Protein 6KYZ (pdb70)

Nearest PDB structures (foldseek):
  6kyz-assembly2_E  TM=1.008E+00  e=1.071E-24  Homo sapiens
  8xsi-assembly1_H  TM=9.397E-01  e=2.024E-19  Homo sapiens
  5yoy-assembly1_G  TM=9.036E-01  e=7.823E-20  Homo sapiens
  8xsf-assembly1_H  TM=9.342E-01  e=2.069E-18  Homo sapiens
  4gxv-assembly2_I  TM=9.225E-01  e=5.078E-18  Homo sapiens

Sequence (824 aa):
PNTEFALSLLRKNIMTITTSKGEFTGLGIHDRVCVIPTHAQPGDDVLVNGQKIRVKDKYKLVDPENINLELTVLTLDRNEKFRDIRGFISEDLEGVDATLVVHSNNFTNTILEVGPVTMAGLINLSSTPTNRMIRYDYATKTGQCGGVLCATGKIFGIHVGGNGRQGFSAQLKKQYFVEKQVQLLQSGGGVVQPGRSLRLSCAASGFTFSSYAMHWVRQAPGKGLEWVAVISYDGSNKYYADSVKGRFTISRDNSKNTLYLQMNSLRAEDTAVYYCARVGKGGYDFWSGSGYMDVWGKGTTVTVSSGSYVLTQPPSVSVSPGQTASITCSGDKLGDKYACWYQQKPGQSPVLVIYQDSKRPSGIPERFSGSNSGNTATLTISGTQAMDEADYYCQAWDSSTVVFGGGTKLTVLGFALSLLRKNIMTITTSKGEFTGLGIHDRVCVIPTHAQPGDDVLVNGQKIRVKDKYKLVDPENINLELTVLTLDRNEKFRDIRGFISEDLEGVDATLVVHSNNFTNTILEVGPVTMAGLINLSSTPTNRMIRYDYATKTGQCGGVLCATGKIFGIHVGGNGRQGFSAQLKKQYFVEKQVQLLQSGGGVVQPGRSLRLSCAASGFTFSSYAMHWVRQAPGKGLEWVAVISYDGSNKYYADSVKGRFTISRDNSKNTLYLQMNSLRAEDTAVYYCARVGKGGYDFWSGSGYMDVWGKGTTVTVSSGSYVLTQPPSVSVSPGQTASITCSGDKLGDKYACWYQQKPGQSPVLVIYQDSKRPSGIPERFSGSNSGNTATLTISGTQAMDEADYYCQAWDSSTVVFGGGTKLTVLG

Structure (mmCIF, N/CA/C/O backbone):
data_6KYZ
#
_entry.id   6KYZ
#
_cell.length_a   107.335
_cell.length_b   120.846
_cell.length_c   71.508
_cell.angle_alpha   90.000
_cell.angle_beta   90.000
_cell.angle_gamma   90.000
#
_symmetry.space_group_name_H-M   'P 21 21 2'
#
loop_
_entity.id
_entity.type
_entity.pdbx_description
1 polymer 'Genome polyprotein'
2 polymer 'YDF H chain'
3 polymer 'YDF L chain'
4 water water
#
loop_
_atom_site.group_PDB
_atom_site.id
_atom_site.type_symbol
_atom_site.label_atom_id
_atom_site.label_alt_id
_atom_site.label_comp_id
_atom_site.label_asym_id
_atom_site.label_entity_id
_atom_site.label_seq_id
_atom_site.pdbx_PDB_ins_code
_atom_site.Cartn_x
_atom_site.Cartn_y
_atom_site.Cartn_z
_atom_site.occupancy
_atom_site.B_iso_or_equiv
_atom_site.auth_seq_id
_atom_site.auth_comp_id
_atom_site.auth_asym_id
_atom_site.auth_atom_id
_atom_site.pdbx_PDB_model_num
ATOM 1 N N . PRO A 1 4 ? -61.513 35.540 -35.627 1.00 55.80 2 PRO A N 1
ATOM 2 C CA . PRO A 1 4 ? -62.526 36.579 -35.474 1.00 60.37 2 PRO A CA 1
ATOM 3 C C . PRO A 1 4 ? -62.620 37.233 -34.096 1.00 51.28 2 PRO A C 1
ATOM 4 O O . PRO A 1 4 ? -62.874 38.432 -34.062 1.00 60.03 2 PRO A O 1
ATOM 8 N N . ASN A 1 5 ? -62.430 36.511 -32.994 1.00 45.10 3 ASN A N 1
ATOM 9 C CA . ASN A 1 5 ? -62.529 37.125 -31.666 1.00 36.65 3 ASN A CA 1
ATOM 10 C C . ASN A 1 5 ? -61.136 37.164 -31.039 1.00 38.03 3 ASN A C 1
ATOM 11 O O . ASN A 1 5 ? -60.684 36.216 -30.392 1.00 31.82 3 ASN A O 1
ATOM 16 N N . THR A 1 6 ? -60.453 38.286 -31.235 1.00 33.17 4 THR A N 1
ATOM 17 C CA . THR A 1 6 ? -59.058 38.391 -30.849 1.00 32.10 4 THR A CA 1
ATOM 18 C C . THR A 1 6 ? -58.746 39.556 -29.925 1.00 29.61 4 THR A C 1
ATOM 19 O O . THR A 1 6 ? -57.595 39.677 -29.498 1.00 26.15 4 THR A O 1
ATOM 23 N N . GLU A 1 7 ? -59.716 40.427 -29.621 1.00 24.14 5 GLU A N 1
ATOM 24 C CA . GLU A 1 7 ? -59.395 41.666 -28.916 1.00 26.21 5 GLU A CA 1
ATOM 25 C C . GLU A 1 7 ? -58.765 41.393 -27.556 1.00 24.39 5 GLU A C 1
ATOM 26 O O . GLU A 1 7 ? -57.821 42.083 -27.149 1.00 23.16 5 GLU A O 1
ATOM 32 N N . PHE A 1 8 ? -59.287 40.404 -26.829 1.00 22.18 6 PHE A N 1
ATOM 33 C CA . PHE A 1 8 ? -58.750 40.116 -25.503 1.00 21.86 6 PHE A CA 1
ATOM 34 C C . PHE A 1 8 ? -57.348 39.529 -25.612 1.00 21.65 6 PHE A C 1
ATOM 35 O O . PHE A 1 8 ? -56.443 39.901 -24.852 1.00 21.10 6 PHE A O 1
ATOM 43 N N . ALA A 1 9 ? -57.151 38.628 -26.571 1.00 21.69 7 ALA A N 1
ATOM 44 C CA . ALA A 1 9 ? -55.845 38.015 -26.753 1.00 21.08 7 ALA A CA 1
ATOM 45 C C . ALA A 1 9 ? -54.824 39.057 -27.177 1.00 22.89 7 ALA A C 1
ATOM 46 O O . ALA A 1 9 ? -53.695 39.065 -26.675 1.00 23.19 7 ALA A O 1
ATOM 48 N N . LEU A 1 10 ? -55.197 39.944 -28.102 1.00 22.55 8 LEU A N 1
ATOM 49 C CA . LEU A 1 10 ? -54.290 41.021 -28.488 1.00 25.81 8 LEU A CA 1
ATOM 50 C C . LEU A 1 10 ? -53.990 41.951 -27.319 1.00 23.03 8 LEU A C 1
ATOM 51 O O . LEU A 1 10 ? -52.850 42.403 -27.152 1.00 24.43 8 LEU A O 1
ATOM 56 N N . SER A 1 11 ? -54.991 42.240 -26.483 1.00 22.28 9 SER A N 1
ATOM 57 C CA . SER A 1 11 ? -54.742 43.077 -25.310 1.00 23.58 9 SER A CA 1
ATOM 58 C C . SER A 1 11 ? -53.733 42.417 -24.375 1.00 22.47 9 SER A C 1
ATOM 59 O O . SER A 1 11 ? -52.799 43.067 -23.872 1.00 22.36 9 SER A O 1
ATOM 62 N N . LEU A 1 12 ? -53.918 41.117 -24.128 1.00 21.44 10 LEU A N 1
ATOM 63 C CA . LEU A 1 12 ? -52.972 40.358 -23.312 1.00 20.69 10 LEU A CA 1
ATOM 64 C C . LEU A 1 12 ? -51.570 40.396 -23.914 1.00 20.98 10 LEU A C 1
ATOM 65 O O . LEU A 1 12 ? -50.582 40.613 -23.205 1.00 20.53 10 LEU A O 1
ATOM 70 N N . LEU A 1 13 ? -51.464 40.140 -25.219 1.00 21.54 11 LEU A N 1
ATOM 71 C CA . LEU A 1 13 ? -50.163 40.165 -25.883 1.00 21.29 11 LEU A CA 1
ATOM 72 C C . LEU A 1 13 ? -49.501 41.526 -25.757 1.00 25.83 11 LEU A C 1
ATOM 73 O O . LEU A 1 13 ? -48.274 41.620 -25.652 1.00 27.13 11 LEU A O 1
ATOM 78 N N . ARG A 1 14 ? -50.288 42.600 -25.788 1.00 26.20 12 ARG A N 1
ATOM 79 C CA . ARG A 1 14 ? -49.665 43.913 -25.761 1.00 26.26 12 ARG A CA 1
ATOM 80 C C . ARG A 1 14 ? -49.229 44.316 -24.359 1.00 28.11 12 ARG A C 1
ATOM 81 O O . ARG A 1 14 ? -48.225 45.023 -24.212 1.00 26.71 12 ARG A O 1
ATOM 89 N N . LYS A 1 15 ? -49.906 43.836 -23.309 1.00 21.88 13 LYS A N 1
ATOM 90 C CA . LYS A 1 15 ? -49.580 44.350 -21.985 1.00 23.99 13 LYS A CA 1
ATOM 91 C C . LYS A 1 15 ? -49.155 43.311 -20.962 1.00 23.80 13 LYS A C 1
ATOM 92 O O . LYS A 1 15 ? -48.569 43.694 -19.942 1.00 23.93 13 LYS A O 1
ATOM 98 N N . ASN A 1 16 ? -49.421 42.024 -21.182 1.00 18.54 14 ASN A N 1
ATOM 99 C CA . ASN A 1 16 ? -49.177 41.044 -20.128 1.00 20.14 14 ASN A CA 1
ATOM 100 C C . ASN A 1 16 ? -48.403 39.811 -20.545 1.00 17.13 14 ASN A C 1
ATOM 101 O O . ASN A 1 16 ? -47.776 39.191 -19.676 1.00 20.53 14 ASN A O 1
ATOM 106 N N . ILE A 1 17 ? -48.374 39.454 -21.819 1.00 16.99 15 ILE A N 1
ATOM 107 C CA . ILE A 1 17 ? -47.727 38.220 -22.247 1.00 19.33 15 ILE A CA 1
ATOM 108 C C . ILE A 1 17 ? -46.323 38.550 -22.727 1.00 20.43 15 ILE A C 1
ATOM 109 O O . ILE A 1 17 ? -46.128 39.507 -23.484 1.00 21.53 15 ILE A O 1
ATOM 114 N N . MET A 1 18 ? -45.344 37.771 -22.269 1.00 17.65 16 MET A N 1
ATOM 115 C CA . MET A 1 18 ? -43.947 37.981 -22.616 1.00 20.79 16 MET A CA 1
ATOM 116 C C . MET A 1 18 ? -43.340 36.671 -23.095 1.00 17.59 16 MET A C 1
ATOM 117 O O . MET A 1 18 ? -43.840 35.587 -22.796 1.00 16.09 16 MET A O 1
ATOM 122 N N . THR A 1 19 ? -42.222 36.777 -23.801 1.00 17.95 17 THR A N 1
ATOM 123 C CA . THR A 1 19 ? -41.335 35.635 -23.979 1.00 17.72 17 THR A CA 1
ATOM 124 C C . THR A 1 19 ? -40.318 35.686 -22.842 1.00 18.25 17 THR A C 1
ATOM 125 O O . THR A 1 19 ? -39.588 36.665 -22.709 1.00 19.52 17 THR A O 1
ATOM 129 N N . ILE A 1 20 ? -40.292 34.653 -22.011 1.00 17.44 18 ILE A N 1
ATOM 130 C CA . ILE A 1 20 ? -39.347 34.561 -20.910 1.00 14.60 18 ILE A CA 1
ATOM 131 C C . ILE A 1 20 ? -38.325 33.496 -21.280 1.00 18.15 18 ILE A C 1
ATOM 132 O O . ILE A 1 20 ? -38.692 32.356 -21.583 1.00 19.48 18 ILE A O 1
ATOM 137 N N . THR A 1 21 ? -37.047 33.853 -21.254 1.00 18.09 19 THR A N 1
ATOM 138 C CA . THR A 1 21 ? -35.987 32.898 -21.554 1.00 17.08 19 THR A CA 1
ATOM 139 C C . THR A 1 21 ? -35.277 32.512 -20.267 1.00 19.07 19 THR A C 1
ATOM 140 O O . THR A 1 21 ? -34.845 33.383 -19.504 1.00 16.30 19 THR A O 1
ATOM 144 N N . THR A 1 22 ? -35.173 31.213 -20.028 1.00 19.68 20 THR A N 1
ATOM 145 C CA . THR A 1 22 ? -34.351 30.664 -18.959 1.00 19.69 20 THR A CA 1
ATOM 146 C C . THR A 1 22 ? -33.281 29.776 -19.579 1.00 19.03 20 THR A C 1
ATOM 147 O O . THR A 1 22 ? -33.184 29.647 -20.801 1.00 21.22 20 THR A O 1
ATOM 151 N N . SER A 1 23 ? -32.497 29.114 -18.722 1.00 18.37 21 SER A N 1
ATOM 152 C CA . SER A 1 23 ? -31.528 28.158 -19.245 1.00 21.81 21 SER A CA 1
ATOM 153 C C . SER A 1 23 ? -32.197 26.986 -19.951 1.00 24.39 21 SER A C 1
ATOM 154 O O . SER A 1 23 ? -31.534 26.278 -20.720 1.00 24.42 21 SER A O 1
ATOM 157 N N . LYS A 1 24 ? -33.484 26.750 -19.704 1.00 22.28 22 LYS A N 1
ATOM 158 C CA . LYS A 1 24 ? -34.210 25.692 -20.397 1.00 21.40 22 LYS A CA 1
ATOM 159 C C . LYS A 1 24 ? -34.793 26.144 -21.732 1.00 22.70 22 LYS A C 1
ATOM 160 O O . LYS A 1 24 ? -35.354 25.315 -22.451 1.00 23.90 22 LYS A O 1
ATOM 166 N N . GLY A 1 25 ? -34.670 27.419 -22.092 1.00 20.61 23 GLY A N 1
ATOM 167 C CA . GLY A 1 25 ? -35.184 27.859 -23.375 1.00 21.79 23 GLY A CA 1
ATOM 168 C C . GLY A 1 25 ? -36.232 28.944 -23.249 1.00 20.05 23 GLY A C 1
ATOM 169 O O . GLY A 1 25 ? -36.323 29.594 -22.200 1.00 16.68 23 GLY A O 1
ATOM 170 N N . GLU A 1 26 ? -37.022 29.148 -24.308 1.00 18.81 24 GLU A N 1
ATOM 171 C CA . GLU A 1 26 ? -38.060 30.168 -24.319 1.00 18.65 24 GLU A CA 1
ATOM 172 C C . GLU A 1 26 ? -39.394 29.586 -23.875 1.00 19.36 24 GLU A C 1
ATOM 173 O O . GLU A 1 26 ? -39.772 28.477 -24.272 1.00 15.95 24 GLU A O 1
ATOM 179 N N . PHE A 1 27 ? -40.124 30.377 -23.090 1.00 17.03 25 PHE A N 1
ATOM 180 C CA . PHE A 1 27 ? -41.448 30.035 -22.599 1.00 15.27 25 PHE A CA 1
ATOM 181 C C . PHE A 1 27 ? -42.341 31.256 -22.766 1.00 14.95 25 PHE A C 1
ATOM 182 O O . PHE A 1 27 ? -41.875 32.392 -22.740 1.00 17.56 25 PHE A O 1
ATOM 190 N N . THR A 1 28 ? -43.627 31.027 -22.943 1.00 14.32 26 THR A N 1
ATOM 191 C CA . THR A 1 28 ? -44.557 32.133 -22.794 1.00 14.39 26 THR A CA 1
ATOM 192 C C . THR A 1 28 ? -44.743 32.400 -21.297 1.00 16.06 26 THR A C 1
ATOM 193 O O . THR A 1 28 ? -44.818 31.468 -20.493 1.00 16.52 26 THR A O 1
ATOM 197 N N . GLY A 1 29 ? -44.764 33.670 -20.919 1.00 15.52 27 GLY A N 1
ATOM 198 C CA . GLY A 1 29 ? -44.974 34.048 -19.536 1.00 17.20 27 GLY A CA 1
ATOM 199 C C . GLY A 1 29 ? -46.114 35.040 -19.456 1.00 17.45 27 GLY A C 1
ATOM 200 O O . GLY A 1 29 ? -46.388 35.774 -20.403 1.00 17.16 27 GLY A O 1
ATOM 201 N N . LEU A 1 30 ? -46.792 35.048 -18.310 1.00 15.89 28 LEU A N 1
ATOM 202 C CA . LEU A 1 30 ? -47.961 35.909 -18.139 1.00 17.28 28 LEU A CA 1
ATOM 203 C C . LEU A 1 30 ? -47.766 36.803 -16.922 1.00 17.91 28 LEU A C 1
ATOM 204 O O . LEU A 1 30 ? -47.675 36.299 -15.800 1.00 15.66 28 LEU A O 1
ATOM 209 N N . GLY A 1 31 ? -47.692 38.114 -17.146 1.00 17.53 29 GLY A N 1
ATOM 210 C CA . GLY A 1 31 ? -47.693 39.060 -16.036 1.00 17.03 29 GLY A CA 1
ATOM 211 C C . GLY A 1 31 ? -49.090 39.176 -15.444 1.00 15.45 29 GLY A C 1
ATOM 212 O O . GLY A 1 31 ? -50.081 39.314 -16.174 1.00 18.70 29 GLY A O 1
ATOM 213 N N . ILE A 1 32 ? -49.174 39.135 -14.118 1.00 15.77 30 ILE A N 1
ATOM 214 C CA . ILE A 1 32 ? -50.451 39.108 -13.404 1.00 16.20 30 ILE A CA 1
ATOM 215 C C . ILE A 1 32 ? -50.812 40.473 -12.838 1.00 18.30 30 ILE A C 1
ATOM 216 O O . ILE A 1 32 ? -51.921 40.961 -13.041 1.00 19.80 30 ILE A O 1
ATOM 221 N N . HIS A 1 33 ? -49.896 41.074 -12.085 1.00 19.48 31 HIS A N 1
ATOM 222 C CA . HIS A 1 33 ? -50.055 42.371 -11.444 1.00 21.54 31 HIS A CA 1
ATOM 223 C C . HIS A 1 33 ? -48.692 42.755 -10.899 1.00 21.25 31 HIS A C 1
ATOM 224 O O . HIS A 1 33 ? -47.810 41.901 -10.769 1.00 17.84 31 HIS A O 1
ATOM 231 N N . ASP A 1 34 ? -48.521 44.043 -10.602 1.00 23.65 32 ASP A N 1
ATOM 232 C CA . ASP A 1 34 ? -47.300 44.546 -9.946 1.00 26.64 32 ASP A CA 1
ATOM 233 C C . ASP A 1 34 ? -46.106 44.062 -10.772 1.00 23.03 32 ASP A C 1
ATOM 234 O O . ASP A 1 34 ? -46.097 44.270 -11.992 1.00 24.05 32 ASP A O 1
ATOM 239 N N . ARG A 1 35 ? -45.127 43.384 -10.176 1.00 23.59 33 ARG A N 1
ATOM 240 C CA . ARG A 1 35 ? -43.997 42.818 -10.899 1.00 24.89 33 ARG A CA 1
ATOM 241 C C . ARG A 1 35 ? -44.057 41.301 -10.879 1.00 20.97 33 ARG A C 1
ATOM 242 O O . ARG A 1 35 ? -43.033 40.625 -11.023 1.00 19.55 33 ARG A O 1
ATOM 250 N N . VAL A 1 36 ? -45.262 40.763 -10.721 1.00 20.87 34 VAL A N 1
ATOM 251 C CA . VAL A 1 36 ? -45.483 39.333 -10.543 1.00 18.17 34 VAL A CA 1
ATOM 252 C C . VAL A 1 36 ? -45.908 38.732 -11.869 1.00 19.72 34 VAL A C 1
ATOM 253 O O . VAL A 1 36 ? -46.839 39.233 -12.505 1.00 17.25 34 VAL A O 1
ATOM 257 N N . CYS A 1 37 ? -45.247 37.651 -12.282 1.00 19.91 35 CYS A N 1
ATOM 258 C CA . CYS A 1 37 ? -45.661 36.911 -13.467 1.00 18.58 35 CYS A CA 1
ATOM 259 C C . CYS A 1 37 ? -45.600 35.421 -13.162 1.00 20.30 35 CYS A C 1
ATOM 260 O O . CYS A 1 37 ? -45.109 35.004 -12.112 1.00 19.98 35 CYS A O 1
ATOM 263 N N . VAL A 1 38 ? -46.135 34.613 -14.080 1.00 17.65 36 VAL A N 1
ATOM 264 C CA . VAL A 1 38 ? -46.102 33.165 -13.934 1.00 15.73 36 VAL A CA 1
ATOM 265 C C . VAL A 1 38 ? -45.457 32.540 -15.160 1.00 16.51 36 VAL A C 1
ATOM 266 O O . VAL A 1 38 ? -45.575 33.049 -16.287 1.00 16.53 36 VAL A O 1
ATOM 270 N N . ILE A 1 39 ? -44.782 31.415 -14.914 1.00 16.33 37 ILE A N 1
ATOM 271 C CA . ILE A 1 39 ? -44.212 30.564 -15.964 1.00 14.98 37 ILE A CA 1
ATOM 272 C C . ILE A 1 39 ? -44.325 29.109 -15.528 1.00 14.81 37 ILE A C 1
ATOM 273 O O . ILE A 1 39 ? -44.484 28.816 -14.334 1.00 16.33 37 ILE A O 1
ATOM 278 N N . PRO A 1 40 ? -44.305 28.169 -16.482 1.00 16.20 38 PRO A N 1
ATOM 279 C CA . PRO A 1 40 ? -44.318 26.753 -16.084 1.00 15.04 38 PRO A CA 1
ATOM 280 C C . PRO A 1 40 ? -43.126 26.442 -15.189 1.00 17.84 38 PRO A C 1
ATOM 281 O O . PRO A 1 40 ? -42.011 26.906 -15.433 1.00 14.58 38 PRO A O 1
ATOM 285 N N . THR A 1 41 ? -43.374 25.651 -14.147 1.00 15.45 39 THR A N 1
ATOM 286 C CA . THR A 1 41 ? -42.315 25.328 -13.194 1.00 15.69 39 THR A CA 1
ATOM 287 C C . THR A 1 41 ? -41.134 24.635 -13.869 1.00 17.41 39 THR A C 1
ATOM 288 O O . THR A 1 41 ? -39.978 24.869 -13.488 1.00 16.83 39 THR A O 1
ATOM 292 N N . HIS A 1 42 ? -41.388 23.813 -14.896 1.00 16.70 40 HIS A N 1
ATOM 293 C CA . HIS A 1 42 ? -40.257 23.130 -15.523 1.00 19.81 40 HIS A CA 1
ATOM 294 C C . HIS A 1 42 ? -39.375 24.071 -16.346 1.00 20.82 40 HIS A C 1
ATOM 295 O O . HIS A 1 42 ? -38.346 23.627 -16.868 1.00 18.75 40 HIS A O 1
ATOM 302 N N . ALA A 1 43 ? -39.729 25.353 -16.449 1.00 15.87 41 ALA A N 1
ATOM 303 C CA . ALA A 1 43 ? -38.803 26.334 -17.007 1.00 18.55 41 ALA A CA 1
ATOM 304 C C . ALA A 1 43 ? -37.598 26.566 -16.102 1.00 18.17 41 ALA A C 1
ATOM 305 O O . ALA A 1 43 ? -36.577 27.073 -16.576 1.00 19.42 41 ALA A O 1
ATOM 307 N N . GLN A 1 44 ? -37.698 26.207 -14.822 1.00 20.37 42 GLN A N 1
ATOM 308 C CA . GLN A 1 44 ? -36.613 26.299 -13.846 1.00 21.00 42 GLN A CA 1
ATOM 309 C C . GLN A 1 44 ? -35.847 27.627 -13.958 1.00 21.52 42 GLN A C 1
ATOM 310 O O . GLN A 1 44 ? -34.638 27.625 -14.214 1.00 22.24 42 GLN A O 1
ATOM 316 N N . PRO A 1 45 ? -36.521 28.761 -13.778 1.00 20.43 43 PRO A N 1
ATOM 317 C CA . PRO A 1 45 ? -35.823 30.053 -13.852 1.00 22.80 43 PRO A CA 1
ATOM 318 C C . PRO A 1 45 ? -34.736 30.162 -12.791 1.00 28.24 43 PRO A C 1
ATOM 319 O O . PRO A 1 45 ? -34.862 29.626 -11.686 1.00 26.08 43 PRO A O 1
ATOM 323 N N . GLY A 1 46 ? -33.659 30.855 -13.145 1.00 25.82 44 GLY A N 1
ATOM 324 C CA . GLY A 1 46 ? -32.542 31.116 -12.243 1.00 30.34 44 GLY A CA 1
ATOM 325 C C . GLY A 1 46 ? -32.623 32.485 -11.593 1.00 28.74 44 GLY A C 1
ATOM 326 O O . GLY A 1 46 ? -33.710 33.012 -11.326 1.00 27.02 44 GLY A O 1
ATOM 327 N N . ASP A 1 47 ? -31.450 33.072 -11.322 1.00 28.42 45 ASP A N 1
ATOM 328 C CA . ASP A 1 47 ? -31.385 34.393 -10.699 1.00 29.67 45 ASP A CA 1
ATOM 329 C C . ASP A 1 47 ? -31.704 35.530 -11.664 1.00 29.09 45 ASP A C 1
ATOM 330 O O . ASP A 1 47 ? -32.010 36.644 -11.211 1.00 25.36 45 ASP A O 1
ATOM 335 N N . ASP A 1 48 ? -31.624 35.283 -12.970 1.00 25.15 46 ASP A N 1
ATOM 336 C CA . ASP A 1 48 ? -32.036 36.248 -13.980 1.00 24.81 46 ASP A CA 1
ATOM 337 C C . ASP A 1 48 ? -32.725 35.497 -15.113 1.00 25.04 46 ASP A C 1
ATOM 338 O O . ASP A 1 48 ? -32.456 34.320 -15.350 1.00 22.14 46 ASP A O 1
ATOM 343 N N . VAL A 1 49 ? -33.586 36.207 -15.842 1.00 19.78 47 VAL A N 1
ATOM 344 C CA . VAL A 1 49 ? -34.233 35.664 -17.032 1.00 20.30 47 VAL A CA 1
ATOM 345 C C . VAL A 1 49 ? -34.120 36.714 -18.124 1.00 22.07 47 VAL A C 1
ATOM 346 O O . VAL A 1 49 ? -33.737 37.851 -17.874 1.00 20.73 47 VAL A O 1
ATOM 350 N N . LEU A 1 50 ? -34.455 36.326 -19.347 1.00 17.79 48 LEU A N 1
ATOM 351 C CA . LEU A 1 50 ? -34.687 37.302 -20.400 1.00 18.33 48 LEU A CA 1
ATOM 352 C C . LEU A 1 50 ? -36.188 37.515 -20.506 1.00 21.58 48 LEU A C 1
ATOM 353 O O . LEU A 1 50 ? -36.952 36.546 -20.552 1.00 17.96 48 LEU A O 1
ATOM 358 N N . VAL A 1 51 ? -36.597 38.775 -20.519 1.00 18.09 49 VAL A N 1
ATOM 359 C CA . VAL A 1 51 ? -37.974 39.186 -20.758 1.00 18.63 49 VAL A CA 1
ATOM 360 C C . VAL A 1 51 ? -37.969 39.874 -22.108 1.00 21.71 49 VAL A C 1
ATOM 361 O O . VAL A 1 51 ? -37.394 40.965 -22.248 1.00 22.60 49 VAL A O 1
ATOM 365 N N . ASN A 1 52 ? -38.589 39.229 -23.099 1.00 19.97 50 ASN A N 1
ATOM 366 C CA . ASN A 1 52 ? -38.571 39.724 -24.476 1.00 19.41 50 ASN A CA 1
ATOM 367 C C . ASN A 1 52 ? -37.147 40.074 -24.897 1.00 23.73 50 ASN A C 1
ATOM 368 O O . ASN A 1 52 ? -36.896 41.102 -25.531 1.00 24.41 50 ASN A O 1
ATOM 373 N N . GLY A 1 53 ? -36.198 39.220 -24.508 1.00 21.00 51 GLY A N 1
ATOM 374 C CA . GLY A 1 53 ? -34.811 39.380 -24.882 1.00 22.38 51 GLY A CA 1
ATOM 375 C C . GLY A 1 53 ? -33.950 40.205 -23.942 1.00 21.25 51 GLY A C 1
ATOM 376 O O . GLY A 1 53 ? -32.720 40.179 -24.080 1.00 21.82 51 GLY A O 1
ATOM 377 N N . GLN A 1 54 ? -34.538 40.929 -22.994 1.00 21.40 52 GLN A N 1
ATOM 378 C CA . GLN A 1 54 ? -33.781 41.820 -22.118 1.00 22.45 52 GLN A CA 1
ATOM 379 C C . GLN A 1 54 ? -33.524 41.122 -20.790 1.00 23.95 52 GLN A C 1
ATOM 380 O O . GLN A 1 54 ? -34.444 40.547 -20.204 1.00 20.71 52 GLN A O 1
ATOM 386 N N . LYS A 1 55 ? -32.280 41.154 -20.327 1.00 22.02 53 LYS A N 1
ATOM 387 C CA . LYS A 1 55 ? -31.955 40.504 -19.064 1.00 22.40 53 LYS A CA 1
ATOM 388 C C . LYS A 1 55 ? -32.568 41.259 -17.887 1.00 25.97 53 LYS A C 1
ATOM 389 O O . LYS A 1 55 ? -32.378 42.471 -17.730 1.00 23.24 53 LYS A O 1
ATOM 395 N N . ILE A 1 56 ? -33.258 40.522 -17.029 1.00 22.08 54 ILE A N 1
ATOM 396 C CA . ILE A 1 56 ? -33.995 41.076 -15.901 1.00 21.68 54 ILE A CA 1
ATOM 397 C C . ILE A 1 56 ? -33.715 40.188 -14.698 1.00 25.95 54 ILE A C 1
ATOM 398 O O . ILE A 1 56 ? -33.823 38.957 -14.783 1.00 21.84 54 ILE A O 1
ATOM 403 N N . ARG A 1 57 ? -33.343 40.806 -13.584 1.00 23.00 55 ARG A N 1
ATOM 404 C CA . ARG A 1 57 ? -33.077 40.038 -12.376 1.00 25.48 55 ARG A CA 1
ATOM 405 C C . ARG A 1 57 ? -34.375 39.532 -11.758 1.00 24.34 55 ARG A C 1
ATOM 406 O O . ARG A 1 57 ? -35.381 40.246 -11.701 1.00 23.11 55 ARG A O 1
ATOM 414 N N . VAL A 1 58 ? -34.337 38.298 -11.274 1.00 22.41 56 VAL A N 1
ATOM 415 C CA . VAL A 1 58 ? -35.464 37.708 -10.562 1.00 21.49 56 VAL A CA 1
ATOM 416 C C . VAL A 1 58 ? -35.330 38.071 -9.086 1.00 25.57 56 VAL A C 1
ATOM 417 O O . VAL A 1 58 ? -34.422 37.598 -8.396 1.00 22.21 56 VAL A O 1
ATOM 421 N N . LYS A 1 59 ? -36.238 38.926 -8.607 1.00 24.62 57 LYS A N 1
ATOM 422 C CA . LYS A 1 59 ? -36.238 39.322 -7.202 1.00 28.09 57 LYS A CA 1
ATOM 423 C C . LYS A 1 59 ? -36.699 38.175 -6.316 1.00 29.49 57 LYS A C 1
ATOM 424 O O . LYS A 1 59 ? -36.182 37.985 -5.206 1.00 22.71 57 LYS A O 1
ATOM 430 N N . ASP A 1 60 ? -37.696 37.421 -6.771 1.00 24.43 58 ASP A N 1
ATOM 431 C CA . ASP A 1 60 ? -38.165 36.296 -5.962 1.00 24.05 58 ASP A CA 1
ATOM 432 C C . ASP A 1 60 ? -38.809 35.261 -6.867 1.00 25.08 58 ASP A C 1
ATOM 433 O O . ASP A 1 60 ? -39.247 35.575 -7.972 1.00 21.28 58 ASP A O 1
ATOM 438 N N . LYS A 1 61 ? -38.884 34.022 -6.381 1.00 20.89 59 LYS A N 1
ATOM 439 C CA . LYS A 1 61 ? -39.560 32.989 -7.155 1.00 23.94 59 LYS A CA 1
ATOM 440 C C . LYS A 1 61 ? -40.000 31.871 -6.224 1.00 28.55 59 LYS A C 1
ATOM 441 O O . LYS A 1 61 ? -39.334 31.577 -5.226 1.00 26.54 59 LYS A O 1
ATOM 447 N N . TYR A 1 62 ? -41.145 31.271 -6.542 1.00 24.10 60 TYR A N 1
ATOM 448 C CA . TYR A 1 62 ? -41.535 30.092 -5.777 1.00 23.44 60 TYR A CA 1
ATOM 449 C C . TYR A 1 62 ? -42.496 29.226 -6.574 1.00 24.12 60 TYR A C 1
ATOM 450 O O . TYR A 1 62 ? -43.272 29.720 -7.398 1.00 21.90 60 TYR A O 1
ATOM 459 N N . LYS A 1 63 ? -42.412 27.923 -6.318 1.00 23.89 61 LYS A N 1
ATOM 460 C CA . LYS A 1 63 ? -43.197 26.922 -7.021 1.00 24.91 61 LYS A CA 1
ATOM 461 C C . LYS A 1 63 ? -44.502 26.687 -6.278 1.00 23.62 61 LYS A C 1
ATOM 462 O O . LYS A 1 63 ? -44.513 26.545 -5.048 1.00 22.55 61 LYS A O 1
ATOM 468 N N . LEU A 1 64 ? -45.601 26.638 -7.024 1.00 19.77 62 LEU A N 1
ATOM 469 C CA . LEU A 1 64 ? -46.898 26.378 -6.419 1.00 21.02 62 LEU A CA 1
ATOM 470 C C . LEU A 1 64 ? -47.090 24.875 -6.249 1.00 19.02 62 LEU A C 1
ATOM 471 O O . LEU A 1 64 ? -46.842 24.102 -7.178 1.00 17.15 62 LEU A O 1
ATOM 476 N N . VAL A 1 65 ? -47.489 24.464 -5.041 1.00 18.28 63 VAL A N 1
ATOM 477 C CA . VAL A 1 65 ? -47.889 23.093 -4.755 1.00 18.36 63 VAL A CA 1
ATOM 478 C C . VAL A 1 65 ? -49.198 23.157 -3.979 1.00 19.23 63 VAL A C 1
ATOM 479 O O . VAL A 1 65 ? -49.529 24.168 -3.352 1.00 18.06 63 VAL A O 1
ATOM 483 N N . ASP A 1 66 ? -49.944 22.055 -4.012 1.00 16.72 64 ASP A N 1
ATOM 484 C CA . ASP A 1 66 ? -51.272 22.123 -3.413 1.00 20.48 64 ASP A CA 1
ATOM 485 C C . ASP A 1 66 ? -51.176 21.715 -1.941 1.00 23.67 64 ASP A C 1
ATOM 486 O O . ASP A 1 66 ? -50.070 21.417 -1.471 1.00 22.89 64 ASP A O 1
ATOM 491 N N . PRO A 1 67 ? -52.272 21.723 -1.172 1.00 25.15 65 PRO A N 1
ATOM 492 C CA . PRO A 1 67 ? -52.152 21.385 0.261 1.00 26.83 65 PRO A CA 1
ATOM 493 C C . PRO A 1 67 ? -51.639 19.977 0.538 1.00 31.78 65 PRO A C 1
ATOM 494 O O . PRO A 1 67 ? -51.140 19.726 1.642 1.00 33.21 65 PRO A O 1
ATOM 498 N N . GLU A 1 68 ? -51.726 19.052 -0.416 1.00 27.86 66 GLU A N 1
ATOM 499 C CA . GLU A 1 68 ? -51.163 17.722 -0.236 1.00 27.81 66 GLU A CA 1
ATOM 500 C C . GLU A 1 68 ? -49.746 17.609 -0.778 1.00 27.55 66 GLU A C 1
ATOM 501 O O . GLU A 1 68 ? -49.251 16.492 -0.973 1.00 27.05 66 GLU A O 1
ATOM 507 N N . ASN A 1 69 ? -49.087 18.743 -1.015 1.00 25.92 67 ASN A N 1
ATOM 508 C CA . ASN A 1 69 ? -47.720 18.798 -1.513 1.00 24.55 67 ASN A CA 1
ATOM 509 C C . ASN A 1 69 ? -47.604 18.263 -2.936 1.00 24.00 67 ASN A C 1
ATOM 510 O O . ASN A 1 69 ? -46.530 17.825 -3.350 1.00 23.93 67 ASN A O 1
ATOM 515 N N . ILE A 1 70 ? -48.689 18.313 -3.709 1.00 19.07 68 ILE A N 1
ATOM 516 C CA . ILE A 1 70 ? -48.658 17.890 -5.109 1.00 18.88 68 ILE A CA 1
ATOM 517 C C . ILE A 1 70 ? -48.339 19.092 -5.990 1.00 15.49 68 ILE A C 1
ATOM 518 O O . ILE A 1 70 ? -48.936 20.170 -5.835 1.00 15.87 68 ILE A O 1
ATOM 523 N N . ASN A 1 71 ? -47.421 18.890 -6.937 1.00 16.46 69 ASN A N 1
ATOM 524 C CA . ASN A 1 71 ? -47.055 19.902 -7.928 1.00 15.72 69 ASN A CA 1
ATOM 525 C C . ASN A 1 71 ? -48.285 20.507 -8.592 1.00 13.58 69 ASN A C 1
ATOM 526 O O . ASN A 1 71 ? -49.190 19.787 -9.009 1.00 14.32 69 ASN A O 1
ATOM 531 N N . LEU A 1 72 ? -48.300 21.835 -8.716 1.00 15.48 70 LEU A N 1
ATOM 532 C CA . LEU A 1 72 ? -49.274 22.511 -9.564 1.00 14.09 70 LEU A CA 1
ATOM 533 C C . LEU A 1 72 ? -48.656 23.051 -10.848 1.00 14.75 70 LEU A C 1
ATOM 534 O O . LEU A 1 72 ? -49.391 23.561 -11.701 1.00 14.28 70 LEU A O 1
ATOM 539 N N . GLU A 1 73 ? -47.328 22.964 -10.991 1.00 14.40 71 GLU A N 1
ATOM 540 C CA . GLU A 1 73 ? -46.591 23.254 -12.220 1.00 16.33 71 GLU A CA 1
ATOM 541 C C . GLU A 1 73 ? -46.572 24.737 -12.575 1.00 17.01 71 GLU A C 1
ATOM 542 O O . GLU A 1 73 ? -46.236 25.104 -13.707 1.00 16.13 71 GLU A O 1
ATOM 548 N N . LEU A 1 74 ? -46.891 25.613 -11.629 1.00 16.09 72 LEU A N 1
ATOM 549 C CA . LEU A 1 74 ? -46.757 27.048 -11.829 1.00 17.74 72 LEU A CA 1
ATOM 550 C C . LEU A 1 74 ? -45.657 27.578 -10.925 1.00 19.66 72 LEU A C 1
ATOM 551 O O . LEU A 1 74 ? -45.605 27.221 -9.741 1.00 18.42 72 LEU A O 1
ATOM 556 N N . THR A 1 75 ? -44.786 28.427 -11.471 1.00 15.93 73 THR A N 1
ATOM 557 C CA . THR A 1 75 ? -43.823 29.165 -10.668 1.00 17.97 73 THR A CA 1
ATOM 558 C C . THR A 1 75 ? -44.128 30.651 -10.797 1.00 18.45 73 THR A C 1
ATOM 559 O O . THR A 1 75 ? -44.313 31.168 -11.911 1.00 18.41 73 THR A O 1
ATOM 563 N N . VAL A 1 76 ? -44.227 31.313 -9.650 1.00 17.27 74 VAL A N 1
ATOM 564 C CA . VAL A 1 76 ? -44.539 32.733 -9.572 1.00 17.58 74 VAL A CA 1
ATOM 565 C C . VAL A 1 76 ? -43.227 33.483 -9.388 1.00 20.18 74 VAL A C 1
ATOM 566 O O . VAL A 1 76 ? -42.497 33.237 -8.416 1.00 21.21 74 VAL A O 1
ATOM 570 N N . LEU A 1 77 ? -42.925 34.363 -10.348 1.00 20.13 75 LEU A N 1
ATOM 571 C CA . LEU A 1 77 ? -41.710 35.170 -10.383 1.00 20.33 75 LEU A CA 1
ATOM 572 C C . LEU A 1 77 ? -42.032 36.617 -10.055 1.00 23.31 75 LEU A C 1
ATOM 573 O O . LEU A 1 77 ? -43.007 37.175 -10.561 1.00 22.89 75 LEU A O 1
ATOM 578 N N . THR A 1 78 ? -41.196 37.232 -9.233 1.00 23.35 76 THR A N 1
ATOM 579 C CA . THR A 1 78 ? -41.218 38.668 -9.024 1.00 22.78 76 THR A CA 1
ATOM 580 C C . THR A 1 78 ? -39.977 39.237 -9.683 1.00 23.36 76 THR A C 1
ATOM 581 O O . THR A 1 78 ? -38.853 38.872 -9.298 1.00 24.05 76 THR A O 1
ATOM 585 N N . LEU A 1 79 ? -40.192 40.145 -10.638 1.00 21.86 77 LEU A N 1
ATOM 586 C CA . LEU A 1 79 ? -39.152 40.655 -11.515 1.00 22.56 77 LEU A CA 1
ATOM 587 C C . LEU A 1 79 ? -38.639 41.967 -10.949 1.00 28.82 77 LEU A C 1
ATOM 588 O O . LEU A 1 79 ? -39.419 42.797 -10.471 1.00 24.95 77 LEU A O 1
ATOM 593 N N . ASP A 1 80 ? -37.316 42.132 -10.988 1.00 24.48 78 ASP A N 1
ATOM 594 C CA . ASP A 1 80 ? -36.654 43.375 -10.581 1.00 33.83 78 ASP A CA 1
ATOM 595 C C . ASP A 1 80 ? -36.704 44.377 -11.734 1.00 33.72 78 ASP A C 1
ATOM 596 O O . ASP A 1 80 ? -35.723 44.634 -12.434 1.00 36.94 78 ASP A O 1
ATOM 601 N N . ARG A 1 81 ? -37.911 44.869 -11.994 1.00 33.75 79 ARG A N 1
ATOM 602 C CA . ARG A 1 81 ? -38.125 45.863 -13.039 1.00 38.73 79 ARG A CA 1
ATOM 603 C C . ARG A 1 81 ? -39.126 46.902 -12.550 1.00 41.72 79 ARG A C 1
ATOM 604 O O . ARG A 1 81 ? -39.982 46.618 -11.707 1.00 39.12 79 ARG A O 1
ATOM 612 N N . ASN A 1 82 ? -38.951 48.133 -13.035 1.00 43.65 80 ASN A N 1
ATOM 613 C CA . ASN A 1 82 ? -39.770 49.252 -12.572 1.00 43.76 80 ASN A CA 1
ATOM 614 C C . ASN A 1 82 ? -41.205 49.173 -13.090 1.00 38.39 80 ASN A C 1
ATOM 615 O O . ASN A 1 82 ? -42.148 49.503 -12.357 1.00 40.63 80 ASN A O 1
ATOM 620 N N . GLU A 1 83 ? -41.388 48.818 -14.359 1.00 39.52 81 GLU A N 1
ATOM 621 C CA . GLU A 1 83 ? -42.723 48.791 -14.946 1.00 39.54 81 GLU A CA 1
ATOM 622 C C . GLU A 1 83 ? -43.582 47.728 -14.274 1.00 36.14 81 GLU A C 1
ATOM 623 O O . GLU A 1 83 ? -43.124 46.612 -14.022 1.00 32.58 81 GLU A O 1
ATOM 629 N N . LYS A 1 84 ? -44.821 48.089 -13.965 1.00 29.44 82 LYS A N 1
ATOM 630 C CA . LYS A 1 84 ? -45.788 47.167 -13.398 1.00 28.39 82 LYS A CA 1
ATOM 631 C C . LYS A 1 84 ? -46.683 46.614 -14.500 1.00 27.84 82 LYS A C 1
ATOM 632 O O . LYS A 1 84 ? -46.981 47.294 -15.483 1.00 27.17 82 LYS A O 1
ATOM 638 N N . PHE A 1 85 ? -47.129 45.375 -14.315 1.00 22.40 83 PHE A N 1
ATOM 639 C CA . PHE A 1 85 ? -48.036 44.769 -15.272 1.00 22.35 83 PHE A CA 1
ATOM 640 C C . PHE A 1 85 ? -49.425 45.352 -15.094 1.00 22.63 83 PHE A C 1
ATOM 641 O O . PHE A 1 85 ? -49.856 45.647 -13.977 1.00 25.18 83 PHE A O 1
ATOM 649 N N . ARG A 1 86 ? -50.139 45.484 -16.204 1.00 19.10 84 ARG A N 1
ATOM 650 C CA . ARG A 1 86 ? -51.562 45.771 -16.119 1.00 20.35 84 ARG A CA 1
ATOM 651 C C . ARG A 1 86 ? -52.235 44.658 -15.322 1.00 23.79 84 ARG A C 1
ATOM 652 O O . ARG A 1 86 ? -52.020 43.474 -15.585 1.00 20.70 84 ARG A O 1
ATOM 660 N N . ASP A 1 87 ? -53.056 45.040 -14.342 1.00 23.30 85 ASP A N 1
ATOM 661 C CA . ASP A 1 87 ? -53.634 44.077 -13.401 1.00 25.14 85 ASP A CA 1
ATOM 662 C C . ASP A 1 87 ? -54.708 43.249 -14.098 1.00 24.14 85 ASP A C 1
ATOM 663 O O . ASP A 1 87 ? -55.741 43.781 -14.504 1.00 24.04 85 ASP A O 1
ATOM 668 N N . ILE A 1 88 ? -54.468 41.946 -14.254 1.00 19.38 86 ILE A N 1
ATOM 669 C CA . ILE A 1 88 ? -55.449 41.056 -14.861 1.00 19.71 86 ILE A CA 1
ATOM 670 C C . ILE A 1 88 ? -56.040 40.075 -13.847 1.00 18.86 86 ILE A C 1
ATOM 671 O O . ILE A 1 88 ? -56.726 39.126 -14.239 1.00 16.97 86 ILE A O 1
ATOM 676 N N . ARG A 1 89 ? -55.826 40.294 -12.546 1.00 20.19 87 ARG A N 1
ATOM 677 C CA . ARG A 1 89 ? -56.348 39.352 -11.557 1.00 17.90 87 ARG A CA 1
ATOM 678 C C . ARG A 1 89 ? -57.863 39.204 -11.676 1.00 18.88 87 ARG A C 1
ATOM 679 O O . ARG A 1 89 ? -58.408 38.114 -11.464 1.00 17.54 87 ARG A O 1
ATOM 687 N N . GLY A 1 90 ? -58.560 40.287 -12.015 1.00 20.97 88 GLY A N 1
ATOM 688 C CA . GLY A 1 90 ? -60.007 40.230 -12.117 1.00 19.50 88 GLY A CA 1
ATOM 689 C C . GLY A 1 90 ? -60.529 39.362 -13.247 1.00 22.26 88 GLY A C 1
ATOM 690 O O . GLY A 1 90 ? -61.725 39.055 -13.263 1.00 20.37 88 GLY A O 1
ATOM 691 N N . PHE A 1 91 ? -59.680 38.979 -14.197 1.00 19.46 89 PHE A N 1
ATOM 692 C CA . PHE A 1 91 ? -60.119 38.119 -15.287 1.00 15.52 89 PHE A CA 1
ATOM 693 C C . PHE A 1 91 ? -59.916 36.643 -14.993 1.00 16.05 89 PHE A C 1
ATOM 694 O O . PHE A 1 91 ? -60.425 35.810 -15.741 1.00 18.60 89 PHE A O 1
ATOM 702 N N . ILE A 1 92 ? -59.185 36.289 -13.935 1.00 17.24 90 ILE A N 1
ATOM 703 C CA . ILE A 1 92 ? -58.969 34.874 -13.651 1.00 18.19 90 ILE A CA 1
ATOM 704 C C . ILE A 1 92 ? -60.302 34.222 -13.332 1.00 20.21 90 ILE A C 1
ATOM 705 O O . ILE A 1 92 ? -61.085 34.738 -12.524 1.00 23.22 90 ILE A O 1
ATOM 710 N N . SER A 1 93 ? -60.566 33.088 -13.972 1.00 16.81 91 SER A N 1
ATOM 711 C CA . SER A 1 93 ? -61.867 32.449 -13.917 1.00 21.53 91 SER A CA 1
ATOM 712 C C . SER A 1 93 ? -61.706 30.945 -13.753 1.00 25.20 91 SER A C 1
ATOM 713 O O . SER A 1 93 ? -60.843 30.329 -14.385 1.00 18.96 91 SER A O 1
ATOM 716 N N . GLU A 1 94 ? -62.531 30.356 -12.891 1.00 23.86 92 GLU A N 1
ATOM 717 C CA . GLU A 1 94 ? -62.622 28.911 -12.768 1.00 26.34 92 GLU A CA 1
ATOM 718 C C . GLU A 1 94 ? -63.836 28.403 -13.510 1.00 30.95 92 GLU A C 1
ATOM 719 O O . GLU A 1 94 ? -64.176 27.224 -13.437 1.00 29.48 92 GLU A O 1
ATOM 725 N N . ASP A 1 95 ? -64.470 29.303 -14.241 1.00 31.28 93 ASP A N 1
ATOM 726 C CA . ASP A 1 95 ? -65.745 29.138 -14.889 1.00 35.28 93 ASP A CA 1
ATOM 727 C C . ASP A 1 95 ? -65.430 28.562 -16.277 1.00 31.42 93 ASP A C 1
ATOM 728 O O . ASP A 1 95 ? -65.611 29.186 -17.325 1.00 31.04 93 ASP A O 1
ATOM 733 N N . LEU A 1 96 ? -64.969 27.313 -16.294 1.00 31.53 94 LEU A N 1
ATOM 734 C CA . LEU A 1 96 ? -64.311 26.810 -17.484 1.00 36.41 94 LEU A CA 1
ATOM 735 C C . LEU A 1 96 ? -64.982 25.617 -18.132 1.00 31.92 94 LEU A C 1
ATOM 736 O O . LEU A 1 96 ? -64.650 25.303 -19.280 1.00 34.57 94 LEU A O 1
ATOM 741 N N . GLU A 1 97 ? -65.890 24.933 -17.444 1.00 36.08 95 GLU A N 1
ATOM 742 C CA . GLU A 1 97 ? -66.419 23.673 -17.950 1.00 40.43 95 GLU A CA 1
ATOM 743 C C . GLU A 1 97 ? -67.184 23.880 -19.252 1.00 45.06 95 GLU A C 1
ATOM 744 O O . GLU A 1 97 ? -68.173 24.623 -19.295 1.00 42.61 95 GLU A O 1
ATOM 750 N N . GLY A 1 98 ? -66.719 23.206 -20.307 1.00 41.40 96 GLY A N 1
ATOM 751 C CA . GLY A 1 98 ? -67.328 23.240 -21.625 1.00 41.96 96 GLY A CA 1
ATOM 752 C C . GLY A 1 98 ? -67.148 24.515 -22.415 1.00 44.62 96 GLY A C 1
ATOM 753 O O . GLY A 1 98 ? -67.717 24.625 -23.504 1.00 45.52 96 GLY A O 1
ATOM 754 N N . VAL A 1 99 ? -66.344 25.463 -21.938 1.00 41.11 97 VAL A N 1
ATOM 755 C CA . VAL A 1 99 ? -66.110 26.718 -22.652 1.00 37.71 97 VAL A CA 1
ATOM 756 C C . VAL A 1 99 ? -65.160 26.469 -23.813 1.00 29.82 97 VAL A C 1
ATOM 757 O O . VAL A 1 99 ? -64.177 25.735 -23.667 1.00 31.73 97 VAL A O 1
ATOM 761 N N . ASP A 1 100 ? -65.419 27.093 -24.962 1.00 28.71 98 ASP A N 1
ATOM 762 C CA . ASP A 1 100 ? -64.471 27.031 -26.079 1.00 27.22 98 ASP A CA 1
ATOM 763 C C . ASP A 1 100 ? -63.326 27.989 -25.800 1.00 29.41 98 ASP A C 1
ATOM 764 O O . ASP A 1 100 ? -63.482 29.209 -25.917 1.00 28.89 98 ASP A O 1
ATOM 769 N N . ALA A 1 101 ? -62.172 27.450 -25.516 1.00 22.70 99 ALA A N 1
ATOM 770 C CA . ALA A 1 101 ? -61.064 28.256 -25.042 1.00 20.75 99 ALA A CA 1
ATOM 771 C C . ALA A 1 101 ? -60.023 28.426 -26.139 1.00 18.98 99 ALA A C 1
ATOM 772 O O . ALA A 1 101 ? -60.010 27.723 -27.165 1.00 16.60 99 ALA A O 1
ATOM 774 N N . THR A 1 102 ? -59.130 29.360 -25.872 1.00 16.65 100 THR A N 1
ATOM 775 C CA . THR A 1 102 ? -58.061 29.773 -26.761 1.00 17.77 100 THR A CA 1
ATOM 776 C C . THR A 1 102 ? -56.745 29.669 -26.002 1.00 15.46 100 THR A C 1
ATOM 777 O O . THR A 1 102 ? -56.712 29.886 -24.788 1.00 14.16 100 THR A O 1
ATOM 781 N N . LEU A 1 103 ? -55.680 29.297 -26.702 1.00 14.06 101 LEU A N 1
ATOM 782 C CA . LEU A 1 103 ? -54.322 29.419 -26.190 1.00 15.71 101 LEU A CA 1
ATOM 783 C C . LEU A 1 103 ? -53.644 30.571 -26.909 1.00 15.70 101 LEU A C 1
ATOM 784 O O . LEU A 1 103 ? -53.651 30.617 -28.144 1.00 16.09 101 LEU A O 1
ATOM 789 N N . VAL A 1 104 ? -53.080 31.501 -26.145 1.00 14.27 102 VAL A N 1
ATOM 790 C CA . VAL A 1 104 ? -52.313 32.619 -26.688 1.00 13.44 102 VAL A CA 1
ATOM 791 C C . VAL A 1 104 ? -50.842 32.354 -26.391 1.00 15.26 102 VAL A C 1
ATOM 792 O O . VAL A 1 104 ? -50.441 32.267 -25.227 1.00 14.75 102 VAL A O 1
ATOM 796 N N . VAL A 1 105 ? -50.044 32.199 -27.439 1.00 14.03 103 VAL A N 1
ATOM 797 C CA . VAL A 1 105 ? -48.671 31.726 -27.322 1.00 14.60 103 VAL A CA 1
ATOM 798 C C . VAL A 1 105 ? -47.747 32.807 -27.857 1.00 14.35 103 VAL A C 1
ATOM 799 O O . VAL A 1 105 ? -48.051 33.452 -28.870 1.00 14.78 103 VAL A O 1
ATOM 803 N N . HIS A 1 106 ? -46.608 32.993 -27.174 1.00 13.97 104 HIS A N 1
ATOM 804 C CA . HIS A 1 106 ? -45.622 33.959 -27.622 1.00 14.89 104 HIS A CA 1
ATOM 805 C C . HIS A 1 106 ? -44.227 33.468 -27.231 1.00 16.16 104 HIS A C 1
ATOM 806 O O . HIS A 1 106 ? -43.571 34.034 -26.353 1.00 15.82 104 HIS A O 1
ATOM 813 N N . SER A 1 107 ? -43.772 32.403 -27.901 1.00 16.24 105 SER A N 1
ATOM 814 C CA . SER A 1 107 ? -42.467 31.821 -27.614 1.00 16.59 105 SER A CA 1
ATOM 815 C C . SER A 1 107 ? -42.031 30.962 -28.791 1.00 15.79 105 SER A C 1
ATOM 816 O O . SER A 1 107 ? -42.864 30.430 -29.527 1.00 14.73 105 SER A O 1
ATOM 819 N N . ASN A 1 108 ? -40.713 30.839 -28.956 1.00 16.35 106 ASN A N 1
ATOM 820 C CA . ASN A 1 108 ? -40.111 29.904 -29.924 1.00 16.96 106 ASN A CA 1
ATOM 821 C C . ASN A 1 108 ? -40.701 30.178 -31.305 1.00 15.29 106 ASN A C 1
ATOM 822 O O . ASN A 1 108 ? -40.734 31.341 -31.731 1.00 14.95 106 ASN A O 1
ATOM 827 N N . ASN A 1 109 ? -41.164 29.160 -32.027 1.00 14.87 107 ASN A N 1
ATOM 828 C CA . ASN A 1 109 ? -41.692 29.325 -33.369 1.00 15.24 107 ASN A CA 1
ATOM 829 C C . ASN A 1 109 ? -43.183 29.577 -33.365 1.00 15.60 107 ASN A C 1
ATOM 830 O O . ASN A 1 109 ? -43.822 29.428 -34.406 1.00 15.57 107 ASN A O 1
ATOM 835 N N . PHE A 1 110 ? -43.760 29.943 -32.207 1.00 14.17 108 PHE A N 1
ATOM 836 C CA . PHE A 1 110 ? -45.167 30.338 -32.135 1.00 14.40 108 PHE A CA 1
ATOM 837 C C . PHE A 1 110 ? -45.275 31.650 -31.349 1.00 14.67 108 PHE A C 1
ATOM 838 O O . PHE A 1 110 ? -45.665 31.661 -30.184 1.00 14.15 108 PHE A O 1
ATOM 846 N N . THR A 1 111 ? -44.868 32.741 -31.995 1.00 13.87 109 THR A N 1
ATOM 847 C CA . THR A 1 111 ? -45.090 34.089 -31.501 1.00 16.02 109 THR A CA 1
ATOM 848 C C . THR A 1 111 ? -46.374 34.637 -32.117 1.00 15.16 109 THR A C 1
ATOM 849 O O . THR A 1 111 ? -46.797 34.204 -33.189 1.00 15.87 109 THR A O 1
ATOM 853 N N . ASN A 1 112 ? -47.007 35.576 -31.410 1.00 16.93 110 ASN A N 1
ATOM 854 C CA . ASN A 1 112 ? -48.267 36.180 -31.850 1.00 16.75 110 ASN A CA 1
ATOM 855 C C . ASN A 1 112 ? -49.270 35.117 -32.289 1.00 17.70 110 ASN A C 1
ATOM 856 O O . ASN A 1 112 ? -49.984 35.280 -33.276 1.00 15.43 110 ASN A O 1
ATOM 861 N N . THR A 1 113 ? -49.337 34.022 -31.539 1.00 14.63 111 THR A N 1
ATOM 862 C CA . THR A 1 113 ? -50.054 32.837 -31.985 1.00 13.36 111 THR A CA 1
ATOM 863 C C . THR A 1 113 ? -51.321 32.647 -31.164 1.00 15.68 111 THR A C 1
ATOM 864 O O . THR A 1 113 ? -51.291 32.763 -29.937 1.00 15.90 111 THR A O 1
ATOM 868 N N . ILE A 1 114 ? -52.433 32.385 -31.852 1.00 14.47 112 ILE A N 1
ATOM 869 C CA . ILE A 1 114 ? -53.738 32.167 -31.235 1.00 16.20 112 ILE A CA 1
ATOM 870 C C . ILE A 1 114 ? -54.250 30.810 -31.712 1.00 15.00 112 ILE A C 1
ATOM 871 O O . ILE A 1 114 ? -54.403 30.590 -32.920 1.00 15.76 112 ILE A O 1
ATOM 876 N N . LEU A 1 115 ? -54.543 29.913 -30.770 1.00 15.54 113 LEU A N 1
ATOM 877 C CA . LEU A 1 115 ? -54.997 28.553 -31.058 1.00 17.53 113 LEU A CA 1
ATOM 878 C C . LEU A 1 115 ? -56.392 28.347 -30.481 1.00 18.84 113 LEU A C 1
ATOM 879 O O . LEU A 1 115 ? -56.626 28.638 -29.306 1.00 16.41 113 LEU A O 1
ATOM 884 N N . GLU A 1 116 ? -57.308 27.827 -31.291 1.00 15.78 114 GLU A N 1
ATOM 885 C CA . GLU A 1 116 ? -58.682 27.602 -30.841 1.00 19.13 114 GLU A CA 1
ATOM 886 C C . GLU A 1 116 ? -58.757 26.163 -30.349 1.00 18.40 114 GLU A C 1
ATOM 887 O O . GLU A 1 116 ? -58.955 25.228 -31.127 1.00 18.82 114 GLU A O 1
ATOM 893 N N . VAL A 1 117 ? -58.564 25.959 -29.041 1.00 16.66 115 VAL A N 1
ATOM 894 C CA . VAL A 1 117 ? -58.373 24.584 -28.579 1.00 17.06 115 VAL A CA 1
ATOM 895 C C . VAL A 1 117 ? -59.683 23.877 -28.283 1.00 18.58 115 VAL A C 1
ATOM 896 O O . VAL A 1 117 ? -59.667 22.667 -28.012 1.00 19.26 115 VAL A O 1
ATOM 900 N N . GLY A 1 118 ? -60.815 24.579 -28.338 1.00 19.08 116 GLY A N 1
ATOM 901 C CA . GLY A 1 118 ? -62.102 23.945 -28.151 1.00 22.02 116 GLY A CA 1
ATOM 902 C C . GLY A 1 118 ? -62.489 23.836 -26.690 1.00 22.64 116 GLY A C 1
ATOM 903 O O . GLY A 1 118 ? -61.926 24.509 -25.818 1.00 17.29 116 GLY A O 1
ATOM 904 N N . PRO A 1 119 ? -63.468 22.978 -26.397 1.00 21.13 117 PRO A N 1
ATOM 905 C CA . PRO A 1 119 ? -63.956 22.856 -25.018 1.00 23.37 117 PRO A CA 1
ATOM 906 C C . PRO A 1 119 ? -62.873 22.344 -24.090 1.00 18.33 117 PRO A C 1
ATOM 907 O O . PRO A 1 119 ? -62.021 21.538 -24.471 1.00 19.41 117 PRO A O 1
ATOM 911 N N . VAL A 1 120 ? -62.901 22.844 -22.859 1.00 18.60 118 VAL A N 1
ATOM 912 C CA . VAL A 1 120 ? -61.914 22.461 -21.860 1.00 17.95 118 VAL A CA 1
ATOM 913 C C . VAL A 1 120 ? -62.628 21.855 -20.659 1.00 20.65 118 VAL A C 1
ATOM 914 O O . VAL A 1 120 ? -63.807 22.119 -20.402 1.00 19.88 118 VAL A O 1
ATOM 918 N N . THR A 1 121 ? -61.906 21.014 -19.928 1.00 18.53 119 THR A N 1
ATOM 919 C CA . THR A 1 121 ? -62.479 20.426 -18.730 1.00 21.20 119 THR A CA 1
ATOM 920 C C . THR A 1 121 ? -61.375 20.184 -17.715 1.00 19.69 119 THR A C 1
ATOM 921 O O . THR A 1 121 ? -60.190 20.093 -18.058 1.00 17.17 119 THR A O 1
ATOM 925 N N . MET A 1 122 ? -61.775 20.107 -16.446 1.00 19.23 120 MET A N 1
ATOM 926 C CA . MET A 1 122 ? -60.820 19.798 -15.394 1.00 20.54 120 MET A CA 1
ATOM 927 C C . MET A 1 122 ? -60.527 18.306 -15.427 1.00 21.98 120 MET A C 1
ATOM 928 O O . MET A 1 122 ? -61.436 17.481 -15.289 1.00 24.22 120 MET A O 1
ATOM 933 N N . ALA A 1 123 ? -59.274 17.958 -15.702 1.00 18.29 121 ALA A N 1
ATOM 934 C CA . ALA A 1 123 ? -58.849 16.562 -15.672 1.00 16.67 121 ALA A CA 1
ATOM 935 C C . ALA A 1 123 ? -58.381 16.131 -14.297 1.00 19.78 121 ALA A C 1
ATOM 936 O O . ALA A 1 123 ? -58.380 14.928 -14.000 1.00 17.74 121 ALA A O 1
ATOM 938 N N . GLY A 1 124 ? -57.948 17.069 -13.480 1.00 16.54 122 GLY A N 1
ATOM 939 C CA . GLY A 1 124 ? -57.506 16.713 -12.128 1.00 17.49 122 GLY A CA 1
ATOM 940 C C . GLY A 1 124 ? -56.016 16.372 -12.103 1.00 17.26 122 GLY A C 1
ATOM 941 O O . GLY A 1 124 ? -55.202 17.165 -12.545 1.00 16.71 122 GLY A O 1
ATOM 942 N N . LEU A 1 125 ? -55.685 15.176 -11.607 1.00 15.37 123 LEU A N 1
ATOM 943 C CA . LEU A 1 125 ? -54.302 14.745 -11.447 1.00 14.94 123 LEU A CA 1
ATOM 944 C C . LEU A 1 125 ? -53.823 14.040 -12.706 1.00 18.41 123 LEU A C 1
ATOM 945 O O . LEU A 1 125 ? -54.470 13.106 -13.198 1.00 15.97 123 LEU A O 1
ATOM 950 N N . ILE A 1 126 ? -52.672 14.476 -13.203 1.00 14.40 124 ILE A N 1
ATOM 951 C CA . ILE A 1 126 ? -52.057 13.926 -14.399 1.00 17.66 124 ILE A CA 1
ATOM 952 C C . ILE A 1 126 ? -50.604 13.612 -14.072 1.00 19.10 124 ILE A C 1
ATOM 953 O O . ILE A 1 126 ? -49.965 14.314 -13.286 1.00 19.53 124 ILE A O 1
ATOM 958 N N . ASN A 1 127 ? -50.071 12.568 -14.693 1.00 16.30 125 ASN A N 1
ATOM 959 C CA . ASN A 1 127 ? -48.630 12.310 -14.635 1.00 18.99 125 ASN A CA 1
ATOM 960 C C . ASN A 1 127 ? -47.974 13.196 -15.685 1.00 19.60 125 ASN A C 1
ATOM 961 O O . ASN A 1 127 ? -47.992 12.872 -16.872 1.00 20.62 125 ASN A O 1
ATOM 966 N N . LEU A 1 128 ? -47.394 14.331 -15.269 1.00 14.60 126 LEU A N 1
ATOM 967 C CA . LEU A 1 128 ? -46.833 15.298 -16.211 1.00 19.53 126 LEU A CA 1
ATOM 968 C C . LEU A 1 128 ? -45.314 15.142 -16.229 1.00 16.01 126 LEU A C 1
ATOM 969 O O . LEU A 1 128 ? -44.625 15.603 -15.314 1.00 16.68 126 LEU A O 1
ATOM 974 N N . SER A 1 129 ? -44.793 14.500 -17.281 1.00 16.66 127 SER A N 1
ATOM 975 C CA . SER A 1 129 ? -43.361 14.187 -17.384 1.00 17.51 127 SER A CA 1
ATOM 976 C C . SER A 1 129 ? -42.833 13.620 -16.066 1.00 17.01 127 SER A C 1
ATOM 977 O O . SER A 1 129 ? -41.847 14.097 -15.498 1.00 14.65 127 SER A O 1
ATOM 980 N N . SER A 1 130 ? -43.542 12.611 -15.562 1.00 15.30 128 SER A N 1
ATOM 981 C CA . SER A 1 130 ? -43.200 11.826 -14.378 1.00 15.17 128 SER A CA 1
ATOM 982 C C . SER A 1 130 ? -43.342 12.600 -13.077 1.00 16.89 128 SER A C 1
ATOM 983 O O . SER A 1 130 ? -42.908 12.107 -12.026 1.00 18.18 128 SER A O 1
ATOM 986 N N . THR A 1 131 ? -43.975 13.776 -13.097 1.00 15.00 129 THR A N 1
ATOM 987 C CA . THR A 1 131 ? -44.323 14.454 -11.853 1.00 16.02 129 THR A CA 1
ATOM 988 C C . THR A 1 131 ? -45.836 14.477 -11.716 1.00 17.73 129 THR A C 1
ATOM 989 O O . THR A 1 131 ? -46.507 15.095 -12.559 1.00 16.13 129 THR A O 1
ATOM 993 N N . PRO A 1 132 ? -46.415 13.813 -10.717 1.00 16.99 130 PRO A N 1
ATOM 994 C CA . PRO A 1 132 ? -47.859 13.961 -10.478 1.00 17.10 130 PRO A CA 1
ATOM 995 C C . PRO A 1 132 ? -48.200 15.427 -10.274 1.00 16.01 130 PRO A C 1
ATOM 996 O O . PRO A 1 132 ? -47.559 16.127 -9.487 1.00 14.06 130 PRO A O 1
ATOM 1000 N N . THR A 1 133 ? -49.204 15.901 -11.019 1.00 14.32 131 THR A N 1
ATOM 1001 C CA . THR A 1 133 ? -49.529 17.317 -11.060 1.00 13.35 131 THR A CA 1
ATOM 1002 C C . THR A 1 133 ? -51.042 17.476 -10.996 1.00 16.09 131 THR A C 1
ATOM 1003 O O . THR A 1 133 ? -51.773 16.806 -11.732 1.00 15.26 131 THR A O 1
ATOM 1007 N N . ASN A 1 134 ? -51.512 18.342 -10.106 1.00 14.24 132 ASN A N 1
ATOM 1008 C CA . ASN A 1 134 ? -52.940 18.476 -9.857 1.00 15.25 132 ASN A CA 1
ATOM 1009 C C . ASN A 1 134 ? -53.509 19.711 -10.543 1.00 15.48 132 ASN A C 1
ATOM 1010 O O . ASN A 1 134 ? -52.779 20.523 -11.101 1.00 14.16 132 ASN A O 1
ATOM 1015 N N . ARG A 1 135 ? -54.849 19.817 -10.502 1.00 14.85 133 ARG A N 1
ATOM 1016 C CA . ARG A 1 135 ? -55.610 20.951 -11.045 1.00 16.37 133 ARG A CA 1
ATOM 1017 C C . ARG A 1 135 ? -55.322 21.165 -12.528 1.00 16.56 133 ARG A C 1
ATOM 1018 O O . ARG A 1 135 ? -55.238 22.300 -13.014 1.00 16.10 133 ARG A O 1
ATOM 1026 N N . MET A 1 136 ? -55.201 20.061 -13.258 1.00 14.52 134 MET A N 1
ATOM 1027 C CA . MET A 1 136 ? -54.946 20.126 -14.687 1.00 13.59 134 MET A CA 1
ATOM 1028 C C . MET A 1 136 ? -56.248 20.297 -15.456 1.00 13.59 134 MET A C 1
ATOM 1029 O O . MET A 1 136 ? -57.232 19.585 -15.194 1.00 19.52 134 MET A O 1
ATOM 1034 N N . ILE A 1 137 ? -56.218 21.223 -16.430 1.00 13.88 135 ILE A N 1
ATOM 1035 C CA . ILE A 1 137 ? -57.293 21.483 -17.386 1.00 13.75 135 ILE A CA 1
ATOM 1036 C C . ILE A 1 137 ? -56.887 20.886 -18.731 1.00 16.73 135 ILE A C 1
ATOM 1037 O O . ILE A 1 137 ? -55.785 21.151 -19.221 1.00 16.28 135 ILE A O 1
ATOM 1042 N N . ARG A 1 138 ? -57.760 20.101 -19.330 1.00 14.20 136 ARG A N 1
ATOM 1043 C CA . ARG A 1 138 ? -57.478 19.422 -20.582 1.00 13.49 136 ARG A CA 1
ATOM 1044 C C . ARG A 1 138 ? -58.287 19.936 -21.789 1.00 16.20 136 ARG A C 1
ATOM 1045 O O . ARG A 1 138 ? -59.368 20.397 -21.626 1.00 15.03 136 ARG A O 1
ATOM 1053 N N . TYR A 1 139 ? -57.677 19.845 -22.966 1.00 15.13 137 TYR A N 1
ATOM 1054 C CA . TYR A 1 139 ? -58.231 20.165 -24.269 1.00 16.53 137 TYR A CA 1
ATOM 1055 C C . TYR A 1 139 ? -57.729 19.147 -25.279 1.00 16.40 137 TYR A C 1
ATOM 1056 O O . TYR A 1 139 ? -56.659 18.679 -25.161 1.00 16.17 137 TYR A O 1
ATOM 1065 N N . ASP A 1 140 ? -58.561 18.838 -26.249 1.00 17.55 138 ASP A N 1
ATOM 1066 C CA . ASP A 1 140 ? -58.223 17.948 -27.332 1.00 19.30 138 ASP A CA 1
ATOM 1067 C C . ASP A 1 140 ? -57.717 18.844 -28.442 1.00 19.22 138 ASP A C 1
ATOM 1068 O O . ASP A 1 140 ? -58.460 19.357 -29.199 1.00 19.95 138 ASP A O 1
ATOM 1073 N N . TYR A 1 141 ? -56.428 18.990 -28.506 1.00 16.40 139 TYR A N 1
ATOM 1074 C CA . TYR A 1 141 ? -55.817 19.855 -29.500 1.00 15.35 139 TYR A CA 1
ATOM 1075 C C . TYR A 1 141 ? -54.344 19.509 -29.580 1.00 15.45 139 TYR A C 1
ATOM 1076 O O . TYR A 1 141 ? -53.724 19.146 -28.579 1.00 19.21 139 TYR A O 1
ATOM 1085 N N . ALA A 1 142 ? -53.795 19.619 -30.782 1.00 13.47 140 ALA A N 1
ATOM 1086 C CA . ALA A 1 142 ? -52.386 19.319 -31.003 1.00 16.49 140 ALA A CA 1
ATOM 1087 C C . ALA A 1 142 ? -51.551 20.507 -30.548 1.00 16.13 140 ALA A C 1
ATOM 1088 O O . ALA A 1 142 ? -51.600 21.581 -31.153 1.00 16.25 140 ALA A O 1
ATOM 1090 N N . THR A 1 143 ? -50.782 20.328 -29.486 1.00 14.40 141 THR A N 1
ATOM 1091 C CA . THR A 1 143 ? -49.875 21.383 -29.053 1.00 13.75 141 THR A CA 1
ATOM 1092 C C . THR A 1 143 ? -48.442 20.981 -29.374 1.00 16.37 141 THR A C 1
ATOM 1093 O O . THR A 1 143 ? -48.158 19.842 -29.749 1.00 17.21 141 THR A O 1
ATOM 1097 N N . LYS A 1 144 ? -47.533 21.945 -29.248 1.00 15.52 142 LYS A N 1
ATOM 1098 C CA . LYS A 1 144 ? -46.176 21.792 -29.758 1.00 16.76 142 LYS A CA 1
ATOM 1099 C C . LYS A 1 144 ? -45.151 22.145 -28.694 1.00 18.43 142 LYS A C 1
ATOM 1100 O O . LYS A 1 144 ? -45.417 22.951 -27.804 1.00 15.82 142 LYS A O 1
ATOM 1106 N N . THR A 1 145 ? -43.954 21.554 -28.831 1.00 18.86 143 THR A N 1
ATOM 1107 C CA . THR A 1 145 ? -42.868 21.791 -27.875 1.00 21.26 143 THR A CA 1
ATOM 1108 C C . THR A 1 145 ? -42.618 23.279 -27.633 1.00 21.62 143 THR A C 1
ATOM 1109 O O . THR A 1 145 ? -42.302 23.689 -26.512 1.00 22.85 143 THR A O 1
ATOM 1113 N N . GLY A 1 146 ? -42.745 24.103 -28.661 1.00 18.64 144 GLY A N 1
ATOM 1114 C CA . GLY A 1 146 ? -42.393 25.499 -28.417 1.00 21.93 144 GLY A CA 1
ATOM 1115 C C . GLY A 1 146 ? -43.409 26.360 -27.680 1.00 20.59 144 GLY A C 1
ATOM 1116 O O . GLY A 1 146 ? -43.146 27.551 -27.464 1.00 16.98 144 GLY A O 1
ATOM 1117 N N . GLN A 1 147 ? -44.551 25.804 -27.269 1.00 16.99 145 GLN A N 1
ATOM 1118 C CA . GLN A 1 147 ? -45.685 26.599 -26.803 1.00 13.73 145 GLN A CA 1
ATOM 1119 C C . GLN A 1 147 ? -45.859 26.604 -25.285 1.00 15.12 145 GLN A C 1
ATOM 1120 O O . GLN A 1 147 ? -46.861 27.140 -24.799 1.00 14.53 145 GLN A O 1
ATOM 1126 N N . CYS A 1 148 ? -44.949 25.996 -24.528 1.00 16.06 146 CYS A N 1
ATOM 1127 C CA . CYS A 1 148 ? -45.132 25.931 -23.083 1.00 14.20 146 CYS A CA 1
ATOM 1128 C C . CYS A 1 148 ? -45.241 27.332 -22.506 1.00 15.81 146 CYS A C 1
ATOM 1129 O O . CYS A 1 148 ? -44.477 28.235 -22.866 1.00 16.30 146 CYS A O 1
ATOM 1132 N N . GLY A 1 149 ? -46.197 27.502 -21.600 1.00 15.53 147 GLY A N 1
ATOM 1133 C CA . GLY A 1 149 ? -46.523 28.790 -21.039 1.00 13.13 147 GLY A CA 1
ATOM 1134 C C . GLY A 1 149 ? -47.716 29.472 -21.680 1.00 12.99 147 GLY A C 1
ATOM 1135 O O . GLY A 1 149 ? -48.175 30.487 -21.151 1.00 14.80 147 GLY A O 1
ATOM 1136 N N . GLY A 1 150 ? -48.244 28.935 -22.783 1.00 13.97 148 GLY A N 1
ATOM 1137 C CA . GLY A 1 150 ? -49.366 29.552 -23.479 1.00 13.85 148 GLY A CA 1
ATOM 1138 C C . GLY A 1 150 ? -50.537 29.842 -22.567 1.00 13.17 148 GLY A C 1
ATOM 1139 O O . GLY A 1 150 ? -50.832 29.054 -21.663 1.00 14.63 148 GLY A O 1
ATOM 1140 N N . VAL A 1 151 ? -51.200 30.971 -22.769 1.00 13.28 149 VAL A N 1
ATOM 1141 C CA . VAL A 1 151 ? -52.237 31.423 -21.851 1.00 13.01 149 VAL A CA 1
ATOM 1142 C C . VAL A 1 151 ? -53.579 30.882 -22.321 1.00 12.90 149 VAL A C 1
ATOM 1143 O O . VAL A 1 151 ? -54.025 31.200 -23.427 1.00 15.48 149 VAL A O 1
ATOM 1147 N N . LEU A 1 152 ? -54.212 30.064 -21.484 1.00 13.28 150 LEU A N 1
ATOM 1148 C CA . LEU A 1 152 ? -55.524 29.496 -21.758 1.00 13.99 150 LEU A CA 1
ATOM 1149 C C . LEU A 1 152 ? -56.585 30.483 -21.281 1.00 14.26 150 LEU A C 1
ATOM 1150 O O . LEU A 1 152 ? -56.650 30.802 -20.078 1.00 14.61 150 LEU A O 1
ATOM 1155 N N . CYS A 1 153 ? -57.445 30.914 -22.207 1.00 15.30 151 CYS A N 1
ATOM 1156 C CA . CYS A 1 153 ? -58.312 32.054 -21.946 1.00 15.60 151 CYS A CA 1
ATOM 1157 C C . CYS A 1 153 ? -59.524 32.019 -22.869 1.00 18.09 151 CYS A C 1
ATOM 1158 O O . CYS A 1 153 ? -59.647 31.171 -23.755 1.00 18.37 151 CYS A O 1
ATOM 1161 N N . ALA A 1 154 ? -60.438 32.945 -22.610 1.00 17.96 152 ALA A N 1
ATOM 1162 C CA . ALA A 1 154 ? -61.563 33.233 -23.485 1.00 20.28 152 ALA A CA 1
ATOM 1163 C C . ALA A 1 154 ? -61.831 34.718 -23.313 1.00 21.93 152 ALA A C 1
ATOM 1164 O O . ALA A 1 154 ? -61.116 35.400 -22.579 1.00 20.06 152 ALA A O 1
ATOM 1166 N N . THR A 1 155 ? -62.820 35.245 -24.032 1.00 20.70 153 THR A N 1
ATOM 1167 C CA . THR A 1 155 ? -63.054 36.682 -23.945 1.00 21.09 153 THR A CA 1
ATOM 1168 C C . THR A 1 155 ? -63.284 37.105 -22.494 1.00 19.15 153 THR A C 1
ATOM 1169 O O . THR A 1 155 ? -64.244 36.672 -21.845 1.00 20.59 153 THR A O 1
ATOM 1173 N N . GLY A 1 156 ? -62.379 37.937 -21.982 1.00 21.91 154 GLY A N 1
ATOM 1174 C CA . GLY A 1 156 ? -62.488 38.426 -20.621 1.00 19.71 154 GLY A CA 1
ATOM 1175 C C . GLY A 1 156 ? -62.270 37.398 -19.531 1.00 21.16 154 GLY A C 1
ATOM 1176 O O . GLY A 1 156 ? -62.656 37.651 -18.389 1.00 20.73 154 GLY A O 1
ATOM 1177 N N . LYS A 1 157 ? -61.699 36.231 -19.845 1.00 18.12 155 LYS A N 1
ATOM 1178 C CA . LYS A 1 157 ? -61.477 35.185 -18.846 1.00 17.66 155 LYS A CA 1
ATOM 1179 C C . LYS A 1 157 ? -60.104 34.558 -19.051 1.00 17.60 155 LYS A C 1
ATOM 1180 O O . LYS A 1 157 ? -59.714 34.261 -20.183 1.00 17.05 155 LYS A O 1
ATOM 1186 N N . ILE A 1 158 ? -59.376 34.354 -17.959 1.00 15.00 156 ILE A N 1
ATOM 1187 C CA . ILE A 1 158 ? -58.083 33.673 -17.987 1.00 12.83 156 ILE A CA 1
ATOM 1188 C C . ILE A 1 158 ? -58.212 32.419 -17.141 1.00 13.77 156 ILE A C 1
ATOM 1189 O O . ILE A 1 158 ? -58.544 32.509 -15.957 1.00 17.16 156 ILE A O 1
ATOM 1194 N N . PHE A 1 159 ? -57.986 31.254 -17.751 1.00 14.34 157 PHE A N 1
ATOM 1195 C CA . PHE A 1 159 ? -58.192 29.977 -17.069 1.00 14.78 157 PHE A CA 1
ATOM 1196 C C . PHE A 1 159 ? -56.908 29.343 -16.571 1.00 16.20 157 PHE A C 1
ATOM 1197 O O . PHE A 1 159 ? -56.927 28.655 -15.544 1.00 15.32 157 PHE A O 1
ATOM 1205 N N . GLY A 1 160 ? -55.809 29.490 -17.301 1.00 13.84 158 GLY A N 1
ATOM 1206 C CA . GLY A 1 160 ? -54.631 28.734 -16.905 1.00 12.56 158 GLY A CA 1
ATOM 1207 C C . GLY A 1 160 ? -53.478 28.920 -17.865 1.00 13.48 158 GLY A C 1
ATOM 1208 O O . GLY A 1 160 ? -53.509 29.777 -18.747 1.00 14.57 158 GLY A O 1
ATOM 1209 N N . ILE A 1 161 ? -52.461 28.082 -17.677 1.00 14.21 159 ILE A N 1
ATOM 1210 C CA . ILE A 1 161 ? -51.192 28.183 -18.389 1.00 14.32 159 ILE A CA 1
ATOM 1211 C C . ILE A 1 161 ? -50.837 26.813 -18.958 1.00 13.51 159 ILE A C 1
ATOM 1212 O O . ILE A 1 161 ? -50.795 25.829 -18.220 1.00 15.75 159 ILE A O 1
ATOM 1217 N N . HIS A 1 162 ? -50.559 26.751 -20.257 1.00 13.96 160 HIS A N 1
ATOM 1218 C CA . HIS A 1 162 ? -50.238 25.476 -20.892 1.00 13.91 160 HIS A CA 1
ATOM 1219 C C . HIS A 1 162 ? -48.886 24.956 -20.411 1.00 15.00 160 HIS A C 1
ATOM 1220 O O . HIS A 1 162 ? -47.880 25.670 -20.482 1.00 14.88 160 HIS A O 1
ATOM 1227 N N . VAL A 1 163 ? -48.845 23.704 -19.939 1.00 15.18 161 VAL A N 1
ATOM 1228 C CA . VAL A 1 163 ? -47.623 23.152 -19.364 1.00 13.31 161 VAL A CA 1
ATOM 1229 C C . VAL A 1 163 ? -47.229 21.802 -19.942 1.00 15.77 161 VAL A C 1
ATOM 1230 O O . VAL A 1 163 ? -46.204 21.254 -19.538 1.00 15.04 161 VAL A O 1
ATOM 1234 N N . GLY A 1 164 ? -48.008 21.221 -20.841 1.00 13.52 162 GLY A N 1
ATOM 1235 C CA . GLY A 1 164 ? -47.603 19.927 -21.369 1.00 17.37 162 GLY A CA 1
ATOM 1236 C C . GLY A 1 164 ? -48.662 19.368 -22.284 1.00 17.11 162 GLY A C 1
ATOM 1237 O O . GLY A 1 164 ? -49.788 19.860 -22.351 1.00 14.51 162 GLY A O 1
ATOM 1238 N N . GLY A 1 165 ? -48.286 18.314 -22.991 1.00 20.53 163 GLY A N 1
ATOM 1239 C CA . GLY A 1 165 ? -49.213 17.687 -23.910 1.00 19.70 163 GLY A CA 1
ATOM 1240 C C . GLY A 1 165 ? -48.514 16.550 -24.613 1.00 25.67 163 GLY A C 1
ATOM 1241 O O . GLY A 1 165 ? -47.316 16.312 -24.421 1.00 25.47 163 GLY A O 1
ATOM 1242 N N . ASN A 1 166 ? -49.282 15.843 -25.441 1.00 22.11 164 ASN A N 1
ATOM 1243 C CA . ASN A 1 166 ? -48.760 14.664 -26.119 1.00 24.87 164 ASN A CA 1
ATOM 1244 C C . ASN A 1 166 ? -49.072 14.655 -27.611 1.00 26.26 164 ASN A C 1
ATOM 1245 O O . ASN A 1 166 ? -48.890 13.622 -28.254 1.00 24.66 164 ASN A O 1
ATOM 1250 N N . GLY A 1 167 ? -49.534 15.772 -28.172 1.00 22.24 165 GLY A N 1
ATOM 1251 C CA . GLY A 1 167 ? -49.898 15.853 -29.572 1.00 23.65 165 GLY A CA 1
ATOM 1252 C C . GLY A 1 167 ? -51.355 15.576 -29.873 1.00 21.10 165 GLY A C 1
ATOM 1253 O O . GLY A 1 167 ? -51.837 15.970 -30.938 1.00 22.41 165 GLY A O 1
ATOM 1254 N N . ARG A 1 168 ? -52.078 14.926 -28.968 1.00 19.92 166 ARG A N 1
ATOM 1255 C CA . ARG A 1 168 ? -53.523 14.772 -29.088 1.00 22.02 166 ARG A CA 1
ATOM 1256 C C . ARG A 1 168 ? -54.292 15.529 -28.018 1.00 21.09 166 ARG A C 1
ATOM 1257 O O . ARG A 1 168 ? -55.357 16.080 -28.298 1.00 18.49 166 ARG A O 1
ATOM 1265 N N . GLN A 1 169 ? -53.776 15.569 -26.797 1.00 18.07 167 GLN A N 1
ATOM 1266 C CA . GLN A 1 169 ? -54.391 16.323 -25.720 1.00 16.73 167 GLN A CA 1
ATOM 1267 C C . GLN A 1 169 ? -53.341 17.232 -25.104 1.00 16.66 167 GLN A C 1
ATOM 1268 O O . GLN A 1 169 ? -52.162 16.871 -25.012 1.00 18.48 167 GLN A O 1
ATOM 1274 N N . GLY A 1 170 ? -53.776 18.423 -24.708 1.00 15.62 168 GLY A N 1
ATOM 1275 C CA . GLY A 1 170 ? -52.904 19.359 -24.036 1.00 15.49 168 GLY A CA 1
ATOM 1276 C C . GLY A 1 170 ? -53.438 19.668 -22.654 1.00 17.25 168 GLY A C 1
ATOM 1277 O O . GLY A 1 170 ? -54.635 19.467 -22.388 1.00 14.53 168 GLY A O 1
ATOM 1278 N N . PHE A 1 171 ? -52.563 20.167 -21.770 1.00 15.25 169 PHE A N 1
ATOM 1279 C CA . PHE A 1 171 ? -52.903 20.365 -20.363 1.00 14.63 169 PHE A CA 1
ATOM 1280 C C . PHE A 1 171 ? -52.391 21.714 -19.886 1.00 15.46 169 PHE A C 1
ATOM 1281 O O . PHE A 1 171 ? -51.237 22.076 -20.148 1.00 13.54 169 PHE A O 1
ATOM 1289 N N . SER A 1 172 ? -53.249 22.438 -19.176 1.00 12.99 170 SER A N 1
ATOM 1290 C CA . SER A 1 172 ? -52.905 23.694 -18.533 1.00 13.17 170 SER A CA 1
ATOM 1291 C C . SER A 1 172 ? -52.992 23.541 -17.017 1.00 13.69 170 SER A C 1
ATOM 1292 O O . SER A 1 172 ? -53.874 22.847 -16.502 1.00 14.29 170 SER A O 1
ATOM 1295 N N . ALA A 1 173 ? -52.067 24.195 -16.316 1.00 15.10 171 ALA A N 1
ATOM 1296 C CA . ALA A 1 173 ? -52.195 24.434 -14.883 1.00 14.82 171 ALA A CA 1
ATOM 1297 C C . ALA A 1 173 ? -53.229 25.521 -14.633 1.00 14.76 171 ALA A C 1
ATOM 1298 O O . ALA A 1 173 ? -53.151 26.611 -15.214 1.00 15.53 171 ALA A O 1
ATOM 1300 N N . GLN A 1 174 ? -54.202 25.223 -13.773 1.00 14.51 172 GLN A N 1
ATOM 1301 C CA . GLN A 1 174 ? -55.265 26.175 -13.496 1.00 16.82 172 GLN A CA 1
ATOM 1302 C C . GLN A 1 174 ? -54.692 27.408 -12.808 1.00 17.55 172 GLN A C 1
ATOM 1303 O O . GLN A 1 174 ? -53.799 27.306 -11.967 1.00 16.42 172 GLN A O 1
ATOM 1309 N N . LEU A 1 175 ? -55.173 28.577 -13.201 1.00 17.35 173 LEU A N 1
ATOM 1310 C CA . LEU A 1 175 ? -54.902 29.804 -12.468 1.00 16.12 173 LEU A CA 1
ATOM 1311 C C . LEU A 1 175 ? -56.095 30.115 -11.583 1.00 18.68 173 LEU A C 1
ATOM 1312 O O . LEU A 1 175 ? -57.242 29.946 -12.002 1.00 19.94 173 LEU A O 1
ATOM 1317 N N . LYS A 1 176 ? -55.821 30.566 -10.354 1.00 18.13 174 LYS A N 1
ATOM 1318 C CA . LYS A 1 176 ? -56.865 30.956 -9.416 1.00 19.74 174 LYS A CA 1
ATOM 1319 C C . LYS A 1 176 ? -56.525 32.314 -8.830 1.00 19.17 174 LYS A C 1
ATOM 1320 O O . LYS A 1 176 ? -55.351 32.620 -8.604 1.00 18.64 174 LYS A O 1
ATOM 1326 N N . LYS A 1 177 ? -57.556 33.125 -8.587 1.00 19.11 175 LYS A N 1
ATOM 1327 C CA . LYS A 1 177 ? -57.333 34.406 -7.928 1.00 21.85 175 LYS A CA 1
ATOM 1328 C C . LYS A 1 177 ? -56.638 34.220 -6.585 1.00 20.91 175 LYS A C 1
ATOM 1329 O O . LYS A 1 177 ? -55.849 35.073 -6.169 1.00 21.45 175 LYS A O 1
ATOM 1335 N N . GLN A 1 178 ? -56.922 33.115 -5.893 1.00 22.89 176 GLN A N 1
ATOM 1336 C CA . GLN A 1 178 ? -56.363 32.872 -4.564 1.00 26.70 176 GLN A CA 1
ATOM 1337 C C . GLN A 1 178 ? -54.859 32.613 -4.577 1.00 25.18 176 GLN A C 1
ATOM 1338 O O . GLN A 1 178 ? -54.238 32.592 -3.507 1.00 23.04 176 GLN A O 1
ATOM 1344 N N . TYR A 1 179 ? -54.253 32.431 -5.748 1.00 20.73 177 TYR A N 1
ATOM 1345 C CA . TYR A 1 179 ? -52.806 32.309 -5.834 1.00 18.11 177 TYR A CA 1
ATOM 1346 C C . TYR A 1 179 ? -52.094 33.641 -5.669 1.00 18.40 177 TYR A C 1
ATOM 1347 O O . TYR A 1 179 ? -50.873 33.649 -5.485 1.00 19.10 177 TYR A O 1
ATOM 1356 N N . PHE A 1 180 ? -52.819 34.750 -5.735 1.00 17.11 178 PHE A N 1
ATOM 1357 C CA . PHE A 1 180 ? -52.215 36.067 -5.807 1.00 18.07 178 PHE A CA 1
ATOM 1358 C C . PHE A 1 180 ? -52.823 36.952 -4.737 1.00 19.72 178 PHE A C 1
ATOM 1359 O O . PHE A 1 180 ? -53.885 36.653 -4.180 1.00 17.44 178 PHE A O 1
ATOM 1367 N N . VAL A 1 181 ? -52.116 38.042 -4.441 1.00 22.98 179 VAL A N 1
ATOM 1368 C CA . VAL A 1 181 ? -52.658 39.040 -3.531 1.00 23.82 179 VAL A CA 1
ATOM 1369 C C . VAL A 1 181 ? -54.061 39.397 -3.992 1.00 27.44 179 VAL A C 1
ATOM 1370 O O . VAL A 1 181 ? -54.322 39.507 -5.196 1.00 26.91 179 VAL A O 1
ATOM 1374 N N . GLU A 1 182 ? -54.987 39.514 -3.038 1.00 31.41 180 GLU A N 1
ATOM 1375 C CA . GLU A 1 182 ? -56.370 39.830 -3.377 1.00 39.00 180 GLU A CA 1
ATOM 1376 C C . GLU A 1 182 ? -56.475 41.200 -4.042 1.00 43.05 180 GLU A C 1
ATOM 1377 O O . GLU A 1 182 ? -55.818 42.162 -3.634 1.00 42.32 180 GLU A O 1
ATOM 1383 N N . LYS A 1 183 ? -57.326 41.284 -5.062 1.00 45.58 181 LYS A N 1
ATOM 1384 C CA . LYS A 1 183 ? -57.575 42.532 -5.776 1.00 49.37 181 LYS A CA 1
ATOM 1385 C C . LYS A 1 183 ? -59.052 42.918 -5.713 1.00 52.80 181 LYS A C 1
ATOM 1386 O O . LYS A 1 183 ? -59.625 43.055 -4.633 1.00 53.96 181 LYS A O 1
ATOM 1392 N N . GLN B 2 5 ? -72.319 30.676 -49.011 1.00 62.72 3 GLN B N 1
ATOM 1393 C CA . GLN B 2 5 ? -72.244 32.112 -48.754 1.00 60.10 3 GLN B CA 1
ATOM 1394 C C . GLN B 2 5 ? -70.794 32.601 -48.752 1.00 47.31 3 GLN B C 1
ATOM 1395 O O . GLN B 2 5 ? -70.496 33.657 -49.303 1.00 47.74 3 GLN B O 1
ATOM 1401 N N . VAL B 2 6 ? -69.895 31.849 -48.118 1.00 44.65 4 VAL B N 1
ATOM 1402 C CA . VAL B 2 6 ? -68.493 32.251 -48.078 1.00 40.42 4 VAL B CA 1
ATOM 1403 C C . VAL B 2 6 ? -67.888 32.070 -49.464 1.00 37.90 4 VAL B C 1
ATOM 1404 O O . VAL B 2 6 ? -67.896 30.968 -50.027 1.00 39.46 4 VAL B O 1
ATOM 1408 N N . GLN B 2 7 ? -67.345 33.153 -50.017 1.00 34.18 5 GLN B N 1
ATOM 1409 C CA . GLN B 2 7 ? -66.890 33.178 -51.399 1.00 35.29 5 GLN B CA 1
ATOM 1410 C C . GLN B 2 7 ? -65.623 34.005 -51.539 1.00 29.26 5 GLN B C 1
ATOM 1411 O O . GLN B 2 7 ? -65.507 35.078 -50.939 1.00 26.16 5 GLN B O 1
ATOM 1417 N N . LEU B 2 8 ? -64.702 33.511 -52.365 1.00 27.44 6 LEU B N 1
ATOM 1418 C CA . LEU B 2 8 ? -63.545 34.260 -52.855 1.00 27.68 6 LEU B CA 1
ATOM 1419 C C . LEU B 2 8 ? -63.648 34.278 -54.379 1.00 26.21 6 LEU B C 1
ATOM 1420 O O . LEU B 2 8 ? -63.355 33.274 -55.035 1.00 28.40 6 LEU B O 1
ATOM 1425 N N . LEU B 2 9 ? -64.107 35.393 -54.945 1.00 26.26 7 LEU B N 1
ATOM 1426 C CA . LEU B 2 9 ? -64.351 35.504 -56.379 1.00 26.11 7 LEU B CA 1
ATOM 1427 C C . LEU B 2 9 ? -63.144 36.162 -57.030 1.00 24.14 7 LEU B C 1
ATOM 1428 O O . LEU B 2 9 ? -62.908 37.356 -56.837 1.00 25.05 7 LEU B O 1
ATOM 1433 N N . GLN B 2 10 ? -62.414 35.405 -57.838 1.00 24.12 8 GLN B N 1
ATOM 1434 C CA . GLN B 2 10 ? -61.172 35.901 -58.410 1.00 24.55 8 GLN B CA 1
ATOM 1435 C C . GLN B 2 10 ? -61.420 36.491 -59.790 1.00 29.74 8 GLN B C 1
ATOM 1436 O O . GLN B 2 10 ? -62.330 36.073 -60.514 1.00 25.46 8 GLN B O 1
ATOM 1442 N N . SER B 2 11 ? -60.567 37.439 -60.174 1.00 25.11 9 SER B N 1
ATOM 1443 C CA . SER B 2 11 ? -60.632 37.986 -61.520 1.00 31.03 9 SER B CA 1
ATOM 1444 C C . SER B 2 11 ? -59.235 38.378 -61.968 1.00 31.61 9 SER B C 1
ATOM 1445 O O . SER B 2 11 ? -58.306 38.507 -61.163 1.00 28.91 9 SER B O 1
ATOM 1448 N N . GLY B 2 12 ? -59.113 38.583 -63.270 1.00 32.99 10 GLY B N 1
ATOM 1449 C CA . GLY B 2 12 ? -57.862 38.966 -63.878 1.00 31.76 10 GLY B CA 1
ATOM 1450 C C . GLY B 2 12 ? -57.233 37.770 -64.559 1.00 33.31 10 GLY B C 1
ATOM 1451 O O . GLY B 2 12 ? -57.842 36.712 -64.738 1.00 38.93 10 GLY B O 1
ATOM 1452 N N . GLY B 2 13 ? -55.984 37.948 -64.933 1.00 32.26 11 GLY B N 1
ATOM 1453 C CA . GLY B 2 13 ? -55.226 36.901 -65.581 1.00 29.84 11 GLY B CA 1
ATOM 1454 C C . GLY B 2 13 ? -55.279 36.973 -67.092 1.00 32.06 11 GLY B C 1
ATOM 1455 O O . GLY B 2 13 ? -55.770 37.930 -67.700 1.00 32.99 11 GLY B O 1
ATOM 1456 N N . GLY B 2 14 ? -54.772 35.908 -67.707 1.00 27.17 12 GLY B N 1
ATOM 1457 C CA . GLY B 2 14 ? -54.699 35.836 -69.150 1.00 29.79 12 GLY B CA 1
ATOM 1458 C C . GLY B 2 14 ? -53.262 35.698 -69.624 1.00 27.75 12 GLY B C 1
ATOM 1459 O O . GLY B 2 14 ? -52.365 35.353 -68.845 1.00 24.87 12 GLY B O 1
ATOM 1460 N N . VAL B 2 15 ? -53.033 35.981 -70.903 1.00 21.76 13 VAL B N 1
ATOM 1461 C CA . VAL B 2 15 ? -51.699 35.935 -71.490 1.00 21.38 13 VAL B CA 1
ATOM 1462 C C . VAL B 2 15 ? -51.051 37.300 -71.325 1.00 22.71 13 VAL B C 1
ATOM 1463 O O . VAL B 2 15 ? -51.686 38.335 -71.566 1.00 24.99 13 VAL B O 1
ATOM 1467 N N . VAL B 2 16 ? -49.779 37.315 -70.924 1.00 21.84 14 VAL B N 1
ATOM 1468 C CA . VAL B 2 16 ? -49.079 38.571 -70.700 1.00 21.93 14 VAL B CA 1
ATOM 1469 C C . VAL B 2 16 ? -47.652 38.455 -71.221 1.00 23.46 14 VAL B C 1
ATOM 1470 O O . VAL B 2 16 ? -47.031 37.392 -71.162 1.00 23.15 14 VAL B O 1
ATOM 1474 N N . GLN B 2 17 ? -47.133 39.568 -71.748 1.00 23.02 15 GLN B N 1
ATOM 1475 C CA . GLN B 2 17 ? -45.781 39.534 -72.283 1.00 27.49 15 GLN B CA 1
ATOM 1476 C C . GLN B 2 17 ? -44.765 39.690 -71.152 1.00 23.55 15 GLN B C 1
ATOM 1477 O O . GLN B 2 17 ? -45.040 40.380 -70.169 1.00 25.50 15 GLN B O 1
ATOM 1483 N N . PRO B 2 18 ? -43.615 39.019 -71.244 1.00 25.47 16 PRO B N 1
ATOM 1484 C CA . PRO B 2 18 ? -42.612 39.114 -70.175 1.00 27.07 16 PRO B CA 1
ATOM 1485 C C . PRO B 2 18 ? -42.185 40.551 -69.937 1.00 30.37 16 PRO B C 1
ATOM 1486 O O . PRO B 2 18 ? -42.232 41.396 -70.835 1.00 27.98 16 PRO B O 1
ATOM 1490 N N . GLY B 2 19 ? -41.788 40.819 -68.695 1.00 26.85 17 GLY B N 1
ATOM 1491 C CA . GLY B 2 19 ? -41.413 42.148 -68.270 1.00 26.85 17 GLY B CA 1
ATOM 1492 C C . GLY B 2 19 ? -42.571 43.055 -67.941 1.00 30.96 17 GLY B C 1
ATOM 1493 O O . GLY B 2 19 ? -42.351 44.122 -67.349 1.00 27.20 17 GLY B O 1
ATOM 1494 N N . ARG B 2 20 ? -43.797 42.678 -68.301 1.00 26.42 18 ARG B N 1
ATOM 1495 C CA . ARG B 2 20 ? -44.946 43.537 -68.091 1.00 25.33 18 ARG B CA 1
ATOM 1496 C C . ARG B 2 20 ? -45.643 43.194 -66.781 1.00 24.25 18 ARG B C 1
ATOM 1497 O O . ARG B 2 20 ? -45.216 42.318 -66.027 1.00 25.18 18 ARG B O 1
ATOM 1505 N N . SER B 2 21 ? -46.743 43.898 -66.515 1.00 25.72 19 SER B N 1
ATOM 1506 C CA . SER B 2 21 ? -47.443 43.792 -65.244 1.00 23.96 19 SER B CA 1
ATOM 1507 C C . SER B 2 21 ? -48.856 43.282 -65.490 1.00 27.07 19 SER B C 1
ATOM 1508 O O . SER B 2 21 ? -49.434 43.493 -66.560 1.00 24.52 19 SER B O 1
ATOM 1511 N N . LEU B 2 22 ? -49.418 42.639 -64.475 1.00 20.54 20 LEU B N 1
ATOM 1512 C CA . LEU B 2 22 ? -50.789 42.158 -64.527 1.00 22.61 20 LEU B CA 1
ATOM 1513 C C . LEU B 2 22 ? -51.291 42.117 -63.095 1.00 22.81 20 LEU B C 1
ATOM 1514 O O . LEU B 2 22 ? -50.568 41.682 -62.200 1.00 24.39 20 LEU B O 1
ATOM 1519 N N . ARG B 2 23 ? -52.525 42.545 -62.873 1.00 21.48 21 ARG B N 1
ATOM 1520 C CA . ARG B 2 23 ? -53.090 42.543 -61.530 1.00 24.16 21 ARG B CA 1
ATOM 1521 C C . ARG B 2 23 ? -54.137 41.448 -61.412 1.00 28.40 21 ARG B C 1
ATOM 1522 O O . ARG B 2 23 ? -55.053 41.363 -62.237 1.00 22.21 21 ARG B O 1
ATOM 1530 N N . LEU B 2 24 ? -53.975 40.590 -60.413 1.00 21.97 22 LEU B N 1
ATOM 1531 C CA . LEU B 2 24 ? -55.002 39.637 -60.030 1.00 20.65 22 LEU B CA 1
ATOM 1532 C C . LEU B 2 24 ? -55.793 40.230 -58.880 1.00 21.60 22 LEU B C 1
ATOM 1533 O O . LEU B 2 24 ? -55.223 40.886 -58.001 1.00 22.92 22 LEU B O 1
ATOM 1538 N N . SER B 2 25 ? -57.097 39.984 -58.863 1.00 22.11 23 SER B N 1
ATOM 1539 C CA . SER B 2 25 ? -57.905 40.511 -57.778 1.00 23.57 23 SER B CA 1
ATOM 1540 C C . SER B 2 25 ? -58.833 39.430 -57.247 1.00 24.44 23 SER B C 1
ATOM 1541 O O . SER B 2 25 ? -59.105 38.424 -57.905 1.00 24.34 23 SER B O 1
ATOM 1544 N N . CYS B 2 26 ? -59.310 39.654 -56.032 1.00 24.10 24 CYS B N 1
ATOM 1545 C CA . CYS B 2 26 ? -60.246 38.745 -55.396 1.00 26.05 24 CYS B CA 1
ATOM 1546 C C . CYS B 2 26 ? -61.245 39.559 -54.592 1.00 27.63 24 CYS B C 1
ATOM 1547 O O . CYS B 2 26 ? -60.848 40.461 -53.851 1.00 25.64 24 CYS B O 1
ATOM 1550 N N . ALA B 2 27 ? -62.532 39.270 -54.778 1.00 23.83 25 ALA B N 1
ATOM 1551 C CA . ALA B 2 27 ? -63.615 39.869 -54.006 1.00 27.52 25 ALA B CA 1
ATOM 1552 C C . ALA B 2 27 ? -64.118 38.843 -52.995 1.00 26.01 25 ALA B C 1
ATOM 1553 O O . ALA B 2 27 ? -64.528 37.743 -53.375 1.00 26.53 25 ALA B O 1
ATOM 1555 N N . ALA B 2 28 ? -64.062 39.192 -51.718 1.00 24.03 26 ALA B N 1
ATOM 1556 C CA . ALA B 2 28 ? -64.460 38.297 -50.641 1.00 25.06 26 ALA B CA 1
ATOM 1557 C C . ALA B 2 28 ? -65.877 38.611 -50.184 1.00 29.72 26 ALA B C 1
ATOM 1558 O O . ALA B 2 28 ? -66.258 39.779 -50.082 1.00 30.42 26 ALA B O 1
ATOM 1560 N N . SER B 2 29 ? -66.655 37.569 -49.894 1.00 25.83 27 SER B N 1
ATOM 1561 C CA . SER B 2 29 ? -67.993 37.804 -49.370 1.00 31.15 27 SER B CA 1
ATOM 1562 C C . SER B 2 29 ? -68.386 36.660 -48.451 1.00 29.90 27 SER B C 1
ATOM 1563 O O . SER B 2 29 ? -67.841 35.555 -48.525 1.00 28.03 27 SER B O 1
ATOM 1566 N N . GLY B 2 30 ? -69.337 36.944 -47.568 1.00 29.52 28 GLY B N 1
ATOM 1567 C CA . GLY B 2 30 ? -69.848 35.937 -46.663 1.00 31.77 28 GLY B CA 1
ATOM 1568 C C . GLY B 2 30 ? -69.068 35.758 -45.385 1.00 30.64 28 GLY B C 1
ATOM 1569 O O . GLY B 2 30 ? -69.379 34.845 -44.615 1.00 33.63 28 GLY B O 1
ATOM 1570 N N . PHE B 2 31 ? -68.068 36.597 -45.128 1.00 28.67 29 PHE B N 1
ATOM 1571 C CA . PHE B 2 31 ? -67.308 36.520 -43.891 1.00 26.76 29 PHE B CA 1
ATOM 1572 C C . PHE B 2 31 ? -66.677 37.882 -43.641 1.00 27.31 29 PHE B C 1
ATOM 1573 O O . PHE B 2 31 ? -66.707 38.767 -44.497 1.00 28.91 29 PHE B O 1
ATOM 1581 N N . THR B 2 32 ? -66.127 38.048 -42.443 1.00 25.36 30 THR B N 1
ATOM 1582 C CA . THR B 2 32 ? -65.544 39.330 -42.049 1.00 29.19 30 THR B CA 1
ATOM 1583 C C . THR B 2 32 ? -64.115 39.396 -42.574 1.00 26.33 30 THR B C 1
ATOM 1584 O O . THR B 2 32 ? -63.162 39.021 -41.893 1.00 24.74 30 THR B O 1
ATOM 1588 N N . PHE B 2 33 ? -63.985 39.900 -43.804 1.00 26.50 31 PHE B N 1
ATOM 1589 C CA . PHE B 2 33 ? -62.712 39.896 -44.525 1.00 25.72 31 PHE B CA 1
ATOM 1590 C C . PHE B 2 33 ? -61.591 40.531 -43.707 1.00 25.75 31 PHE B C 1
ATOM 1591 O O . PHE B 2 33 ? -60.470 40.010 -43.654 1.00 24.96 31 PHE B O 1
ATOM 1599 N N . SER B 2 34 ? -61.885 41.642 -43.037 1.00 23.53 32 SER B N 1
ATOM 1600 C CA . SER B 2 34 ? -60.872 42.406 -42.318 1.00 25.72 32 SER B CA 1
ATOM 1601 C C . SER B 2 34 ? -60.285 41.663 -41.124 1.00 25.01 32 SER B C 1
ATOM 1602 O O . SER B 2 34 ? -59.326 42.159 -40.529 1.00 24.05 32 SER B O 1
ATOM 1605 N N . SER B 2 35 ? -60.816 40.494 -40.766 1.00 25.21 33 SER B N 1
ATOM 1606 C CA . SER B 2 35 ? -60.303 39.720 -39.643 1.00 24.47 33 SER B CA 1
ATOM 1607 C C . SER B 2 35 ? -59.313 38.632 -40.054 1.00 24.06 33 SER B C 1
ATOM 1608 O O . SER B 2 35 ? -58.766 37.953 -39.177 1.00 24.93 33 SER B O 1
ATOM 1611 N N . TYR B 2 36 ? -59.059 38.442 -41.349 1.00 23.92 34 TYR B N 1
ATOM 1612 C CA . TYR B 2 36 ? -58.299 37.286 -41.811 1.00 22.17 34 TYR B CA 1
ATOM 1613 C C . TYR B 2 36 ? -57.076 37.695 -42.616 1.00 20.67 34 TYR B C 1
ATOM 1614 O O . TYR B 2 36 ? -57.166 38.546 -43.502 1.00 22.25 34 TYR B O 1
ATOM 1623 N N . ALA B 2 37 ? -55.953 37.034 -42.343 1.00 18.45 35 ALA B N 1
ATOM 1624 C CA . ALA B 2 37 ? -54.835 37.059 -43.278 1.00 17.25 35 ALA B CA 1
ATOM 1625 C C . ALA B 2 37 ? -55.224 36.346 -44.572 1.00 19.58 35 ALA B C 1
ATOM 1626 O O . ALA B 2 37 ? -56.090 35.460 -44.589 1.00 19.45 35 ALA B O 1
ATOM 1628 N N . MET B 2 38 ? -54.587 36.749 -45.670 1.00 18.34 36 MET B N 1
ATOM 1629 C CA . MET B 2 38 ? -54.868 36.166 -46.975 1.00 19.01 36 MET B CA 1
ATOM 1630 C C . MET B 2 38 ? -53.557 35.796 -47.652 1.00 19.92 36 MET B C 1
ATOM 1631 O O . MET B 2 38 ? -52.559 36.520 -47.536 1.00 17.42 36 MET B O 1
ATOM 1636 N N . HIS B 2 39 ? -53.572 34.683 -48.388 1.00 16.08 37 HIS B N 1
ATOM 1637 C CA . HIS B 2 39 ? -52.404 34.240 -49.128 1.00 17.56 37 HIS B CA 1
ATOM 1638 C C . HIS B 2 39 ? -52.712 34.148 -50.613 1.00 16.06 37 HIS B C 1
ATOM 1639 O O . HIS B 2 39 ? -53.864 33.953 -51.018 1.00 16.48 37 HIS B O 1
ATOM 1646 N N . TRP B 2 40 ? -51.661 34.274 -51.414 1.00 14.95 38 TRP B N 1
ATOM 1647 C CA . TRP B 2 40 ? -51.661 33.821 -52.796 1.00 15.43 38 TRP B CA 1
ATOM 1648 C C . TRP B 2 40 ? -50.754 32.599 -52.892 1.00 14.63 38 TRP B C 1
ATOM 1649 O O . TRP B 2 40 ? -49.656 32.573 -52.313 1.00 16.56 38 TRP B O 1
ATOM 1660 N N . VAL B 2 41 ? -51.250 31.598 -53.617 1.00 15.76 39 VAL B N 1
ATOM 1661 C CA . VAL B 2 41 ? -50.602 30.310 -53.811 1.00 14.73 39 VAL B CA 1
ATOM 1662 C C . VAL B 2 41 ? -50.697 30.027 -55.299 1.00 14.32 39 VAL B C 1
ATOM 1663 O O . VAL B 2 41 ? -51.711 30.350 -55.920 1.00 20.12 39 VAL B O 1
ATOM 1667 N N . ARG B 2 42 ? -49.643 29.492 -55.903 1.00 15.08 40 ARG B N 1
ATOM 1668 C CA . ARG B 2 42 ? -49.711 29.258 -57.344 1.00 15.32 40 ARG B CA 1
ATOM 1669 C C . ARG B 2 42 ? -49.322 27.825 -57.675 1.00 18.64 40 ARG B C 1
ATOM 1670 O O . ARG B 2 42 ? -48.747 27.102 -56.859 1.00 17.24 40 ARG B O 1
ATOM 1678 N N . GLN B 2 43 ? -49.659 27.420 -58.898 1.00 16.88 41 GLN B N 1
ATOM 1679 C CA . GLN B 2 43 ? -49.449 26.048 -59.348 1.00 17.58 41 GLN B CA 1
ATOM 1680 C C . GLN B 2 43 ? -49.093 26.093 -60.824 1.00 20.35 41 GLN B C 1
ATOM 1681 O O . GLN B 2 43 ? -49.957 26.375 -61.660 1.00 20.66 41 GLN B O 1
ATOM 1687 N N . ALA B 2 44 ? -47.818 25.856 -61.127 1.00 20.93 42 ALA B N 1
ATOM 1688 C CA . ALA B 2 44 ? -47.351 25.828 -62.496 1.00 23.35 42 ALA B CA 1
ATOM 1689 C C . ALA B 2 44 ? -47.862 24.567 -63.193 1.00 27.26 42 ALA B C 1
ATOM 1690 O O . ALA B 2 44 ? -48.239 23.592 -62.535 1.00 25.82 42 ALA B O 1
ATOM 1692 N N . PRO B 2 45 ? -47.931 24.579 -64.526 1.00 29.11 43 PRO B N 1
ATOM 1693 C CA . PRO B 2 45 ? -48.538 23.441 -65.236 1.00 29.32 43 PRO B CA 1
ATOM 1694 C C . PRO B 2 45 ? -47.854 22.127 -64.863 1.00 27.35 43 PRO B C 1
ATOM 1695 O O . PRO B 2 45 ? -46.628 22.010 -64.898 1.00 29.04 43 PRO B O 1
ATOM 1699 N N . GLY B 2 46 ? -48.664 21.157 -64.440 1.00 30.62 44 GLY B N 1
ATOM 1700 C CA . GLY B 2 46 ? -48.183 19.864 -63.988 1.00 33.04 44 GLY B CA 1
ATOM 1701 C C . GLY B 2 46 ? -47.289 19.863 -62.756 1.00 33.32 44 GLY B C 1
ATOM 1702 O O . GLY B 2 46 ? -46.653 18.848 -62.457 1.00 31.29 44 GLY B O 1
ATOM 1703 N N . LYS B 2 47 ? -47.240 20.970 -62.018 1.00 25.54 45 LYS B N 1
ATOM 1704 C CA . LYS B 2 47 ? -46.432 21.086 -60.809 1.00 26.32 45 LYS B CA 1
ATOM 1705 C C . LYS B 2 47 ? -47.347 21.211 -59.594 1.00 23.25 45 LYS B C 1
ATOM 1706 O O . LYS B 2 47 ? -48.581 21.171 -59.698 1.00 21.11 45 LYS B O 1
ATOM 1712 N N . GLY B 2 48 ? -46.726 21.354 -58.423 1.00 22.94 46 GLY B N 1
ATOM 1713 C CA . GLY B 2 48 ? -47.454 21.382 -57.171 1.00 21.76 46 GLY B CA 1
ATOM 1714 C C . GLY B 2 48 ? -47.798 22.801 -56.728 1.00 22.55 46 GLY B C 1
ATOM 1715 O O . GLY B 2 48 ? -47.472 23.790 -57.383 1.00 23.29 46 GLY B O 1
ATOM 1716 N N . LEU B 2 49 ? -48.501 22.882 -55.601 1.00 18.47 47 LEU B N 1
ATOM 1717 C CA . LEU B 2 49 ? -48.827 24.174 -55.006 1.00 16.71 47 LEU B CA 1
ATOM 1718 C C . LEU B 2 49 ? -47.563 24.830 -54.461 1.00 19.90 47 LEU B C 1
ATOM 1719 O O . LEU B 2 49 ? -46.696 24.161 -53.888 1.00 17.60 47 LEU B O 1
ATOM 1724 N N . GLU B 2 50 ? -47.439 26.142 -54.677 1.00 15.85 48 GLU B N 1
ATOM 1725 C CA . GLU B 2 50 ? -46.277 26.908 -54.231 1.00 19.47 48 GLU B CA 1
ATOM 1726 C C . GLU B 2 50 ? -46.770 28.190 -53.576 1.00 17.52 48 GLU B C 1
ATOM 1727 O O . GLU B 2 50 ? -47.497 28.969 -54.203 1.00 16.33 48 GLU B O 1
ATOM 1733 N N . TRP B 2 51 ? -46.366 28.411 -52.326 1.00 16.66 49 TRP B N 1
ATOM 1734 C CA . TRP B 2 51 ? -46.719 29.648 -51.639 1.00 15.43 49 TRP B CA 1
ATOM 1735 C C . TRP B 2 51 ? -46.105 30.846 -52.363 1.00 15.61 49 TRP B C 1
ATOM 1736 O O . TRP B 2 51 ? -44.940 30.808 -52.765 1.00 16.82 49 TRP B O 1
ATOM 1747 N N . VAL B 2 52 ? -46.886 31.920 -52.521 1.00 15.74 50 VAL B N 1
ATOM 1748 C CA . VAL B 2 52 ? -46.455 33.115 -53.239 1.00 15.16 50 VAL B CA 1
ATOM 1749 C C . VAL B 2 52 ? -46.344 34.322 -52.315 1.00 15.21 50 VAL B C 1
ATOM 1750 O O . VAL B 2 52 ? -45.323 35.015 -52.305 1.00 15.85 50 VAL B O 1
ATOM 1754 N N . ALA B 2 53 ? -47.413 34.633 -51.583 1.00 14.78 51 ALA B N 1
ATOM 1755 C CA . ALA B 2 53 ? -47.359 35.849 -50.774 1.00 16.60 51 ALA B CA 1
ATOM 1756 C C . ALA B 2 53 ? -48.428 35.814 -49.700 1.00 17.77 51 ALA B C 1
ATOM 1757 O O . ALA B 2 53 ? -49.422 35.096 -49.811 1.00 18.37 51 ALA B O 1
ATOM 1759 N N . VAL B 2 54 ? -48.221 36.636 -48.673 1.00 16.67 52 VAL B N 1
ATOM 1760 C CA . VAL B 2 54 ? -49.177 36.780 -47.586 1.00 15.99 52 VAL B CA 1
ATOM 1761 C C . VAL B 2 54 ? -49.331 38.254 -47.247 1.00 17.03 52 VAL B C 1
ATOM 1762 O O . VAL B 2 54 ? -48.375 39.040 -47.336 1.00 17.11 52 VAL B O 1
ATOM 1766 N N . ILE B 2 55 ? -50.550 38.617 -46.844 1.00 15.95 53 ILE B N 1
ATOM 1767 C CA . ILE B 2 55 ? -50.825 39.915 -46.243 1.00 16.37 53 ILE B CA 1
ATOM 1768 C C . ILE B 2 55 ? -51.648 39.686 -44.978 1.00 18.52 53 ILE B C 1
ATOM 1769 O O . ILE B 2 55 ? -52.625 38.918 -44.986 1.00 17.80 53 ILE B O 1
ATOM 1774 N N . SER B 2 56 ? -51.234 40.330 -43.888 1.00 18.06 54 SER B N 1
ATOM 1775 C CA . SER B 2 56 ? -51.898 40.147 -42.606 1.00 18.42 54 SER B CA 1
ATOM 1776 C C . SER B 2 56 ? -53.263 40.832 -42.628 1.00 20.63 54 SER B C 1
ATOM 1777 O O . SER B 2 56 ? -53.598 41.575 -43.560 1.00 19.34 54 SER B O 1
ATOM 1780 N N . TYR B 2 57 ? -54.050 40.582 -41.572 1.00 19.04 55 TYR B N 1
ATOM 1781 C CA . TYR B 2 57 ? -55.467 40.947 -41.583 1.00 20.35 55 TYR B CA 1
ATOM 1782 C C . TYR B 2 57 ? -55.683 42.439 -41.817 1.00 23.26 55 TYR B C 1
ATOM 1783 O O . TYR B 2 57 ? -56.626 42.827 -42.514 1.00 23.15 55 TYR B O 1
ATOM 1792 N N . ASP B 2 58 ? -54.845 43.295 -41.237 1.00 22.85 56 ASP B N 1
ATOM 1793 C CA . ASP B 2 58 ? -55.013 44.735 -41.403 1.00 25.82 56 ASP B CA 1
ATOM 1794 C C . ASP B 2 58 ? -54.111 45.327 -42.482 1.00 27.71 56 ASP B C 1
ATOM 1795 O O . ASP B 2 58 ? -54.054 46.553 -42.620 1.00 27.97 56 ASP B O 1
ATOM 1800 N N . GLY B 2 59 ? -53.405 44.492 -43.244 1.00 23.90 57 GLY B N 1
ATOM 1801 C CA . GLY B 2 59 ? -52.528 44.966 -44.292 1.00 24.25 57 GLY B CA 1
ATOM 1802 C C . GLY B 2 59 ? -51.185 45.489 -43.831 1.00 23.91 57 GLY B C 1
ATOM 1803 O O . GLY B 2 59 ? -50.386 45.915 -44.672 1.00 25.66 57 GLY B O 1
ATOM 1804 N N . SER B 2 60 ? -50.890 45.438 -42.535 1.00 25.23 58 SER B N 1
ATOM 1805 C CA . SER B 2 60 ? -49.661 46.024 -42.017 1.00 23.71 58 SER B CA 1
ATOM 1806 C C . SER B 2 60 ? -48.428 45.161 -42.270 1.00 30.96 58 SER B C 1
ATOM 1807 O O . SER B 2 60 ? -47.312 45.690 -42.278 1.00 26.65 58 SER B O 1
ATOM 1810 N N . ASN B 2 61 ? -48.586 43.849 -42.438 1.00 22.44 59 ASN B N 1
ATOM 1811 C CA . ASN B 2 61 ? -47.459 42.955 -42.661 1.00 22.18 59 ASN B CA 1
ATOM 1812 C C . ASN B 2 61 ? -47.637 42.237 -43.990 1.00 20.36 59 ASN B C 1
ATOM 1813 O O . ASN B 2 61 ? -48.730 41.741 -44.289 1.00 19.05 59 ASN B O 1
ATOM 1818 N N . LYS B 2 62 ? -46.557 42.176 -44.773 1.00 19.53 60 LYS B N 1
ATOM 1819 C CA . LYS B 2 62 ? -46.563 41.508 -46.070 1.00 21.13 60 LYS B CA 1
ATOM 1820 C C . LYS B 2 62 ? -45.294 40.685 -46.200 1.00 21.98 60 LYS B C 1
ATOM 1821 O O . LYS B 2 62 ? -44.210 41.159 -45.848 1.00 22.29 60 LYS B O 1
ATOM 1827 N N . TYR B 2 63 ? -45.428 39.459 -46.707 1.00 17.70 61 TYR B N 1
ATOM 1828 C CA . TYR B 2 63 ? -44.256 38.641 -47.001 1.00 19.32 61 TYR B CA 1
ATOM 1829 C C . TYR B 2 63 ? -44.414 37.990 -48.365 1.00 17.18 61 TYR B C 1
ATOM 1830 O O . TYR B 2 63 ? -45.528 37.689 -48.796 1.00 16.03 61 TYR B O 1
ATOM 1839 N N . TYR B 2 64 ? -43.276 37.718 -49.009 1.00 17.16 62 TYR B N 1
ATOM 1840 C CA . TYR B 2 64 ? -43.250 37.210 -50.377 1.00 19.05 62 TYR B CA 1
ATOM 1841 C C . TYR B 2 64 ? -42.289 36.039 -50.491 1.00 18.43 62 TYR B C 1
ATOM 1842 O O . TYR B 2 64 ? -41.225 36.028 -49.860 1.00 17.33 62 TYR B O 1
ATOM 1851 N N . ALA B 2 65 ? -42.644 35.074 -51.334 1.00 16.89 63 ALA B N 1
ATOM 1852 C CA . ALA B 2 65 ? -41.711 33.998 -51.641 1.00 16.60 63 ALA B CA 1
ATOM 1853 C C . ALA B 2 65 ? -40.484 34.563 -52.348 1.00 22.29 63 ALA B C 1
ATOM 1854 O O . ALA B 2 65 ? -40.558 35.579 -53.039 1.00 17.97 63 ALA B O 1
ATOM 1856 N N . ASP B 2 66 ? -39.337 33.907 -52.143 1.00 19.18 64 ASP B N 1
ATOM 1857 C CA . ASP B 2 66 ? -38.109 34.368 -52.777 1.00 22.80 64 ASP B CA 1
ATOM 1858 C C . ASP B 2 66 ? -38.286 34.506 -54.281 1.00 25.94 64 ASP B C 1
ATOM 1859 O O . ASP B 2 66 ? -37.708 35.406 -54.895 1.00 25.54 64 ASP B O 1
ATOM 1864 N N . SER B 2 67 ? -39.091 33.632 -54.884 1.00 22.57 65 SER B N 1
ATOM 1865 C CA . SER B 2 67 ? -39.261 33.637 -56.334 1.00 24.18 65 SER B CA 1
ATOM 1866 C C . SER B 2 67 ? -39.926 34.906 -56.863 1.00 23.41 65 SER B C 1
ATOM 1867 O O . SER B 2 67 ? -39.765 35.219 -58.049 1.00 23.83 65 SER B O 1
ATOM 1870 N N . VAL B 2 68 ? -40.673 35.642 -56.039 1.00 19.08 66 VAL B N 1
ATOM 1871 C CA . VAL B 2 68 ? -41.368 36.839 -56.510 1.00 22.00 66 VAL B CA 1
ATOM 1872 C C . VAL B 2 68 ? -41.007 38.092 -55.729 1.00 21.34 66 VAL B C 1
ATOM 1873 O O . VAL B 2 68 ? -41.438 39.189 -56.124 1.00 20.55 66 VAL B O 1
ATOM 1877 N N . LYS B 2 69 ? -40.267 37.966 -54.630 1.00 20.46 67 LYS B N 1
ATOM 1878 C CA . LYS B 2 69 ? -39.853 39.124 -53.848 1.00 20.97 67 LYS B CA 1
ATOM 1879 C C . LYS B 2 69 ? -39.040 40.072 -54.717 1.00 18.87 67 LYS B C 1
ATOM 1880 O O . LYS B 2 69 ? -38.194 39.646 -55.507 1.00 21.10 67 LYS B O 1
ATOM 1886 N N . GLY B 2 70 ? -39.290 41.367 -54.558 1.00 19.65 68 GLY B N 1
ATOM 1887 C CA . GLY B 2 70 ? -38.650 42.350 -55.390 1.00 23.45 68 GLY B CA 1
ATOM 1888 C C . GLY B 2 70 ? -39.332 42.584 -56.717 1.00 25.54 68 GLY B C 1
ATOM 1889 O O . GLY B 2 70 ? -38.861 43.429 -57.488 1.00 21.76 68 GLY B O 1
ATOM 1890 N N . ARG B 2 71 ? -40.399 41.838 -57.028 1.00 19.79 69 ARG B N 1
ATOM 1891 C CA . ARG B 2 71 ? -41.163 42.088 -58.246 1.00 20.91 69 ARG B CA 1
ATOM 1892 C C . ARG B 2 71 ? -42.655 42.255 -57.963 1.00 21.11 69 ARG B C 1
ATOM 1893 O O . ARG B 2 71 ? -43.240 43.266 -58.360 1.00 21.81 69 ARG B O 1
ATOM 1901 N N . PHE B 2 72 ? -43.265 41.332 -57.210 1.00 20.36 70 PHE B N 1
ATOM 1902 C CA . PHE B 2 72 ? -44.706 41.369 -56.970 1.00 19.02 70 PHE B CA 1
ATOM 1903 C C . PHE B 2 72 ? -45.013 42.206 -55.734 1.00 17.59 70 PHE B C 1
ATOM 1904 O O . PHE B 2 72 ? -44.174 42.355 -54.838 1.00 22.96 70 PHE B O 1
ATOM 1912 N N . THR B 2 73 ? -46.229 42.770 -55.696 1.00 15.50 71 THR B N 1
ATOM 1913 C CA . THR B 2 73 ? -46.738 43.420 -54.494 1.00 15.30 71 THR B CA 1
ATOM 1914 C C . THR B 2 73 ? -48.117 42.878 -54.166 1.00 19.08 71 THR B C 1
ATOM 1915 O O . THR B 2 73 ? -48.876 42.507 -55.064 1.00 21.27 71 THR B O 1
ATOM 1919 N N . ILE B 2 74 ? -48.397 42.735 -52.879 1.00 19.84 72 ILE B N 1
ATOM 1920 C CA . ILE B 2 74 ? -49.703 42.299 -52.400 1.00 17.36 72 ILE B CA 1
ATOM 1921 C C . ILE B 2 74 ? -50.368 43.465 -51.679 1.00 21.37 72 ILE B C 1
ATOM 1922 O O . ILE B 2 74 ? -49.696 44.256 -51.006 1.00 21.07 72 ILE B O 1
ATOM 1927 N N . SER B 2 75 ? -51.686 43.581 -51.818 1.00 18.92 73 SER B N 1
ATOM 1928 C CA . SER B 2 75 ? -52.372 44.658 -51.113 1.00 21.97 73 SER B CA 1
ATOM 1929 C C . SER B 2 75 ? -53.814 44.239 -50.866 1.00 22.70 73 SER B C 1
ATOM 1930 O O . SER B 2 75 ? -54.298 43.253 -51.425 1.00 20.81 73 SER B O 1
ATOM 1933 N N . ARG B 2 76 ? -54.496 44.989 -50.006 1.00 20.77 74 ARG B N 1
ATOM 1934 C CA . ARG B 2 76 ? -55.885 44.675 -49.706 1.00 25.13 74 ARG B CA 1
ATOM 1935 C C . ARG B 2 76 ? -56.627 45.966 -49.397 1.00 25.74 74 ARG B C 1
ATOM 1936 O O . ARG B 2 76 ? -56.033 46.975 -48.999 1.00 28.15 74 ARG B O 1
ATOM 1944 N N . ASP B 2 77 ? -57.941 45.917 -49.599 1.00 26.23 75 ASP B N 1
ATOM 1945 C CA . ASP B 2 77 ? -58.851 47.018 -49.287 1.00 27.82 75 ASP B CA 1
ATOM 1946 C C . ASP B 2 77 ? -59.937 46.423 -48.398 1.00 27.61 75 ASP B C 1
ATOM 1947 O O . ASP B 2 77 ? -60.857 45.751 -48.885 1.00 27.60 75 ASP B O 1
ATOM 1952 N N . ASN B 2 78 ? -59.810 46.669 -47.095 1.00 23.37 76 ASN B N 1
ATOM 1953 C CA . ASN B 2 78 ? -60.725 46.097 -46.115 1.00 28.16 76 ASN B CA 1
ATOM 1954 C C . ASN B 2 78 ? -62.059 46.826 -46.079 1.00 31.58 76 ASN B C 1
ATOM 1955 O O . ASN B 2 78 ? -62.992 46.345 -45.436 1.00 34.65 76 ASN B O 1
ATOM 1960 N N . SER B 2 79 ? -62.166 47.963 -46.760 1.00 33.41 77 SER B N 1
ATOM 1961 C CA . SER B 2 79 ? -63.462 48.602 -46.906 1.00 31.44 77 SER B CA 1
ATOM 1962 C C . SER B 2 79 ? -64.215 48.044 -48.101 1.00 35.47 77 SER B C 1
ATOM 1963 O O . SER B 2 79 ? -65.448 47.982 -48.075 1.00 37.33 77 SER B O 1
ATOM 1966 N N . LYS B 2 80 ? -63.496 47.605 -49.129 1.00 31.44 78 LYS B N 1
ATOM 1967 C CA . LYS B 2 80 ? -64.161 47.012 -50.279 1.00 34.24 78 LYS B CA 1
ATOM 1968 C C . LYS B 2 80 ? -64.007 45.496 -50.341 1.00 31.45 78 LYS B C 1
ATOM 1969 O O . LYS B 2 80 ? -64.437 44.887 -51.324 1.00 35.02 78 LYS B O 1
ATOM 1975 N N . ASN B 2 81 ? -63.521 44.870 -49.267 1.00 31.81 79 ASN B N 1
ATOM 1976 C CA . ASN B 2 81 ? -63.406 43.407 -49.193 1.00 29.61 79 ASN B CA 1
ATOM 1977 C C . ASN B 2 81 ? -62.652 42.850 -50.394 1.00 27.35 79 ASN B C 1
ATOM 1978 O O . ASN B 2 81 ? -63.031 41.823 -50.966 1.00 27.84 79 ASN B O 1
ATOM 1983 N N . THR B 2 82 ? -61.577 43.527 -50.785 1.00 25.51 80 THR B N 1
ATOM 1984 C CA . THR B 2 82 ? -60.825 43.094 -51.952 1.00 25.23 80 THR B CA 1
ATOM 1985 C C . THR B 2 82 ? -59.362 42.814 -51.613 1.00 23.80 80 THR B C 1
ATOM 1986 O O . THR B 2 82 ? -58.784 43.415 -50.711 1.00 23.44 80 THR B O 1
ATOM 1990 N N . LEU B 2 83 ? -58.791 41.851 -52.328 1.00 23.33 81 LEU B N 1
ATOM 1991 C CA . LEU B 2 83 ? -57.392 41.466 -52.213 1.00 25.32 81 LEU B CA 1
ATOM 1992 C C . LEU B 2 83 ? -56.767 41.560 -53.595 1.00 25.07 81 LEU B C 1
ATOM 1993 O O . LEU B 2 83 ? -57.428 41.267 -54.594 1.00 24.43 81 LEU B O 1
ATOM 1998 N N . TYR B 2 84 ? -55.505 41.991 -53.671 1.00 20.99 82 TYR B N 1
ATOM 1999 C CA . TYR B 2 84 ? -54.836 42.149 -54.951 1.00 22.62 82 TYR B CA 1
ATOM 2000 C C . TYR B 2 84 ? -53.448 41.532 -54.895 1.00 21.74 82 TYR B C 1
ATOM 2001 O O . TYR B 2 84 ? -52.760 41.594 -53.868 1.00 22.74 82 TYR B O 1
ATOM 2010 N N . LEU B 2 85 ? -53.038 40.992 -56.045 1.00 18.79 83 LEU B N 1
ATOM 2011 C CA . LEU B 2 85 ? -51.659 40.601 -56.311 1.00 18.73 83 LEU B CA 1
ATOM 2012 C C . LEU B 2 85 ? -51.243 41.317 -57.587 1.00 20.29 83 LEU B C 1
ATOM 2013 O O . LEU B 2 85 ? -51.691 40.962 -58.683 1.00 19.42 83 LEU B O 1
ATOM 2018 N N . GLN B 2 86 ? -50.412 42.340 -57.447 1.00 19.70 84 GLN B N 1
ATOM 2019 C CA . GLN B 2 86 ? -49.857 43.045 -58.592 1.00 15.95 84 GLN B CA 1
ATOM 2020 C C . GLN B 2 86 ? -48.577 42.329 -59.006 1.00 17.24 84 GLN B C 1
ATOM 2021 O O . GLN B 2 86 ? -47.582 42.346 -58.272 1.00 19.02 84 GLN B O 1
ATOM 2027 N N . MET B 2 87 ? -48.580 41.728 -60.196 1.00 16.56 85 MET B N 1
ATOM 2028 C CA . MET B 2 87 ? -47.450 40.960 -60.698 1.00 18.91 85 MET B CA 1
ATOM 2029 C C . MET B 2 87 ? -46.679 41.865 -61.644 1.00 21.54 85 MET B C 1
ATOM 2030 O O . MET B 2 87 ? -47.243 42.366 -62.619 1.00 24.36 85 MET B O 1
ATOM 2035 N N . ASN B 2 88 ? -45.424 42.145 -61.309 1.00 19.80 86 ASN B N 1
ATOM 2036 C CA . ASN B 2 88 ? -44.586 43.006 -62.126 1.00 20.74 86 ASN B CA 1
ATOM 2037 C C . ASN B 2 88 ? -43.388 42.224 -62.640 1.00 21.89 86 ASN B C 1
ATOM 2038 O O . ASN B 2 88 ? -43.044 41.170 -62.105 1.00 22.11 86 ASN B O 1
ATOM 2043 N N . SER B 2 89 ? -42.759 42.764 -63.687 1.00 21.14 87 SER B N 1
ATOM 2044 C CA . SER B 2 89 ? -41.547 42.191 -64.265 1.00 21.29 87 SER B CA 1
ATOM 2045 C C . SER B 2 89 ? -41.727 40.694 -64.488 1.00 23.99 87 SER B C 1
ATOM 2046 O O . SER B 2 89 ? -40.917 39.866 -64.069 1.00 20.44 87 SER B O 1
ATOM 2049 N N . LEU B 2 90 ? -42.828 40.359 -65.148 1.00 20.83 88 LEU B N 1
ATOM 2050 C CA . LEU B 2 90 ? -43.228 38.971 -65.294 1.00 23.51 88 LEU B CA 1
ATOM 2051 C C . LEU B 2 90 ? -42.199 38.183 -66.095 1.00 26.65 88 LEU B C 1
ATOM 2052 O O . LEU B 2 90 ? -41.557 38.712 -67.014 1.00 23.55 88 LEU B O 1
ATOM 2057 N N . ARG B 2 91 ? -42.040 36.918 -65.717 1.00 21.83 89 ARG B N 1
ATOM 2058 C CA . ARG B 2 91 ? -41.115 35.998 -66.353 1.00 24.28 89 ARG B CA 1
ATOM 2059 C C . ARG B 2 91 ? -41.837 34.701 -66.696 1.00 23.40 89 ARG B C 1
ATOM 2060 O O . ARG B 2 91 ? -42.890 34.383 -66.134 1.00 22.33 89 ARG B O 1
ATOM 2068 N N . ALA B 2 92 ? -41.240 33.934 -67.612 1.00 24.56 90 ALA B N 1
ATOM 2069 C CA . ALA B 2 92 ? -41.869 32.691 -68.052 1.00 28.18 90 ALA B CA 1
ATOM 2070 C C . ALA B 2 92 ? -42.209 31.788 -66.877 1.00 26.40 90 ALA B C 1
ATOM 2071 O O . ALA B 2 92 ? -43.252 31.121 -66.868 1.00 24.64 90 ALA B O 1
ATOM 2073 N N . GLU B 2 93 ? -41.347 31.755 -65.873 1.00 26.90 91 GLU B N 1
ATOM 2074 C CA . GLU B 2 93 ? -41.560 30.881 -64.731 1.00 30.13 91 GLU B CA 1
ATOM 2075 C C . GLU B 2 93 ? -42.700 31.345 -63.811 1.00 23.99 91 GLU B C 1
ATOM 2076 O O . GLU B 2 93 ? -43.024 30.633 -62.851 1.00 22.34 91 GLU B O 1
ATOM 2082 N N . ASP B 2 94 ? -43.291 32.523 -64.049 1.00 19.20 92 ASP B N 1
ATOM 2083 C CA . ASP B 2 94 ? -44.492 32.920 -63.314 1.00 18.11 92 ASP B CA 1
ATOM 2084 C C . ASP B 2 94 ? -45.756 32.294 -63.902 1.00 18.14 92 ASP B C 1
ATOM 2085 O O . ASP B 2 94 ? -46.828 32.435 -63.306 1.00 18.37 92 ASP B O 1
ATOM 2090 N N . THR B 2 95 ? -45.664 31.637 -65.059 1.00 19.34 93 THR B N 1
ATOM 2091 C CA . THR B 2 95 ? -46.835 30.995 -65.649 1.00 17.21 93 THR B CA 1
ATOM 2092 C C . THR B 2 95 ? -47.400 29.968 -64.676 1.00 16.75 93 THR B C 1
ATOM 2093 O O . THR B 2 95 ? -46.686 29.057 -64.248 1.00 20.20 93 THR B O 1
ATOM 2097 N N . ALA B 2 96 ? -48.677 30.119 -64.323 1.00 20.05 94 ALA B N 1
ATOM 2098 C CA . ALA B 2 96 ? -49.288 29.260 -63.312 1.00 20.38 94 ALA B CA 1
ATOM 2099 C C . ALA B 2 96 ? -50.754 29.632 -63.152 1.00 19.52 94 ALA B C 1
ATOM 2100 O O . ALA B 2 96 ? -51.200 30.701 -63.578 1.00 19.72 94 ALA B O 1
ATOM 2102 N N . VAL B 2 97 ? -51.489 28.743 -62.496 1.00 17.66 95 VAL B N 1
ATOM 2103 C CA . VAL B 2 97 ? -52.780 29.085 -61.918 1.00 17.61 95 VAL B CA 1
ATOM 2104 C C . VAL B 2 97 ? -52.528 29.700 -60.549 1.00 18.85 95 VAL B C 1
ATOM 2105 O O . VAL B 2 97 ? -51.779 29.138 -59.747 1.00 17.96 95 VAL B O 1
ATOM 2109 N N . TYR B 2 98 ? -53.122 30.868 -60.288 1.00 18.45 96 TYR B N 1
ATOM 2110 C CA . TYR B 2 98 ? -52.953 31.593 -59.030 1.00 18.14 96 TYR B CA 1
ATOM 2111 C C . TYR B 2 98 ? -54.259 31.523 -58.247 1.00 18.57 96 TYR B C 1
ATOM 2112 O O . TYR B 2 98 ? -55.316 31.897 -58.767 1.00 20.32 96 TYR B O 1
ATOM 2121 N N . TYR B 2 99 ? -54.186 31.024 -57.016 1.00 17.15 97 TYR B N 1
ATOM 2122 C CA . TYR B 2 99 ? -55.303 30.962 -56.084 1.00 14.70 97 TYR B CA 1
ATOM 2123 C C . TYR B 2 99 ? -55.086 31.966 -54.967 1.00 17.79 97 TYR B C 1
ATOM 2124 O O . TYR B 2 99 ? -53.962 32.141 -54.500 1.00 17.69 97 TYR B O 1
ATOM 2133 N N . CYS B 2 100 ? -56.154 32.594 -54.511 1.00 16.00 98 CYS B N 1
ATOM 2134 C CA . CYS B 2 100 ? -56.079 33.262 -53.221 1.00 18.46 98 CYS B CA 1
ATOM 2135 C C . CYS B 2 100 ? -56.808 32.408 -52.195 1.00 19.92 98 CYS B C 1
ATOM 2136 O O . CYS B 2 100 ? -57.677 31.597 -52.533 1.00 18.84 98 CYS B O 1
ATOM 2139 N N . ALA B 2 101 ? -56.410 32.552 -50.939 1.00 17.24 99 ALA B N 1
ATOM 2140 C CA . ALA B 2 101 ? -56.927 31.670 -49.905 1.00 18.94 99 ALA B CA 1
ATOM 2141 C C . ALA B 2 101 ? -56.932 32.400 -48.574 1.00 19.52 99 ALA B C 1
ATOM 2142 O O . ALA B 2 101 ? -56.081 33.251 -48.306 1.00 18.38 99 ALA B O 1
ATOM 2144 N N . ARG B 2 102 ? -57.922 32.068 -47.761 1.00 18.29 100 ARG B N 1
ATOM 2145 C CA . ARG B 2 102 ? -58.138 32.670 -46.449 1.00 17.47 100 ARG B CA 1
ATOM 2146 C C . ARG B 2 102 ? -57.501 31.804 -45.368 1.00 16.95 100 ARG B C 1
ATOM 2147 O O . ARG B 2 102 ? -57.573 30.578 -45.426 1.00 15.30 100 ARG B O 1
ATOM 2155 N N . VAL B 2 103 ? -56.883 32.444 -44.377 1.00 16.37 101 VAL B N 1
ATOM 2156 C CA . VAL B 2 103 ? -56.258 31.719 -43.272 1.00 15.94 101 VAL B CA 1
ATOM 2157 C C . VAL B 2 103 ? -57.321 31.337 -42.251 1.00 17.45 101 VAL B C 1
ATOM 2158 O O . VAL B 2 103 ? -58.029 32.207 -41.732 1.00 20.28 101 VAL B O 1
ATOM 2162 N N . GLY B 2 104 ? -57.395 30.046 -41.917 1.00 17.09 102 GLY B N 1
ATOM 2163 C CA . GLY B 2 104 ? -58.434 29.576 -41.015 1.00 17.08 102 GLY B CA 1
ATOM 2164 C C . GLY B 2 104 ? -58.189 30.002 -39.578 1.00 19.41 102 GLY B C 1
ATOM 2165 O O . GLY B 2 104 ? -57.055 30.174 -39.138 1.00 17.04 102 GLY B O 1
ATOM 2166 N N . LYS B 2 105 ? -59.279 30.116 -38.816 1.00 19.08 103 LYS B N 1
ATOM 2167 C CA . LYS B 2 105 ? -59.212 30.637 -37.453 1.00 19.13 103 LYS B CA 1
ATOM 2168 C C . LYS B 2 105 ? -58.901 29.574 -36.405 1.00 18.72 103 LYS B C 1
ATOM 2169 O O . LYS B 2 105 ? -58.801 29.910 -35.220 1.00 20.10 103 LYS B O 1
ATOM 2175 N N . GLY B 2 106 ? -58.713 28.313 -36.799 1.00 19.18 104 GLY B N 1
ATOM 2176 C CA . GLY B 2 106 ? -58.430 27.275 -35.818 1.00 19.56 104 GLY B CA 1
ATOM 2177 C C . GLY B 2 106 ? -57.080 27.414 -35.136 1.00 17.04 104 GLY B C 1
ATOM 2178 O O . GLY B 2 106 ? -56.885 26.865 -34.045 1.00 17.44 104 GLY B O 1
ATOM 2179 N N . GLY B 2 107 ? -56.148 28.133 -35.752 1.00 15.14 105 GLY B N 1
ATOM 2180 C CA . GLY B 2 107 ? -54.831 28.337 -35.166 1.00 15.09 105 GLY B CA 1
ATOM 2181 C C . GLY B 2 107 ? -53.951 29.076 -36.152 1.00 15.45 105 GLY B C 1
ATOM 2182 O O . GLY B 2 107 ? -53.836 28.649 -37.305 1.00 15.74 105 GLY B O 1
ATOM 2183 N N . TYR B 2 108 ? -53.341 30.184 -35.737 1.00 15.18 106 TYR B N 1
ATOM 2184 C CA . TYR B 2 108 ? -52.684 31.063 -36.695 1.00 14.01 106 TYR B CA 1
ATOM 2185 C C . TYR B 2 108 ? -51.746 32.009 -35.957 1.00 13.67 106 TYR B C 1
ATOM 2186 O O . TYR B 2 108 ? -51.795 32.139 -34.734 1.00 14.93 106 TYR B O 1
ATOM 2195 N N . ASP B 2 109 ? -50.878 32.653 -36.724 1.00 14.26 107 ASP B N 1
ATOM 2196 C CA . ASP B 2 109 ? -50.049 33.767 -36.256 1.00 15.12 107 ASP B CA 1
ATOM 2197 C C . ASP B 2 109 ? -50.632 35.028 -36.897 1.00 15.93 107 ASP B C 1
ATOM 2198 O O . ASP B 2 109 ? -50.543 35.203 -38.116 1.00 17.30 107 ASP B O 1
ATOM 2203 N N . PHE B 2 110 ? -51.245 35.905 -36.090 1.00 16.09 108 PHE B N 1
ATOM 2204 C CA . PHE B 2 110 ? -51.918 37.058 -36.678 1.00 17.39 108 PHE B CA 1
ATOM 2205 C C . PHE B 2 110 ? -50.944 38.128 -37.152 1.00 20.77 108 PHE B C 1
ATOM 2206 O O . PHE B 2 110 ? -51.344 39.012 -37.920 1.00 19.78 108 PHE B O 1
ATOM 2214 N N . TRP B 2 111 ? -49.683 38.065 -36.719 1.00 17.27 109 TRP B N 1
ATOM 2215 C CA . TRP B 2 111 ? -48.695 39.058 -37.129 1.00 22.32 109 TRP B CA 1
ATOM 2216 C C . TRP B 2 111 ? -48.107 38.717 -38.497 1.00 23.65 109 TRP B C 1
ATOM 2217 O O . TRP B 2 111 ? -48.102 39.552 -39.415 1.00 22.35 109 TRP B O 1
ATOM 2228 N N . SER B 2 112 ? -47.621 37.483 -38.653 1.00 18.33 110 SER B N 1
ATOM 2229 C CA . SER B 2 112 ? -47.046 37.038 -39.914 1.00 17.13 110 SER B CA 1
ATOM 2230 C C . SER B 2 112 ? -48.097 36.558 -40.901 1.00 16.83 110 SER B C 1
ATOM 2231 O O . SER B 2 112 ? -47.795 36.432 -42.093 1.00 17.79 110 SER B O 1
ATOM 2234 N N . GLY B 2 113 ? -49.315 36.279 -40.439 1.00 18.44 111 GLY B N 1
ATOM 2235 C CA . GLY B 2 113 ? -50.312 35.682 -41.306 1.00 17.16 111 GLY B CA 1
ATOM 2236 C C . GLY B 2 113 ? -50.138 34.198 -41.549 1.00 16.98 111 GLY B C 1
ATOM 2237 O O . GLY B 2 113 ? -50.905 33.621 -42.330 1.00 16.36 111 GLY B O 1
ATOM 2238 N N . SER B 2 114 ? -49.161 33.557 -40.914 1.00 15.42 112 SER B N 1
ATOM 2239 C CA . SER B 2 114 ? -48.968 32.127 -41.118 1.00 15.41 112 SER B CA 1
ATOM 2240 C C . SER B 2 114 ? -50.137 31.336 -40.535 1.00 15.50 112 SER B C 1
ATOM 2241 O O . SER B 2 114 ? -50.746 31.724 -39.533 1.00 14.65 112 SER B O 1
ATOM 2244 N N . GLY B 2 115 ? -50.451 30.218 -41.182 1.00 13.85 113 GLY B N 1
ATOM 2245 C CA . GLY B 2 115 ? -51.576 29.402 -40.775 1.00 12.39 113 GLY B CA 1
ATOM 2246 C C . GLY B 2 115 ? -51.898 28.411 -41.875 1.00 12.87 113 GLY B C 1
ATOM 2247 O O . GLY B 2 115 ? -51.098 28.207 -42.792 1.00 15.81 113 GLY B O 1
ATOM 2248 N N . TYR B 2 116 ? -53.076 27.797 -41.768 1.00 15.41 114 TYR B N 1
ATOM 2249 C CA . TYR B 2 116 ? -53.601 26.930 -42.819 1.00 13.51 114 TYR B CA 1
ATOM 2250 C C . TYR B 2 116 ? -54.717 27.664 -43.559 1.00 14.09 114 TYR B C 1
ATOM 2251 O O . TYR B 2 116 ? -55.242 28.673 -43.086 1.00 17.89 114 TYR B O 1
ATOM 2260 N N . MET B 2 117 ? -55.090 27.158 -44.735 1.00 14.64 115 MET B N 1
ATOM 2261 C CA . MET B 2 117 ? -55.936 27.915 -45.655 1.00 14.21 115 MET B CA 1
ATOM 2262 C C . MET B 2 117 ? -57.261 27.179 -45.822 1.00 15.54 115 MET B C 1
ATOM 2263 O O . MET B 2 117 ? -57.299 26.093 -46.403 1.00 14.96 115 MET B O 1
ATOM 2268 N N . ASP B 2 118 ? -58.350 27.748 -45.300 1.00 14.49 116 ASP B N 1
ATOM 2269 C CA . ASP B 2 118 ? -59.580 26.969 -45.237 1.00 14.76 116 ASP B CA 1
ATOM 2270 C C . ASP B 2 118 ? -60.595 27.322 -46.319 1.00 17.49 116 ASP B C 1
ATOM 2271 O O . ASP B 2 118 ? -61.578 26.592 -46.478 1.00 20.98 116 ASP B O 1
ATOM 2276 N N . VAL B 2 119 ? -60.380 28.399 -47.068 1.00 15.57 117 VAL B N 1
ATOM 2277 C CA . VAL B 2 119 ? -61.251 28.787 -48.172 1.00 17.83 117 VAL B CA 1
ATOM 2278 C C . VAL B 2 119 ? -60.360 29.205 -49.327 1.00 19.24 117 VAL B C 1
ATOM 2279 O O . VAL B 2 119 ? -59.449 30.020 -49.139 1.00 19.17 117 VAL B O 1
ATOM 2283 N N . TRP B 2 120 ? -60.616 28.659 -50.517 1.00 16.97 118 TRP B N 1
ATOM 2284 C CA . TRP B 2 120 ? -59.801 28.936 -51.700 1.00 17.21 118 TRP B CA 1
ATOM 2285 C C . TRP B 2 120 ? -60.656 29.530 -52.813 1.00 21.25 118 TRP B C 1
ATOM 2286 O O . TRP B 2 120 ? -61.799 29.109 -53.022 1.00 18.95 118 TRP B O 1
ATOM 2297 N N . GLY B 2 121 ? -60.098 30.492 -53.544 1.00 20.25 119 GLY B N 1
ATOM 2298 C CA . GLY B 2 121 ? -60.729 30.931 -54.778 1.00 21.78 119 GLY B CA 1
ATOM 2299 C C . GLY B 2 121 ? -60.624 29.870 -55.867 1.00 21.30 119 GLY B C 1
ATOM 2300 O O . GLY B 2 121 ? -59.925 28.868 -55.731 1.00 20.09 119 GLY B O 1
ATOM 2301 N N . LYS B 2 122 ? -61.361 30.088 -56.965 1.00 23.41 120 LYS B N 1
ATOM 2302 C CA . LYS B 2 122 ? -61.380 29.128 -58.069 1.00 20.17 120 LYS B CA 1
ATOM 2303 C C . LYS B 2 122 ? -60.081 29.106 -58.867 1.00 23.15 120 LYS B C 1
ATOM 2304 O O . LYS B 2 122 ? -59.825 28.134 -59.584 1.00 25.16 120 LYS B O 1
ATOM 2310 N N . GLY B 2 123 ? -59.270 30.151 -58.789 1.00 23.10 121 GLY B N 1
ATOM 2311 C CA . GLY B 2 123 ? -58.003 30.120 -59.491 1.00 19.67 121 GLY B CA 1
ATOM 2312 C C . GLY B 2 123 ? -58.064 30.913 -60.779 1.00 27.60 121 GLY B C 1
ATOM 2313 O O . GLY B 2 123 ? -59.100 30.939 -61.451 1.00 27.52 121 GLY B O 1
ATOM 2314 N N . THR B 2 124 ? -56.958 31.570 -61.116 1.00 24.87 122 THR B N 1
ATOM 2315 C CA . THR B 2 124 ? -56.845 32.446 -62.275 1.00 27.19 122 THR B CA 1
ATOM 2316 C C . THR B 2 124 ? -55.591 32.054 -63.041 1.00 25.85 122 THR B C 1
ATOM 2317 O O . THR B 2 124 ? -54.500 32.045 -62.466 1.00 20.91 122 THR B O 1
ATOM 2321 N N . THR B 2 125 ? -55.732 31.745 -64.326 1.00 21.85 123 THR B N 1
ATOM 2322 C CA . THR B 2 125 ? -54.590 31.307 -65.116 1.00 23.03 123 THR B CA 1
ATOM 2323 C C . THR B 2 125 ? -53.808 32.507 -65.648 1.00 26.25 123 THR B C 1
ATOM 2324 O O . THR B 2 125 ? -54.374 33.405 -66.278 1.00 24.43 123 THR B O 1
ATOM 2328 N N . VAL B 2 126 ? -52.502 32.517 -65.397 1.00 21.76 124 VAL B N 1
ATOM 2329 C CA . VAL B 2 126 ? -51.594 33.533 -65.915 1.00 23.80 124 VAL B CA 1
ATOM 2330 C C . VAL B 2 126 ? -50.561 32.831 -66.789 1.00 23.70 124 VAL B C 1
ATOM 2331 O O . VAL B 2 126 ? -49.849 31.937 -66.318 1.00 21.96 124 VAL B O 1
ATOM 2335 N N . THR B 2 127 ? -50.486 33.221 -68.058 1.00 19.79 125 THR B N 1
ATOM 2336 C CA . THR B 2 127 ? -49.531 32.631 -68.990 1.00 20.66 125 THR B CA 1
ATOM 2337 C C . THR B 2 127 ? -48.597 33.721 -69.495 1.00 22.90 125 THR B C 1
ATOM 2338 O O . THR B 2 127 ? -49.040 34.658 -70.163 1.00 21.49 125 THR B O 1
ATOM 2342 N N . VAL B 2 128 ? -47.311 33.597 -69.194 1.00 20.16 126 VAL B N 1
ATOM 2343 C CA . VAL B 2 128 ? -46.333 34.565 -69.674 1.00 23.56 126 VAL B CA 1
ATOM 2344 C C . VAL B 2 128 ? -45.744 34.074 -70.992 1.00 24.04 126 VAL B C 1
ATOM 2345 O O . VAL B 2 128 ? -45.142 32.998 -71.050 1.00 26.95 126 VAL B O 1
ATOM 2349 N N . SER B 2 129 ? -45.877 34.892 -72.036 1.00 29.49 127 SER B N 1
ATOM 2350 C CA . SER B 2 129 ? -45.548 34.497 -73.409 1.00 33.32 127 SER B CA 1
ATOM 2351 C C . SER B 2 129 ? -44.044 34.635 -73.661 1.00 32.11 127 SER B C 1
ATOM 2352 O O . SER B 2 129 ? -43.577 35.452 -74.457 1.00 35.94 127 SER B O 1
ATOM 2355 N N . SER B 2 130 ? -43.279 33.791 -72.970 1.00 28.04 128 SER B N 1
ATOM 2356 C CA . SER B 2 130 ? -41.825 33.829 -73.035 1.00 29.18 128 SER B CA 1
ATOM 2357 C C . SER B 2 130 ? -41.278 32.421 -72.869 1.00 30.88 128 SER B C 1
ATOM 2358 O O . SER B 2 130 ? -41.885 31.582 -72.199 1.00 33.12 128 SER B O 1
ATOM 2361 N N . GLY B 2 131 ? -40.119 32.173 -73.479 1.00 32.38 129 GLY B N 1
ATOM 2362 C CA . GLY B 2 131 ? -39.428 30.908 -73.303 1.00 31.81 129 GLY B CA 1
ATOM 2363 C C . GLY B 2 131 ? -38.312 31.029 -72.281 1.00 37.46 129 GLY B C 1
ATOM 2364 O O . GLY B 2 131 ? -38.045 32.131 -71.793 1.00 38.71 129 GLY B O 1
ATOM 2365 N N . SER C 3 1 ? -33.978 27.390 -47.293 1.00 54.89 1 SER C N 1
ATOM 2366 C CA . SER C 3 1 ? -35.256 26.919 -47.808 1.00 51.24 1 SER C CA 1
ATOM 2367 C C . SER C 3 1 ? -35.689 25.647 -47.084 1.00 46.03 1 SER C C 1
ATOM 2368 O O . SER C 3 1 ? -35.018 24.617 -47.158 1.00 47.34 1 SER C O 1
ATOM 2371 N N . TYR C 3 2 ? -36.813 25.735 -46.379 1.00 40.21 2 TYR C N 1
ATOM 2372 C CA . TYR C 3 2 ? -37.408 24.588 -45.703 1.00 33.65 2 TYR C CA 1
ATOM 2373 C C . TYR C 3 2 ? -38.169 23.727 -46.711 1.00 32.42 2 TYR C C 1
ATOM 2374 O O . TYR C 3 2 ? -39.064 24.225 -47.406 1.00 31.18 2 TYR C O 1
ATOM 2383 N N . VAL C 3 3 ? -37.822 22.441 -46.793 1.00 26.88 3 VAL C N 1
ATOM 2384 C CA . VAL C 3 3 ? -38.337 21.545 -47.826 1.00 28.07 3 VAL C CA 1
ATOM 2385 C C . VAL C 3 3 ? -39.217 20.471 -47.190 1.00 21.01 3 VAL C C 1
ATOM 2386 O O . VAL C 3 3 ? -38.836 19.851 -46.186 1.00 23.42 3 VAL C O 1
ATOM 2390 N N . LEU C 3 4 ? -40.390 20.249 -47.776 1.00 21.53 4 LEU C N 1
ATOM 2391 C CA . LEU C 3 4 ? -41.284 19.170 -47.371 1.00 18.89 4 LEU C CA 1
ATOM 2392 C C . LEU C 3 4 ? -41.367 18.129 -48.478 1.00 21.91 4 LEU C C 1
ATOM 2393 O O . LEU C 3 4 ? -41.696 18.459 -49.621 1.00 24.11 4 LEU C O 1
ATOM 2398 N N . THR C 3 5 ? -41.120 16.872 -48.130 1.00 17.18 5 THR C N 1
ATOM 2399 C CA . THR C 3 5 ? -41.064 15.793 -49.110 1.00 17.87 5 THR C CA 1
ATOM 2400 C C . THR C 3 5 ? -42.283 14.890 -48.978 1.00 16.33 5 THR C C 1
ATOM 2401 O O . THR C 3 5 ? -42.666 14.511 -47.869 1.00 15.69 5 THR C O 1
ATOM 2405 N N . GLN C 3 6 ? -42.874 14.527 -50.112 1.00 17.47 6 GLN C N 1
ATOM 2406 C CA . GLN C 3 6 ? -43.953 13.551 -50.158 1.00 17.48 6 GLN C CA 1
ATOM 2407 C C . GLN C 3 6 ? -43.625 12.482 -51.190 1.00 16.40 6 GLN C C 1
ATOM 2408 O O . GLN C 3 6 ? -42.952 12.765 -52.189 1.00 16.88 6 GLN C O 1
ATOM 2414 N N . PRO C 3 7 ? -44.111 11.263 -51.003 1.00 15.09 7 PRO C N 1
ATOM 2415 C CA . PRO C 3 7 ? -43.970 10.255 -52.062 1.00 17.63 7 PRO C CA 1
ATOM 2416 C C . PRO C 3 7 ? -44.790 10.660 -53.270 1.00 15.49 7 PRO C C 1
ATOM 2417 O O . PRO C 3 7 ? -45.866 11.262 -53.127 1.00 15.22 7 PRO C O 1
ATOM 2421 N N . PRO C 3 8 ? -44.307 10.366 -54.474 1.00 19.11 8 PRO C N 1
ATOM 2422 C CA . PRO C 3 8 ? -44.993 10.862 -55.674 1.00 17.65 8 PRO C CA 1
ATOM 2423 C C . PRO C 3 8 ? -46.376 10.262 -55.866 1.00 16.18 8 PRO C C 1
ATOM 2424 O O . PRO C 3 8 ? -47.278 10.946 -56.372 1.00 16.69 8 PRO C O 1
ATOM 2428 N N . SER C 3 9 ? -46.583 9.006 -55.491 1.00 15.51 9 SER C N 1
ATOM 2429 C CA . SER C 3 9 ? -47.858 8.400 -55.820 1.00 15.33 9 SER C CA 1
ATOM 2430 C C . SER C 3 9 ? -48.193 7.305 -54.825 1.00 18.97 9 SER C C 1
ATOM 2431 O O . SER C 3 9 ? -47.308 6.621 -54.305 1.00 19.31 9 SER C O 1
ATOM 2434 N N . VAL C 3 10 ? -49.490 7.155 -54.570 1.00 15.27 10 VAL C N 1
ATOM 2435 C CA . VAL C 3 10 ? -50.041 6.056 -53.787 1.00 17.68 10 VAL C CA 1
ATOM 2436 C C . VAL C 3 10 ? -51.237 5.519 -54.558 1.00 15.84 10 VAL C C 1
ATOM 2437 O O . VAL C 3 10 ? -52.001 6.298 -55.138 1.00 16.55 10 VAL C O 1
ATOM 2441 N N . SER C 3 11 ? -51.411 4.193 -54.567 1.00 17.54 11 SER C N 1
ATOM 2442 C CA . SER C 3 11 ? -52.574 3.606 -55.220 1.00 16.33 11 SER C CA 1
ATOM 2443 C C . SER C 3 11 ? -53.171 2.523 -54.334 1.00 14.80 11 SER C C 1
ATOM 2444 O O . SER C 3 11 ? -52.437 1.689 -53.806 1.00 18.54 11 SER C O 1
ATOM 2447 N N . VAL C 3 12 ? -54.500 2.535 -54.169 1.00 16.71 12 VAL C N 1
ATOM 2448 C CA . VAL C 3 12 ? -55.203 1.472 -53.453 1.00 15.95 12 VAL C CA 1
ATOM 2449 C C . VAL C 3 12 ? -56.535 1.218 -54.148 1.00 18.32 12 VAL C C 1
ATOM 2450 O O . VAL C 3 12 ? -57.046 2.060 -54.886 1.00 17.61 12 VAL C O 1
ATOM 2454 N N . SER C 3 13 ? -57.094 0.030 -53.905 1.00 17.83 13 SER C N 1
ATOM 2455 C CA . SER C 3 13 ? -58.431 -0.299 -54.375 1.00 20.89 13 SER C CA 1
ATOM 2456 C C . SER C 3 13 ? -59.463 0.153 -53.344 1.00 17.42 13 SER C C 1
ATOM 2457 O O . SER C 3 13 ? -59.129 0.352 -52.170 1.00 15.40 13 SER C O 1
ATOM 2460 N N . PRO C 3 14 ? -60.719 0.359 -53.753 1.00 16.39 14 PRO C N 1
ATOM 2461 C CA . PRO C 3 14 ? -61.731 0.857 -52.807 1.00 15.78 14 PRO C CA 1
ATOM 2462 C C . PRO C 3 14 ? -61.854 -0.028 -51.573 1.00 17.77 14 PRO C C 1
ATOM 2463 O O . PRO C 3 14 ? -61.833 -1.257 -51.656 1.00 16.12 14 PRO C O 1
ATOM 2467 N N . GLY C 3 15 ? -61.971 0.616 -50.412 1.00 15.15 15 GLY C N 1
ATOM 2468 C CA . GLY C 3 15 ? -62.081 -0.076 -49.148 1.00 15.88 15 GLY C CA 1
ATOM 2469 C C . GLY C 3 15 ? -60.764 -0.317 -48.440 1.00 16.72 15 GLY C C 1
ATOM 2470 O O . GLY C 3 15 ? -60.767 -0.611 -47.236 1.00 20.00 15 GLY C O 1
ATOM 2471 N N . GLN C 3 16 ? -59.640 -0.193 -49.145 1.00 15.79 16 GLN C N 1
ATOM 2472 C CA . GLN C 3 16 ? -58.346 -0.335 -48.501 1.00 15.72 16 GLN C CA 1
ATOM 2473 C C . GLN C 3 16 ? -57.993 0.948 -47.758 1.00 17.51 16 GLN C C 1
ATOM 2474 O O . GLN C 3 16 ? -58.595 2.000 -47.964 1.00 18.90 16 GLN C O 1
ATOM 2480 N N . THR C 3 17 ? -56.994 0.851 -46.890 1.00 17.01 17 THR C N 1
ATOM 2481 C CA . THR C 3 17 ? -56.479 2.013 -46.189 1.00 17.36 17 THR C CA 1
ATOM 2482 C C . THR C 3 17 ? -55.338 2.603 -47.001 1.00 16.10 17 THR C C 1
ATOM 2483 O O . THR C 3 17 ? -54.407 1.889 -47.388 1.00 19.86 17 THR C O 1
ATOM 2487 N N . ALA C 3 18 ? -55.421 3.900 -47.275 1.00 15.95 18 ALA C N 1
ATOM 2488 C CA . ALA C 3 18 ? -54.350 4.602 -47.969 1.00 16.02 18 ALA C CA 1
ATOM 2489 C C . ALA C 3 18 ? -53.596 5.439 -46.954 1.00 15.77 18 ALA C C 1
ATOM 2490 O O . ALA C 3 18 ? -54.207 6.061 -46.083 1.00 16.66 18 ALA C O 1
ATOM 2492 N N . SER C 3 19 ? -52.275 5.457 -47.067 1.00 13.93 19 SER C N 1
ATOM 2493 C CA . SER C 3 19 ? -51.438 6.203 -46.139 1.00 16.22 19 SER C CA 1
ATOM 2494 C C . SER C 3 19 ? -50.514 7.095 -46.949 1.00 14.39 19 SER C C 1
ATOM 2495 O O . SER C 3 19 ? -49.709 6.597 -47.744 1.00 15.57 19 SER C O 1
ATOM 2498 N N . ILE C 3 20 ? -50.624 8.406 -46.747 1.00 14.16 20 ILE C N 1
ATOM 2499 C CA . ILE C 3 20 ? -49.845 9.400 -47.484 1.00 13.82 20 ILE C CA 1
ATOM 2500 C C . ILE C 3 20 ? -49.032 10.200 -46.472 1.00 15.50 20 ILE C C 1
ATOM 2501 O O . ILE C 3 20 ? -49.591 10.744 -45.515 1.00 17.20 20 ILE C O 1
ATOM 2506 N N . THR C 3 21 ? -47.717 10.267 -46.655 1.00 14.87 21 THR C N 1
ATOM 2507 C CA . THR C 3 21 ? -46.904 10.966 -45.669 1.00 15.17 21 THR C CA 1
ATOM 2508 C C . THR C 3 21 ? -46.253 12.205 -46.263 1.00 15.08 21 THR C C 1
ATOM 2509 O O . THR C 3 21 ? -46.163 12.382 -47.481 1.00 14.37 21 THR C O 1
ATOM 2513 N N . CYS C 3 22 ? -45.801 13.074 -45.363 1.00 13.71 22 CYS C N 1
ATOM 2514 C CA . CYS C 3 22 ? -45.004 14.237 -45.714 1.00 13.35 22 CYS C CA 1
ATOM 2515 C C . CYS C 3 22 ? -43.931 14.392 -44.648 1.00 15.65 22 CYS C C 1
ATOM 2516 O O . CYS C 3 22 ? -44.223 14.256 -43.459 1.00 15.06 22 CYS C O 1
ATOM 2519 N N . SER C 3 23 ? -42.693 14.673 -45.056 1.00 15.86 23 SER C N 1
ATOM 2520 C CA . SER C 3 23 ? -41.612 14.755 -44.082 1.00 15.33 23 SER C CA 1
ATOM 2521 C C . SER C 3 23 ? -40.809 16.041 -44.249 1.00 15.86 23 SER C C 1
ATOM 2522 O O . SER C 3 23 ? -40.608 16.520 -45.364 1.00 15.57 23 SER C O 1
ATOM 2525 N N . GLY C 3 24 ? -40.356 16.592 -43.123 1.00 16.03 24 GLY C N 1
ATOM 2526 C CA . GLY C 3 24 ? -39.409 17.693 -43.139 1.00 17.66 24 GLY C CA 1
ATOM 2527 C C . GLY C 3 24 ? -38.785 17.822 -41.769 1.00 18.14 24 GLY C C 1
ATOM 2528 O O . GLY C 3 24 ? -39.301 17.281 -40.788 1.00 15.34 24 GLY C O 1
ATOM 2529 N N . ASP C 3 25 ? -37.669 18.557 -41.707 1.00 17.77 25 ASP C N 1
ATOM 2530 C CA . ASP C 3 25 ? -36.942 18.707 -40.447 1.00 21.59 25 ASP C CA 1
ATOM 2531 C C . ASP C 3 25 ? -37.854 19.274 -39.364 1.00 17.22 25 ASP C C 1
ATOM 2532 O O . ASP C 3 25 ? -38.433 20.350 -39.534 1.00 19.26 25 ASP C O 1
ATOM 2537 N N . LYS C 3 26 ? -37.985 18.532 -38.263 1.00 14.98 26 LYS C N 1
ATOM 2538 C CA . LYS C 3 26 ? -38.807 18.916 -37.110 1.00 18.47 26 LYS C CA 1
ATOM 2539 C C . LYS C 3 26 ? -40.220 19.341 -37.522 1.00 17.75 26 LYS C C 1
ATOM 2540 O O . LYS C 3 26 ? -40.790 20.293 -36.978 1.00 17.57 26 LYS C O 1
ATOM 2546 N N . LEU C 3 27 ? -40.793 18.629 -38.499 1.00 15.32 27 LEU C N 1
ATOM 2547 C CA . LEU C 3 27 ? -42.178 18.899 -38.884 1.00 15.52 27 LEU C CA 1
ATOM 2548 C C . LEU C 3 27 ? -43.126 18.724 -37.703 1.00 13.46 27 LEU C C 1
ATOM 2549 O O . LEU C 3 27 ? -44.141 19.430 -37.610 1.00 13.96 27 LEU C O 1
ATOM 2554 N N . GLY C 3 28 ? -42.804 17.809 -36.785 1.00 14.38 28 GLY C N 1
ATOM 2555 C CA . GLY C 3 28 ? -43.639 17.560 -35.615 1.00 17.19 28 GLY C CA 1
ATOM 2556 C C . GLY C 3 28 ? -43.728 18.729 -34.655 1.00 18.59 28 GLY C C 1
ATOM 2557 O O . GLY C 3 28 ? -44.626 18.753 -33.801 1.00 15.53 28 GLY C O 1
ATOM 2558 N N . ASP C 3 29 ? -42.818 19.690 -34.771 1.00 15.57 29 ASP C N 1
ATOM 2559 C CA . ASP C 3 29 ? -42.858 20.921 -33.990 1.00 15.92 29 ASP C CA 1
ATOM 2560 C C . ASP C 3 29 ? -43.620 22.039 -34.699 1.00 16.21 29 ASP C C 1
ATOM 2561 O O . ASP C 3 29 ? -43.746 23.135 -34.143 1.00 15.38 29 ASP C O 1
ATOM 2566 N N . LYS C 3 30 ? -44.119 21.790 -35.903 1.00 15.01 30 LYS C N 1
ATOM 2567 C CA . LYS C 3 30 ? -44.956 22.710 -36.660 1.00 14.36 30 LYS C CA 1
ATOM 2568 C C . LYS C 3 30 ? -46.345 22.094 -36.815 1.00 13.43 30 LYS C C 1
ATOM 2569 O O . LYS C 3 30 ? -46.577 20.950 -36.444 1.00 15.97 30 LYS C O 1
ATOM 2575 N N . TYR C 3 31 ? -47.273 22.846 -37.401 1.00 12.97 31 TYR C N 1
ATOM 2576 C CA . TYR C 3 31 ? -48.590 22.294 -37.694 1.00 12.68 31 TYR C CA 1
ATOM 2577 C C . TYR C 3 31 ? -48.645 21.798 -39.129 1.00 15.85 31 TYR C C 1
ATOM 2578 O O . TYR C 3 31 ? -48.196 22.488 -40.045 1.00 13.96 31 TYR C O 1
ATOM 2587 N N . ALA C 3 32 ? -49.260 20.631 -39.316 1.00 12.67 32 ALA C N 1
ATOM 2588 C CA . ALA C 3 32 ? -49.472 20.053 -40.631 1.00 12.44 32 ALA C CA 1
ATOM 2589 C C . ALA C 3 32 ? -50.951 20.129 -40.992 1.00 14.67 32 ALA C C 1
ATOM 2590 O O . ALA C 3 32 ? -51.829 19.862 -40.160 1.00 16.45 32 ALA C O 1
ATOM 2592 N N . CYS C 3 33 ? -51.226 20.499 -42.234 1.00 13.99 33 CYS C N 1
ATOM 2593 C CA . CYS C 3 33 ? -52.574 20.411 -42.764 1.00 13.22 33 CYS C CA 1
ATOM 2594 C C . CYS C 3 33 ? -52.505 19.755 -44.134 1.00 14.19 33 CYS C C 1
ATOM 2595 O O . CYS C 3 33 ? -51.431 19.641 -44.731 1.00 13.57 33 CYS C O 1
ATOM 2598 N N . TRP C 3 34 ? -53.664 19.315 -44.620 1.00 13.16 34 TRP C N 1
ATOM 2599 C CA . TRP C 3 34 ? -53.750 18.544 -45.853 1.00 13.72 34 TRP C CA 1
ATOM 2600 C C . TRP C 3 34 ? -54.872 19.073 -46.732 1.00 13.70 34 TRP C C 1
ATOM 2601 O O . TRP C 3 34 ? -55.995 19.305 -46.243 1.00 15.43 34 TRP C O 1
ATOM 2612 N N . TYR C 3 35 ? -54.568 19.164 -48.040 1.00 15.47 35 TYR C N 1
ATOM 2613 C CA . TYR C 3 35 ? -55.486 19.606 -49.082 1.00 14.22 35 TYR C CA 1
ATOM 2614 C C . TYR C 3 35 ? -55.664 18.504 -50.116 1.00 15.57 35 TYR C C 1
ATOM 2615 O O . TYR C 3 35 ? -54.700 17.831 -50.507 1.00 15.48 35 TYR C O 1
ATOM 2624 N N . GLN C 3 36 ? -56.898 18.357 -50.569 1.00 16.31 36 GLN C N 1
ATOM 2625 C CA . GLN C 3 36 ? -57.260 17.465 -51.657 1.00 15.12 36 GLN C CA 1
ATOM 2626 C C . GLN C 3 36 ? -57.523 18.317 -52.889 1.00 14.87 36 GLN C C 1
ATOM 2627 O O . GLN C 3 36 ? -58.252 19.310 -52.811 1.00 14.83 36 GLN C O 1
ATOM 2633 N N . GLN C 3 37 ? -56.946 17.937 -54.025 1.00 16.62 37 GLN C N 1
ATOM 2634 C CA . GLN C 3 37 ? -57.168 18.677 -55.259 1.00 17.61 37 GLN C CA 1
ATOM 2635 C C . GLN C 3 37 ? -57.482 17.714 -56.393 1.00 18.41 37 GLN C C 1
ATOM 2636 O O . GLN C 3 37 ? -56.644 16.884 -56.760 1.00 16.51 37 GLN C O 1
ATOM 2642 N N . LYS C 3 38 ? -58.684 17.829 -56.936 1.00 22.24 38 LYS C N 1
ATOM 2643 C CA . LYS C 3 38 ? -59.121 17.048 -58.083 1.00 25.19 38 LYS C CA 1
ATOM 2644 C C . LYS C 3 38 ? -58.844 17.800 -59.376 1.00 27.40 38 LYS C C 1
ATOM 2645 O O . LYS C 3 38 ? -58.698 19.024 -59.370 1.00 23.37 38 LYS C O 1
ATOM 2651 N N . PRO C 3 39 ? -58.749 17.092 -60.504 1.00 27.98 39 PRO C N 1
ATOM 2652 C CA . PRO C 3 39 ? -58.403 17.753 -61.769 1.00 32.51 39 PRO C CA 1
ATOM 2653 C C . PRO C 3 39 ? -59.300 18.944 -62.078 1.00 31.12 39 PRO C C 1
ATOM 2654 O O . PRO C 3 39 ? -60.531 18.863 -62.013 1.00 34.52 39 PRO C O 1
ATOM 2658 N N . GLY C 3 40 ? -58.667 20.062 -62.418 1.00 32.70 40 GLY C N 1
ATOM 2659 C CA . GLY C 3 40 ? -59.398 21.256 -62.777 1.00 33.72 40 GLY C CA 1
ATOM 2660 C C . GLY C 3 40 ? -60.143 21.920 -61.646 1.00 36.72 40 GLY C C 1
ATOM 2661 O O . GLY C 3 40 ? -61.047 22.719 -61.904 1.00 36.35 40 GLY C O 1
ATOM 2662 N N . GLN C 3 41 ? -59.810 21.601 -60.396 1.00 27.06 41 GLN C N 1
ATOM 2663 C CA . GLN C 3 41 ? -60.479 22.186 -59.245 1.00 26.84 41 GLN C CA 1
ATOM 2664 C C . GLN C 3 41 ? -59.460 22.824 -58.314 1.00 22.47 41 GLN C C 1
ATOM 2665 O O . GLN C 3 41 ? -58.258 22.550 -58.385 1.00 21.71 41 GLN C O 1
ATOM 2671 N N . SER C 3 42 ? -59.966 23.686 -57.436 1.00 21.11 42 SER C N 1
ATOM 2672 C CA . SER C 3 42 ? -59.166 24.289 -56.387 1.00 21.51 42 SER C CA 1
ATOM 2673 C C . SER C 3 42 ? -58.914 23.274 -55.282 1.00 21.68 42 SER C C 1
ATOM 2674 O O . SER C 3 42 ? -59.722 22.362 -55.079 1.00 18.78 42 SER C O 1
ATOM 2677 N N . PRO C 3 43 ? -57.821 23.437 -54.533 1.00 20.09 43 PRO C N 1
ATOM 2678 C CA . PRO C 3 43 ? -57.604 22.596 -53.350 1.00 16.25 43 PRO C CA 1
ATOM 2679 C C . PRO C 3 43 ? -58.736 22.756 -52.349 1.00 17.82 43 PRO C C 1
ATOM 2680 O O . PRO C 3 43 ? -59.361 23.815 -52.253 1.00 17.95 43 PRO C O 1
ATOM 2684 N N . VAL C 3 44 ? -58.989 21.679 -51.599 1.00 15.20 44 VAL C N 1
ATOM 2685 C CA . VAL C 3 44 ? -59.979 21.647 -50.528 1.00 17.17 44 VAL C CA 1
ATOM 2686 C C . VAL C 3 44 ? -59.286 21.157 -49.269 1.00 16.72 44 VAL C C 1
ATOM 2687 O O . VAL C 3 44 ? -58.623 20.115 -49.295 1.00 16.28 44 VAL C O 1
ATOM 2691 N N . LEU C 3 45 ? -59.439 21.899 -48.172 1.00 15.95 45 LEU C N 1
ATOM 2692 C CA . LEU C 3 45 ? -58.838 21.495 -46.904 1.00 15.41 45 LEU C CA 1
ATOM 2693 C C . LEU C 3 45 ? -59.542 20.253 -46.365 1.00 15.94 45 LEU C C 1
ATOM 2694 O O . LEU C 3 45 ? -60.770 20.242 -46.223 1.00 16.78 45 LEU C O 1
ATOM 2699 N N . VAL C 3 46 ? -58.776 19.197 -46.072 1.00 14.98 46 VAL C N 1
ATOM 2700 C CA . VAL C 3 46 ? -59.355 17.998 -45.486 1.00 15.59 46 VAL C CA 1
ATOM 2701 C C . VAL C 3 46 ? -58.866 17.756 -44.064 1.00 13.70 46 VAL C C 1
ATOM 2702 O O . VAL C 3 46 ? -59.589 17.128 -43.281 1.00 14.86 46 VAL C O 1
ATOM 2706 N N . ILE C 3 47 ? -57.671 18.226 -43.703 1.00 14.73 47 ILE C N 1
ATOM 2707 C CA . ILE C 3 47 ? -57.197 18.091 -42.322 1.00 13.65 47 ILE C CA 1
ATOM 2708 C C . ILE C 3 47 ? -56.477 19.383 -41.954 1.00 12.43 47 ILE C C 1
ATOM 2709 O O . ILE C 3 47 ? -55.717 19.915 -42.764 1.00 13.74 47 ILE C O 1
ATOM 2714 N N . TYR C 3 48 ? -56.708 19.893 -40.743 1.00 16.08 48 TYR C N 1
ATOM 2715 C CA . TYR C 3 48 ? -55.988 21.083 -40.293 1.00 14.25 48 TYR C CA 1
ATOM 2716 C C . TYR C 3 48 ? -55.510 20.888 -38.856 1.00 14.15 48 TYR C C 1
ATOM 2717 O O . TYR C 3 48 ? -56.058 20.090 -38.094 1.00 14.58 48 TYR C O 1
ATOM 2726 N N . GLN C 3 49 ? -54.463 21.629 -38.497 1.00 13.22 49 GLN C N 1
ATOM 2727 C CA . GLN C 3 49 ? -53.863 21.534 -37.158 1.00 11.72 49 GLN C CA 1
ATOM 2728 C C . GLN C 3 49 ? -53.590 20.074 -36.767 1.00 15.02 49 GLN C C 1
ATOM 2729 O O . GLN C 3 49 ? -54.008 19.585 -35.705 1.00 14.39 49 GLN C O 1
ATOM 2735 N N . ASP C 3 50 ? -52.881 19.378 -37.667 1.00 13.31 50 ASP C N 1
ATOM 2736 C CA . ASP C 3 50 ? -52.418 17.995 -37.553 1.00 13.96 50 ASP C CA 1
ATOM 2737 C C . ASP C 3 50 ? -53.533 16.983 -37.761 1.00 14.73 50 ASP C C 1
ATOM 2738 O O . ASP C 3 50 ? -53.346 16.000 -38.480 1.00 13.71 50 ASP C O 1
ATOM 2743 N N . SER C 3 51 ? -54.678 17.189 -37.109 1.00 16.07 51 SER C N 1
ATOM 2744 C CA . SER C 3 51 ? -55.633 16.102 -36.933 1.00 15.42 51 SER C CA 1
ATOM 2745 C C . SER C 3 51 ? -57.099 16.505 -36.987 1.00 16.92 51 SER C C 1
ATOM 2746 O O . SER C 3 51 ? -57.952 15.627 -36.824 1.00 18.18 51 SER C O 1
ATOM 2749 N N . LYS C 3 52 ? -57.428 17.782 -37.153 1.00 16.80 52 LYS C N 1
ATOM 2750 C CA . LYS C 3 52 ? -58.823 18.214 -37.122 1.00 17.53 52 LYS C CA 1
ATOM 2751 C C . LYS C 3 52 ? -59.452 18.117 -38.506 1.00 17.91 52 LYS C C 1
ATOM 2752 O O . LYS C 3 52 ? -58.805 18.418 -39.509 1.00 15.14 52 LYS C O 1
ATOM 2758 N N . ARG C 3 53 ? -60.726 17.709 -38.550 1.00 18.86 53 ARG C N 1
ATOM 2759 C CA . ARG C 3 53 ? -61.466 17.600 -39.808 1.00 19.47 53 ARG C CA 1
ATOM 2760 C C . ARG C 3 53 ? -62.443 18.758 -39.930 1.00 18.57 53 ARG C C 1
ATOM 2761 O O . ARG C 3 53 ? -63.270 18.944 -39.022 1.00 19.55 53 ARG C O 1
ATOM 2769 N N . PRO C 3 54 ? -62.402 19.552 -41.002 1.00 18.61 54 PRO C N 1
ATOM 2770 C CA . PRO C 3 54 ? -63.473 20.528 -41.234 1.00 22.22 54 PRO C CA 1
ATOM 2771 C C . PRO C 3 54 ? -64.811 19.821 -41.365 1.00 23.24 54 PRO C C 1
ATOM 2772 O O . PRO C 3 54 ? -64.879 18.656 -41.757 1.00 19.96 54 PRO C O 1
ATOM 2776 N N . SER C 3 55 ? -65.882 20.537 -41.035 1.00 24.98 55 SER C N 1
ATOM 2777 C CA . SER C 3 55 ? -67.215 19.976 -41.227 1.00 28.14 55 SER C CA 1
ATOM 2778 C C . SER C 3 55 ? -67.438 19.677 -42.703 1.00 25.63 55 SER C C 1
ATOM 2779 O O . SER C 3 55 ? -66.996 20.422 -43.581 1.00 24.63 55 SER C O 1
ATOM 2782 N N . GLY C 3 56 ? -68.119 18.569 -42.978 1.00 22.33 56 GLY C N 1
ATOM 2783 C CA . GLY C 3 56 ? -68.325 18.139 -44.339 1.00 26.77 56 GLY C CA 1
ATOM 2784 C C . GLY C 3 56 ? -67.258 17.211 -44.875 1.00 22.82 56 GLY C C 1
ATOM 2785 O O . GLY C 3 56 ? -67.440 16.645 -45.958 1.00 29.23 56 GLY C O 1
ATOM 2786 N N . ILE C 3 57 ? -66.139 17.057 -44.174 1.00 18.84 57 ILE C N 1
ATOM 2787 C CA . ILE C 3 57 ? -65.091 16.147 -44.625 1.00 19.96 57 ILE C CA 1
ATOM 2788 C C . ILE C 3 57 ? -65.367 14.770 -44.035 1.00 17.87 57 ILE C C 1
ATOM 2789 O O . ILE C 3 57 ? -65.575 14.648 -42.822 1.00 16.82 57 ILE C O 1
ATOM 2794 N N . PRO C 3 58 ? -65.383 13.715 -44.850 1.00 19.40 58 PRO C N 1
ATOM 2795 C CA . PRO C 3 58 ? -65.718 12.383 -44.336 1.00 19.46 58 PRO C CA 1
ATOM 2796 C C . PRO C 3 58 ? -64.789 11.920 -43.221 1.00 20.04 58 PRO C C 1
ATOM 2797 O O . PRO C 3 58 ? -63.591 12.212 -43.199 1.00 18.10 58 PRO C O 1
ATOM 2801 N N . GLU C 3 59 ? -65.367 11.172 -42.284 1.00 18.24 59 GLU C N 1
ATOM 2802 C CA . GLU C 3 59 ? -64.611 10.704 -41.132 1.00 21.12 59 GLU C CA 1
ATOM 2803 C C . GLU C 3 59 ? -63.505 9.718 -41.507 1.00 15.56 59 GLU C C 1
ATOM 2804 O O . GLU C 3 59 ? -62.597 9.497 -40.705 1.00 15.64 59 GLU C O 1
ATOM 2810 N N . ARG C 3 60 ? -63.526 9.150 -42.716 1.00 14.46 60 ARG C N 1
ATOM 2811 C CA . ARG C 3 60 ? -62.440 8.246 -43.088 1.00 14.77 60 ARG C CA 1
ATOM 2812 C C . ARG C 3 60 ? -61.096 8.958 -43.233 1.00 14.54 60 ARG C C 1
ATOM 2813 O O . ARG C 3 60 ? -60.057 8.293 -43.214 1.00 16.36 60 ARG C O 1
ATOM 2821 N N . PHE C 3 61 ? -61.078 10.285 -43.341 1.00 16.04 61 PHE C N 1
ATOM 2822 C CA . PHE C 3 61 ? -59.821 11.032 -43.372 1.00 16.61 61 PHE C CA 1
ATOM 2823 C C . PHE C 3 61 ? -59.354 11.309 -41.947 1.00 16.03 61 PHE C C 1
ATOM 2824 O O . PHE C 3 61 ? -60.108 11.858 -41.142 1.00 16.69 61 PHE C O 1
ATOM 2832 N N . SER C 3 62 ? -58.107 10.958 -41.639 1.00 15.79 62 SER C N 1
ATOM 2833 C CA . SER C 3 62 ? -57.540 11.323 -40.348 1.00 15.37 62 SER C CA 1
ATOM 2834 C C . SER C 3 62 ? -56.094 11.746 -40.547 1.00 15.69 62 SER C C 1
ATOM 2835 O O . SER C 3 62 ? -55.474 11.430 -41.561 1.00 16.11 62 SER C O 1
ATOM 2838 N N . GLY C 3 63 ? -55.557 12.465 -39.572 1.00 13.93 63 GLY C N 1
ATOM 2839 C CA . GLY C 3 63 ? -54.202 12.978 -39.686 1.00 13.21 63 GLY C CA 1
ATOM 2840 C C . GLY C 3 63 ? -53.426 12.821 -38.397 1.00 15.33 63 GLY C C 1
ATOM 2841 O O . GLY C 3 63 ? -53.987 12.808 -37.296 1.00 13.26 63 GLY C O 1
ATOM 2842 N N . SER C 3 64 ? -52.109 12.723 -38.548 1.00 14.07 64 SER C N 1
ATOM 2843 C CA . SER C 3 64 ? -51.209 12.722 -37.403 1.00 16.62 64 SER C CA 1
ATOM 2844 C C . SER C 3 64 ? -49.926 13.441 -37.791 1.00 13.58 64 SER C C 1
ATOM 2845 O O . SER C 3 64 ? -49.637 13.646 -38.967 1.00 15.37 64 SER C O 1
ATOM 2848 N N . ASN C 3 65 ? -49.142 13.818 -36.789 1.00 13.64 65 ASN C N 1
ATOM 2849 C CA . ASN C 3 65 ? -47.912 14.562 -37.055 1.00 13.84 65 ASN C CA 1
ATOM 2850 C C . ASN C 3 65 ? -46.989 14.342 -35.870 1.00 16.70 65 ASN C C 1
ATOM 2851 O O . ASN C 3 65 ? -47.346 14.706 -34.752 1.00 16.65 65 ASN C O 1
ATOM 2856 N N . SER C 3 66 ? -45.816 13.764 -36.111 1.00 14.36 66 SER C N 1
ATOM 2857 C CA . SER C 3 66 ? -44.905 13.460 -35.016 1.00 18.57 66 SER C CA 1
ATOM 2858 C C . SER C 3 66 ? -43.495 13.342 -35.571 1.00 18.25 66 SER C C 1
ATOM 2859 O O . SER C 3 66 ? -43.298 12.883 -36.700 1.00 19.01 66 SER C O 1
ATOM 2862 N N . GLY C 3 67 ? -42.522 13.746 -34.767 1.00 18.54 67 GLY C N 1
ATOM 2863 C CA . GLY C 3 67 ? -41.144 13.596 -35.201 1.00 19.06 67 GLY C CA 1
ATOM 2864 C C . GLY C 3 67 ? -40.903 14.462 -36.421 1.00 18.78 67 GLY C C 1
ATOM 2865 O O . GLY C 3 67 ? -41.028 15.690 -36.369 1.00 17.46 67 GLY C O 1
ATOM 2866 N N . ASN C 3 68 ? -40.570 13.838 -37.552 1.00 18.28 68 ASN C N 1
ATOM 2867 C CA . ASN C 3 68 ? -40.371 14.577 -38.790 1.00 16.56 68 ASN C CA 1
ATOM 2868 C C . ASN C 3 68 ? -41.436 14.276 -39.834 1.00 17.76 68 ASN C C 1
ATOM 2869 O O . ASN C 3 68 ? -41.266 14.673 -40.987 1.00 17.32 68 ASN C O 1
ATOM 2874 N N . THR C 3 69 ? -42.526 13.600 -39.464 1.00 16.80 69 THR C N 1
ATOM 2875 C CA . THR C 3 69 ? -43.459 13.124 -40.479 1.00 15.62 69 THR C CA 1
ATOM 2876 C C . THR C 3 69 ? -44.907 13.341 -40.068 1.00 16.68 69 THR C C 1
ATOM 2877 O O . THR C 3 69 ? -45.307 13.014 -38.946 1.00 16.34 69 THR C O 1
ATOM 2881 N N . ALA C 3 70 ? -45.678 13.905 -40.993 1.00 15.78 70 ALA C N 1
ATOM 2882 C CA . ALA C 3 70 ? -47.126 13.990 -40.893 1.00 15.11 70 ALA C CA 1
ATOM 2883 C C . ALA C 3 70 ? -47.740 12.938 -41.809 1.00 15.22 70 ALA C C 1
ATOM 2884 O O . ALA C 3 70 ? -47.211 12.658 -42.890 1.00 15.44 70 ALA C O 1
ATOM 2886 N N . THR C 3 71 ? -48.855 12.354 -41.377 1.00 14.66 71 THR C N 1
ATOM 2887 C CA . THR C 3 71 ? -49.491 11.269 -42.113 1.00 14.25 71 THR C CA 1
ATOM 2888 C C . THR C 3 71 ? -50.973 11.551 -42.275 1.00 13.07 71 THR C C 1
ATOM 2889 O O . THR C 3 71 ? -51.671 11.840 -41.298 1.00 15.51 71 THR C O 1
ATOM 2893 N N . LEU C 3 72 ? -51.440 11.471 -43.512 1.00 14.30 72 LEU C N 1
ATOM 2894 C CA . LEU C 3 72 ? -52.855 11.494 -43.835 1.00 14.01 72 LEU C CA 1
ATOM 2895 C C . LEU C 3 72 ? -53.270 10.054 -44.108 1.00 14.03 72 LEU C C 1
ATOM 2896 O O . LEU C 3 72 ? -52.694 9.399 -44.984 1.00 13.68 72 LEU C O 1
ATOM 2901 N N . THR C 3 73 ? -54.246 9.557 -43.359 1.00 13.94 73 THR C N 1
ATOM 2902 C CA . THR C 3 73 ? -54.727 8.195 -43.521 1.00 14.70 73 THR C CA 1
ATOM 2903 C C . THR C 3 73 ? -56.165 8.246 -44.009 1.00 14.79 73 THR C C 1
ATOM 2904 O O . THR C 3 73 ? -56.991 8.971 -43.442 1.00 16.42 73 THR C O 1
ATOM 2908 N N . ILE C 3 74 ? -56.466 7.485 -45.057 1.00 13.85 74 ILE C N 1
ATOM 2909 C CA . ILE C 3 74 ? -57.840 7.325 -45.521 1.00 13.82 74 ILE C CA 1
ATOM 2910 C C . ILE C 3 74 ? -58.245 5.891 -45.211 1.00 14.63 74 ILE C C 1
ATOM 2911 O O . ILE C 3 74 ? -57.746 4.947 -45.835 1.00 16.88 74 ILE C O 1
ATOM 2916 N N . SER C 3 75 ? -59.136 5.728 -44.232 1.00 15.28 75 SER C N 1
ATOM 2917 C CA . SER C 3 75 ? -59.514 4.403 -43.729 1.00 17.43 75 SER C CA 1
ATOM 2918 C C . SER C 3 75 ? -60.759 3.936 -44.471 1.00 18.10 75 SER C C 1
ATOM 2919 O O . SER C 3 75 ? -61.883 4.239 -44.070 1.00 19.67 75 SER C O 1
ATOM 2922 N N . GLY C 3 76 ? -60.568 3.153 -45.529 1.00 18.98 76 GLY C N 1
ATOM 2923 C CA . GLY C 3 76 ? -61.703 2.746 -46.345 1.00 17.69 76 GLY C CA 1
ATOM 2924 C C . GLY C 3 76 ? -61.815 3.689 -47.525 1.00 15.09 76 GLY C C 1
ATOM 2925 O O . GLY C 3 76 ? -62.776 4.451 -47.654 1.00 16.77 76 GLY C O 1
ATOM 2926 N N . THR C 3 77 ? -60.802 3.661 -48.380 1.00 14.51 77 THR C N 1
ATOM 2927 C CA . THR C 3 77 ? -60.703 4.627 -49.467 1.00 15.10 77 THR C CA 1
ATOM 2928 C C . THR C 3 77 ? -61.827 4.444 -50.475 1.00 16.12 77 THR C C 1
ATOM 2929 O O . THR C 3 77 ? -62.165 3.319 -50.851 1.00 16.32 77 THR C O 1
ATOM 2933 N N . GLN C 3 78 ? -62.390 5.561 -50.930 1.00 15.29 78 GLN C N 1
ATOM 2934 C CA . GLN C 3 78 ? -63.486 5.562 -51.888 1.00 16.40 78 GLN C CA 1
ATOM 2935 C C . GLN C 3 78 ? -63.003 6.043 -53.252 1.00 18.61 78 GLN C C 1
ATOM 2936 O O . GLN C 3 78 ? -61.984 6.728 -53.367 1.00 16.20 78 GLN C O 1
ATOM 2942 N N . ALA C 3 79 ? -63.742 5.650 -54.296 1.00 16.57 79 ALA C N 1
ATOM 2943 C CA . ALA C 3 79 ? -63.349 6.029 -55.651 1.00 15.90 79 ALA C CA 1
ATOM 2944 C C . ALA C 3 79 ? -63.218 7.543 -55.784 1.00 18.00 79 ALA C C 1
ATOM 2945 O O . ALA C 3 79 ? -62.294 8.045 -56.442 1.00 20.80 79 ALA C O 1
ATOM 2947 N N . MET C 3 80 ? -64.116 8.288 -55.143 1.00 17.97 80 MET C N 1
ATOM 2948 C CA . MET C 3 80 ? -64.085 9.740 -55.247 1.00 21.82 80 MET C CA 1
ATOM 2949 C C . MET C 3 80 ? -62.906 10.368 -54.510 1.00 20.98 80 MET C C 1
ATOM 2950 O O . MET C 3 80 ? -62.727 11.586 -54.606 1.00 21.31 80 MET C O 1
ATOM 2955 N N . ASP C 3 81 ? -62.112 9.588 -53.765 1.00 17.37 81 ASP C N 1
ATOM 2956 C CA . ASP C 3 81 ? -60.936 10.142 -53.099 1.00 18.71 81 ASP C CA 1
ATOM 2957 C C . ASP C 3 81 ? -59.746 10.266 -54.033 1.00 18.05 81 ASP C C 1
ATOM 2958 O O . ASP C 3 81 ? -58.738 10.865 -53.641 1.00 15.63 81 ASP C O 1
ATOM 2963 N N . GLU C 3 82 ? -59.841 9.733 -55.254 1.00 18.48 82 GLU C N 1
ATOM 2964 C CA . GLU C 3 82 ? -58.762 9.877 -56.222 1.00 17.18 82 GLU C CA 1
ATOM 2965 C C . GLU C 3 82 ? -58.521 11.358 -56.484 1.00 18.59 82 GLU C C 1
ATOM 2966 O O . GLU C 3 82 ? -59.449 12.091 -56.851 1.00 18.35 82 GLU C O 1
ATOM 2972 N N . ALA C 3 83 ? -57.281 11.796 -56.271 1.00 17.10 83 ALA C N 1
ATOM 2973 C CA . ALA C 3 83 ? -56.953 13.221 -56.259 1.00 14.89 83 ALA C CA 1
ATOM 2974 C C . ALA C 3 83 ? -55.471 13.346 -55.952 1.00 14.91 83 ALA C C 1
ATOM 2975 O O . ALA C 3 83 ? -54.817 12.368 -55.586 1.00 15.33 83 ALA C O 1
ATOM 2977 N N . ASP C 3 84 ? -54.954 14.567 -56.060 1.00 16.45 84 ASP C N 1
ATOM 2978 C CA . ASP C 3 84 ? -53.635 14.871 -55.530 1.00 15.18 84 ASP C CA 1
ATOM 2979 C C . ASP C 3 84 ? -53.801 15.403 -54.115 1.00 14.58 84 ASP C C 1
ATOM 2980 O O . ASP C 3 84 ? -54.755 16.128 -53.828 1.00 14.98 84 ASP C O 1
ATOM 2985 N N . TYR C 3 85 ? -52.899 15.010 -53.219 1.00 16.65 85 TYR C N 1
ATOM 2986 C CA . TYR C 3 85 ? -52.945 15.454 -51.831 1.00 14.63 85 TYR C CA 1
ATOM 2987 C C . TYR C 3 85 ? -51.673 16.208 -51.507 1.00 13.63 85 TYR C C 1
ATOM 2988 O O . TYR C 3 85 ? -50.575 15.744 -51.838 1.00 15.05 85 TYR C O 1
ATOM 2997 N N . TYR C 3 86 ? -51.831 17.382 -50.892 1.00 13.86 86 TYR C N 1
ATOM 2998 C CA . TYR C 3 86 ? -50.717 18.254 -50.539 1.00 15.21 86 TYR C CA 1
ATOM 2999 C C . TYR C 3 86 ? -50.697 18.471 -49.041 1.00 13.54 86 TYR C C 1
ATOM 3000 O O . TYR C 3 86 ? -51.710 18.868 -48.459 1.00 14.12 86 TYR C O 1
ATOM 3009 N N . CYS C 3 87 ? -49.540 18.260 -48.432 1.00 13.50 87 CYS C N 1
ATOM 3010 C CA . CYS C 3 87 ? -49.343 18.681 -47.059 1.00 13.90 87 CYS C CA 1
ATOM 3011 C C . CYS C 3 87 ? -48.800 20.106 -47.040 1.00 14.60 87 CYS C C 1
ATOM 3012 O O . CYS C 3 87 ? -48.060 20.527 -47.929 1.00 14.93 87 CYS C O 1
ATOM 3015 N N . GLN C 3 88 ? -49.167 20.850 -46.008 1.00 14.56 88 GLN C N 1
ATOM 3016 C CA . GLN C 3 88 ? -48.622 22.186 -45.832 1.00 13.58 88 GLN C CA 1
ATOM 3017 C C . GLN C 3 88 ? -48.278 22.345 -44.364 1.00 15.95 88 GLN C C 1
ATOM 3018 O O . GLN C 3 88 ? -49.072 21.973 -43.499 1.00 13.78 88 GLN C O 1
ATOM 3024 N N . ALA C 3 89 ? -47.100 22.890 -44.094 1.00 13.83 89 ALA C N 1
ATOM 3025 C CA . ALA C 3 89 ? -46.666 23.185 -42.739 1.00 12.84 89 ALA C CA 1
ATOM 3026 C C . ALA C 3 89 ? -46.802 24.676 -42.462 1.00 13.64 89 ALA C C 1
ATOM 3027 O O . ALA C 3 89 ? -46.640 25.513 -43.364 1.00 15.51 89 ALA C O 1
ATOM 3029 N N . TRP C 3 90 ? -47.090 24.996 -41.192 1.00 14.35 90 TRP C N 1
ATOM 3030 C CA . TRP C 3 90 ? -46.972 26.374 -40.740 1.00 14.57 90 TRP C CA 1
ATOM 3031 C C . TRP C 3 90 ? -46.463 26.446 -39.308 1.00 15.73 90 TRP C C 1
ATOM 3032 O O . TRP C 3 90 ? -46.710 25.564 -38.468 1.00 13.53 90 TRP C O 1
ATOM 3043 N N . ASP C 3 91 ? -45.683 27.496 -39.087 1.00 14.71 91 ASP C N 1
ATOM 3044 C CA . ASP C 3 91 ? -45.438 28.083 -37.770 1.00 13.54 91 ASP C CA 1
ATOM 3045 C C . ASP C 3 91 ? -45.239 29.575 -38.008 1.00 14.13 91 ASP C C 1
ATOM 3046 O O . ASP C 3 91 ? -45.454 30.060 -39.122 1.00 14.33 91 ASP C O 1
ATOM 3051 N N . SER C 3 92 ? -44.819 30.313 -36.976 1.00 15.59 92 SER C N 1
ATOM 3052 C CA . SER C 3 92 ? -44.773 31.767 -37.104 1.00 14.93 92 SER C CA 1
ATOM 3053 C C . SER C 3 92 ? -44.013 32.204 -38.347 1.00 16.12 92 SER C C 1
ATOM 3054 O O . SER C 3 92 ? -44.428 33.142 -39.033 1.00 20.27 92 SER C O 1
ATOM 3057 N N . SER C 3 93 ? -42.918 31.514 -38.672 1.00 15.47 93 SER C N 1
ATOM 3058 C CA . SER C 3 93 ? -42.052 31.905 -39.775 1.00 15.79 93 SER C CA 1
ATOM 3059 C C . SER C 3 93 ? -42.193 31.008 -41.001 1.00 17.15 93 SER C C 1
ATOM 3060 O O . SER C 3 93 ? -41.358 31.096 -41.910 1.00 17.79 93 SER C O 1
ATOM 3063 N N . THR C 3 94 ? -43.188 30.123 -41.039 1.00 14.09 94 THR C N 1
ATOM 3064 C CA . THR C 3 94 ? -43.198 29.072 -42.054 1.00 15.38 94 THR C CA 1
ATOM 3065 C C . THR C 3 94 ? -44.582 28.907 -42.647 1.00 15.08 94 THR C C 1
ATOM 3066 O O . THR C 3 94 ? -45.539 28.668 -41.902 1.00 13.92 94 THR C O 1
ATOM 3070 N N . VAL C 3 95 ? -44.665 28.988 -43.982 1.00 14.01 95 VAL C N 1
ATOM 3071 C CA . VAL C 3 95 ? -45.795 28.457 -44.748 1.00 13.43 95 VAL C CA 1
ATOM 3072 C C . VAL C 3 95 ? -45.181 27.756 -45.953 1.00 17.00 95 VAL C C 1
ATOM 3073 O O . VAL C 3 95 ? -44.607 28.419 -46.832 1.00 16.16 95 VAL C O 1
ATOM 3077 N N . VAL C 3 96 ? -45.247 26.422 -45.975 1.00 15.74 96 VAL C N 1
ATOM 3078 C CA . VAL C 3 96 ? -44.563 25.656 -47.024 1.00 15.27 96 VAL C CA 1
ATOM 3079 C C . VAL C 3 96 ? -45.432 24.477 -47.436 1.00 14.97 96 VAL C C 1
ATOM 3080 O O . VAL C 3 96 ? -45.938 23.748 -46.580 1.00 14.68 96 VAL C O 1
ATOM 3084 N N . PHE C 3 97 ? -45.588 24.272 -48.746 1.00 16.78 97 PHE C N 1
ATOM 3085 C CA . PHE C 3 97 ? -46.322 23.123 -49.264 1.00 16.74 97 PHE C CA 1
ATOM 3086 C C . PHE C 3 97 ? -45.357 22.005 -49.627 1.00 17.40 97 PHE C C 1
ATOM 3087 O O . PHE C 3 97 ? -44.302 22.251 -50.216 1.00 18.43 97 PHE C O 1
ATOM 3095 N N . GLY C 3 98 ? -45.735 20.778 -49.301 1.00 15.29 98 GLY C N 1
ATOM 3096 C CA . GLY C 3 98 ? -45.033 19.622 -49.836 1.00 16.22 98 GLY C CA 1
ATOM 3097 C C . GLY C 3 98 ? -45.315 19.439 -51.319 1.00 17.06 98 GLY C C 1
ATOM 3098 O O . GLY C 3 98 ? -46.207 20.060 -51.897 1.00 16.94 98 GLY C O 1
ATOM 3099 N N . GLY C 3 99 ? -44.549 18.545 -51.947 1.00 16.18 99 GLY C N 1
ATOM 3100 C CA . GLY C 3 99 ? -44.595 18.399 -53.396 1.00 17.40 99 GLY C CA 1
ATOM 3101 C C . GLY C 3 99 ? -45.828 17.705 -53.929 1.00 20.09 99 GLY C C 1
ATOM 3102 O O . GLY C 3 99 ? -46.042 17.716 -55.146 1.00 18.75 99 GLY C O 1
ATOM 3103 N N . GLY C 3 100 ? -46.631 17.108 -53.067 1.00 18.24 100 GLY C N 1
ATOM 3104 C CA . GLY C 3 100 ? -47.859 16.493 -53.524 1.00 17.03 100 GLY C CA 1
ATOM 3105 C C . GLY C 3 100 ? -47.706 15.001 -53.757 1.00 16.38 100 GLY C C 1
ATOM 3106 O O . GLY C 3 100 ? -46.633 14.502 -54.112 1.00 17.58 100 GLY C O 1
ATOM 3107 N N . THR C 3 101 ? -48.806 14.279 -53.568 1.00 14.84 101 THR C N 1
ATOM 3108 C CA . THR C 3 101 ? -48.876 12.841 -53.793 1.00 14.38 101 THR C CA 1
ATOM 3109 C C . THR C 3 101 ? -50.112 12.567 -54.627 1.00 15.07 101 THR C C 1
ATOM 3110 O O . THR C 3 101 ? -51.211 12.966 -54.236 1.00 15.87 101 THR C O 1
ATOM 3114 N N . LYS C 3 102 ? -49.947 11.868 -55.747 1.00 15.45 102 LYS C N 1
ATOM 3115 C CA . LYS C 3 102 ? -51.090 11.474 -56.566 1.00 18.85 102 LYS C CA 1
ATOM 3116 C C . LYS C 3 102 ? -51.695 10.184 -56.017 1.00 15.82 102 LYS C C 1
ATOM 3117 O O . LYS C 3 102 ? -51.026 9.147 -55.987 1.00 18.06 102 LYS C O 1
ATOM 3123 N N . LEU C 3 103 ? -52.950 10.241 -55.572 1.00 15.67 103 LEU C N 1
ATOM 3124 C CA . LEU C 3 103 ? -53.670 9.063 -55.104 1.00 15.95 103 LEU C CA 1
ATOM 3125 C C . LEU C 3 103 ? -54.578 8.581 -56.221 1.00 16.32 103 LEU C C 1
ATOM 3126 O O . LEU C 3 103 ? -55.495 9.309 -56.641 1.00 17.13 103 LEU C O 1
ATOM 3131 N N . THR C 3 104 ? -54.313 7.359 -56.692 1.00 15.75 104 THR C N 1
ATOM 3132 C CA . THR C 3 104 ? -55.146 6.670 -57.669 1.00 17.62 104 THR C CA 1
ATOM 3133 C C . THR C 3 104 ? -55.946 5.597 -56.947 1.00 19.29 104 THR C C 1
ATOM 3134 O O . THR C 3 104 ? -55.388 4.832 -56.162 1.00 15.99 104 THR C O 1
ATOM 3138 N N . VAL C 3 105 ? -57.247 5.537 -57.212 1.00 18.07 105 VAL C N 1
ATOM 3139 C CA . VAL C 3 105 ? -58.108 4.529 -56.612 1.00 20.34 105 VAL C CA 1
ATOM 3140 C C . VAL C 3 105 ? -58.543 3.592 -57.738 1.00 25.75 105 VAL C C 1
ATOM 3141 O O . VAL C 3 105 ? -59.258 4.007 -58.657 1.00 21.54 105 VAL C O 1
ATOM 3145 N N . LEU C 3 106 ? -58.110 2.332 -57.697 1.00 21.60 106 LEU C N 1
ATOM 3146 C CA . LEU C 3 106 ? -58.387 1.456 -58.832 1.00 31.90 106 LEU C CA 1
ATOM 3147 C C . LEU C 3 106 ? -58.718 0.040 -58.383 1.00 37.65 106 LEU C C 1
ATOM 3148 O O . LEU C 3 106 ? -58.155 -0.468 -57.413 1.00 43.47 106 LEU C O 1
AT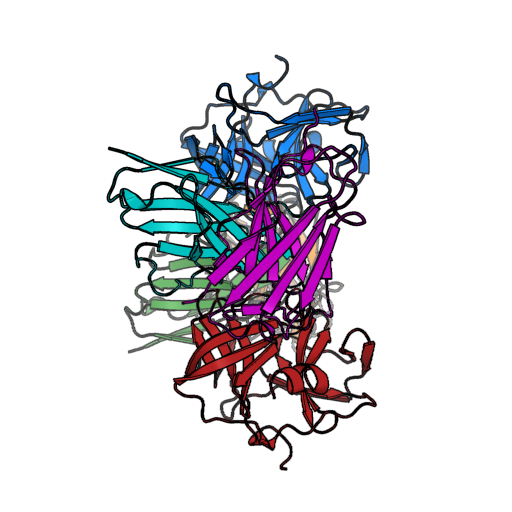OM 3153 N N . GLY C 3 107 ? -59.621 -0.595 -59.126 1.00 46.15 107 GLY C N 1
ATOM 3154 C CA . GLY C 3 107 ? -59.898 -2.018 -59.015 1.00 51.72 107 GLY C CA 1
ATOM 3155 C C . GLY C 3 107 ? -60.073 -2.609 -57.629 1.00 47.96 107 GLY C C 1
ATOM 3156 O O . GLY C 3 107 ? -59.435 -3.612 -57.291 1.00 49.93 107 GLY C O 1
ATOM 3157 N N . PHE D 1 8 ? -12.194 -7.678 -35.840 1.00 83.42 6 PHE D N 1
ATOM 3158 C CA . PHE D 1 8 ? -12.731 -7.136 -37.081 1.00 75.88 6 PHE D CA 1
ATOM 3159 C C . PHE D 1 8 ? -13.603 -5.911 -36.820 1.00 79.66 6 PHE D C 1
ATOM 3160 O O . PHE D 1 8 ? -13.481 -4.910 -37.514 1.00 79.19 6 PHE D O 1
ATOM 3168 N N . ALA D 1 9 ? -14.492 -6.000 -35.823 1.00 85.78 7 ALA D N 1
ATOM 3169 C CA . ALA D 1 9 ? -15.408 -4.894 -35.542 1.00 89.42 7 ALA D CA 1
ATOM 3170 C C . ALA D 1 9 ? -14.674 -3.695 -34.952 1.00 89.09 7 ALA D C 1
ATOM 3171 O O . ALA D 1 9 ? -14.830 -2.556 -35.419 1.00 91.24 7 ALA D O 1
ATOM 3173 N N . LEU D 1 10 ? -13.857 -3.934 -33.924 1.00 86.26 8 LEU D N 1
ATOM 3174 C CA . LEU D 1 10 ? -13.014 -2.865 -33.403 1.00 80.34 8 LEU D CA 1
ATOM 3175 C C . LEU D 1 10 ? -12.033 -2.394 -34.467 1.00 73.17 8 LEU D C 1
ATOM 3176 O O . LEU D 1 10 ? -11.681 -1.209 -34.507 1.00 74.73 8 LEU D O 1
ATOM 3181 N N . SER D 1 11 ? -11.578 -3.309 -35.327 1.00 62.63 9 SER D N 1
ATOM 3182 C CA . SER D 1 11 ? -10.708 -2.922 -36.427 1.00 61.55 9 SER D CA 1
ATOM 3183 C C . SER D 1 11 ? -11.399 -1.920 -37.342 1.00 62.31 9 SER D C 1
ATOM 3184 O O . SER D 1 11 ? -10.793 -0.927 -37.760 1.00 63.64 9 SER D O 1
ATOM 3187 N N . LEU D 1 12 ? -12.665 -2.182 -37.684 1.00 63.85 10 LEU D N 1
ATOM 3188 C CA . LEU D 1 12 ? -13.455 -1.229 -38.459 1.00 57.22 10 LEU D CA 1
ATOM 3189 C C . LEU D 1 12 ? -13.524 0.109 -37.747 1.00 56.69 10 LEU D C 1
ATOM 3190 O O . LEU D 1 12 ? -13.287 1.163 -38.352 1.00 49.37 10 LEU D O 1
ATOM 3195 N N . LEU D 1 13 ? -13.848 0.082 -36.449 1.00 67.47 11 LEU D N 1
ATOM 3196 C CA . LEU D 1 13 ? -13.974 1.333 -35.695 1.00 75.58 11 LEU D CA 1
ATOM 3197 C C . LEU D 1 13 ? -12.689 2.143 -35.736 1.00 84.50 11 LEU D C 1
ATOM 3198 O O . LEU D 1 13 ? -12.723 3.369 -35.885 1.00 88.86 11 LEU D O 1
ATOM 3203 N N . ARG D 1 14 ? -11.547 1.477 -35.624 1.00 83.57 12 ARG D N 1
ATOM 3204 C CA . ARG D 1 14 ? -10.289 2.211 -35.580 1.00 81.76 12 ARG D CA 1
ATOM 3205 C C . ARG D 1 14 ? -9.787 2.585 -36.968 1.00 68.53 12 ARG D C 1
ATOM 3206 O O . ARG D 1 14 ? -9.021 3.550 -37.084 1.00 73.54 12 ARG D O 1
ATOM 3214 N N . LYS D 1 15 ? -10.186 1.875 -38.022 1.00 49.69 13 LYS D N 1
ATOM 3215 C CA . LYS D 1 15 ? -9.553 2.139 -39.304 1.00 37.28 13 LYS D CA 1
ATOM 3216 C C . LYS D 1 15 ? -10.422 2.690 -40.426 1.00 34.94 13 LYS D C 1
ATOM 3217 O O . LYS D 1 15 ? -9.862 3.357 -41.293 1.00 38.69 13 LYS D O 1
ATOM 3223 N N . ASN D 1 16 ? -11.736 2.511 -40.431 1.00 27.62 14 ASN D N 1
ATOM 3224 C CA . ASN D 1 16 ? -12.526 3.005 -41.565 1.00 21.81 14 ASN D CA 1
ATOM 3225 C C . ASN D 1 16 ? -13.768 3.794 -41.156 1.00 24.73 14 ASN D C 1
ATOM 3226 O O . ASN D 1 16 ? -14.404 4.424 -42.017 1.00 20.20 14 ASN D O 1
ATOM 3231 N N . ILE D 1 17 ? -14.137 3.773 -39.894 1.00 22.35 15 ILE D N 1
ATOM 3232 C CA . ILE D 1 17 ? -15.347 4.445 -39.439 1.00 23.07 15 ILE D CA 1
ATOM 3233 C C . ILE D 1 17 ? -14.981 5.843 -38.967 1.00 23.17 15 ILE D C 1
ATOM 3234 O O . ILE D 1 17 ? -14.004 6.023 -38.228 1.00 25.45 15 ILE D O 1
ATOM 3239 N N . MET D 1 18 ? -15.751 6.836 -39.421 1.00 17.52 16 MET D N 1
ATOM 3240 C CA . MET D 1 18 ? -15.515 8.244 -39.120 1.00 21.80 16 MET D CA 1
ATOM 3241 C C . MET D 1 18 ? -16.795 8.887 -38.615 1.00 17.06 16 MET D C 1
ATOM 3242 O O . MET D 1 18 ? -17.894 8.372 -38.819 1.00 17.43 16 MET D O 1
ATOM 3247 N N . THR D 1 19 ? -16.648 10.030 -37.960 1.00 14.64 17 THR D N 1
ATOM 3248 C CA . THR D 1 19 ? -17.765 10.950 -37.790 1.00 16.10 17 THR D CA 1
ATOM 3249 C C . THR D 1 19 ? -17.684 11.969 -38.926 1.00 17.62 17 THR D C 1
ATOM 3250 O O . THR D 1 19 ? -16.671 12.660 -39.066 1.00 18.99 17 THR D O 1
ATOM 3254 N N . ILE D 1 20 ? -18.719 12.041 -39.758 1.00 15.67 18 ILE D N 1
ATOM 3255 C CA . ILE D 1 20 ? -18.774 13.017 -40.839 1.00 15.45 18 ILE D CA 1
ATOM 3256 C C . ILE D 1 20 ? -19.830 14.050 -40.484 1.00 19.28 18 ILE D C 1
ATOM 3257 O O . ILE D 1 20 ? -20.968 13.694 -40.164 1.00 16.33 18 ILE D O 1
ATOM 3262 N N . THR D 1 21 ? -19.456 15.322 -40.530 1.00 15.59 19 THR D N 1
ATOM 3263 C CA . THR D 1 21 ? -20.386 16.404 -40.241 1.00 17.08 19 THR D CA 1
ATOM 3264 C C . THR D 1 21 ? -20.758 17.118 -41.533 1.00 19.02 19 THR D C 1
ATOM 3265 O O . THR D 1 21 ? -19.883 17.481 -42.322 1.00 18.57 19 THR D O 1
ATOM 3269 N N . THR D 1 22 ? -22.053 17.275 -41.757 1.00 17.64 20 THR D N 1
ATOM 3270 C CA . THR D 1 22 ? -22.577 18.116 -42.825 1.00 18.19 20 THR D CA 1
ATOM 3271 C C . THR D 1 22 ? -23.425 19.220 -42.194 1.00 18.87 20 THR D C 1
ATOM 3272 O O . THR D 1 22 ? -23.538 19.316 -40.967 1.00 19.09 20 THR D O 1
ATOM 3276 N N . SER D 1 23 ? -24.069 20.026 -43.043 1.00 17.34 21 SER D N 1
ATOM 3277 C CA . SER D 1 23 ? -24.991 21.032 -42.520 1.00 21.04 21 SER D CA 1
ATOM 3278 C C . SER D 1 23 ? -26.180 20.399 -41.814 1.00 23.13 21 SER D C 1
ATOM 3279 O O . SER D 1 23 ? -26.859 21.082 -41.043 1.00 22.09 21 SER D O 1
ATOM 3282 N N . LYS D 1 24 ? -26.448 19.115 -42.051 1.00 19.10 22 LYS D N 1
ATOM 3283 C CA . LYS D 1 24 ? -27.515 18.410 -41.359 1.00 21.03 22 LYS D CA 1
ATOM 3284 C C . LYS D 1 24 ? -27.076 17.811 -40.030 1.00 23.73 22 LYS D C 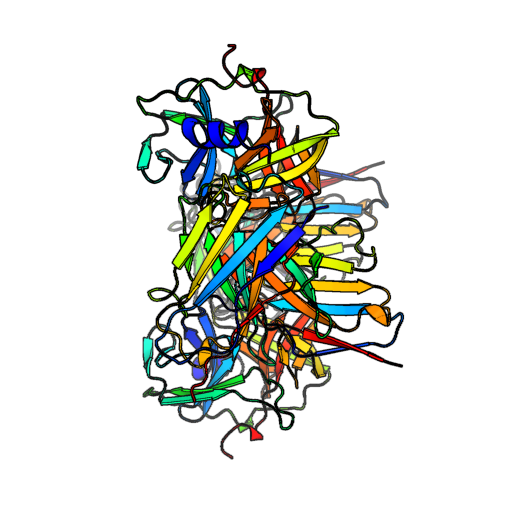1
ATOM 3285 O O . LYS D 1 24 ? -27.916 17.258 -39.317 1.00 22.08 22 LYS D O 1
ATOM 3291 N N . GLY D 1 25 ? -25.795 17.904 -39.676 1.00 20.30 23 GLY D N 1
ATOM 3292 C CA . GLY D 1 25 ? -25.340 17.375 -38.403 1.00 21.77 23 GLY D CA 1
ATOM 3293 C C . GLY D 1 25 ? -24.291 16.287 -38.539 1.00 19.69 23 GLY D C 1
ATOM 3294 O O . GLY D 1 25 ? -23.655 16.162 -39.590 1.00 16.60 23 GLY D O 1
ATOM 3295 N N . GLU D 1 26 ? -24.113 15.493 -37.483 1.00 16.36 24 GLU D N 1
ATOM 3296 C CA . GLU D 1 26 ? -23.128 14.423 -37.453 1.00 18.06 24 GLU D CA 1
ATOM 3297 C C . GLU D 1 26 ? -23.748 13.107 -37.888 1.00 16.54 24 GLU D C 1
ATOM 3298 O O . GLU D 1 26 ? -24.879 12.785 -37.516 1.00 16.77 24 GLU D O 1
ATOM 3304 N N . PHE D 1 27 ? -22.976 12.335 -38.652 1.00 16.77 25 PHE D N 1
ATOM 3305 C CA . PHE D 1 27 ? -23.352 11.012 -39.118 1.00 15.17 25 PHE D CA 1
ATOM 3306 C C . PHE D 1 27 ? -22.157 10.096 -38.939 1.00 15.04 25 PHE D C 1
ATOM 3307 O O . PHE D 1 27 ? -21.010 10.540 -38.942 1.00 18.02 25 PHE D O 1
ATOM 3315 N N . THR D 1 28 ? -22.425 8.815 -38.762 1.00 14.35 26 THR D N 1
ATOM 3316 C CA . THR D 1 28 ? -21.357 7.843 -38.902 1.00 14.64 26 THR D CA 1
ATOM 3317 C C . THR D 1 28 ? -21.084 7.660 -40.395 1.00 16.46 26 THR D C 1
ATOM 3318 O O . THR D 1 28 ? -22.011 7.631 -41.207 1.00 17.27 26 THR D O 1
ATOM 3322 N N . GLY D 1 29 ? -19.812 7.592 -40.761 1.00 17.30 27 GLY D N 1
ATOM 3323 C CA . GLY D 1 29 ? -19.432 7.390 -42.145 1.00 18.17 27 GLY D CA 1
ATOM 3324 C C . GLY D 1 29 ? -18.489 6.213 -42.254 1.00 16.92 27 GLY D C 1
ATOM 3325 O O . GLY D 1 29 ? -17.732 5.908 -41.329 1.00 18.60 27 GLY D O 1
ATOM 3326 N N . LEU D 1 30 ? -18.548 5.532 -43.397 1.00 14.99 28 LEU D N 1
ATOM 3327 C CA . LEU D 1 30 ? -17.744 4.321 -43.556 1.00 14.51 28 LEU D CA 1
ATOM 3328 C C . LEU D 1 30 ? -16.857 4.447 -44.783 1.00 15.80 28 LEU D C 1
ATOM 3329 O O . LEU D 1 30 ? -17.364 4.551 -45.900 1.00 15.30 28 LEU D O 1
ATOM 3334 N N . GLY D 1 31 ? -15.542 4.432 -44.575 1.00 15.77 29 GLY D N 1
ATOM 3335 C CA . GLY D 1 31 ? -14.631 4.350 -45.697 1.00 17.50 29 GLY D CA 1
ATOM 3336 C C . GLY D 1 31 ? -14.642 2.953 -46.301 1.00 18.26 29 GLY D C 1
ATOM 3337 O O . GLY D 1 31 ? -14.688 1.945 -45.591 1.00 18.60 29 GLY D O 1
ATOM 3338 N N . ILE D 1 32 ? -14.657 2.904 -47.629 1.00 15.51 30 ILE D N 1
ATOM 3339 C CA . ILE D 1 32 ? -14.733 1.656 -48.384 1.00 16.90 30 ILE D CA 1
ATOM 3340 C C . ILE D 1 32 ? -13.365 1.254 -48.929 1.00 18.37 30 ILE D C 1
ATOM 3341 O O . ILE D 1 32 ? -12.919 0.119 -48.750 1.00 16.90 30 ILE D O 1
ATOM 3346 N N . HIS D 1 33 ? -12.705 2.171 -49.624 1.00 20.22 31 HIS D N 1
ATOM 3347 C CA . HIS D 1 33 ? -11.398 1.933 -50.221 1.00 21.99 31 HIS D CA 1
ATOM 3348 C C . HIS D 1 33 ? -10.873 3.285 -50.671 1.00 20.40 31 HIS D C 1
ATOM 3349 O O . HIS D 1 33 ? -11.643 4.242 -50.809 1.00 20.12 31 HIS D O 1
ATOM 3356 N N . ASP D 1 34 ? -9.551 3.364 -50.861 1.00 24.61 32 ASP D N 1
ATOM 3357 C CA . ASP D 1 34 ? -8.940 4.584 -51.383 1.00 23.02 32 ASP D CA 1
ATOM 3358 C C . ASP D 1 34 ? -9.409 5.770 -50.550 1.00 21.44 32 ASP D C 1
ATOM 3359 O O . ASP D 1 34 ? -9.261 5.769 -49.324 1.00 21.44 32 ASP D O 1
ATOM 3364 N N . ARG D 1 35 ? -10.009 6.766 -51.206 1.00 18.20 33 ARG D N 1
ATOM 3365 C CA . ARG D 1 35 ? -10.586 7.924 -50.528 1.00 20.91 33 ARG D CA 1
ATOM 3366 C C . ARG D 1 35 ? -12.106 7.977 -50.671 1.00 18.90 33 ARG D C 1
ATOM 3367 O O . ARG D 1 35 ? -12.719 9.047 -50.569 1.00 17.80 33 ARG D O 1
ATOM 3375 N N . VAL D 1 36 ? -12.723 6.812 -50.871 1.00 18.32 34 VAL D N 1
ATOM 3376 C CA . VAL D 1 36 ? -14.156 6.674 -51.120 1.00 17.46 34 VAL D CA 1
ATOM 3377 C C . VAL D 1 36 ? -14.822 6.224 -49.830 1.00 15.62 34 VAL D C 1
ATOM 3378 O O . VAL D 1 36 ? -14.364 5.273 -49.190 1.00 17.41 34 VAL D O 1
ATOM 3382 N N . CYS D 1 37 ? -15.893 6.909 -49.433 1.00 16.19 35 CYS D N 1
ATOM 3383 C CA . CYS D 1 37 ? -16.662 6.512 -48.260 1.00 16.58 35 CYS D CA 1
ATOM 3384 C C . CYS D 1 37 ? -18.144 6.642 -48.583 1.00 18.36 35 CYS D C 1
ATOM 3385 O O . CYS D 1 37 ? -18.529 7.135 -49.648 1.00 17.56 35 CYS D O 1
ATOM 3388 N N . VAL D 1 38 ? -18.973 6.149 -47.671 1.00 15.81 36 VAL D N 1
ATOM 3389 C CA . VAL D 1 38 ? -20.420 6.240 -47.825 1.00 15.43 36 VAL D CA 1
ATOM 3390 C C . VAL D 1 38 ? -20.998 6.935 -46.608 1.00 15.11 36 VAL D C 1
ATOM 3391 O O . VAL D 1 38 ? -20.465 6.858 -45.486 1.00 16.32 36 VAL D O 1
ATOM 3395 N N . ILE D 1 39 ? -22.120 7.612 -46.862 1.00 15.01 37 ILE D N 1
ATOM 3396 C CA . ILE D 1 39 ? -22.880 8.338 -45.853 1.00 15.35 37 ILE D CA 1
ATOM 3397 C C . ILE D 1 39 ? -24.363 8.232 -46.208 1.00 16.07 37 ILE D C 1
ATOM 3398 O O . ILE D 1 39 ? -24.699 8.077 -47.395 1.00 16.69 37 ILE D O 1
ATOM 3403 N N . PRO D 1 40 ? -25.291 8.309 -45.250 1.00 15.82 38 PRO D N 1
ATOM 3404 C CA . PRO D 1 40 ? -26.709 8.333 -45.637 1.00 13.45 38 PRO D CA 1
ATOM 3405 C C . PRO D 1 40 ? -26.990 9.524 -46.541 1.00 15.32 38 PRO D C 1
ATOM 3406 O O . PRO D 1 40 ? -26.489 10.628 -46.320 1.00 17.22 38 PRO D O 1
ATOM 3410 N N . THR D 1 41 ? -27.785 9.280 -47.586 1.00 14.80 39 THR D N 1
ATOM 3411 C CA . THR D 1 41 ? -28.082 10.340 -48.545 1.00 15.40 39 THR D CA 1
ATOM 3412 C C . THR D 1 41 ? -28.746 11.535 -47.876 1.00 17.04 39 THR D C 1
ATOM 3413 O O . THR D 1 41 ? -28.504 12.680 -48.277 1.00 17.54 39 THR D O 1
ATOM 3417 N N . HIS D 1 42 ? -29.559 11.306 -46.837 1.00 17.34 40 HIS D N 1
ATOM 3418 C CA . HIS D 1 42 ? -30.197 12.465 -46.221 1.00 21.34 40 HIS D CA 1
ATOM 3419 C C . HIS D 1 42 ? -29.222 13.324 -45.411 1.00 19.51 40 HIS D C 1
ATOM 3420 O O . HIS D 1 42 ? -29.616 14.400 -44.948 1.00 17.89 40 HIS D O 1
ATOM 3427 N N . ALA D 1 43 ? -27.953 12.920 -45.278 1.00 16.69 41 ALA D N 1
ATOM 3428 C CA . ALA D 1 43 ? -26.950 13.837 -44.740 1.00 17.70 41 ALA D CA 1
ATOM 3429 C C . ALA D 1 43 ? -26.697 15.033 -45.653 1.00 19.36 41 ALA D C 1
ATOM 3430 O O . ALA D 1 43 ? -26.163 16.049 -45.185 1.00 19.61 41 ALA D O 1
ATOM 3432 N N . GLN D 1 44 ? -27.050 14.929 -46.936 1.00 18.48 42 GLN D N 1
ATOM 3433 C CA . GLN D 1 44 ? -26.914 15.996 -47.928 1.00 21.18 42 GLN D CA 1
ATOM 3434 C C . GLN D 1 44 ? -25.557 16.703 -47.836 1.00 18.59 42 GLN D C 1
ATOM 3435 O O . GLN D 1 44 ? -25.497 17.922 -47.625 1.00 20.32 42 GLN D O 1
ATOM 3441 N N . PRO D 1 45 ? -24.451 15.978 -47.997 1.00 19.26 43 PRO D N 1
ATOM 3442 C CA . PRO D 1 45 ? -23.135 16.625 -47.930 1.00 18.55 43 PRO D CA 1
ATOM 3443 C C . PRO D 1 45 ? -22.998 17.691 -49.007 1.00 21.73 43 PRO D C 1
ATOM 3444 O O . PRO D 1 45 ? -23.485 17.528 -50.128 1.00 21.32 43 PRO D O 1
ATOM 3448 N N . GLY D 1 46 ? -22.305 18.769 -48.670 1.00 20.66 44 GLY D N 1
ATOM 3449 C CA . GLY D 1 46 ? -22.041 19.850 -49.606 1.00 24.03 44 GLY D CA 1
ATOM 3450 C C . GLY D 1 46 ? -20.677 19.741 -50.257 1.00 26.05 44 GLY D C 1
ATOM 3451 O O . GLY D 1 46 ? -20.165 18.646 -50.510 1.00 23.30 44 GLY D O 1
ATOM 3452 N N . ASP D 1 47 ? -20.070 20.897 -50.535 1.00 26.57 45 ASP D N 1
ATOM 3453 C CA . ASP D 1 47 ? -18.760 20.913 -51.177 1.00 26.77 45 ASP D CA 1
ATOM 3454 C C . ASP D 1 47 ? -17.641 20.531 -50.222 1.00 24.21 45 ASP D C 1
ATOM 3455 O O . ASP D 1 47 ? -16.532 20.221 -50.673 1.00 21.27 45 ASP D O 1
ATOM 3460 N N . ASP D 1 48 ? -17.890 20.599 -48.917 1.00 23.03 46 ASP D N 1
ATOM 3461 C CA . ASP D 1 48 ? -16.947 20.099 -47.932 1.00 21.48 46 ASP D CA 1
ATOM 3462 C C . ASP D 1 48 ? -17.729 19.529 -46.764 1.00 23.15 46 ASP D C 1
ATOM 3463 O O . ASP D 1 48 ? -18.910 19.834 -46.566 1.00 22.65 46 ASP D O 1
ATOM 3468 N N . VAL D 1 49 ? -17.054 18.676 -46.005 1.00 20.66 47 VAL D N 1
ATOM 3469 C CA . VAL D 1 49 ? -17.608 18.062 -44.805 1.00 19.88 47 VAL D CA 1
ATOM 3470 C C . VAL D 1 49 ? -16.551 18.156 -43.717 1.00 21.58 47 VAL D C 1
ATOM 3471 O O . VAL D 1 49 ? -15.413 18.528 -43.972 1.00 21.24 47 VAL D O 1
ATOM 3475 N N . LEU D 1 50 ? -16.933 17.827 -42.490 1.00 18.01 48 LEU D N 1
ATOM 3476 C CA . LEU D 1 50 ? -15.947 17.552 -41.457 1.00 17.52 48 LEU D CA 1
ATOM 3477 C C . LEU D 1 50 ? -15.774 16.046 -41.342 1.00 20.10 48 LEU D C 1
ATOM 3478 O O . LEU D 1 50 ? -16.758 15.308 -41.339 1.00 19.03 48 LEU D O 1
ATOM 3483 N N . VAL D 1 51 ? -14.525 15.596 -41.292 1.00 19.05 49 VAL D N 1
ATOM 3484 C CA . VAL D 1 51 ? -14.186 14.213 -40.989 1.00 18.33 49 VAL D CA 1
ATOM 3485 C C . VAL D 1 51 ? -13.498 14.239 -39.634 1.00 22.25 49 VAL D C 1
ATOM 3486 O O . VAL D 1 51 ? -12.409 14.811 -39.498 1.00 20.25 49 VAL D O 1
ATOM 3490 N N . ASN D 1 52 ? -14.145 13.660 -38.622 1.00 20.17 50 ASN D N 1
ATOM 3491 C CA . ASN D 1 52 ? -13.613 13.682 -37.258 1.00 18.88 50 ASN D CA 1
ATOM 3492 C C . ASN D 1 52 ? -13.221 15.097 -36.847 1.00 20.26 50 ASN D C 1
ATOM 3493 O O . ASN D 1 52 ? -12.153 15.333 -36.271 1.00 21.26 50 ASN D O 1
ATOM 3498 N N . GLY D 1 53 ? -14.070 16.056 -37.200 1.00 19.40 51 GLY D N 1
ATOM 3499 C CA . GLY D 1 53 ? -13.860 17.433 -36.824 1.00 22.81 51 GLY D CA 1
ATOM 3500 C C . GLY D 1 53 ? -13.042 18.271 -37.789 1.00 23.22 51 GLY D C 1
ATOM 3501 O O . GLY D 1 53 ? -13.019 19.494 -37.634 1.00 23.51 51 GLY D O 1
ATOM 3502 N N . GLN D 1 54 ? -12.364 17.664 -38.767 1.00 22.43 52 GLN D N 1
ATOM 3503 C CA . GLN D 1 54 ? -11.476 18.396 -39.674 1.00 23.45 52 GLN D CA 1
ATOM 3504 C C . GLN D 1 54 ? -12.155 18.648 -41.015 1.00 20.02 52 GLN D C 1
ATOM 3505 O O . GLN D 1 54 ? -12.665 17.714 -41.634 1.00 18.11 52 GLN D O 1
ATOM 3511 N N . LYS D 1 55 ? -12.112 19.892 -41.491 1.00 20.77 53 LYS D N 1
ATOM 3512 C CA . LYS D 1 55 ? -12.737 20.211 -42.768 1.00 22.54 53 LYS D CA 1
ATOM 3513 C C . LYS D 1 55 ? -11.998 19.529 -43.917 1.00 22.23 53 LYS D C 1
ATOM 3514 O O . LYS D 1 55 ? -10.764 19.525 -43.967 1.00 21.22 53 LYS D O 1
ATOM 3520 N N . ILE D 1 56 ? -12.769 18.928 -44.824 1.00 19.02 54 ILE D N 1
ATOM 3521 C CA . ILE D 1 56 ? -12.271 18.135 -45.942 1.00 19.67 54 ILE D CA 1
ATOM 3522 C C . ILE D 1 56 ? -13.092 18.496 -47.170 1.00 21.72 54 ILE D C 1
ATOM 3523 O O . ILE D 1 56 ? -14.332 18.442 -47.130 1.00 18.62 54 ILE D O 1
ATOM 3528 N N . ARG D 1 57 ? -12.411 18.836 -48.263 1.00 19.99 55 ARG D N 1
ATOM 3529 C CA . ARG D 1 57 ? -13.122 19.130 -49.500 1.00 17.49 55 ARG D CA 1
ATOM 3530 C C . ARG D 1 57 ? -13.654 17.839 -50.111 1.00 16.53 55 ARG D C 1
ATOM 3531 O O . ARG D 1 57 ? -12.982 16.802 -50.102 1.00 18.19 55 ARG D O 1
ATOM 3539 N N . VAL D 1 58 ? -14.875 17.903 -50.630 1.00 16.60 56 VAL D N 1
ATOM 3540 C CA . VAL D 1 58 ? -15.501 16.760 -51.284 1.00 18.30 56 VAL D CA 1
ATOM 3541 C C . VAL D 1 58 ? -15.111 16.803 -52.755 1.00 19.27 56 VAL D C 1
ATOM 3542 O O . VAL D 1 58 ? -15.499 17.721 -53.485 1.00 21.28 56 VAL D O 1
ATOM 3546 N N . LYS D 1 59 ? -14.309 15.831 -53.186 1.00 17.64 57 LYS D N 1
ATOM 3547 C CA . LYS D 1 59 ? -13.912 15.805 -54.592 1.00 23.78 57 LYS D CA 1
ATOM 3548 C C . LYS D 1 59 ? -15.090 15.425 -55.473 1.00 25.96 57 LYS D C 1
ATOM 3549 O O . LYS D 1 59 ? -15.294 16.009 -56.545 1.00 20.72 57 LYS D O 1
ATOM 3555 N N . ASP D 1 60 ? -15.881 14.453 -55.034 1.00 23.80 58 ASP D N 1
ATOM 3556 C CA . ASP D 1 60 ? -17.036 14.062 -55.837 1.00 24.11 58 ASP D CA 1
ATOM 3557 C C . ASP D 1 60 ? -18.066 13.423 -54.935 1.00 23.39 58 ASP D C 1
ATOM 3558 O O . ASP D 1 60 ? -17.751 12.959 -53.844 1.00 21.56 58 ASP D O 1
ATOM 3563 N N . LYS D 1 61 ? -19.298 13.373 -55.420 1.00 22.95 59 LYS D N 1
ATOM 3564 C CA . LYS D 1 61 ? -20.338 12.726 -54.643 1.00 23.88 59 LYS D CA 1
ATOM 3565 C C . LYS D 1 61 ? -21.424 12.268 -55.594 1.00 30.65 59 LYS D C 1
ATOM 3566 O O . LYS D 1 61 ? -21.701 12.926 -56.605 1.00 27.97 59 LYS D O 1
ATOM 3572 N N . TYR D 1 62 ? -22.025 11.129 -55.284 1.00 23.64 60 TYR D N 1
ATOM 3573 C CA . TYR D 1 62 ? -23.176 10.766 -56.091 1.00 30.27 60 TYR D CA 1
ATOM 3574 C C . TYR D 1 62 ? -24.113 9.879 -55.290 1.00 26.97 60 TYR D C 1
ATOM 3575 O O . TYR D 1 62 ? -23.684 9.060 -54.468 1.00 23.38 60 TYR D O 1
ATOM 3584 N N . LYS D 1 63 ? -25.403 10.066 -55.556 1.00 25.29 61 LYS D N 1
ATOM 3585 C CA . LYS D 1 63 ? -26.463 9.391 -54.826 1.00 24.05 61 LYS D CA 1
ATOM 3586 C C . LYS D 1 63 ? -26.785 8.093 -55.539 1.00 26.09 61 LYS D C 1
ATOM 3587 O O . LYS D 1 63 ? -26.958 8.078 -56.762 1.00 23.47 61 LYS D O 1
ATOM 3593 N N . LEU D 1 64 ? -26.882 7.012 -54.774 1.00 19.61 62 LEU D N 1
ATOM 3594 C CA . LEU D 1 64 ? -27.210 5.722 -55.348 1.00 19.59 62 LEU D CA 1
ATOM 3595 C C . LEU D 1 64 ? -28.723 5.589 -55.479 1.00 22.02 62 LEU D C 1
ATOM 3596 O O . LEU D 1 64 ? -29.462 5.845 -54.525 1.00 17.50 62 LEU D O 1
ATOM 3601 N N . VAL D 1 65 ? -29.178 5.214 -56.669 1.00 18.82 63 VAL D N 1
ATOM 3602 C CA . VAL D 1 65 ? -30.566 4.855 -56.925 1.00 19.49 63 VAL D CA 1
ATOM 3603 C C . VAL D 1 65 ? -30.549 3.551 -57.709 1.00 18.55 63 VAL D C 1
ATOM 3604 O O . VAL D 1 65 ? -29.541 3.185 -58.314 1.00 19.74 63 VAL D O 1
ATOM 3608 N N . ASP D 1 66 ? -31.679 2.837 -57.685 1.00 19.56 64 ASP D N 1
ATOM 3609 C CA . ASP D 1 66 ? -31.677 1.529 -58.333 1.00 22.84 64 ASP D CA 1
ATOM 3610 C C . ASP D 1 66 ? -32.108 1.673 -59.797 1.00 22.17 64 ASP D C 1
ATOM 3611 O O . ASP D 1 66 ? -32.401 2.791 -60.238 1.00 23.80 64 ASP D O 1
ATOM 3616 N N . PRO D 1 67 ? -32.142 0.591 -60.586 1.00 26.64 65 PRO D N 1
ATOM 3617 C CA . PRO D 1 67 ? -32.484 0.742 -62.013 1.00 25.33 65 PRO D CA 1
ATOM 3618 C C . PRO D 1 67 ? -33.870 1.307 -62.279 1.00 29.23 65 PRO D C 1
ATOM 3619 O O . PRO D 1 67 ? -34.115 1.778 -63.396 1.00 32.59 65 PRO D O 1
ATOM 3623 N N . GLU D 1 68 ? -34.789 1.259 -61.315 1.00 27.33 66 GLU D N 1
ATOM 3624 C CA . GLU D 1 68 ? -36.099 1.878 -61.458 1.00 28.06 66 GLU D CA 1
ATOM 3625 C C . GLU D 1 68 ? -36.138 3.302 -60.909 1.00 26.51 66 GLU D C 1
ATOM 3626 O O . GLU D 1 68 ? -37.228 3.843 -60.678 1.00 26.10 66 GLU D O 1
ATOM 3632 N N . ASN D 1 69 ? -34.976 3.914 -60.696 1.00 24.96 67 ASN D N 1
ATOM 3633 C CA . ASN D 1 69 ? -34.834 5.278 -60.195 1.00 25.85 67 ASN D CA 1
ATOM 3634 C C . ASN D 1 69 ? -35.347 5.435 -58.770 1.00 22.88 67 ASN D C 1
ATOM 3635 O O . ASN D 1 69 ? -35.693 6.542 -58.354 1.00 25.44 67 ASN D O 1
ATOM 3640 N N . ILE D 1 70 ? -35.381 4.358 -58.000 1.00 20.38 68 ILE D N 1
ATOM 3641 C CA . ILE D 1 70 ? -35.790 4.425 -56.603 1.00 17.59 68 ILE D CA 1
ATOM 3642 C C . ILE D 1 70 ? -34.564 4.633 -55.718 1.00 18.03 68 ILE D C 1
ATOM 3643 O O . ILE D 1 70 ? -33.530 3.976 -55.892 1.00 16.68 68 ILE D O 1
ATOM 3648 N N . ASN D 1 71 ? -34.699 5.555 -54.764 1.00 16.12 69 ASN D N 1
ATOM 3649 C CA . ASN D 1 71 ? -33.669 5.859 -53.773 1.00 16.71 69 ASN D CA 1
ATOM 3650 C C . ASN D 1 71 ? -33.114 4.600 -53.116 1.00 16.67 69 ASN D C 1
ATOM 3651 O O . ASN D 1 71 ? -33.867 3.716 -52.700 1.00 15.67 69 ASN D O 1
ATOM 3656 N N . LEU D 1 72 ? -31.787 4.530 -53.003 1.00 15.05 70 LEU D N 1
ATOM 3657 C CA . LEU D 1 72 ? -31.136 3.534 -52.156 1.00 15.02 70 LEU D CA 1
ATOM 3658 C C . LEU D 1 72 ? -30.568 4.116 -50.865 1.00 14.02 70 LEU D C 1
ATOM 3659 O O . LEU D 1 72 ? -30.093 3.346 -50.020 1.00 14.76 70 LEU D O 1
ATOM 3664 N N . GLU D 1 73 ? -30.592 5.445 -50.702 1.00 14.44 71 GLU D N 1
ATOM 3665 C CA . GLU D 1 73 ? -30.253 6.154 -49.466 1.00 15.93 71 GLU D CA 1
ATOM 3666 C C . GLU D 1 73 ? -28.768 6.087 -49.131 1.00 16.51 71 GLU D C 1
ATOM 3667 O O . GLU D 1 73 ? -28.365 6.398 -48.003 1.00 16.41 71 GLU D O 1
ATOM 3673 N N . LEU D 1 74 ? -27.930 5.721 -50.092 1.00 16.79 72 LEU D N 1
ATOM 3674 C CA . LEU D 1 74 ? -26.483 5.786 -49.929 1.00 15.98 72 LEU D CA 1
ATOM 3675 C C . LEU D 1 74 ? -25.943 6.879 -50.835 1.00 17.78 72 LEU D C 1
ATOM 3676 O O . LEU D 1 74 ? -26.325 6.959 -52.010 1.00 17.61 72 LEU D O 1
ATOM 3681 N N . THR D 1 75 ? -25.053 7.710 -50.295 1.00 16.41 73 THR D N 1
ATOM 3682 C CA . THR D 1 75 ? -24.295 8.656 -51.094 1.00 17.17 73 THR D CA 1
ATOM 3683 C C . THR D 1 75 ? -22.832 8.287 -50.969 1.00 17.60 73 THR D C 1
ATOM 3684 O O . THR D 1 75 ? -22.325 8.093 -49.851 1.00 17.62 73 THR D O 1
ATOM 3688 N N . VAL D 1 76 ? -22.179 8.158 -52.117 1.00 15.63 74 VAL D N 1
ATOM 3689 C CA . VAL D 1 76 ? -20.771 7.796 -52.191 1.00 16.84 74 VAL D CA 1
ATOM 3690 C C . VAL D 1 76 ? -19.983 9.084 -52.360 1.00 21.09 74 VAL D C 1
ATOM 3691 O O . VAL D 1 76 ? -20.209 9.834 -53.322 1.00 19.60 74 VAL D O 1
ATOM 3695 N N . LEU D 1 77 ? -19.102 9.357 -51.398 1.00 20.24 75 LEU D N 1
ATOM 3696 C CA . LEU D 1 77 ? -18.257 10.546 -51.393 1.00 20.10 75 LEU D CA 1
ATOM 3697 C C . LEU D 1 77 ? -16.825 10.155 -51.718 1.00 23.20 75 LEU D C 1
ATOM 3698 O O . LEU D 1 77 ? -16.305 9.174 -51.180 1.00 21.82 75 LEU D O 1
ATOM 3703 N N . THR D 1 78 ? -16.185 10.940 -52.575 1.00 19.14 76 THR D N 1
ATOM 3704 C CA . THR D 1 78 ? -14.749 10.862 -52.780 1.00 21.69 76 THR D CA 1
ATOM 3705 C C . THR D 1 78 ? -14.151 12.110 -52.161 1.00 17.86 76 THR D C 1
ATOM 3706 O O . THR D 1 78 ? -14.517 13.232 -52.545 1.00 20.31 76 THR D O 1
ATOM 3710 N N . LEU D 1 79 ? -13.267 11.901 -51.191 1.00 19.04 77 LEU D N 1
ATOM 3711 C CA . LEU D 1 79 ? -12.773 12.948 -50.314 1.00 17.95 77 LEU D CA 1
ATOM 3712 C C . LEU D 1 79 ? -11.384 13.411 -50.721 1.00 21.32 77 LEU D C 1
ATOM 3713 O O . LEU D 1 79 ? -10.526 12.591 -51.047 1.00 22.99 77 LEU D O 1
ATOM 3718 N N . ASP D 1 80 ? -11.168 14.730 -50.683 1.00 22.22 78 ASP D N 1
ATOM 3719 C CA . ASP D 1 80 ? -9.835 15.312 -50.844 1.00 24.94 78 ASP D CA 1
ATOM 3720 C C . ASP D 1 80 ? -9.142 15.208 -49.484 1.00 22.40 78 ASP D C 1
ATOM 3721 O O . ASP D 1 80 ? -8.875 16.194 -48.797 1.00 24.07 78 ASP D O 1
ATOM 3726 N N . ARG D 1 81 ? -8.822 13.972 -49.117 1.00 25.44 79 ARG D N 1
ATOM 3727 C CA . ARG D 1 81 ? -8.260 13.652 -47.816 1.00 28.17 79 ARG D CA 1
ATOM 3728 C C . ARG D 1 81 ? -6.975 12.880 -48.046 1.00 26.63 79 ARG D C 1
ATOM 3729 O O . ARG D 1 81 ? -6.921 11.996 -48.904 1.00 26.04 79 ARG D O 1
ATOM 3737 N N . ASN D 1 82 ? -5.942 13.199 -47.267 1.00 29.39 80 ASN D N 1
ATOM 3738 C CA . ASN D 1 82 ? -4.637 12.606 -47.540 1.00 29.79 80 ASN D CA 1
ATOM 3739 C C . ASN D 1 82 ? -4.618 11.132 -47.157 1.00 30.29 80 ASN D C 1
ATOM 3740 O O . ASN D 1 82 ? -4.157 10.281 -47.929 1.00 30.91 80 ASN D O 1
ATOM 3745 N N . GLU D 1 83 ? -5.135 10.816 -45.978 1.00 31.37 81 GLU D N 1
ATOM 3746 C CA . GLU D 1 83 ? -5.165 9.446 -45.488 1.00 34.16 81 GLU D CA 1
ATOM 3747 C C . GLU D 1 83 ? -6.086 8.597 -46.359 1.00 33.79 81 GLU D C 1
ATOM 3748 O O . GLU D 1 83 ? -7.176 9.035 -46.741 1.00 31.30 81 GLU D O 1
ATOM 3754 N N . LYS D 1 84 ? -5.632 7.386 -46.688 1.00 30.08 82 LYS D N 1
ATOM 3755 C CA . LYS D 1 84 ? -6.410 6.409 -47.438 1.00 32.36 82 LYS D CA 1
ATOM 3756 C C . LYS D 1 84 ? -7.109 5.434 -46.498 1.00 25.57 82 LYS D C 1
ATOM 3757 O O . LYS D 1 84 ? -6.584 5.083 -45.440 1.00 27.62 82 LYS D O 1
ATOM 3763 N N . PHE D 1 85 ? -8.294 4.981 -46.906 1.00 25.26 83 PHE D N 1
ATOM 3764 C CA . PHE D 1 85 ? -9.007 3.964 -46.151 1.00 21.62 83 PHE D CA 1
ATOM 3765 C C . PHE D 1 85 ? -8.424 2.585 -46.418 1.00 22.99 83 PHE D C 1
ATOM 3766 O O . PHE D 1 85 ? -7.923 2.296 -47.508 1.00 26.30 83 PHE D O 1
ATOM 3774 N N . ARG D 1 86 ? -8.475 1.742 -45.395 1.00 20.98 84 ARG D N 1
ATOM 3775 C CA . ARG D 1 86 ? -8.263 0.313 -45.575 1.00 23.59 84 ARG D CA 1
ATOM 3776 C C . ARG D 1 86 ? -9.345 -0.260 -46.488 1.00 27.08 84 ARG D C 1
ATOM 3777 O O . ARG D 1 86 ? -10.516 0.116 -46.395 1.00 24.39 84 ARG D O 1
ATOM 3785 N N . ASP D 1 87 ? -8.939 -1.113 -47.425 1.00 22.40 85 ASP D N 1
ATOM 3786 C CA . ASP D 1 87 ? -9.858 -1.669 -48.418 1.00 23.59 85 ASP D CA 1
ATOM 3787 C C . ASP D 1 87 ? -10.720 -2.738 -47.757 1.00 24.49 85 ASP D C 1
ATOM 3788 O O . ASP D 1 87 ? -10.215 -3.803 -47.387 1.00 24.93 85 ASP D O 1
ATOM 3793 N N . ILE D 1 88 ? -12.018 -2.471 -47.600 1.00 19.89 86 ILE D N 1
ATOM 3794 C CA . ILE D 1 88 ? -12.935 -3.449 -47.021 1.00 21.03 86 ILE D CA 1
ATOM 3795 C C . ILE D 1 88 ? -13.952 -3.955 -48.039 1.00 20.61 86 ILE D C 1
ATOM 3796 O O . ILE D 1 88 ? -14.942 -4.592 -47.656 1.00 18.21 86 ILE D O 1
ATOM 3801 N N . ARG D 1 89 ? -13.724 -3.712 -49.334 1.00 19.08 87 ARG D N 1
ATOM 3802 C CA . ARG D 1 89 ? -14.674 -4.163 -50.349 1.00 18.81 87 ARG D CA 1
ATOM 3803 C C . ARG D 1 89 ? -14.880 -5.675 -50.297 1.00 19.97 87 ARG D C 1
ATOM 3804 O O . ARG D 1 89 ? -15.994 -6.168 -50.521 1.00 18.26 87 ARG D O 1
ATOM 3812 N N . GLY D 1 90 ? -13.818 -6.428 -50.012 1.00 21.91 88 GLY D N 1
ATOM 3813 C CA . GLY D 1 90 ? -13.921 -7.878 -49.975 1.00 19.13 88 GLY D CA 1
ATOM 3814 C C . GLY D 1 90 ? -14.770 -8.420 -48.840 1.00 23.40 88 GLY D C 1
ATOM 3815 O O . GLY D 1 90 ? -15.129 -9.604 -48.863 1.00 24.52 88 GLY D O 1
ATOM 3816 N N . PHE D 1 91 ? -15.091 -7.596 -47.850 1.00 21.65 89 PHE D N 1
ATOM 3817 C CA . PHE D 1 91 ? -15.917 -8.032 -46.735 1.00 21.58 89 PHE D CA 1
ATOM 3818 C C . PHE D 1 91 ? -17.394 -7.713 -46.917 1.00 20.80 89 PHE D C 1
ATOM 3819 O O . PHE D 1 91 ? -18.206 -8.142 -46.090 1.00 19.81 89 PHE D O 1
ATOM 3827 N N . ILE D 1 92 ? -17.760 -6.947 -47.946 1.00 17.40 90 ILE D N 1
ATOM 3828 C CA . ILE D 1 92 ? -19.172 -6.632 -48.159 1.00 18.07 90 ILE D CA 1
ATOM 3829 C C . ILE D 1 92 ? -19.917 -7.922 -48.451 1.00 21.67 90 ILE D C 1
ATOM 3830 O O . ILE D 1 92 ? -19.474 -8.742 -49.263 1.00 20.21 90 ILE D O 1
ATOM 3835 N N . SER D 1 93 ? -21.044 -8.126 -47.777 1.00 18.96 91 SER D N 1
ATOM 3836 C CA . SER D 1 93 ? -21.718 -9.411 -47.868 1.00 20.75 91 SER D CA 1
ATOM 3837 C C . SER D 1 93 ? -23.219 -9.212 -48.017 1.00 23.51 91 SER D C 1
ATOM 3838 O O . SER D 1 93 ? -23.820 -8.374 -47.340 1.00 21.57 91 SER D O 1
ATOM 3841 N N . GLU D 1 94 ? -23.826 -10.002 -48.893 1.00 21.80 92 GLU D N 1
ATOM 3842 C CA . GLU D 1 94 ? -25.276 -10.053 -48.977 1.00 26.22 92 GLU D CA 1
ATOM 3843 C C . GLU D 1 94 ? -25.845 -11.269 -48.263 1.00 26.45 92 GLU D C 1
ATOM 3844 O O . GLU D 1 94 ? -27.057 -11.482 -48.302 1.00 24.86 92 GLU D O 1
ATOM 3850 N N . ASP D 1 95 ? -24.994 -12.060 -47.605 1.00 25.02 93 ASP D N 1
ATOM 3851 C CA . ASP D 1 95 ? -25.419 -13.261 -46.883 1.00 29.45 93 ASP D CA 1
ATOM 3852 C C . ASP D 1 95 ? -25.830 -12.863 -45.467 1.00 26.64 93 ASP D C 1
ATOM 3853 O O . ASP D 1 95 ? -25.109 -13.048 -44.485 1.00 23.44 93 ASP D O 1
ATOM 3858 N N . LEU D 1 96 ? -27.016 -12.283 -45.372 1.00 27.09 94 LEU D N 1
ATOM 3859 C CA . LEU D 1 96 ? -27.436 -11.640 -44.141 1.00 30.26 94 LEU D CA 1
ATOM 3860 C C . LEU D 1 96 ? -28.684 -12.246 -43.531 1.00 30.38 94 LEU D C 1
ATOM 3861 O O . LEU D 1 96 ? -28.973 -11.962 -42.365 1.00 33.07 94 LEU D O 1
ATOM 3866 N N . GLU D 1 97 ? -29.422 -13.072 -44.265 1.00 31.55 95 GLU D N 1
ATOM 3867 C CA . GLU D 1 97 ? -30.722 -13.519 -43.787 1.00 32.18 95 GLU D CA 1
ATOM 3868 C C . GLU D 1 97 ? -30.577 -14.297 -42.486 1.00 34.41 95 GLU D C 1
ATOM 3869 O O . GLU D 1 97 ? -29.894 -15.328 -42.436 1.00 35.27 95 GLU D O 1
ATOM 3875 N N . GLY D 1 98 ? -31.221 -13.790 -41.434 1.00 29.01 96 GLY D N 1
ATOM 3876 C CA . GLY D 1 98 ? -31.195 -14.429 -40.131 1.00 33.28 96 GLY D CA 1
ATOM 3877 C C . GLY D 1 98 ? -29.885 -14.337 -39.382 1.00 37.66 96 GLY D C 1
ATOM 3878 O O . GLY D 1 98 ? -29.744 -14.985 -38.340 1.00 38.25 96 GLY D O 1
ATOM 3879 N N . VAL D 1 99 ? -28.915 -13.563 -39.874 1.00 33.74 97 VAL D N 1
ATOM 3880 C CA . VAL D 1 99 ? -27.641 -13.419 -39.176 1.00 32.63 97 VAL D CA 1
ATOM 3881 C C . VAL D 1 99 ? -27.829 -12.481 -37.992 1.00 29.25 97 VAL D C 1
ATOM 3882 O O . VAL D 1 99 ? -28.475 -11.431 -38.112 1.00 28.89 97 VAL D O 1
ATOM 3886 N N . ASP D 1 100 ? -27.220 -12.831 -36.861 1.00 27.93 98 ASP D N 1
ATOM 3887 C CA . ASP D 1 100 ? -27.211 -11.979 -35.675 1.00 31.22 98 ASP D CA 1
ATOM 3888 C C . ASP D 1 100 ? -26.217 -10.846 -35.900 1.00 27.46 98 ASP D C 1
ATOM 3889 O O . ASP D 1 100 ? -25.000 -11.048 -35.828 1.00 27.12 98 ASP D O 1
ATOM 3894 N N . ALA D 1 101 ? -26.727 -9.642 -36.109 1.00 21.52 99 ALA D N 1
ATOM 3895 C CA . ALA D 1 101 ? -25.907 -8.533 -36.570 1.00 19.22 99 ALA D CA 1
ATOM 3896 C C . ALA D 1 101 ? -25.646 -7.514 -35.463 1.00 18.89 99 ALA D C 1
ATOM 3897 O O . ALA D 1 101 ? -26.297 -7.484 -34.411 1.00 16.96 99 ALA D O 1
ATOM 3899 N N . THR D 1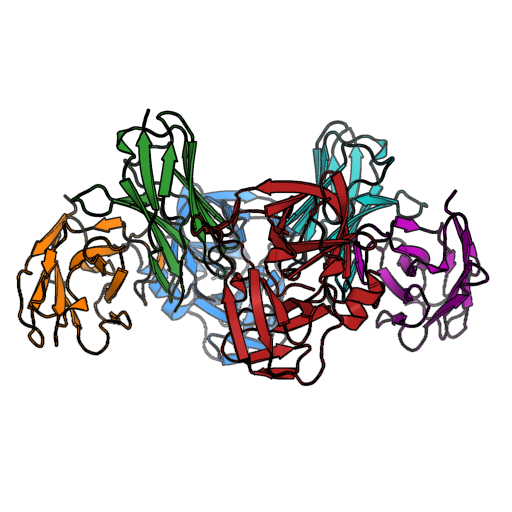 102 ? -24.690 -6.640 -35.774 1.00 17.18 100 THR D N 1
ATOM 3900 C CA . THR D 1 102 ? -24.192 -5.580 -34.922 1.00 14.78 100 THR D CA 1
ATOM 3901 C C . THR D 1 102 ? -24.256 -4.268 -35.695 1.00 15.61 100 THR D C 1
ATOM 3902 O O . THR D 1 102 ? -23.981 -4.241 -36.897 1.00 16.43 100 THR D O 1
ATOM 3906 N N . LEU D 1 103 ? -24.587 -3.178 -35.005 1.00 14.93 101 LEU D N 1
ATOM 3907 C CA . LEU D 1 103 ? -24.406 -1.825 -35.530 1.00 14.42 101 LEU D CA 1
ATOM 3908 C C . LEU D 1 103 ? -23.232 -1.181 -34.811 1.00 14.45 101 LEU D C 1
ATOM 3909 O O . LEU D 1 103 ? -23.193 -1.158 -33.575 1.00 17.85 101 LEU D O 1
ATOM 3914 N N . VAL D 1 104 ? -22.280 -0.665 -35.576 1.00 14.79 102 VAL D N 1
ATOM 3915 C CA . VAL D 1 104 ? -21.132 0.049 -35.034 1.00 16.22 102 VAL D CA 1
ATOM 3916 C C . VAL D 1 104 ? -21.342 1.527 -35.330 1.00 15.99 102 VAL D C 1
ATOM 3917 O O . VAL D 1 104 ? -21.415 1.934 -36.496 1.00 17.18 102 VAL D O 1
ATOM 3921 N N . VAL D 1 105 ? -21.473 2.328 -34.278 1.00 14.11 103 VAL D N 1
ATOM 3922 C CA . VAL D 1 105 ? -21.892 3.718 -34.394 1.00 14.23 103 VAL D CA 1
ATOM 3923 C C . VAL D 1 105 ? -20.776 4.607 -33.860 1.00 14.72 103 VAL D C 1
ATOM 3924 O O . VAL D 1 105 ? -20.114 4.268 -32.873 1.00 14.52 103 VAL D O 1
ATOM 3928 N N . HIS D 1 106 ? -20.556 5.744 -34.530 1.00 15.41 104 HIS D N 1
ATOM 3929 C CA . HIS D 1 106 ? -19.560 6.696 -34.067 1.00 14.31 104 HIS D CA 1
ATOM 3930 C C . HIS D 1 106 ? -20.009 8.112 -34.440 1.00 17.52 104 HIS D C 1
ATOM 3931 O O . HIS D 1 106 ? -19.427 8.770 -35.316 1.00 16.39 104 HIS D O 1
ATOM 3938 N N . SER D 1 107 ? -21.061 8.596 -33.771 1.00 13.31 105 SER D N 1
ATOM 3939 C CA . SER D 1 107 ? -21.576 9.928 -34.076 1.00 14.52 105 SER D CA 1
ATOM 3940 C C . SER D 1 107 ? -22.459 10.419 -32.932 1.00 15.86 105 SER D C 1
ATOM 3941 O O . SER D 1 107 ? -23.033 9.620 -32.182 1.00 16.98 105 SER D O 1
ATOM 3944 N N . ASN D 1 108 ? -22.543 11.747 -32.803 1.00 17.12 106 ASN D N 1
ATOM 3945 C CA . ASN D 1 108 ? -23.464 12.407 -31.863 1.00 18.32 106 ASN D CA 1
ATOM 3946 C C . ASN D 1 108 ? -23.208 11.831 -30.474 1.00 16.04 106 ASN D C 1
ATOM 3947 O O . ASN D 1 108 ? -22.041 11.759 -30.066 1.00 17.20 106 ASN D O 1
ATOM 3952 N N . ASN D 1 109 ? -24.242 11.403 -29.746 1.00 14.03 107 ASN D N 1
ATOM 3953 C CA . ASN D 1 109 ? -24.091 10.873 -28.399 1.00 13.91 107 ASN D CA 1
ATOM 3954 C C . ASN D 1 109 ? -23.886 9.363 -28.389 1.00 13.99 107 ASN D C 1
ATOM 3955 O O . ASN D 1 109 ? -24.050 8.736 -27.338 1.00 13.72 107 ASN D O 1
ATOM 3960 N N . PHE D 1 110 ? -23.536 8.766 -29.538 1.00 15.20 108 PHE D N 1
ATOM 3961 C CA . PHE D 1 110 ? -23.175 7.344 -29.619 1.00 13.21 108 PHE D CA 1
ATOM 3962 C C . PHE D 1 110 ? -21.868 7.199 -30.410 1.00 14.23 108 PHE D C 1
ATOM 3963 O O . PHE D 1 110 ? -21.839 6.746 -31.559 1.00 15.79 108 PHE D O 1
ATOM 3971 N N . THR D 1 111 ? -20.774 7.597 -29.767 1.00 15.32 109 THR D N 1
ATOM 3972 C CA . THR D 1 111 ? -19.435 7.319 -30.254 1.00 15.35 109 THR D CA 1
ATOM 3973 C C . THR D 1 111 ? -18.949 6.015 -29.642 1.00 15.68 109 THR D C 1
ATOM 3974 O O . THR D 1 111 ? -19.419 5.600 -28.582 1.00 14.87 109 THR D O 1
ATOM 3978 N N . ASN D 1 112 ? -18.029 5.347 -30.347 1.00 16.03 110 ASN D N 1
ATOM 3979 C CA . ASN D 1 112 ? -17.477 4.061 -29.901 1.00 18.08 110 ASN D CA 1
ATOM 3980 C C . ASN D 1 112 ? -18.570 3.085 -29.458 1.00 15.72 110 ASN D C 1
ATOM 3981 O O . ASN D 1 112 ? -18.428 2.376 -28.462 1.00 14.32 110 ASN D O 1
ATOM 3986 N N . THR D 1 113 ? -19.672 3.039 -30.199 1.00 15.02 111 THR D N 1
ATOM 3987 C CA . THR D 1 113 ? -20.873 2.359 -29.726 1.00 13.97 111 THR D CA 1
ATOM 3988 C C . THR D 1 113 ? -21.121 1.088 -30.525 1.00 14.56 111 THR D C 1
ATOM 3989 O O . THR D 1 113 ? -21.034 1.092 -31.753 1.00 13.80 111 THR D O 1
ATOM 3993 N N . ILE D 1 114 ? -21.437 0.008 -29.820 1.00 14.39 112 ILE D N 1
ATOM 3994 C CA . ILE D 1 114 ? -21.722 -1.289 -30.415 1.00 15.11 112 ILE D CA 1
ATOM 3995 C C . ILE D 1 114 ? -23.114 -1.703 -29.970 1.00 15.36 112 ILE D C 1
ATOM 3996 O O . ILE D 1 114 ? -23.405 -1.712 -28.769 1.00 15.09 112 ILE D O 1
ATOM 4001 N N . LEU D 1 115 ? -23.979 -2.009 -30.930 1.00 14.13 113 LEU D N 1
ATOM 4002 C CA . LEU D 1 115 ? -25.351 -2.412 -30.653 1.00 15.53 113 LEU D CA 1
ATOM 4003 C C . LEU D 1 115 ? -25.587 -3.792 -31.233 1.00 16.34 113 LEU D C 1
ATOM 4004 O O . LEU D 1 115 ? -25.343 -4.018 -32.419 1.00 16.18 113 LEU D O 1
ATOM 4009 N N . GLU D 1 116 ? -26.096 -4.699 -30.420 1.00 14.72 114 GLU D N 1
ATOM 4010 C CA . GLU D 1 116 ? -26.356 -6.060 -30.888 1.00 17.62 114 GLU D CA 1
ATOM 4011 C C . GLU D 1 116 ? -27.815 -6.107 -31.322 1.00 17.59 114 GLU D C 1
ATOM 4012 O O . GLU D 1 116 ? -28.719 -6.307 -30.509 1.00 16.18 114 GLU D O 1
ATOM 4018 N N . VAL D 1 117 ? -28.056 -5.889 -32.624 1.00 18.28 115 VAL D N 1
ATOM 4019 C CA . VAL D 1 117 ? -29.424 -5.650 -33.081 1.00 17.20 115 VAL D CA 1
ATOM 4020 C C . VAL D 1 117 ? -30.197 -6.936 -33.375 1.00 16.91 115 VAL D C 1
ATOM 4021 O O . VAL D 1 117 ? -31.410 -6.870 -33.623 1.00 19.20 115 VAL D O 1
ATOM 4025 N N . GLY D 1 118 ? -29.549 -8.097 -33.324 1.00 19.88 116 GLY D N 1
ATOM 4026 C CA . GLY D 1 118 ? -30.225 -9.358 -33.528 1.00 23.57 116 GLY D CA 1
ATOM 4027 C C . GLY D 1 118 ? -30.320 -9.747 -34.990 1.00 22.57 116 GLY D C 1
ATOM 4028 O O . GLY D 1 118 ? -29.603 -9.223 -35.851 1.00 18.75 116 GLY D O 1
ATOM 4029 N N . PRO D 1 119 ? -31.210 -10.689 -35.294 1.00 21.31 117 PRO D N 1
ATOM 4030 C CA . PRO D 1 119 ? -31.331 -11.171 -36.677 1.00 23.36 117 PRO D CA 1
ATOM 4031 C C . PRO D 1 119 ? -31.817 -10.080 -37.617 1.00 17.63 117 PRO D C 1
ATOM 4032 O O . PRO D 1 119 ? -32.646 -9.238 -37.259 1.00 20.29 117 PRO D O 1
ATOM 4036 N N . VAL D 1 120 ? -31.297 -10.109 -38.835 1.00 16.92 118 VAL D N 1
ATOM 4037 C CA . VAL D 1 120 ? -31.647 -9.114 -39.836 1.00 18.25 118 VAL D CA 1
ATOM 4038 C C . VAL D 1 120 ? -32.251 -9.816 -41.041 1.00 20.52 118 VAL D C 1
ATOM 4039 O O . VAL D 1 120 ? -31.988 -10.996 -41.299 1.00 20.39 118 VAL D O 1
ATOM 4043 N N . THR D 1 121 ? -33.070 -9.075 -41.784 1.00 17.86 119 THR D N 1
ATOM 4044 C CA . THR D 1 121 ? -33.685 -9.614 -42.984 1.00 20.27 119 THR D CA 1
ATOM 4045 C C . THR D 1 121 ? -33.877 -8.484 -43.983 1.00 18.54 119 THR D C 1
ATOM 4046 O O . THR D 1 121 ? -33.934 -7.305 -43.617 1.00 18.79 119 THR D O 1
ATOM 4050 N N . MET D 1 122 ? -33.969 -8.853 -45.258 1.00 18.53 120 MET D N 1
ATOM 4051 C CA . MET D 1 122 ? -34.225 -7.871 -46.307 1.00 18.32 120 MET D CA 1
ATOM 4052 C C . MET D 1 122 ? -35.705 -7.506 -46.259 1.00 22.97 120 MET D C 1
ATOM 4053 O O . MET D 1 122 ? -36.575 -8.361 -46.472 1.00 24.09 120 MET D O 1
ATOM 4058 N N . ALA D 1 123 ? -36.001 -6.248 -45.944 1.00 17.07 121 ALA D N 1
ATOM 4059 C CA . ALA D 1 123 ? -37.384 -5.798 -45.964 1.00 18.79 121 ALA D CA 1
ATOM 4060 C C . ALA D 1 123 ? -37.807 -5.316 -47.342 1.00 20.48 121 ALA D C 1
ATOM 4061 O O . ALA D 1 123 ? -39.001 -5.345 -47.662 1.00 18.60 121 ALA D O 1
ATOM 4063 N N . GLY D 1 124 ? -36.863 -4.879 -48.157 1.00 16.56 122 GLY D N 1
ATOM 4064 C CA . GLY D 1 124 ? -37.203 -4.422 -49.508 1.00 17.66 122 GLY D CA 1
ATOM 4065 C C . GLY D 1 124 ? -37.498 -2.924 -49.536 1.00 18.37 122 GLY D C 1
ATOM 4066 O O . GLY D 1 124 ? -36.645 -2.121 -49.154 1.00 17.06 122 GLY D O 1
ATOM 4067 N N . LEU D 1 125 ? -38.690 -2.559 -50.010 1.00 16.91 123 LEU D N 1
ATOM 4068 C CA . LEU D 1 125 ? -39.065 -1.161 -50.180 1.00 19.11 123 LEU D CA 1
ATOM 4069 C C . LEU D 1 125 ? -39.743 -0.634 -48.923 1.00 20.03 123 LEU D C 1
ATOM 4070 O O . LEU D 1 125 ? -40.699 -1.239 -48.420 1.00 15.19 123 LEU D O 1
ATOM 4075 N N . ILE D 1 126 ? -39.258 0.503 -48.434 1.00 15.43 124 ILE D N 1
ATOM 4076 C CA . ILE D 1 126 ? -39.795 1.143 -47.244 1.00 18.26 124 ILE D CA 1
ATOM 4077 C C . ILE D 1 126 ? -40.043 2.606 -47.570 1.00 19.30 124 ILE D C 1
ATOM 4078 O O . ILE D 1 126 ? -39.308 3.219 -48.345 1.00 19.43 124 ILE D O 1
ATOM 4083 N N . ASN D 1 127 ? -41.077 3.169 -46.963 1.00 18.17 125 ASN D N 1
ATOM 4084 C CA . ASN D 1 127 ? -41.287 4.612 -47.018 1.00 21.43 125 ASN D CA 1
ATOM 4085 C C . ASN D 1 127 ? -40.374 5.245 -45.972 1.00 22.62 125 ASN D C 1
ATOM 4086 O O . ASN D 1 127 ? -40.671 5.211 -44.777 1.00 20.73 125 ASN D O 1
ATOM 4091 N N . LEU D 1 128 ? -39.236 5.801 -46.403 1.00 17.75 126 LEU D N 1
ATOM 4092 C CA . LEU D 1 128 ? -38.237 6.350 -45.484 1.00 18.04 126 LEU D CA 1
ATOM 4093 C C . LEU D 1 128 ? -38.327 7.874 -45.493 1.00 20.26 126 LEU D C 1
ATOM 4094 O O . LEU D 1 128 ? -37.836 8.533 -46.415 1.00 17.48 126 LEU D O 1
ATOM 4099 N N . SER D 1 129 ? -38.929 8.433 -44.442 1.00 18.41 127 SER D N 1
ATOM 4100 C CA . SER D 1 129 ? -39.180 9.873 -44.350 1.00 21.45 127 SER D CA 1
ATOM 4101 C C . SER D 1 129 ? -39.743 10.411 -45.662 1.00 17.56 127 SER D C 1
ATOM 4102 O O . SER D 1 129 ? -39.262 11.399 -46.217 1.00 16.91 127 SER D O 1
ATOM 4105 N N . SER D 1 130 ? -40.767 9.724 -46.160 1.00 15.17 128 SER D N 1
ATOM 4106 C CA . SER D 1 130 ? -41.557 10.090 -47.337 1.00 16.99 128 SER D CA 1
ATOM 4107 C C . SER D 1 130 ? -40.801 9.913 -48.642 1.00 17.08 128 SER D C 1
ATOM 4108 O O . SER D 1 130 ? -41.270 10.380 -49.691 1.00 17.85 128 SER D O 1
ATOM 4111 N N . THR D 1 131 ? -39.657 9.227 -48.619 1.00 15.29 129 THR D N 1
ATOM 4112 C CA . THR D 1 131 ? -38.980 8.838 -49.843 1.00 17.51 129 THR D CA 1
ATOM 4113 C C . THR D 1 131 ? -39.013 7.321 -49.964 1.00 16.53 129 THR D C 1
ATOM 4114 O O . THR D 1 131 ? -38.451 6.626 -49.100 1.00 16.98 129 THR D O 1
ATOM 4118 N N . PRO D 1 132 ? -39.684 6.766 -50.966 1.00 16.50 130 PRO D N 1
ATOM 4119 C CA . PRO D 1 132 ? -39.606 5.315 -51.182 1.00 16.99 130 PRO D CA 1
ATOM 4120 C C . PRO D 1 132 ? -38.153 4.914 -51.386 1.00 15.89 130 PRO D C 1
ATOM 4121 O O . PRO D 1 132 ? -37.421 5.544 -52.157 1.00 16.43 130 PRO D O 1
ATOM 4125 N N . THR D 1 133 ? -37.725 3.891 -50.650 1.00 15.86 131 THR D N 1
ATOM 4126 C CA . THR D 1 133 ? -36.318 3.510 -50.611 1.00 14.06 131 THR D CA 1
ATOM 4127 C C . THR D 1 133 ? -36.233 1.994 -50.669 1.00 16.82 131 THR D C 1
ATOM 4128 O O . THR D 1 133 ? -36.915 1.301 -49.908 1.00 16.55 131 THR D O 1
ATOM 4132 N N . ASN D 1 134 ? -35.398 1.482 -51.561 1.00 16.38 132 ASN D N 1
ATOM 4133 C CA . ASN D 1 134 ? -35.339 0.054 -51.830 1.00 16.68 132 ASN D CA 1
ATOM 4134 C C . ASN D 1 134 ? -34.128 -0.572 -51.145 1.00 17.53 132 ASN D C 1
ATOM 4135 O O . ASN D 1 134 ? -33.254 0.122 -50.629 1.00 15.53 132 ASN D O 1
ATOM 4140 N N . ARG D 1 135 ? -34.088 -1.910 -51.177 1.00 16.47 133 ARG D N 1
ATOM 4141 C CA . ARG D 1 135 ? -32.978 -2.712 -50.651 1.00 15.97 133 ARG D CA 1
ATOM 4142 C C . ARG D 1 135 ? -32.726 -2.429 -49.172 1.00 16.94 133 ARG D C 1
ATOM 4143 O O . ARG D 1 135 ? -31.582 -2.417 -48.712 1.00 15.82 133 ARG D O 1
ATOM 4151 N N . MET D 1 136 ? -33.810 -2.233 -48.418 1.00 15.04 134 MET D N 1
ATOM 4152 C CA . MET D 1 136 ? -33.717 -1.992 -46.983 1.00 13.52 134 MET D CA 1
ATOM 4153 C C . MET D 1 136 ? -33.608 -3.305 -46.219 1.00 16.80 134 MET D C 1
ATOM 4154 O O . MET D 1 136 ? -34.359 -4.255 -46.486 1.00 19.87 134 MET D O 1
ATOM 4159 N N . ILE D 1 137 ? -32.731 -3.293 -45.240 1.00 14.97 135 ILE D N 1
ATOM 4160 C CA . ILE D 1 137 ? -32.497 -4.374 -44.322 1.00 14.53 135 ILE D CA 1
ATOM 4161 C C . ILE D 1 137 ? -33.061 -3.965 -42.947 1.00 15.06 135 ILE D C 1
ATOM 4162 O O . ILE D 1 137 ? -32.749 -2.944 -42.455 1.00 15.31 135 ILE D O 1
ATOM 4167 N N . ARG D 1 138 ? -33.872 -4.820 -42.351 1.00 17.21 136 ARG D N 1
ATOM 4168 C CA . ARG D 1 138 ? -34.524 -4.544 -41.083 1.00 15.50 136 ARG D CA 1
ATOM 4169 C C . ARG D 1 138 ? -34.025 -5.340 -39.884 1.00 15.22 136 ARG D C 1
ATOM 4170 O O . ARG D 1 138 ? -33.636 -6.444 -39.993 1.00 15.08 136 ARG D O 1
ATOM 4178 N N . TYR D 1 139 ? -34.118 -4.702 -38.731 1.00 14.86 137 TYR D N 1
ATOM 4179 C CA . TYR D 1 139 ? -33.808 -5.284 -37.452 1.00 15.64 137 TYR D CA 1
ATOM 4180 C C . TYR D 1 139 ? -34.816 -4.780 -36.390 1.00 20.25 137 TYR D C 1
ATOM 4181 O O . TYR D 1 139 ? -35.264 -3.682 -36.444 1.00 18.11 137 TYR D O 1
ATOM 4190 N N . ASP D 1 140 ? -35.125 -5.627 -35.431 1.00 15.69 138 ASP D N 1
ATOM 4191 C CA . ASP D 1 140 ? -36.015 -5.276 -34.353 1.00 20.67 138 ASP D CA 1
ATOM 4192 C C . ASP D 1 140 ? -35.148 -4.796 -33.201 1.00 20.21 138 ASP D C 1
ATOM 4193 O O . ASP D 1 140 ? -34.670 -5.567 -32.423 1.00 21.92 138 ASP D O 1
ATOM 4198 N N . TYR D 1 141 ? -34.928 -3.518 -33.144 1.00 15.37 139 TYR D N 1
ATOM 4199 C CA . TYR D 1 141 ? -34.042 -2.937 -32.140 1.00 19.13 139 TYR D CA 1
ATOM 4200 C C . TYR D 1 141 ? -34.313 -1.446 -32.063 1.00 16.76 139 TYR D C 1
ATOM 4201 O O . TYR D 1 141 ? -34.622 -0.811 -33.075 1.00 16.42 139 TYR D O 1
ATOM 4210 N N . ALA D 1 142 ? -34.166 -0.886 -30.863 1.00 14.30 140 ALA D N 1
ATOM 4211 C CA . ALA D 1 142 ? -34.397 0.542 -30.651 1.00 18.53 140 ALA D CA 1
ATOM 4212 C C . ALA D 1 142 ? -33.184 1.331 -31.128 1.00 15.18 140 ALA D C 1
ATOM 4213 O O . ALA D 1 142 ? -32.115 1.263 -30.518 1.00 17.76 140 ALA D O 1
ATOM 4215 N N . THR D 1 143 ? -33.345 2.100 -32.202 1.00 17.31 141 THR D N 1
ATOM 4216 C CA . THR D 1 143 ? -32.280 2.968 -32.686 1.00 15.50 141 THR D CA 1
ATOM 4217 C C . THR D 1 143 ? -32.629 4.416 -32.381 1.00 16.28 141 THR D C 1
ATOM 4218 O O . THR D 1 143 ? -33.764 4.743 -32.008 1.00 17.41 141 THR D O 1
ATOM 4222 N N . LYS D 1 144 ? -31.635 5.288 -32.518 1.00 12.81 142 LYS D N 1
ATOM 4223 C CA . LYS D 1 144 ? -31.742 6.649 -32.014 1.00 15.20 142 LYS D CA 1
ATOM 4224 C C . LYS D 1 144 ? -31.348 7.656 -33.085 1.00 16.49 142 LYS D C 1
ATOM 4225 O O . LYS D 1 144 ? -30.573 7.346 -33.985 1.00 16.37 142 LYS D O 1
ATOM 4231 N N . THR D 1 145 ? -31.890 8.875 -32.957 1.00 17.89 143 THR D N 1
ATOM 4232 C CA . THR D 1 145 ? -31.609 9.932 -33.922 1.00 20.86 143 THR D CA 1
ATOM 4233 C C . THR D 1 145 ? -30.114 10.151 -34.129 1.00 23.34 143 THR D C 1
ATOM 4234 O O . THR D 1 145 ? -29.691 10.485 -35.236 1.00 24.20 143 THR D O 1
ATOM 4238 N N . GLY D 1 146 ? -29.293 9.989 -33.088 1.00 20.99 144 GLY D N 1
ATOM 4239 C CA . GLY D 1 146 ? -27.882 10.291 -33.325 1.00 22.71 144 GLY D CA 1
ATOM 4240 C C . GLY D 1 146 ? -27.052 9.239 -34.059 1.00 19.77 144 GLY D C 1
ATOM 4241 O O . GLY D 1 146 ? -25.857 9.457 -34.290 1.00 17.21 144 GLY D O 1
ATOM 4242 N N . GLN D 1 147 ? -27.651 8.117 -34.459 1.00 16.53 145 GLN D N 1
ATOM 4243 C CA . GLN D 1 147 ? -26.913 6.939 -34.910 1.00 15.30 145 GLN D CA 1
ATOM 4244 C C . GLN D 1 147 ? -26.902 6.760 -36.424 1.00 16.23 145 GLN D C 1
ATOM 4245 O O . GLN D 1 147 ? -26.406 5.733 -36.911 1.00 14.74 145 GLN D O 1
ATOM 4251 N N . CYS D 1 148 ? -27.460 7.703 -37.178 1.00 13.81 146 CYS D N 1
ATOM 4252 C CA . CYS D 1 148 ? -27.533 7.525 -38.621 1.00 14.12 146 CYS D CA 1
ATOM 4253 C C . CYS D 1 148 ? -26.141 7.344 -39.213 1.00 14.67 146 CYS D C 1
ATOM 4254 O O . CYS D 1 148 ? -25.183 8.013 -38.815 1.00 14.99 146 CYS D O 1
ATOM 4257 N N . GLY D 1 149 ? -26.024 6.378 -40.126 1.00 15.47 147 GLY D N 1
ATOM 4258 C CA . GLY D 1 149 ? -24.750 6.006 -40.709 1.00 16.83 147 GLY D CA 1
ATOM 4259 C C . GLY D 1 149 ? -24.099 4.801 -40.071 1.00 16.77 147 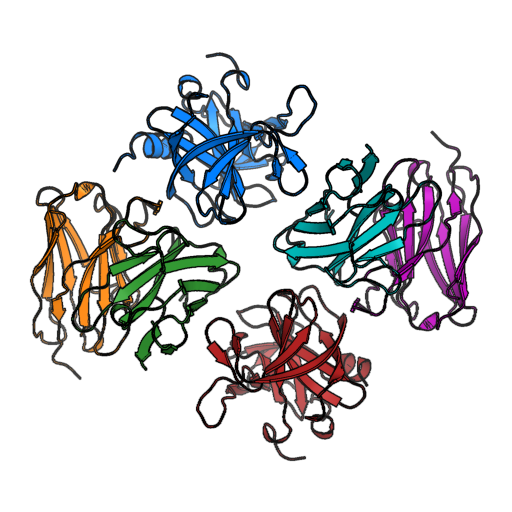GLY D C 1
ATOM 4260 O O . GLY D 1 149 ? -23.089 4.318 -40.596 1.00 14.69 147 GLY D O 1
ATOM 4261 N N . GLY D 1 150 ? -24.638 4.310 -38.955 1.00 15.14 148 GLY D N 1
ATOM 4262 C CA . GLY D 1 150 ? -24.056 3.178 -38.251 1.00 14.78 148 GLY D CA 1
ATOM 4263 C C . GLY D 1 150 ? -23.827 1.987 -39.163 1.00 14.99 148 GLY D C 1
ATOM 4264 O O . GLY D 1 150 ? -24.643 1.718 -40.045 1.00 15.30 148 GLY D O 1
ATOM 4265 N N . VAL D 1 151 ? -22.723 1.276 -38.974 1.00 14.10 149 VAL D N 1
ATOM 4266 C CA . VAL D 1 151 ? -22.322 0.212 -39.884 1.00 12.76 149 VAL D CA 1
ATOM 4267 C C . VAL D 1 151 ? -22.911 -1.113 -39.406 1.00 13.76 149 VAL D C 1
ATOM 4268 O O . VAL D 1 151 ? -22.624 -1.571 -38.291 1.00 15.24 149 VAL D O 1
ATOM 4272 N N . LEU D 1 152 ? -23.753 -1.711 -40.245 1.00 14.44 150 LEU D N 1
ATOM 4273 C CA . LEU D 1 152 ? -24.383 -3.000 -39.979 1.00 14.70 150 LEU D CA 1
ATOM 4274 C C . LEU D 1 152 ? -23.456 -4.103 -40.461 1.00 15.54 150 LEU D C 1
ATOM 4275 O O . LEU D 1 152 ? -23.083 -4.127 -41.648 1.00 15.42 150 LEU D O 1
ATOM 4280 N N . CYS D 1 153 ? -23.100 -5.014 -39.545 1.00 15.98 151 CYS D N 1
ATOM 4281 C CA . CYS D 1 153 ? -22.010 -5.944 -39.797 1.00 16.90 151 CYS D CA 1
ATOM 4282 C C . CYS D 1 153 ? -22.116 -7.161 -38.886 1.00 20.46 151 CYS D C 1
ATOM 4283 O O . CYS D 1 153 ? -22.960 -7.241 -37.990 1.00 18.85 151 CYS D O 1
ATOM 4286 N N . ALA D 1 154 ? -21.249 -8.124 -39.170 1.00 18.56 152 ALA D N 1
ATOM 4287 C CA . ALA D 1 154 ? -20.984 -9.273 -38.319 1.00 21.21 152 ALA D CA 1
ATOM 4288 C C . ALA D 1 154 ? -19.542 -9.653 -38.592 1.00 24.53 152 ALA D C 1
ATOM 4289 O O . ALA D 1 154 ? -18.915 -9.111 -39.504 1.00 23.92 152 ALA D O 1
ATOM 4291 N N . THR D 1 155 ? -19.021 -10.620 -37.838 1.00 24.90 153 THR D N 1
ATOM 4292 C CA . THR D 1 155 ? -17.605 -10.946 -37.974 1.00 29.30 153 THR D CA 1
ATOM 4293 C C . THR D 1 155 ? -17.245 -11.240 -39.426 1.00 24.57 153 THR D C 1
ATOM 4294 O O . THR D 1 155 ? -17.795 -12.151 -40.048 1.00 25.20 153 THR D O 1
ATOM 4298 N N . GLY D 1 156 ? -16.352 -10.420 -39.974 1.00 28.77 154 GLY D N 1
ATOM 4299 C CA . GLY D 1 156 ? -15.912 -10.555 -41.348 1.00 28.77 154 GLY D CA 1
ATOM 4300 C C . GLY D 1 156 ? -16.941 -10.220 -42.401 1.00 25.18 154 GLY D C 1
ATOM 4301 O O . GLY D 1 156 ? -16.717 -10.531 -43.572 1.00 21.87 154 GLY D O 1
ATOM 4302 N N . LYS D 1 157 ? -18.051 -9.571 -42.038 1.00 19.38 155 LYS D N 1
ATOM 4303 C CA . LYS D 1 157 ? -19.098 -9.246 -43.004 1.00 19.71 155 LYS D CA 1
ATOM 4304 C C . LYS D 1 157 ? -19.588 -7.827 -42.775 1.00 19.70 155 LYS D C 1
ATOM 4305 O O . LYS D 1 157 ? -19.856 -7.436 -41.637 1.00 20.27 155 LYS D O 1
ATOM 4311 N N . ILE D 1 158 ? -19.718 -7.072 -43.855 1.00 17.91 156 ILE D N 1
ATOM 4312 C CA . ILE D 1 158 ? -20.287 -5.733 -43.816 1.00 16.86 156 ILE D CA 1
ATOM 4313 C C . ILE D 1 158 ? -21.548 -5.764 -44.655 1.00 17.88 156 ILE D C 1
ATOM 4314 O O . ILE D 1 158 ? -21.484 -5.994 -45.866 1.00 18.79 156 ILE D O 1
ATOM 4319 N N . PHE D 1 159 ? -22.691 -5.511 -44.019 1.00 16.66 157 PHE D N 1
ATOM 4320 C CA . PHE D 1 159 ? -23.983 -5.645 -44.678 1.00 13.82 157 PHE D CA 1
ATOM 4321 C C . PHE D 1 159 ? -24.553 -4.329 -45.157 1.00 15.18 157 PHE D C 1
ATOM 4322 O O . PHE D 1 159 ? -25.267 -4.315 -46.162 1.00 15.81 157 PHE D O 1
ATOM 4330 N N . GLY D 1 160 ? -24.351 -3.245 -44.414 1.00 16.32 158 GLY D N 1
ATOM 4331 C CA . GLY D 1 160 ? -25.064 -2.036 -44.791 1.00 15.74 158 GLY D CA 1
ATOM 4332 C C . GLY D 1 160 ? -24.839 -0.893 -43.829 1.00 14.32 158 GLY D C 1
ATOM 4333 O O . GLY D 1 160 ? -23.966 -0.941 -42.968 1.00 15.37 158 GLY D O 1
ATOM 4334 N N . ILE D 1 161 ? -25.653 0.147 -44.006 1.00 16.52 159 ILE D N 1
ATOM 4335 C CA . ILE D 1 161 ? -25.512 1.410 -43.288 1.00 16.19 159 ILE D CA 1
ATOM 4336 C C . ILE D 1 161 ? -26.869 1.797 -42.715 1.00 15.42 159 ILE D C 1
ATOM 4337 O O . ILE D 1 161 ? -27.844 1.876 -43.459 1.00 14.57 159 ILE D O 1
ATOM 4342 N N . HIS D 1 162 ? -26.921 2.081 -41.418 1.00 15.26 160 HIS D N 1
ATOM 4343 C CA . HIS D 1 162 ? -28.179 2.456 -40.774 1.00 14.85 160 HIS D CA 1
ATOM 4344 C C . HIS D 1 162 ? -28.649 3.818 -41.274 1.00 14.74 160 HIS D C 1
ATOM 4345 O O . HIS D 1 162 ? -27.892 4.793 -41.238 1.00 16.81 160 HIS D O 1
ATOM 4352 N N . VAL D 1 163 ? -29.898 3.896 -41.744 1.00 14.29 161 VAL D N 1
ATOM 4353 C CA . VAL D 1 163 ? -30.416 5.131 -42.327 1.00 15.35 161 VAL D CA 1
ATOM 4354 C C . VAL D 1 163 ? -31.754 5.564 -41.748 1.00 17.17 161 VAL D C 1
ATOM 4355 O O . VAL D 1 163 ? -32.261 6.611 -42.134 1.00 15.31 161 VAL D O 1
ATOM 4359 N N . GLY D 1 164 ? -32.358 4.806 -40.847 1.00 17.60 162 GLY D N 1
ATOM 4360 C CA . GLY D 1 164 ? -33.630 5.256 -40.314 1.00 18.27 162 GLY D CA 1
ATOM 4361 C C . GLY D 1 164 ? -34.237 4.223 -39.399 1.00 17.51 162 GLY D C 1
ATOM 4362 O O . GLY D 1 164 ? -33.766 3.087 -39.293 1.00 15.14 162 GLY D O 1
ATOM 4363 N N . GLY D 1 165 ? -35.289 4.648 -38.710 1.00 21.74 163 GLY D N 1
ATOM 4364 C CA . GLY D 1 165 ? -35.984 3.750 -37.803 1.00 22.03 163 GLY D CA 1
ATOM 4365 C C . GLY D 1 165 ? -37.071 4.500 -37.065 1.00 28.00 163 GLY D C 1
ATOM 4366 O O . GLY D 1 165 ? -37.236 5.713 -37.219 1.00 24.67 163 GLY D O 1
ATOM 4367 N N . ASN D 1 166 ? -37.805 3.761 -36.230 1.00 24.22 164 ASN D N 1
ATOM 4368 C CA . ASN D 1 166 ? -38.950 4.331 -35.528 1.00 25.10 164 ASN D CA 1
ATOM 4369 C C . ASN D 1 166 ? -38.954 4.033 -34.031 1.00 25.56 164 ASN D C 1
ATOM 4370 O O . ASN D 1 166 ? -39.979 4.251 -33.373 1.00 27.80 164 ASN D O 1
ATOM 4375 N N . GLY D 1 167 ? -37.848 3.546 -33.475 1.00 22.70 165 GLY D N 1
ATOM 4376 C CA . GLY D 1 167 ? -37.780 3.185 -32.071 1.00 24.64 165 GLY D CA 1
ATOM 4377 C C . GLY D 1 167 ? -38.116 1.740 -31.778 1.00 21.43 165 GLY D C 1
ATOM 4378 O O . GLY D 1 167 ? -37.782 1.244 -30.698 1.00 24.25 165 GLY D O 1
ATOM 4379 N N . ARG D 1 168 ? -38.777 1.051 -32.702 1.00 23.41 166 ARG D N 1
ATOM 4380 C CA . ARG D 1 168 ? -38.978 -0.388 -32.596 1.00 24.96 166 ARG D CA 1
ATOM 4381 C C . ARG D 1 168 ? -38.227 -1.165 -33.659 1.00 22.70 166 ARG D C 1
ATOM 4382 O O . ARG D 1 168 ? -37.711 -2.255 -33.381 1.00 20.05 166 ARG D O 1
ATOM 4390 N N . GLN D 1 169 ? -38.159 -0.633 -34.874 1.00 19.35 167 GLN D N 1
ATOM 4391 C CA . GLN 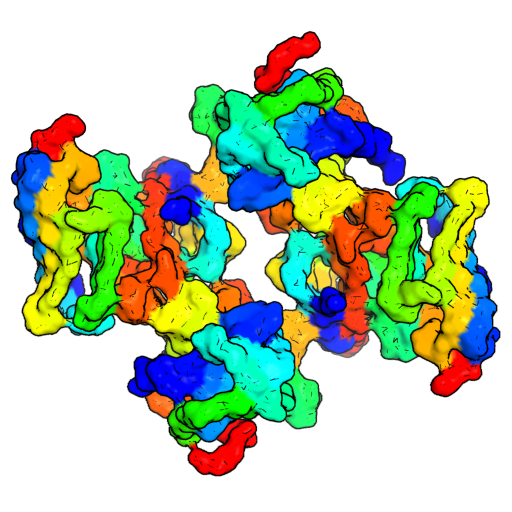D 1 169 ? -37.429 -1.275 -35.951 1.00 20.53 167 GLN D CA 1
ATOM 4392 C C . GLN D 1 169 ? -36.486 -0.271 -36.589 1.00 18.81 167 GLN D C 1
ATOM 4393 O O . GLN D 1 169 ? -36.802 0.918 -36.689 1.00 20.04 167 GLN D O 1
ATOM 4399 N N . GLY D 1 170 ? -35.311 -0.755 -36.974 1.00 17.30 168 GLY D N 1
ATOM 4400 C CA . GLY D 1 170 ? -34.348 0.085 -37.656 1.00 16.97 168 GLY D CA 1
ATOM 4401 C C . GLY D 1 170 ? -34.060 -0.493 -39.023 1.00 16.01 168 GLY D C 1
ATOM 4402 O O . GLY D 1 170 ? -34.294 -1.688 -39.252 1.00 17.30 168 GLY D O 1
ATOM 4403 N N . PHE D 1 171 ? -33.537 0.341 -39.925 1.00 16.31 169 PHE D N 1
ATOM 4404 C CA . PHE D 1 171 ? -33.361 -0.021 -41.325 1.00 17.03 169 PHE D CA 1
ATOM 4405 C C . PHE D 1 171 ? -31.999 0.450 -41.811 1.00 14.92 169 PHE D C 1
ATOM 4406 O O . PHE D 1 171 ? -31.611 1.594 -41.557 1.00 15.25 169 PHE D O 1
ATOM 4414 N N . SER D 1 172 ? -31.303 -0.429 -42.525 1.00 14.49 170 SER D N 1
ATOM 4415 C CA . SER D 1 172 ? -30.032 -0.131 -43.170 1.00 16.15 170 SER D CA 1
ATOM 4416 C C . SER D 1 172 ? -30.184 -0.209 -44.682 1.00 17.69 170 SER D C 1
ATOM 4417 O O . SER D 1 172 ? -30.869 -1.094 -45.210 1.00 14.38 170 SER D O 1
ATOM 4420 N N . ALA D 1 173 ? -29.515 0.705 -45.371 1.00 16.80 171 ALA D N 1
ATOM 4421 C CA . ALA D 1 173 ? -29.307 0.561 -46.800 1.00 16.38 171 ALA D CA 1
ATOM 4422 C C . ALA D 1 173 ? -28.270 -0.526 -47.043 1.00 16.68 171 ALA D C 1
ATOM 4423 O O . ALA D 1 173 ? -27.200 -0.532 -46.421 1.00 15.85 171 ALA D O 1
ATOM 4425 N N . GLN D 1 174 ? -28.609 -1.468 -47.913 1.00 16.06 172 GLN D N 1
ATOM 4426 C CA . GLN D 1 174 ? -27.705 -2.563 -48.216 1.00 18.12 172 GLN D CA 1
ATOM 4427 C C . GLN D 1 174 ? -26.446 -2.052 -48.917 1.00 16.55 172 GLN D C 1
ATOM 4428 O O . GLN D 1 174 ? -26.501 -1.168 -49.780 1.00 17.79 172 GLN D O 1
ATOM 4434 N N . LEU D 1 175 ? -25.302 -2.605 -48.535 1.00 17.43 173 LEU D N 1
ATOM 4435 C CA . LEU D 1 175 ? -24.062 -2.387 -49.271 1.00 16.79 173 LEU D CA 1
ATOM 4436 C C . LEU D 1 175 ? -23.808 -3.563 -50.207 1.00 18.59 173 LEU D C 1
ATOM 4437 O O . LEU D 1 175 ? -24.018 -4.719 -49.833 1.00 16.36 173 LEU D O 1
ATOM 4442 N N . LYS D 1 176 ? -23.362 -3.269 -51.431 1.00 19.83 174 LYS D N 1
ATOM 4443 C CA . LYS D 1 176 ? -23.020 -4.303 -52.399 1.00 18.49 174 LYS D CA 1
ATOM 4444 C C . LYS D 1 176 ? -21.663 -3.993 -53.006 1.00 17.82 174 LYS D C 1
ATOM 4445 O O . LYS D 1 176 ? -21.334 -2.828 -53.227 1.00 16.89 174 LYS D O 1
ATOM 4451 N N . LYS D 1 177 ? -20.883 -5.041 -53.286 1.00 19.58 175 LYS D N 1
ATOM 4452 C CA . LYS D 1 177 ? -19.590 -4.842 -53.939 1.00 21.30 175 LYS D CA 1
ATOM 4453 C C . LYS D 1 177 ? -19.747 -4.117 -55.272 1.00 19.70 175 LYS D C 1
ATOM 4454 O O . LYS D 1 177 ? -18.885 -3.316 -55.662 1.00 21.81 175 LYS D O 1
ATOM 4460 N N . GLN D 1 178 ? -20.836 -4.393 -55.994 1.00 20.40 176 GLN D N 1
ATOM 4461 C CA . GLN D 1 178 ? -21.012 -3.799 -57.317 1.00 25.18 176 GLN D CA 1
ATOM 4462 C C . GLN D 1 178 ? -21.258 -2.295 -57.268 1.00 24.90 176 GLN D C 1
ATOM 4463 O O . GLN D 1 178 ? -21.301 -1.656 -58.324 1.00 23.43 176 GLN D O 1
ATOM 4469 N N . TYR D 1 179 ? -21.442 -1.710 -56.085 1.00 19.79 177 TYR D N 1
ATOM 4470 C CA . TYR D 1 179 ? -21.526 -0.261 -55.989 1.00 18.35 177 TYR D CA 1
ATOM 4471 C C . TYR D 1 179 ? -20.167 0.422 -56.123 1.00 18.80 177 TYR D C 1
ATOM 4472 O O . TYR D 1 179 ? -20.113 1.652 -56.229 1.00 18.35 177 TYR D O 1
ATOM 4481 N N . PHE D 1 180 ? -19.080 -0.331 -56.086 1.00 18.21 178 PHE D N 1
ATOM 4482 C CA . PHE D 1 180 ? -17.749 0.238 -55.971 1.00 19.76 178 PHE D CA 1
ATOM 4483 C C . PHE D 1 180 ? -16.847 -0.335 -57.048 1.00 20.78 178 PHE D C 1
ATOM 4484 O O . PHE D 1 180 ? -17.145 -1.368 -57.650 1.00 18.91 178 PHE D O 1
ATOM 4492 N N . VAL D 1 181 ? -15.736 0.366 -57.293 1.00 20.83 179 VAL D N 1
ATOM 4493 C CA . VAL D 1 181 ? -14.738 -0.145 -58.222 1.00 25.75 179 VAL D CA 1
ATOM 4494 C C . VAL D 1 181 ? -14.417 -1.584 -57.856 1.00 28.71 179 VAL D C 1
ATOM 4495 O O . VAL D 1 181 ? -14.315 -1.933 -56.675 1.00 27.73 179 VAL D O 1
ATOM 4499 N N . GLU D 1 182 ? -14.310 -2.430 -58.882 1.00 31.58 180 GLU D N 1
ATOM 4500 C CA . GLU D 1 182 ? -13.961 -3.833 -58.709 1.00 39.56 180 GLU D CA 1
ATOM 4501 C C . GLU D 1 182 ? -12.610 -3.948 -58.022 1.00 39.16 180 GLU D C 1
ATOM 4502 O O . GLU D 1 182 ? -11.714 -3.140 -58.274 1.00 43.72 180 GLU D O 1
ATOM 4508 N N . LYS D 1 183 ? -12.493 -4.950 -57.144 1.00 46.14 181 LYS D N 1
ATOM 4509 C CA . LYS D 1 183 ? -11.286 -5.333 -56.379 1.00 55.87 181 LYS D CA 1
ATOM 4510 C C . LYS D 1 183 ? -11.404 -4.866 -54.935 1.00 55.27 181 LYS D C 1
ATOM 4511 O O . LYS D 1 183 ? -10.868 -5.499 -54.024 1.00 56.94 181 LYS D O 1
ATOM 4517 N N . GLN E 2 5 ? -24.574 -18.863 -12.232 1.00 57.08 3 GLN E N 1
ATOM 4518 C CA . GLN E 2 5 ? -23.258 -19.095 -12.814 1.00 51.75 3 GLN E CA 1
ATOM 4519 C C . GLN E 2 5 ? -22.409 -17.828 -12.735 1.00 36.67 3 GLN E C 1
ATOM 4520 O O . GLN E 2 5 ? -21.290 -17.828 -12.209 1.00 32.29 3 GLN E O 1
ATOM 4526 N N . VAL E 2 6 ? -22.978 -16.741 -13.235 1.00 32.87 4 VAL E N 1
ATOM 4527 C CA . VAL E 2 6 ? -22.323 -15.443 -13.196 1.00 27.15 4 VAL E CA 1
ATOM 4528 C C . VAL E 2 6 ? -22.405 -14.904 -11.776 1.00 27.88 4 VAL E C 1
ATOM 4529 O O . VAL E 2 6 ? -23.479 -14.897 -11.164 1.00 28.31 4 VAL E O 1
ATOM 4533 N N . GLN E 2 7 ? -21.265 -14.500 -11.230 1.00 26.81 5 GLN E N 1
ATOM 4534 C CA . GLN E 2 7 ? -21.199 -14.062 -9.845 1.00 25.22 5 GLN E CA 1
ATOM 4535 C C . GLN E 2 7 ? -20.286 -12.852 -9.754 1.00 22.14 5 GLN E C 1
ATOM 4536 O O . GLN E 2 7 ? -19.216 -12.833 -10.366 1.00 20.61 5 GLN E O 1
ATOM 4542 N N . LEU E 2 8 ? -20.708 -11.857 -8.972 1.00 17.66 6 LEU E N 1
ATOM 4543 C CA . LEU E 2 8 ? -19.847 -10.749 -8.564 1.00 21.58 6 LEU E CA 1
ATOM 4544 C C . LEU E 2 8 ? -19.817 -10.786 -7.041 1.00 21.28 6 LEU E C 1
ATOM 4545 O O . LEU E 2 8 ? -20.762 -10.327 -6.388 1.00 21.25 6 LEU E O 1
ATOM 4550 N N . LEU E 2 9 ? -18.752 -11.351 -6.471 1.00 19.04 7 LEU E N 1
ATOM 4551 C CA . LEU E 2 9 ? -18.654 -11.565 -5.025 1.00 22.77 7 LEU E CA 1
ATOM 4552 C C . LEU E 2 9 ? -17.871 -10.417 -4.388 1.00 20.42 7 LEU E C 1
ATOM 4553 O O . LEU E 2 9 ? -16.665 -10.278 -4.615 1.00 19.29 7 LEU E O 1
ATOM 4558 N N . GLN E 2 10 ? -18.550 -9.609 -3.582 1.00 18.63 8 GLN E N 1
ATOM 4559 C CA . GLN E 2 10 ? -17.978 -8.385 -3.035 1.00 23.08 8 GLN E CA 1
ATOM 4560 C C . GLN E 2 10 ? -17.431 -8.593 -1.631 1.00 24.80 8 GLN E C 1
ATOM 4561 O O . GLN E 2 10 ? -17.893 -9.464 -0.892 1.00 23.16 8 GLN E O 1
ATOM 4567 N N . SER E 2 11 ? -16.436 -7.778 -1.271 1.00 21.96 9 SER E N 1
ATOM 4568 C CA . SER E 2 11 ? -15.916 -7.732 0.092 1.00 28.93 9 SER E CA 1
ATOM 4569 C C . SER E 2 11 ? -15.282 -6.367 0.361 1.00 27.59 9 SER E C 1
ATOM 4570 O O . SER E 2 11 ? -15.098 -5.552 -0.550 1.00 25.00 9 SER E O 1
ATOM 4573 N N . GLY E 2 12 ? -14.983 -6.117 1.633 1.00 30.55 10 GLY E N 1
ATOM 4574 C CA . GLY E 2 12 ? -14.169 -4.986 2.040 1.00 29.37 10 GLY E CA 1
ATOM 4575 C C . GLY E 2 12 ? -14.802 -3.753 2.691 1.00 37.29 10 GLY E C 1
ATOM 4576 O O . GLY E 2 12 ? -14.117 -2.724 2.799 1.00 48.28 10 GLY E O 1
ATOM 4577 N N . GLY E 2 13 ? -16.035 -3.833 3.168 1.00 33.20 11 GLY E N 1
ATOM 4578 C CA . GLY E 2 13 ? -16.725 -2.699 3.756 1.00 30.58 11 GLY E CA 1
ATOM 4579 C C . GLY E 2 13 ? -16.681 -2.683 5.271 1.00 32.46 11 GLY E C 1
ATOM 4580 O O . GLY E 2 13 ? -15.779 -3.243 5.904 1.00 36.96 11 GLY E O 1
ATOM 4581 N N . GLY E 2 14 ? -17.653 -1.981 5.864 1.00 25.39 12 GLY E N 1
ATOM 4582 C CA . GLY E 2 14 ? -17.799 -1.895 7.298 1.00 24.97 12 GLY E CA 1
ATOM 4583 C C . GLY E 2 14 ? -17.878 -0.466 7.783 1.00 24.43 12 GLY E C 1
ATOM 4584 O O . GLY E 2 14 ? -18.175 0.464 7.024 1.00 22.78 12 GLY E O 1
ATOM 4585 N N . VAL E 2 15 ? -17.655 -0.298 9.080 1.00 21.15 13 VAL E N 1
ATOM 4586 C CA . VAL E 2 15 ? -17.673 1.020 9.697 1.00 19.47 13 VAL E CA 1
ATOM 4587 C C . VAL E 2 15 ? -16.288 1.623 9.563 1.00 20.95 13 VAL E C 1
ATOM 4588 O O . VAL E 2 15 ? -15.284 0.934 9.751 1.00 23.17 13 VAL E O 1
ATOM 4592 N N . VAL E 2 16 ? -16.227 2.902 9.216 1.00 21.19 14 VAL E N 1
ATOM 4593 C CA . VAL E 2 16 ? -14.956 3.595 9.047 1.00 20.51 14 VAL E CA 1
ATOM 4594 C C . VAL E 2 16 ? -15.095 5.006 9.601 1.00 28.11 14 VAL E C 1
ATOM 4595 O O . VAL E 2 16 ? -16.174 5.610 9.560 1.00 24.63 14 VAL E O 1
ATOM 4599 N N . GLN E 2 17 ? -13.996 5.523 10.150 1.00 25.83 15 GLN E N 1
ATOM 4600 C CA . GLN E 2 17 ? -14.013 6.874 10.693 1.00 29.84 15 GLN E CA 1
ATOM 4601 C C . GLN E 2 17 ? -13.806 7.897 9.577 1.00 27.03 15 GLN E C 1
ATOM 4602 O O . GLN E 2 17 ? -13.076 7.632 8.618 1.00 26.34 15 GLN E O 1
ATOM 4608 N N . PRO E 2 18 ? -14.458 9.057 9.657 1.00 28.21 16 PRO E N 1
ATOM 4609 C CA . PRO E 2 18 ? -14.288 10.067 8.607 1.00 29.04 16 PRO E CA 1
ATOM 4610 C C . PRO E 2 18 ? -12.822 10.437 8.446 1.00 32.37 16 PRO E C 1
ATOM 4611 O O . PRO E 2 18 ? -12.045 10.418 9.404 1.00 32.13 16 PRO E O 1
ATOM 4615 N N . GLY E 2 19 ? -12.457 10.782 7.211 1.00 29.46 17 GLY E N 1
ATOM 4616 C CA . GLY E 2 19 ? -11.084 11.069 6.840 1.00 25.66 17 GLY E CA 1
ATOM 4617 C C . GLY E 2 19 ? -10.223 9.857 6.552 1.00 29.16 17 GLY E C 1
ATOM 4618 O O . GLY E 2 19 ? -9.156 10.008 5.944 1.00 29.84 17 GLY E O 1
ATOM 4619 N N . ARG E 2 20 ? -10.658 8.654 6.928 1.00 27.67 18 ARG E N 1
ATOM 4620 C CA . ARG E 2 20 ? -9.856 7.461 6.717 1.00 28.44 18 ARG E CA 1
ATOM 4621 C C . ARG E 2 20 ? -10.247 6.801 5.392 1.00 28.35 18 ARG E C 1
ATOM 4622 O O . ARG E 2 20 ? -11.053 7.332 4.625 1.00 26.02 18 ARG E O 1
ATOM 4630 N N . SER E 2 21 ? -9.630 5.655 5.101 1.00 24.93 19 SER E N 1
ATOM 4631 C CA . SER E 2 21 ? -9.712 4.982 3.809 1.00 27.93 19 SER E CA 1
ATOM 4632 C C . SER E 2 21 ? -10.269 3.570 3.958 1.00 29.89 19 SER E C 1
ATOM 4633 O O . SER E 2 21 ? -10.211 2.970 5.031 1.00 28.23 19 SER E O 1
ATOM 4636 N N . LEU E 2 22 ? -10.805 3.043 2.852 1.00 24.60 20 LEU E N 1
ATOM 4637 C CA . LEU E 2 22 ? -11.338 1.689 2.769 1.00 26.77 20 LEU E CA 1
ATOM 4638 C C . LEU E 2 22 ? -11.219 1.227 1.324 1.00 25.02 20 LEU E C 1
ATOM 4639 O O . LEU E 2 22 ? -11.406 2.024 0.413 1.00 22.18 20 LEU E O 1
ATOM 4644 N N . ARG E 2 23 ? -10.890 -0.039 1.102 1.00 23.80 21 ARG E N 1
ATOM 4645 C CA . ARG E 2 23 ? -10.881 -0.585 -0.250 1.00 24.31 21 ARG E CA 1
ATOM 4646 C C . ARG E 2 23 ? -12.003 -1.609 -0.385 1.00 25.96 21 ARG E C 1
ATOM 4647 O O . ARG E 2 23 ? -12.105 -2.531 0.429 1.00 24.26 21 ARG E O 1
ATOM 4655 N N . LEU E 2 24 ? -12.853 -1.433 -1.390 1.00 20.59 22 LEU E N 1
ATOM 4656 C CA . LEU E 2 24 ? -13.835 -2.438 -1.764 1.00 20.79 22 LEU E CA 1
ATOM 4657 C C . LEU E 2 24 ? -13.264 -3.281 -2.892 1.00 19.83 22 LEU E C 1
ATOM 4658 O O . LEU E 2 24 ? -12.531 -2.775 -3.749 1.00 18.37 22 LEU E O 1
ATOM 4663 N N . SER E 2 25 ? -13.583 -4.571 -2.879 1.00 20.24 23 SER E N 1
ATOM 4664 C CA . SER E 2 25 ? -13.139 -5.442 -3.950 1.00 21.58 23 SER E CA 1
ATOM 4665 C C . SER E 2 25 ? -14.293 -6.333 -4.393 1.00 21.17 23 SER E C 1
ATOM 4666 O O . SER E 2 25 ? -15.261 -6.580 -3.662 1.00 19.62 23 SER E O 1
ATOM 4669 N N . CYS E 2 26 ? -14.153 -6.847 -5.601 1.00 19.76 24 CYS E N 1
ATOM 4670 C CA . CYS E 2 26 ? -15.141 -7.748 -6.167 1.00 19.29 24 CYS E CA 1
ATOM 4671 C C . CYS E 2 26 ? -14.406 -8.810 -6.967 1.00 20.82 24 CYS E C 1
ATOM 4672 O O . CYS E 2 26 ? -13.524 -8.484 -7.767 1.00 18.67 24 CYS E O 1
ATOM 4675 N N . ALA E 2 27 ? -14.751 -10.071 -6.730 1.00 19.64 25 ALA E N 1
ATOM 4676 C CA . ALA E 2 27 ? -14.222 -11.188 -7.497 1.00 19.41 25 ALA E CA 1
ATOM 4677 C C . ALA E 2 27 ? -15.301 -11.641 -8.476 1.00 18.54 25 ALA E C 1
ATOM 4678 O O . ALA E 2 27 ? -16.401 -12.020 -8.062 1.00 19.63 25 ALA E O 1
ATOM 4680 N N . ALA E 2 28 ? -14.989 -11.574 -9.770 1.00 17.50 26 ALA E N 1
ATOM 4681 C CA . ALA E 2 28 ? -15.933 -11.893 -10.831 1.00 19.38 26 ALA E CA 1
ATOM 4682 C C . ALA E 2 28 ? -15.716 -13.323 -11.306 1.00 21.33 26 ALA E C 1
ATOM 4683 O O . ALA E 2 28 ? -14.576 -13.764 -11.470 1.00 18.04 26 ALA E O 1
ATOM 4685 N N . SER E 2 29 ? -16.810 -14.042 -11.543 1.00 18.92 27 SER E N 1
ATOM 4686 C CA . SER E 2 29 ? -16.676 -15.405 -12.044 1.00 21.56 27 SER E CA 1
ATOM 4687 C C . SER E 2 29 ? -17.873 -15.744 -12.914 1.00 22.42 27 SER E C 1
ATOM 4688 O O . SER E 2 29 ? -18.931 -15.116 -12.821 1.00 19.50 27 SER E O 1
ATOM 4691 N N . GLY E 2 30 ? -17.688 -16.747 -13.770 1.00 22.51 28 GLY E N 1
ATOM 4692 C CA . GLY E 2 30 ? -18.753 -17.214 -14.636 1.00 22.04 28 GLY E CA 1
ATOM 4693 C C . GLY E 2 30 ? -18.887 -16.476 -15.950 1.00 21.69 28 GLY E C 1
ATOM 4694 O O . GLY E 2 30 ? -19.864 -16.708 -16.673 1.00 23.87 28 GLY E O 1
ATOM 4695 N N . PHE E 2 31 ? -17.954 -15.584 -16.273 1.00 20.94 29 PHE E N 1
ATOM 4696 C CA . PHE E 2 31 ? -17.956 -14.871 -17.543 1.00 20.58 29 PHE E CA 1
ATOM 4697 C C . PHE E 2 31 ? -16.544 -14.371 -17.812 1.00 19.96 29 PHE E C 1
ATOM 4698 O O . PHE E 2 31 ? -15.663 -14.455 -16.956 1.00 22.86 29 PHE E O 1
ATOM 4706 N N . THR E 2 32 ? -16.332 -13.872 -19.027 1.00 17.96 30 THR E N 1
ATOM 4707 C CA . THR E 2 32 ? -15.020 -13.381 -19.453 1.00 19.39 30 THR E CA 1
ATOM 4708 C C . THR E 2 32 ? -14.866 -11.952 -18.951 1.00 21.68 30 THR E C 1
ATOM 4709 O O . THR E 2 32 ? -15.198 -10.989 -19.639 1.00 17.78 30 THR E O 1
ATOM 4713 N N . PHE E 2 33 ? -14.335 -11.830 -17.732 1.00 19.81 31 PHE E N 1
ATOM 4714 C CA . PHE E 2 33 ? -14.292 -10.544 -17.035 1.00 18.41 31 PHE E CA 1
ATOM 4715 C C . PHE E 2 33 ? -13.632 -9.461 -17.876 1.00 18.07 31 PHE E C 1
ATOM 4716 O O . PHE E 2 33 ? -14.106 -8.315 -17.917 1.00 16.44 31 PHE E O 1
ATOM 4724 N N . SER E 2 34 ? -12.546 -9.809 -18.566 1.00 17.27 32 SER E N 1
ATOM 4725 C CA . SER E 2 34 ? -11.764 -8.835 -19.321 1.00 18.69 32 SER E CA 1
ATOM 4726 C C . SER E 2 34 ? -12.523 -8.244 -20.505 1.00 18.50 32 SER E C 1
ATOM 4727 O O . SER E 2 34 ? -12.015 -7.307 -21.127 1.00 20.42 32 SER E O 1
ATOM 4730 N N . SER E 2 35 ? -13.714 -8.752 -20.826 1.00 19.67 33 SER E N 1
ATOM 4731 C CA . SER E 2 35 ? -14.493 -8.259 -21.956 1.00 17.06 33 SER E CA 1
ATOM 4732 C C . SER E 2 35 ? -15.543 -7.221 -21.573 1.00 19.58 33 SER E C 1
ATOM 4733 O O . SER E 2 35 ? -16.253 -6.731 -22.464 1.00 18.02 33 SER E O 1
ATOM 4736 N N . TYR E 2 36 ? -15.689 -6.889 -20.286 1.00 16.85 34 TYR E N 1
ATOM 4737 C CA . TYR E 2 36 ? -16.807 -6.062 -19.845 1.00 17.41 34 TYR E CA 1
ATOM 4738 C C . TYR E 2 36 ? -16.331 -4.833 -19.087 1.00 16.15 34 TYR E C 1
ATOM 4739 O O . TYR E 2 36 ? -15.458 -4.925 -18.215 1.00 16.60 34 TYR E O 1
ATOM 4748 N N . ALA E 2 37 ? -16.945 -3.689 -19.391 1.00 16.22 35 ALA E N 1
ATOM 4749 C CA . ALA E 2 37 ? -16.828 -2.547 -18.498 1.00 13.96 35 ALA E CA 1
ATOM 4750 C C . ALA E 2 37 ? -17.543 -2.849 -17.189 1.00 14.58 35 ALA E C 1
ATOM 4751 O O . ALA E 2 37 ? -18.473 -3.670 -17.132 1.00 15.28 35 ALA E O 1
ATOM 4753 N N . MET E 2 38 ? -17.084 -2.198 -16.122 1.00 14.81 36 MET E N 1
ATOM 4754 C CA . MET E 2 38 ? -17.672 -2.397 -14.801 1.00 16.22 36 MET E CA 1
ATOM 4755 C C . MET E 2 38 ? -17.953 -1.046 -14.152 1.00 14.51 36 MET E C 1
ATOM 4756 O O . MET E 2 38 ? -17.211 -0.084 -14.360 1.00 15.24 36 MET E O 1
ATOM 4761 N N . HIS E 2 39 ? -19.034 -0.978 -13.370 1.00 13.59 37 HIS E N 1
ATOM 4762 C CA . HIS E 2 39 ? -19.368 0.226 -12.618 1.00 14.23 37 HIS E CA 1
ATOM 4763 C C . HIS E 2 39 ? -19.459 -0.064 -11.126 1.00 15.16 37 HIS E C 1
ATOM 4764 O O . HIS E 2 39 ? -19.751 -1.186 -10.705 1.00 15.01 37 HIS E O 1
ATOM 4771 N N . TRP E 2 40 ? -19.246 0.986 -10.337 1.00 14.00 38 TRP E N 1
ATOM 4772 C CA . TRP E 2 40 ? -19.683 1.033 -8.949 1.00 13.15 38 TRP E CA 1
ATOM 4773 C C . TRP E 2 40 ? -20.849 2.009 -8.855 1.00 16.80 38 TRP E C 1
ATOM 4774 O O . TRP E 2 40 ? -20.806 3.101 -9.447 1.00 15.42 38 TRP E O 1
ATOM 4785 N N . VAL E 2 41 ? -21.877 1.585 -8.111 1.00 15.05 39 VAL E N 1
ATOM 4786 C CA . VAL E 2 41 ? -23.124 2.308 -7.903 1.00 15.20 39 VAL E CA 1
ATOM 4787 C C . VAL E 2 41 ? -23.440 2.222 -6.415 1.00 15.43 39 VAL E C 1
ATOM 4788 O O . VAL E 2 41 ? -23.301 1.156 -5.818 1.00 17.46 39 VAL E O 1
ATOM 4792 N N . ARG E 2 42 ? -23.901 3.307 -5.809 1.00 15.58 40 ARG E N 1
ATOM 4793 C CA . ARG E 2 42 ? -24.140 3.243 -4.369 1.00 16.61 40 ARG E CA 1
ATOM 4794 C C . ARG E 2 42 ? -25.556 3.682 -4.036 1.00 17.10 40 ARG E C 1
ATOM 4795 O O . ARG E 2 42 ? -26.249 4.300 -4.847 1.00 15.72 40 ARG E O 1
ATOM 4803 N N . GLN E 2 43 ? -25.977 3.357 -2.812 1.00 16.81 41 GLN E N 1
ATOM 4804 C CA . GLN E 2 43 ? -27.343 3.614 -2.372 1.00 18.56 41 GLN E CA 1
ATOM 4805 C C . GLN E 2 43 ? -27.308 3.992 -0.901 1.00 19.64 41 GLN E C 1
ATOM 4806 O O . GLN E 2 43 ? -27.075 3.134 -0.043 1.00 17.98 41 GLN E O 1
ATOM 4812 N N . ALA E 2 44 ? -27.504 5.274 -0.619 1.00 19.92 42 ALA E N 1
ATOM 4813 C CA . ALA E 2 44 ? -27.530 5.733 0.761 1.00 24.37 42 ALA E CA 1
ATOM 4814 C C . ALA E 2 44 ? -28.821 5.247 1.437 1.00 29.03 42 ALA E C 1
ATOM 4815 O O . ALA E 2 44 ? -29.801 4.927 0.754 1.00 26.67 42 ALA E O 1
ATOM 4817 N N . PRO E 2 45 ? -28.834 5.152 2.772 1.00 28.09 43 PRO E N 1
ATOM 4818 C CA . PRO E 2 45 ? -29.952 4.479 3.460 1.00 31.02 43 PRO E CA 1
ATOM 4819 C C . PRO E 2 45 ? -31.305 5.070 3.109 1.00 32.00 43 PRO E C 1
ATOM 4820 O O . PRO E 2 45 ? -31.580 6.234 3.407 1.00 35.81 43 PRO E O 1
ATOM 4824 N N . GLY E 2 46 ? -32.186 4.215 2.584 1.00 31.46 44 GLY E N 1
ATOM 4825 C CA . GLY E 2 46 ? -33.487 4.695 2.179 1.00 34.07 44 GLY E CA 1
ATOM 4826 C C . GLY E 2 46 ? -33.473 5.720 1.055 1.00 38.06 44 GLY E C 1
ATOM 4827 O O . GLY E 2 46 ? -34.466 6.430 0.866 1.00 35.69 44 GLY E O 1
ATOM 4828 N N . LYS E 2 47 ? -32.353 5.841 0.322 1.00 28.69 45 LYS E N 1
ATOM 4829 C CA . LYS E 2 47 ? -32.228 6.750 -0.810 1.00 29.88 45 LYS E CA 1
ATOM 4830 C C . LYS E 2 47 ? -32.116 5.886 -2.073 1.00 25.21 45 LYS E C 1
ATOM 4831 O O . LYS E 2 47 ? -32.206 4.658 -2.013 1.00 22.56 45 LYS E O 1
ATOM 4837 N N . GLY E 2 48 ? -31.966 6.515 -3.242 1.00 21.69 46 GLY E N 1
ATOM 4838 C CA . GLY E 2 48 ? -31.985 5.793 -4.499 1.00 19.61 46 GLY E CA 1
ATOM 4839 C C . GLY E 2 48 ? -30.586 5.407 -4.977 1.00 21.72 46 GLY E C 1
ATOM 4840 O O . GLY E 2 48 ? -29.579 5.725 -4.357 1.00 19.74 46 GLY E O 1
ATOM 4841 N N . LEU E 2 49 ? -30.546 4.710 -6.114 1.00 18.61 47 LEU E N 1
ATOM 4842 C CA . LEU E 2 49 ? -29.277 4.328 -6.729 1.00 18.55 47 LEU E CA 1
ATOM 4843 C C . LEU E 2 49 ? -28.542 5.551 -7.278 1.00 18.46 47 LEU E C 1
ATOM 4844 O O . LEU E 2 49 ? -29.147 6.425 -7.912 1.00 17.30 47 LEU E O 1
ATOM 4849 N N . GLU E 2 50 ? -27.226 5.604 -7.048 1.00 18.90 48 GLU E N 1
ATOM 4850 C CA . GLU E 2 50 ? -26.398 6.719 -7.510 1.00 19.73 48 GLU E CA 1
ATOM 4851 C C . GLU E 2 50 ? -25.123 6.178 -8.143 1.00 16.27 48 GLU E C 1
ATOM 4852 O O . GLU E 2 50 ? -24.368 5.448 -7.495 1.00 17.14 48 GLU E O 1
ATOM 4858 N N . TRP E 2 51 ? -24.877 6.559 -9.395 1.00 16.60 49 TRP E N 1
ATOM 4859 C CA . TRP E 2 51 ? -23.657 6.158 -10.089 1.00 17.29 49 TRP E CA 1
ATOM 4860 C C . TRP E 2 51 ? -22.428 6.734 -9.399 1.00 15.59 49 TRP E C 1
ATOM 4861 O O . TRP E 2 51 ? -22.408 7.911 -9.028 1.00 17.41 49 TRP E O 1
ATOM 4872 N N . VAL E 2 52 ? -21.382 5.914 -9.244 1.00 15.78 50 VAL E N 1
ATOM 4873 C CA . VAL E 2 52 ? -20.154 6.325 -8.561 1.00 14.53 50 VAL E CA 1
ATOM 4874 C C . VAL E 2 52 ? -18.963 6.368 -9.513 1.00 17.45 50 VAL E C 1
ATOM 4875 O O . VAL E 2 52 ? -18.230 7.359 -9.557 1.00 18.36 50 VAL E O 1
ATOM 4879 N N . ALA E 2 53 ? -18.715 5.276 -10.238 1.00 14.99 51 ALA E N 1
ATOM 4880 C CA . ALA E 2 53 ? -17.518 5.256 -11.082 1.00 16.96 51 ALA E CA 1
ATOM 4881 C C . ALA E 2 53 ? -17.642 4.162 -12.128 1.00 15.93 51 ALA E C 1
ATOM 4882 O O . ALA E 2 53 ? -18.430 3.225 -11.980 1.00 16.26 51 ALA E O 1
ATOM 4884 N N . VAL E 2 54 ? -16.839 4.297 -13.183 1.00 15.33 52 VAL E N 1
ATOM 4885 C CA . VAL E 2 54 ? -16.795 3.319 -14.265 1.00 15.17 52 VAL E CA 1
ATOM 4886 C C . VAL E 2 54 ? -15.343 3.063 -14.655 1.00 15.47 52 VAL E C 1
ATOM 4887 O O . VAL E 2 54 ? -14.484 3.954 -14.570 1.00 15.69 52 VAL E O 1
ATOM 4891 N N . ILE E 2 55 ? -15.080 1.826 -15.080 1.00 14.74 53 ILE E N 1
ATOM 4892 C CA . ILE E 2 55 ? -13.813 1.470 -15.704 1.00 15.65 53 ILE E CA 1
ATOM 4893 C C . ILE E 2 55 ? -14.093 0.656 -16.966 1.00 15.64 53 ILE E C 1
ATOM 4894 O O . ILE E 2 55 ? -14.931 -0.259 -16.959 1.00 18.61 53 ILE E O 1
ATOM 4899 N N . SER E 2 56 ? -13.415 1.013 -18.057 1.00 15.52 54 SER E N 1
ATOM 4900 C CA . SER E 2 56 ? -13.646 0.338 -19.325 1.00 15.56 54 SER E CA 1
ATOM 4901 C C . SER E 2 56 ? -13.053 -1.069 -19.275 1.00 17.32 54 SER E C 1
ATOM 4902 O O . SER E 2 56 ? -12.311 -1.427 -18.354 1.00 17.65 54 SER E O 1
ATOM 4905 N N . TYR E 2 57 ? -13.390 -1.865 -20.297 1.00 16.86 55 TYR E N 1
ATOM 4906 C CA . TYR E 2 57 ? -13.103 -3.300 -20.266 1.00 17.66 55 TYR E CA 1
ATOM 4907 C C . TYR E 2 57 ? -11.615 -3.588 -20.079 1.00 19.62 55 TYR E C 1
ATOM 4908 O O . TYR E 2 57 ? -11.250 -4.496 -19.326 1.00 19.67 55 TYR E O 1
ATOM 4917 N N . ASP E 2 58 ? -10.741 -2.813 -20.722 1.00 20.09 56 ASP E N 1
ATOM 4918 C CA . ASP E 2 58 ? -9.305 -3.048 -20.624 1.00 22.75 56 ASP E CA 1
ATOM 4919 C C . ASP E 2 58 ? -8.652 -2.185 -19.557 1.00 24.27 56 ASP E C 1
ATOM 4920 O O . ASP E 2 58 ? -7.423 -2.204 -19.414 1.00 23.51 56 ASP E O 1
ATOM 4925 N N . GLY E 2 59 ? -9.450 -1.453 -18.786 1.00 19.71 57 GLY E N 1
ATOM 4926 C CA . GLY E 2 59 ? -8.935 -0.623 -17.723 1.00 20.03 57 GLY E CA 1
ATOM 4927 C C . GLY E 2 59 ? -8.334 0.690 -18.165 1.00 22.77 57 GLY E C 1
ATOM 4928 O O . GLY E 2 59 ? -7.846 1.441 -17.312 1.00 25.38 57 GLY E O 1
ATOM 4929 N N . SER E 2 60 ? -8.369 1.005 -19.461 1.00 22.78 58 SER E N 1
ATOM 4930 C CA . SER E 2 60 ? -7.697 2.202 -19.957 1.00 24.22 58 SER E CA 1
ATOM 4931 C C . SER E 2 60 ? -8.469 3.488 -19.675 1.00 26.50 58 SER E C 1
ATOM 4932 O O . SER E 2 60 ? -7.855 4.555 -19.602 1.00 24.80 58 SER E O 1
ATOM 4935 N N . ASN E 2 61 ? -9.795 3.428 -19.533 1.00 20.43 59 ASN E N 1
ATOM 4936 C CA . ASN E 2 61 ? -10.610 4.619 -19.327 1.00 20.62 59 ASN E CA 1
ATOM 4937 C C . ASN E 2 61 ? -11.373 4.503 -18.013 1.00 17.86 59 ASN E C 1
ATOM 4938 O O . ASN E 2 61 ? -11.944 3.449 -17.720 1.00 18.17 59 ASN E O 1
ATOM 4943 N N . LYS E 2 62 ? -11.372 5.579 -17.221 1.00 15.92 60 LYS E N 1
ATOM 4944 C CA . LYS E 2 62 ? -12.057 5.622 -15.930 1.00 18.29 60 LYS E CA 1
ATOM 4945 C C . LYS E 2 62 ? -12.771 6.952 -15.773 1.00 20.66 60 LYS E C 1
ATOM 4946 O O . LYS E 2 62 ? -12.217 7.994 -16.134 1.00 19.54 60 LYS E O 1
ATOM 4952 N N . TYR E 2 63 ? -13.988 6.925 -15.226 1.00 16.75 61 TYR E N 1
ATOM 4953 C CA . TYR E 2 63 ? -14.699 8.171 -14.919 1.00 18.58 61 TYR E CA 1
ATOM 4954 C C . TYR E 2 63 ? -15.325 8.086 -13.535 1.00 17.54 61 TYR E C 1
ATOM 4955 O O . TYR E 2 63 ? -15.671 7.002 -13.067 1.00 15.44 61 TYR E O 1
ATOM 4964 N N . TYR E 2 64 ? -15.518 9.255 -12.910 1.00 15.27 62 TYR E N 1
ATOM 4965 C CA . TYR E 2 64 ? -15.970 9.351 -11.529 1.00 18.01 62 TYR E CA 1
ATOM 4966 C C . TYR E 2 64 ? -17.089 10.369 -11.392 1.00 18.78 62 TYR E C 1
ATOM 4967 O O . TYR E 2 64 ? -17.120 11.379 -12.102 1.00 19.41 62 TYR E O 1
ATOM 4976 N N . ALA E 2 65 ? -18.006 10.095 -10.465 1.00 15.54 63 ALA E N 1
ATOM 4977 C CA . ALA E 2 65 ? -18.984 11.105 -10.084 1.00 19.90 63 ALA E CA 1
ATOM 4978 C C . ALA E 2 65 ? -18.278 12.295 -9.434 1.00 21.95 63 ALA E C 1
ATOM 4979 O O . ALA E 2 65 ? -17.283 12.145 -8.716 1.00 19.03 63 ALA E O 1
ATOM 4981 N N . ASP E 2 66 ? -18.824 13.491 -9.677 1.00 22.26 64 ASP E N 1
ATOM 4982 C CA . ASP E 2 66 ? -18.216 14.708 -9.146 1.00 25.46 64 ASP E CA 1
ATOM 4983 C C . ASP E 2 66 ? -18.029 14.630 -7.637 1.00 25.84 64 ASP E C 1
ATOM 4984 O O . ASP E 2 66 ? -17.038 15.135 -7.095 1.00 26.80 64 ASP E O 1
ATOM 4989 N N . SER E 2 67 ? -18.965 13.987 -6.943 1.00 23.49 65 SER E N 1
ATOM 4990 C CA . SER E 2 67 ? -18.913 13.912 -5.487 1.00 26.46 65 SER E CA 1
ATOM 4991 C C . SER E 2 67 ? -17.727 13.109 -4.962 1.00 24.12 65 SER E C 1
ATOM 4992 O O . SER E 2 67 ? -17.383 13.247 -3.785 1.00 26.78 65 SER E O 1
ATOM 4995 N N . VAL E 2 68 ? -17.106 12.265 -5.783 1.00 22.48 66 VAL E N 1
ATOM 4996 C CA . VAL E 2 68 ? -16.012 11.414 -5.321 1.00 23.66 66 VAL E CA 1
ATOM 4997 C C . VAL E 2 68 ? -14.717 11.657 -6.074 1.00 23.08 66 VAL E C 1
ATOM 4998 O O . VAL E 2 68 ? -13.685 11.087 -5.692 1.00 19.12 66 VAL E O 1
ATOM 5002 N N . LYS E 2 69 ? -14.730 12.483 -7.114 1.00 23.34 67 LYS E N 1
ATOM 5003 C CA . LYS E 2 69 ? -13.518 12.755 -7.868 1.00 24.66 67 LYS E CA 1
ATOM 5004 C C . LYS E 2 69 ? -12.434 13.309 -6.958 1.00 23.31 67 LYS E C 1
ATOM 5005 O O . LYS E 2 69 ? -12.693 14.134 -6.076 1.00 25.11 67 LYS E O 1
ATOM 5011 N N . GLY E 2 70 ? -11.214 12.819 -7.157 1.00 25.83 68 GLY E N 1
ATOM 5012 C CA . GLY E 2 70 ? -10.094 13.203 -6.333 1.00 25.82 68 GLY E CA 1
ATOM 5013 C C . GLY E 2 70 ? -10.002 12.463 -5.026 1.00 27.03 68 GLY E C 1
ATOM 5014 O O . GLY E 2 70 ? -9.025 12.652 -4.294 1.00 27.20 68 GLY E O 1
ATOM 5015 N N . ARG E 2 71 ? -10.966 11.603 -4.721 1.00 22.54 69 ARG E N 1
ATOM 5016 C CA . ARG E 2 71 ? -10.966 10.818 -3.493 1.00 20.92 69 ARG E CA 1
ATOM 5017 C C . ARG E 2 71 ? -11.028 9.322 -3.748 1.00 24.70 69 ARG E C 1
ATOM 5018 O O . ARG E 2 71 ? -10.421 8.554 -2.999 1.00 22.14 69 ARG E O 1
ATOM 5026 N N . PHE E 2 72 ? -11.839 8.882 -4.710 1.00 23.29 70 PHE E N 1
ATOM 5027 C CA . PHE E 2 72 ? -11.980 7.471 -5.045 1.00 20.51 70 PHE E CA 1
ATOM 5028 C C . PHE E 2 72 ? -11.107 7.118 -6.249 1.00 22.25 70 PHE E C 1
ATOM 5029 O O . PHE E 2 72 ? -10.883 7.944 -7.142 1.00 20.45 70 PHE E O 1
ATOM 5037 N N . THR E 2 73 ? -10.642 5.869 -6.290 1.00 19.13 71 THR E N 1
ATOM 5038 C CA . THR E 2 73 ? -9.999 5.340 -7.486 1.00 18.99 71 THR E CA 1
ATOM 5039 C C . THR E 2 73 ? -10.573 3.973 -7.814 1.00 19.61 71 THR E C 1
ATOM 5040 O O . THR E 2 73 ? -10.605 3.092 -6.953 1.00 18.01 71 THR E O 1
ATOM 5044 N N . ILE E 2 74 ? -10.898 3.754 -9.083 1.00 16.78 72 ILE E N 1
ATOM 5045 C CA . ILE E 2 74 ? -11.411 2.475 -9.552 1.00 17.76 72 ILE E CA 1
ATOM 5046 C C . ILE E 2 74 ? -10.281 1.797 -10.314 1.00 17.19 72 ILE E C 1
ATOM 5047 O O . ILE E 2 74 ? -9.464 2.464 -10.967 1.00 17.44 72 ILE E O 1
ATOM 5052 N N . SER E 2 75 ? -10.189 0.481 -10.170 1.00 15.76 73 SER E N 1
ATOM 5053 C CA . SER E 2 75 ? -9.141 -0.254 -10.868 1.00 17.29 73 SER E CA 1
ATOM 5054 C C . SER E 2 75 ? -9.608 -1.687 -11.053 1.00 18.73 73 SER E C 1
ATOM 5055 O O . SER E 2 75 ? -10.612 -2.112 -10.481 1.00 17.55 73 SER E O 1
ATOM 5058 N N . ARG E 2 76 ? -8.889 -2.423 -11.894 1.00 16.76 74 ARG E N 1
ATOM 5059 C CA . ARG E 2 76 ? -9.248 -3.807 -12.153 1.00 17.02 74 ARG E CA 1
ATOM 5060 C C . ARG E 2 76 ? -7.989 -4.592 -12.487 1.00 16.56 74 ARG E C 1
ATOM 5061 O O . ARG E 2 76 ? -6.977 -4.034 -12.910 1.00 17.98 74 ARG E O 1
ATOM 5069 N N . ASP E 2 77 ? -8.079 -5.902 -12.301 1.00 18.05 75 ASP E N 1
ATOM 5070 C CA . ASP E 2 77 ? -7.014 -6.838 -12.655 1.00 17.51 75 ASP E CA 1
ATOM 5071 C C . ASP E 2 77 ? -7.668 -7.897 -13.532 1.00 17.13 75 ASP E C 1
ATOM 5072 O O . ASP E 2 77 ? -8.429 -8.740 -13.035 1.00 18.80 75 ASP E O 1
ATOM 5077 N N . ASN E 2 78 ? -7.409 -7.813 -14.838 1.00 16.87 76 ASN E N 1
ATOM 5078 C CA . ASN E 2 78 ? -8.062 -8.703 -15.786 1.00 18.43 76 ASN E CA 1
ATOM 5079 C C . ASN E 2 78 ? -7.456 -10.098 -15.798 1.00 22.36 76 ASN E C 1
ATOM 5080 O O . ASN E 2 78 ? -8.024 -10.997 -16.429 1.00 23.25 76 ASN E O 1
ATOM 5085 N N . SER E 2 79 ? -6.332 -10.309 -15.121 1.00 21.24 77 SER E N 1
ATOM 5086 C CA . SER E 2 79 ? -5.858 -11.677 -14.952 1.00 21.19 77 SER E CA 1
ATOM 5087 C C . SER E 2 79 ? -6.453 -12.346 -13.721 1.00 19.59 77 SER E C 1
ATOM 5088 O O . SER E 2 79 ? -6.719 -13.556 -13.752 1.00 20.87 77 SER E O 1
ATOM 5091 N N . LYS E 2 80 ? -6.764 -11.575 -12.678 1.00 16.44 78 LYS E N 1
ATOM 5092 C CA . LYS E 2 80 ? -7.305 -12.124 -11.443 1.00 20.76 78 LYS E CA 1
ATOM 5093 C C . LYS E 2 80 ? -8.801 -11.929 -11.327 1.00 19.93 78 LYS E C 1
ATOM 5094 O O . LYS E 2 80 ? -9.381 -12.311 -10.307 1.00 21.06 78 LYS E O 1
ATOM 5100 N N . ASN E 2 81 ? -9.449 -11.453 -12.387 1.00 19.04 79 ASN E N 1
ATOM 5101 C CA . ASN E 2 81 ? -10.897 -11.258 -12.396 1.00 17.01 79 ASN E CA 1
ATOM 5102 C C . ASN E 2 81 ? -11.346 -10.394 -11.222 1.00 15.55 79 ASN E C 1
ATOM 5103 O O . ASN E 2 81 ? -12.353 -10.681 -10.575 1.00 18.26 79 ASN E O 1
ATOM 5108 N N . THR E 2 82 ? -10.595 -9.330 -10.921 1.00 16.93 80 THR E N 1
ATOM 5109 C CA . THR E 2 82 ? -10.958 -8.536 -9.754 1.00 17.74 80 THR E CA 1
ATOM 5110 C C . THR E 2 82 ? -11.204 -7.073 -10.107 1.00 19.01 80 THR E C 1
ATOM 5111 O O . THR E 2 82 ? -10.570 -6.514 -11.007 1.00 16.94 80 THR E O 1
ATOM 5115 N N . LEU E 2 83 ? -12.141 -6.467 -9.372 1.00 17.78 81 LEU E N 1
ATOM 5116 C CA . LEU E 2 83 ? -12.505 -5.056 -9.493 1.00 19.57 81 LEU E CA 1
ATOM 5117 C C . LEU E 2 83 ? -12.317 -4.394 -8.132 1.00 18.36 81 LEU E C 1
ATOM 5118 O O . LEU E 2 83 ? -12.615 -5.001 -7.103 1.00 17.42 81 LEU E O 1
ATOM 5123 N N . TYR E 2 84 ? -11.821 -3.157 -8.112 1.00 16.29 82 TYR E N 1
ATOM 5124 C CA . TYR E 2 84 ? -11.545 -2.469 -6.856 1.00 19.53 82 TYR E CA 1
ATOM 5125 C C . TYR E 2 84 ? -12.072 -1.047 -6.881 1.00 18.73 82 TYR E C 1
ATOM 5126 O O . TYR E 2 84 ? -12.082 -0.385 -7.929 1.00 18.55 82 TYR E O 1
ATOM 5135 N N . LEU E 2 85 ? -12.467 -0.582 -5.694 1.00 17.60 83 LEU E N 1
ATOM 5136 C CA . LEU E 2 85 ? -12.727 0.836 -5.442 1.00 16.32 83 LEU E CA 1
ATOM 5137 C C . LEU E 2 85 ? -11.977 1.249 -4.181 1.00 18.46 83 LEU E C 1
ATOM 5138 O O . LEU E 2 85 ? -12.325 0.814 -3.082 1.00 18.59 83 LEU E O 1
ATOM 5143 N N . GLN E 2 86 ? -10.921 2.038 -4.343 1.00 17.49 84 GLN E N 1
ATOM 5144 C CA . GLN E 2 86 ? -10.185 2.615 -3.228 1.00 20.19 84 GLN E CA 1
ATOM 5145 C C . GLN E 2 86 ? -10.881 3.913 -2.832 1.00 18.72 84 GLN E C 1
ATOM 5146 O O . GLN E 2 86 ? -11.038 4.797 -3.669 1.00 19.54 84 GLN E O 1
ATOM 5152 N N . MET E 2 87 ? -11.392 3.984 -1.607 1.00 18.33 85 MET E N 1
ATOM 5153 C CA . MET E 2 87 ? -12.114 5.146 -1.101 1.00 20.10 85 MET E CA 1
ATOM 5154 C C . MET E 2 87 ? -11.266 5.847 -0.048 1.00 23.42 85 MET E C 1
ATOM 5155 O O . MET E 2 87 ? -11.034 5.287 1.030 1.00 24.24 85 MET E O 1
ATOM 5160 N N . ASN E 2 88 ? -10.849 7.080 -0.335 1.00 23.05 86 ASN E N 1
ATOM 5161 C CA . ASN E 2 88 ? -10.016 7.865 0.569 1.00 25.08 86 ASN E CA 1
ATOM 5162 C C . ASN E 2 88 ? -10.808 9.064 1.075 1.00 25.44 86 ASN E C 1
ATOM 5163 O O . ASN E 2 88 ? -11.817 9.457 0.482 1.00 21.73 86 ASN E O 1
ATOM 5168 N N . SER E 2 89 ? -10.323 9.655 2.171 1.00 23.64 87 SER E N 1
ATOM 5169 C CA . SER E 2 89 ? -10.922 10.862 2.747 1.00 23.34 87 SER E CA 1
ATOM 5170 C C . SER E 2 89 ? -12.434 10.712 2.876 1.00 24.87 87 SER E C 1
ATOM 5171 O O . SER E 2 89 ? -13.210 11.517 2.362 1.00 27.33 87 SER E O 1
ATOM 5174 N N . LEU E 2 90 ? -12.850 9.627 3.518 1.00 25.59 88 LEU E N 1
ATOM 5175 C CA . LEU E 2 90 ? -14.264 9.297 3.585 1.00 22.73 88 LEU E CA 1
ATOM 5176 C C . LEU E 2 90 ? -15.036 10.370 4.345 1.00 28.18 88 LEU E C 1
ATOM 5177 O O . LEU E 2 90 ? -14.521 10.984 5.286 1.00 28.98 88 LEU E O 1
ATOM 5182 N N . ARG E 2 91 ? -16.272 10.614 3.906 1.00 23.57 89 ARG E N 1
ATOM 5183 C CA . ARG E 2 91 ? -17.149 11.609 4.501 1.00 27.46 89 ARG E CA 1
ATOM 5184 C C . ARG E 2 91 ? -18.480 10.965 4.855 1.00 26.90 89 ARG E C 1
ATOM 5185 O O . ARG E 2 91 ? -18.827 9.890 4.355 1.00 24.88 89 ARG E O 1
ATOM 5193 N N . ALA E 2 92 ? -19.230 11.646 5.727 1.00 25.03 90 ALA E N 1
ATOM 5194 C CA . ALA E 2 92 ? -20.525 11.130 6.151 1.00 25.18 90 ALA E CA 1
ATOM 5195 C C . ALA E 2 92 ? -21.416 10.834 4.955 1.00 26.43 90 ALA E C 1
ATOM 5196 O O . ALA E 2 92 ? -22.166 9.851 4.955 1.00 25.79 90 ALA E O 1
ATOM 5198 N N . GLU E 2 93 ? -21.355 11.680 3.923 1.00 23.40 91 GLU E N 1
ATOM 5199 C CA . GLU E 2 93 ? -22.231 11.489 2.774 1.00 25.15 91 GLU E CA 1
ATOM 5200 C C . GLU E 2 93 ? -21.825 10.299 1.907 1.00 23.13 91 GLU E C 1
ATOM 5201 O O . GLU E 2 93 ? -22.542 9.984 0.951 1.00 21.77 91 GLU E O 1
ATOM 5207 N N . ASP E 2 94 ? -20.681 9.665 2.180 1.00 22.04 92 ASP E N 1
ATOM 5208 C CA . ASP E 2 94 ? -20.313 8.422 1.507 1.00 20.53 92 ASP E CA 1
ATOM 5209 C C . ASP E 2 94 ? -20.981 7.188 2.106 1.00 19.55 92 ASP E C 1
ATOM 5210 O O . ASP E 2 94 ? -20.830 6.088 1.555 1.00 18.52 92 ASP E O 1
ATOM 5215 N N . THR E 2 95 ? -21.671 7.328 3.231 1.00 18.22 93 THR E N 1
ATOM 5216 C CA . THR E 2 95 ? -22.359 6.189 3.825 1.00 18.00 93 THR E CA 1
ATOM 5217 C C . THR E 2 95 ? -23.380 5.646 2.839 1.00 16.77 93 THR E C 1
ATOM 5218 O O . THR E 2 95 ? -24.237 6.395 2.357 1.00 19.27 93 THR E O 1
ATOM 5222 N N . ALA E 2 96 ? -23.279 4.353 2.533 1.00 18.78 94 ALA E N 1
ATOM 5223 C CA . ALA E 2 96 ? -24.154 3.750 1.534 1.00 20.21 94 ALA E CA 1
ATOM 5224 C C . ALA E 2 96 ? -23.851 2.261 1.421 1.00 17.89 94 ALA E C 1
ATOM 5225 O O . ALA E 2 96 ? -22.810 1.778 1.872 1.00 18.17 94 ALA E O 1
ATOM 5227 N N . VAL E 2 97 ? -24.766 1.543 0.774 1.00 17.46 95 VAL E N 1
ATOM 5228 C CA . VAL E 2 97 ? -24.465 0.223 0.237 1.00 16.73 95 VAL E CA 1
ATOM 5229 C C . VAL E 2 97 ? -23.847 0.429 -1.136 1.00 17.75 95 VAL E C 1
ATOM 5230 O O . VAL E 2 97 ? -24.396 1.167 -1.957 1.00 16.34 95 VAL E O 1
ATOM 5234 N N . TYR E 2 98 ? -22.697 -0.199 -1.382 1.00 16.22 96 TYR E N 1
ATOM 5235 C CA . TYR E 2 98 ? -21.963 -0.065 -2.639 1.00 15.89 96 TYR E CA 1
ATOM 5236 C C . TYR E 2 98 ? -22.110 -1.365 -3.415 1.00 17.87 96 TYR E C 1
ATOM 5237 O O . TYR E 2 98 ? -21.776 -2.433 -2.894 1.00 18.90 96 TYR E O 1
ATOM 5246 N N . TYR E 2 99 ? -22.604 -1.269 -4.647 1.00 13.90 97 TYR E N 1
ATOM 5247 C CA . TYR E 2 99 ? -22.731 -2.385 -5.574 1.00 14.99 97 TYR E CA 1
ATOM 5248 C C . TYR E 2 99 ? -21.718 -2.248 -6.695 1.00 14.89 97 TYR E C 1
ATOM 5249 O O . TYR E 2 99 ? -21.494 -1.151 -7.210 1.00 16.35 97 TYR E O 1
ATOM 5258 N N . CYS E 2 100 ? -21.162 -3.365 -7.130 1.00 16.74 98 CYS E N 1
ATOM 5259 C CA . CYS E 2 100 ? -20.488 -3.357 -8.419 1.00 17.63 98 CYS E CA 1
ATOM 5260 C C . CYS E 2 100 ? -21.383 -4.042 -9.443 1.00 16.59 98 CYS E C 1
ATOM 5261 O O . CYS E 2 100 ? -22.246 -4.858 -9.094 1.00 16.39 98 CYS E O 1
ATOM 5264 N N . ALA E 2 101 ? -21.206 -3.677 -10.714 1.00 14.49 99 ALA E N 1
ATOM 5265 C CA . ALA E 2 101 ? -22.133 -4.168 -11.723 1.00 14.69 99 ALA E CA 1
ATOM 5266 C C . ALA E 2 101 ? -21.451 -4.266 -13.083 1.00 14.90 99 ALA E C 1
ATOM 5267 O O . ALA E 2 101 ? -20.591 -3.453 -13.431 1.00 14.94 99 ALA E O 1
ATOM 5269 N N . ARG E 2 102 ? -21.873 -5.269 -13.851 1.00 15.70 100 ARG E N 1
ATOM 5270 C CA . ARG E 2 102 ? -21.330 -5.546 -15.175 1.00 14.08 100 ARG E CA 1
ATOM 5271 C C . ARG E 2 102 ? -22.162 -4.857 -16.242 1.00 14.87 100 ARG E C 1
ATOM 5272 O O . ARG E 2 102 ? -23.396 -4.853 -16.170 1.00 13.70 100 ARG E O 1
ATOM 5280 N N . VAL E 2 103 ? -21.481 -4.309 -17.251 1.00 15.14 101 VAL E N 1
ATOM 5281 C CA . VAL E 2 103 ? -22.160 -3.668 -18.377 1.00 14.04 101 VAL E CA 1
ATOM 5282 C C . VAL E 2 103 ? -22.566 -4.723 -19.399 1.00 17.32 101 VAL E C 1
ATOM 5283 O O . VAL E 2 103 ? -21.722 -5.474 -19.904 1.00 16.57 101 VAL E O 1
ATOM 5287 N N . GLY E 2 104 ? -23.851 -4.750 -19.738 1.00 14.74 102 GLY E N 1
ATOM 5288 C CA . GLY E 2 104 ? -24.358 -5.771 -20.634 1.00 15.04 102 GLY E CA 1
ATOM 5289 C C . GLY E 2 104 ? -23.934 -5.543 -22.073 1.00 16.82 102 GLY E C 1
ATOM 5290 O O . GLY E 2 104 ? -23.629 -4.425 -22.491 1.00 14.68 102 GLY E O 1
ATOM 5291 N N . LYS E 2 105 ? -23.896 -6.637 -22.840 1.00 16.48 103 LYS E N 1
ATOM 5292 C CA . LYS E 2 105 ? -23.394 -6.599 -24.209 1.00 16.17 103 LYS E CA 1
ATOM 5293 C C . LYS E 2 105 ? -24.463 -6.263 -25.251 1.00 20.63 103 LYS E C 1
ATOM 5294 O O . LYS E 2 105 ? -24.140 -6.184 -26.443 1.00 18.83 103 LYS E O 1
ATOM 5300 N N . GLY E 2 106 ? -25.716 -6.039 -24.844 1.00 15.08 104 GLY E N 1
ATOM 5301 C CA . GLY E 2 106 ? -26.758 -5.742 -25.815 1.00 16.83 104 GLY E CA 1
ATOM 5302 C C . GLY E 2 106 ? -26.585 -4.414 -26.532 1.00 16.50 104 GLY E C 1
ATOM 5303 O O . GLY E 2 106 ? -27.113 -4.240 -27.640 1.00 13.72 104 GLY E O 1
ATOM 5304 N N . GLY E 2 107 ? -25.844 -3.486 -25.938 1.00 14.33 105 GLY E N 1
ATOM 5305 C CA . GLY E 2 107 ? -25.605 -2.182 -26.541 1.00 16.68 105 GLY E CA 1
ATOM 5306 C C . GLY E 2 107 ? -24.808 -1.343 -25.566 1.00 16.76 105 GLY E C 1
ATOM 5307 O O . GLY E 2 107 ? -25.198 -1.228 -24.400 1.00 14.11 105 GLY E O 1
ATOM 5308 N N . TYR E 2 108 ? -23.681 -0.785 -26.006 1.00 14.49 106 TYR E N 1
ATOM 5309 C CA . TYR E 2 108 ? -22.753 -0.174 -25.062 1.00 15.99 106 TYR E CA 1
ATOM 5310 C C . TYR E 2 108 ? -21.766 0.710 -25.809 1.00 14.48 106 TYR E C 1
ATOM 5311 O O . TYR E 2 108 ? -21.602 0.598 -27.025 1.00 14.96 106 TYR E O 1
ATOM 5320 N N . ASP E 2 109 ? -21.079 1.563 -25.045 1.00 15.13 107 ASP E N 1
ATOM 5321 C CA . ASP E 2 109 ? -19.950 2.366 -25.511 1.00 15.00 107 ASP E CA 1
ATOM 5322 C C . ASP E 2 109 ? -18.708 1.727 -24.902 1.00 15.43 107 ASP E C 1
ATOM 5323 O O . ASP E 2 109 ? -18.502 1.801 -23.686 1.00 15.16 107 ASP E O 1
ATOM 5328 N N . PHE E 2 110 ? -17.885 1.089 -25.739 1.00 15.01 108 PHE E N 1
ATOM 5329 C CA . PHE E 2 110 ? -16.754 0.340 -25.195 1.00 16.73 108 PHE E CA 1
ATOM 5330 C C . PHE E 2 110 ? -15.630 1.246 -24.714 1.00 16.46 108 PHE E C 1
ATOM 5331 O O . PHE E 2 110 ? -14.738 0.776 -23.995 1.00 18.82 108 PHE E O 1
ATOM 5339 N N . TRP E 2 111 ? -15.640 2.523 -25.115 1.00 16.37 109 TRP E N 1
ATOM 5340 C CA . TRP E 2 111 ? -14.590 3.456 -24.711 1.00 18.62 109 TRP E CA 1
ATOM 5341 C C . TRP E 2 111 ? -14.886 4.069 -23.347 1.00 17.09 109 TRP E C 1
ATOM 5342 O O . TRP E 2 111 ? -14.042 4.035 -22.447 1.00 18.35 109 TRP E O 1
ATOM 5353 N N . SER E 2 112 ? -16.084 4.629 -23.180 1.00 15.53 110 SER E N 1
ATOM 5354 C CA . SER E 2 112 ? -16.488 5.250 -21.927 1.00 15.92 110 SER E CA 1
ATOM 5355 C C . SER E 2 112 ? -17.025 4.256 -20.908 1.00 15.58 110 SER E C 1
ATOM 5356 O O . SER E 2 112 ? -17.177 4.624 -19.740 1.00 17.90 110 SER E O 1
ATOM 5359 N N . GLY E 2 113 ? -17.360 3.031 -21.320 1.00 14.50 111 GLY E N 1
ATOM 5360 C CA . GLY E 2 113 ? -18.001 2.095 -20.415 1.00 14.27 111 GLY E CA 1
ATOM 5361 C C . GLY E 2 113 ? -19.477 2.340 -20.169 1.00 16.30 111 GLY E C 1
ATOM 5362 O O . GLY E 2 113 ? -20.090 1.593 -19.397 1.00 14.69 111 GLY E O 1
ATOM 5363 N N . SER E 2 114 ? -20.082 3.331 -20.817 1.00 15.46 112 SER E N 1
ATOM 5364 C CA . SER E 2 114 ? -21.505 3.573 -20.622 1.00 15.86 112 SER E CA 1
ATOM 5365 C C . SER E 2 114 ? -22.336 2.426 -21.198 1.00 15.39 112 SER E C 1
ATOM 5366 O O . SER E 2 114 ? -21.944 1.760 -22.160 1.00 15.88 112 SER E O 1
ATOM 5369 N N . GLY E 2 115 ? -23.474 2.176 -20.570 1.00 14.40 113 GLY E N 1
ATOM 5370 C CA . GLY E 2 115 ? -24.334 1.075 -20.952 1.00 12.82 113 GLY E CA 1
ATOM 5371 C C . GLY E 2 115 ? -25.310 0.810 -19.818 1.00 13.94 113 GLY E C 1
ATOM 5372 O O . GLY E 2 115 ? -25.460 1.622 -18.914 1.00 14.29 113 GLY E O 1
ATOM 5373 N N . TYR E 2 116 ? -25.968 -0.343 -19.892 1.00 13.34 114 TYR E N 1
ATOM 5374 C CA . TYR E 2 116 ? -26.855 -0.810 -18.834 1.00 12.96 114 TYR E CA 1
ATOM 5375 C C . TYR E 2 116 ? -26.157 -1.930 -18.072 1.00 14.69 114 TYR E C 1
ATOM 5376 O O . TYR E 2 116 ? -25.155 -2.488 -18.530 1.00 14.18 114 TYR E O 1
ATOM 5385 N N . MET E 2 117 ? -26.684 -2.252 -16.894 1.00 14.47 115 MET E N 1
ATOM 5386 C CA . MET E 2 117 ? -25.963 -3.105 -15.948 1.00 13.97 115 MET E CA 1
ATOM 5387 C C . MET E 2 117 ? -26.756 -4.393 -15.752 1.00 13.99 115 MET E C 1
ATOM 5388 O O . MET E 2 117 ? -27.826 -4.377 -15.134 1.00 17.86 115 MET E O 1
ATOM 5393 N N . ASP E 2 118 ? -26.232 -5.521 -16.257 1.00 13.97 116 ASP E N 1
ATOM 5394 C CA . ASP E 2 118 ? -27.055 -6.725 -16.285 1.00 13.26 116 ASP E CA 1
ATOM 5395 C C . ASP E 2 118 ? -26.739 -7.728 -15.183 1.00 15.76 116 ASP E C 1
ATOM 5396 O O . ASP E 2 118 ? -27.500 -8.678 -15.010 1.00 18.62 116 ASP E O 1
ATOM 5401 N N . VAL E 2 119 ? -25.661 -7.537 -14.427 1.00 15.59 117 VAL E N 1
ATOM 5402 C CA . VAL E 2 119 ? -25.314 -8.391 -13.294 1.00 15.36 117 VAL E CA 1
ATOM 5403 C C . VAL E 2 119 ? -24.850 -7.474 -12.175 1.00 18.14 117 VAL E C 1
ATOM 5404 O O . VAL E 2 119 ? -24.013 -6.598 -12.406 1.00 16.20 117 VAL E O 1
ATOM 5408 N N . TRP E 2 120 ? -25.392 -7.668 -10.981 1.00 14.98 118 TRP E N 1
ATOM 5409 C CA . TRP E 2 120 ? -25.101 -6.843 -9.815 1.00 16.68 118 TRP E CA 1
ATOM 5410 C C . TRP E 2 120 ? -24.539 -7.705 -8.692 1.00 19.24 118 TRP E C 1
ATOM 5411 O O . TRP E 2 120 ? -24.995 -8.829 -8.483 1.00 16.65 118 TRP E O 1
ATOM 5422 N N . GLY E 2 121 ? -23.544 -7.190 -7.979 1.00 17.12 119 GLY E N 1
ATOM 5423 C CA . GLY E 2 121 ? -23.124 -7.831 -6.749 1.00 18.17 119 GLY E CA 1
ATOM 5424 C C . GLY E 2 121 ? -24.164 -7.649 -5.653 1.00 19.87 119 GLY E C 1
ATOM 5425 O O . GLY E 2 121 ? -25.094 -6.848 -5.761 1.00 16.40 119 GLY E O 1
ATOM 5426 N N . LYS E 2 122 ? -23.981 -8.394 -4.559 1.00 21.95 120 LYS E N 1
ATOM 5427 C CA . LYS E 2 122 ? -24.909 -8.329 -3.430 1.00 22.41 120 LYS E CA 1
ATOM 5428 C C . LYS E 2 122 ? -24.821 -7.009 -2.664 1.00 26.87 120 LYS E C 1
ATOM 5429 O O . LYS E 2 122 ? -25.777 -6.630 -1.980 1.00 27.66 120 LYS E O 1
ATOM 5435 N N . GLY E 2 123 ? -23.716 -6.292 -2.763 1.00 23.05 121 GLY E N 1
ATOM 5436 C CA . GLY E 2 123 ? -23.655 -5.011 -2.090 1.00 20.01 121 GLY E CA 1
ATOM 5437 C C . GLY E 2 123 ? -22.863 -5.091 -0.803 1.00 24.32 121 GLY E C 1
ATOM 5438 O O . GLY E 2 123 ? -22.935 -6.085 -0.075 1.00 22.65 121 GLY E O 1
ATOM 5439 N N . THR E 2 124 ? -22.122 -4.025 -0.516 1.00 21.87 122 THR E N 1
ATOM 5440 C CA . THR E 2 124 ? -21.222 -3.944 0.624 1.00 22.17 122 THR E CA 1
ATOM 5441 C C . THR E 2 124 ? -21.563 -2.665 1.368 1.00 23.63 122 THR E C 1
ATOM 5442 O O . THR E 2 124 ? -21.544 -1.585 0.775 1.00 20.53 122 THR E O 1
ATOM 5446 N N . THR E 2 125 ? -21.881 -2.777 2.652 1.00 19.77 123 THR E N 1
ATOM 5447 C CA . THR E 2 125 ? -22.281 -1.602 3.413 1.00 19.19 123 THR E CA 1
ATOM 5448 C C . THR E 2 125 ? -21.047 -0.860 3.924 1.00 22.46 123 THR E C 1
ATOM 5449 O O . THR E 2 125 ? -20.157 -1.457 4.541 1.00 22.41 123 THR E O 1
ATOM 5453 N N . VAL E 2 126 ? -20.997 0.440 3.665 1.00 19.63 124 VAL E N 1
ATOM 5454 C CA . VAL E 2 126 ? -19.952 1.317 4.173 1.00 19.03 124 VAL E CA 1
ATOM 5455 C C . VAL E 2 126 ? -20.634 2.362 5.035 1.00 21.81 12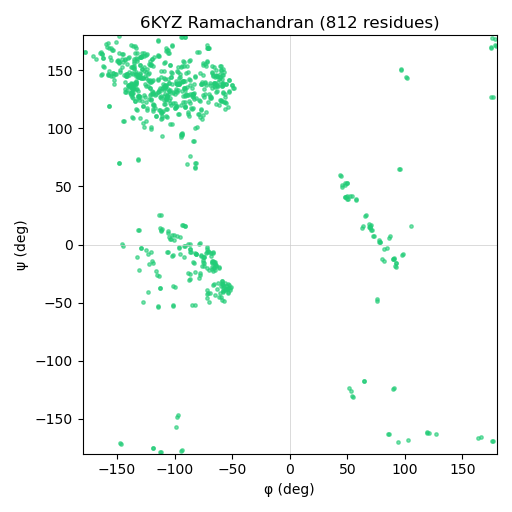4 VAL E C 1
ATOM 5456 O O . VAL E 2 126 ? -21.500 3.105 4.550 1.00 19.26 124 VAL E O 1
ATOM 5460 N N . THR E 2 127 ? -20.261 2.413 6.310 1.00 17.62 125 THR E N 1
ATOM 5461 C CA . THR E 2 127 ? -20.853 3.358 7.249 1.00 20.84 125 THR E CA 1
ATOM 5462 C C . THR E 2 127 ? -19.761 4.272 7.778 1.00 21.77 125 THR E C 1
ATOM 5463 O O . THR E 2 127 ? -18.863 3.821 8.494 1.00 22.05 125 THR E O 1
ATOM 5467 N N . VAL E 2 128 ? -19.853 5.553 7.460 1.00 24.00 126 VAL E N 1
ATOM 5468 C CA . VAL E 2 128 ? -18.898 6.527 7.969 1.00 26.43 126 VAL E CA 1
ATOM 5469 C C . VAL E 2 128 ? -19.449 7.089 9.270 1.00 29.84 126 VAL E C 1
ATOM 5470 O O . VAL E 2 128 ? -20.564 7.620 9.309 1.00 29.58 126 VAL E O 1
ATOM 5474 N N . SER E 2 129 ? -18.666 6.959 10.341 1.00 35.47 127 SER E N 1
ATOM 5475 C CA . SER E 2 129 ? -19.123 7.242 11.700 1.00 37.66 127 SER E CA 1
ATOM 5476 C C . SER E 2 129 ? -19.051 8.746 11.979 1.00 38.21 127 SER E C 1
ATOM 5477 O O . SER E 2 129 ? -18.304 9.229 12.833 1.00 39.26 127 SER E O 1
ATOM 5480 N N . SER E 2 130 ? -19.878 9.495 11.251 1.00 33.90 128 SER E N 1
ATOM 5481 C CA . SER E 2 130 ? -19.838 10.946 11.364 1.00 34.84 128 SER E CA 1
ATOM 5482 C C . SER E 2 130 ? -21.225 11.526 11.161 1.00 37.74 128 SER E C 1
ATOM 5483 O O . SER E 2 130 ? -22.030 11.002 10.383 1.00 36.84 128 SER E O 1
ATOM 5486 N N . GLY E 2 131 ? -21.473 12.645 11.838 1.00 36.99 129 GLY E N 1
ATOM 5487 C CA . GLY E 2 131 ? -22.707 13.387 11.676 1.00 42.20 129 GLY E CA 1
ATOM 5488 C C . GLY E 2 131 ? -22.537 14.582 10.756 1.00 46.88 129 GLY E C 1
ATOM 5489 O O . GLY E 2 131 ? -22.910 14.532 9.587 1.00 47.35 129 GLY E O 1
ATOM 5490 N N . SER F 3 1 ? -25.372 16.496 -13.805 1.00 52.28 1 SER F N 1
ATOM 5491 C CA . SER F 3 1 ? -26.419 17.506 -13.688 1.00 48.86 1 SER F CA 1
ATOM 5492 C C . SER F 3 1 ? -27.638 17.136 -14.535 1.00 44.94 1 SER F C 1
ATOM 5493 O O . SER F 3 1 ? -28.655 17.836 -14.521 1.00 44.73 1 SER F O 1
ATOM 5496 N N . TYR F 3 2 ? -27.524 16.037 -15.277 1.00 36.19 2 TYR F N 1
ATOM 5497 C CA . TYR F 3 2 ? -28.655 15.496 -16.019 1.00 32.02 2 TYR F CA 1
ATOM 5498 C C . TYR F 3 2 ? -29.546 14.750 -15.034 1.00 31.65 2 TYR F C 1
ATOM 5499 O O . TYR F 3 2 ? -29.080 13.837 -14.347 1.00 27.90 2 TYR F O 1
ATOM 5508 N N . VAL F 3 3 ? -30.817 15.138 -14.954 1.00 29.03 3 VAL F N 1
ATOM 5509 C CA . VAL F 3 3 ? -31.730 14.658 -13.922 1.00 28.64 3 VAL F CA 1
ATOM 5510 C C . VAL F 3 3 ? -32.805 13.795 -14.569 1.00 22.29 3 VAL F C 1
ATOM 5511 O O . VAL F 3 3 ? -33.405 14.191 -15.574 1.00 23.64 3 VAL F O 1
ATOM 5515 N N . LEU F 3 4 ? -33.052 12.623 -13.986 1.00 22.59 4 LEU F N 1
ATOM 5516 C CA . LEU F 3 4 ? -34.146 11.749 -14.393 1.00 20.55 4 LEU F CA 1
ATOM 5517 C C . LEU F 3 4 ? -35.177 11.721 -13.277 1.00 21.64 4 LEU F C 1
ATOM 5518 O O . LEU F 3 4 ? -34.840 11.441 -12.123 1.00 23.42 4 LEU F O 1
ATOM 5523 N N . THR F 3 5 ? -36.429 11.986 -13.623 1.00 17.20 5 THR F N 1
ATOM 5524 C CA . THR F 3 5 ? -37.507 12.128 -12.650 1.00 16.47 5 THR F CA 1
ATOM 5525 C C . THR F 3 5 ? -38.445 10.935 -12.732 1.00 15.33 5 THR F C 1
ATOM 5526 O O . THR F 3 5 ? -38.829 10.528 -13.828 1.00 14.97 5 THR F O 1
ATOM 5530 N N . GLN F 3 6 ? -38.819 10.381 -11.577 1.00 14.78 6 GLN F N 1
ATOM 5531 C CA . GLN F 3 6 ? -39.819 9.322 -11.513 1.00 14.76 6 GLN F CA 1
ATOM 5532 C C . GLN F 3 6 ? -40.886 9.697 -10.499 1.00 13.54 6 GLN F C 1
ATOM 5533 O O . GLN F 3 6 ? -40.592 10.385 -9.517 1.00 15.79 6 GLN F O 1
ATOM 5539 N N . PRO F 3 7 ? -42.123 9.234 -10.686 1.00 14.69 7 PRO F N 1
ATOM 5540 C CA . PRO F 3 7 ? -43.129 9.416 -9.640 1.00 14.80 7 PRO F CA 1
ATOM 5541 C C . PRO F 3 7 ? -42.756 8.611 -8.412 1.00 16.51 7 PRO F C 1
ATOM 5542 O O . PRO F 3 7 ? -42.162 7.523 -8.520 1.00 15.91 7 PRO F O 1
ATOM 5546 N N . PRO F 3 8 ? -43.058 9.114 -7.216 1.00 17.27 8 PRO F N 1
ATOM 5547 C CA . PRO F 3 8 ? -42.589 8.424 -6.000 1.00 16.52 8 PRO F CA 1
ATOM 5548 C C . PRO F 3 8 ? -43.218 7.055 -5.786 1.00 16.68 8 PRO F C 1
ATOM 5549 O O . PRO F 3 8 ? -42.558 6.171 -5.225 1.00 16.53 8 PRO F O 1
ATOM 5553 N N . SER F 3 9 ? -44.481 6.859 -6.154 1.00 16.11 9 SER F N 1
ATOM 5554 C CA . SER F 3 9 ? -45.130 5.594 -5.833 1.00 17.30 9 SER F CA 1
ATOM 5555 C C . SER F 3 9 ? -46.242 5.286 -6.826 1.00 19.62 9 SER F C 1
ATOM 5556 O O . SER F 3 9 ? -46.908 6.181 -7.355 1.00 19.97 9 SER F O 1
ATOM 5559 N N . VAL F 3 10 ? -46.422 3.996 -7.073 1.00 17.24 10 VAL F N 1
ATOM 5560 C CA . VAL F 3 10 ? -47.531 3.458 -7.843 1.00 15.05 10 VAL F CA 1
ATOM 5561 C C . VAL F 3 10 ? -48.074 2.278 -7.058 1.00 17.53 10 VAL F C 1
ATOM 5562 O O . VAL F 3 10 ? -47.296 1.504 -6.496 1.00 16.28 10 VAL F O 1
ATOM 5566 N N . SER F 3 11 ? -49.398 2.131 -7.014 1.00 15.97 11 SER F N 1
ATOM 5567 C CA . SER F 3 11 ? -50.003 0.977 -6.356 1.00 16.62 11 SER F CA 1
ATOM 5568 C C . SER F 3 11 ? -51.109 0.419 -7.235 1.00 16.44 11 SER F C 1
ATOM 5569 O O . SER F 3 11 ? -51.917 1.188 -7.760 1.00 16.13 11 SER F O 1
ATOM 5572 N N . VAL F 3 12 ? -51.141 -0.913 -7.408 1.00 15.70 12 VAL F N 1
ATOM 5573 C CA . VAL F 3 12 ? -52.226 -1.577 -8.131 1.00 14.86 12 VAL F CA 1
ATOM 5574 C C . VAL F 3 12 ? -52.547 -2.910 -7.463 1.00 16.63 12 VAL F C 1
ATOM 5575 O O . VAL F 3 12 ? -51.726 -3.491 -6.746 1.00 17.98 12 VAL F O 1
ATOM 5579 N N . SER F 3 13 ? -53.762 -3.409 -7.724 1.00 15.50 13 SER F N 1
ATOM 5580 C CA . SER F 3 13 ? -54.105 -4.748 -7.254 1.00 19.78 13 SER F CA 1
ATOM 5581 C C . SER F 3 13 ? -53.672 -5.797 -8.274 1.00 16.34 13 SER F C 1
ATOM 5582 O O . SER F 3 13 ? -53.448 -5.480 -9.446 1.00 14.73 13 SER F O 1
ATOM 5585 N N . PRO F 3 14 ? -53.499 -7.052 -7.847 1.00 16.25 14 PRO F N 1
ATOM 5586 C CA . PRO F 3 14 ? -53.046 -8.093 -8.779 1.00 17.03 14 PRO F CA 1
ATOM 5587 C C . PRO F 3 14 ? -53.956 -8.204 -9.993 1.00 15.13 14 PRO F C 1
ATOM 5588 O O . PRO F 3 14 ? -55.183 -8.146 -9.884 1.00 16.10 14 PRO F O 1
ATOM 5592 N N . GLY F 3 15 ? -53.334 -8.357 -11.162 1.00 15.21 15 GLY F N 1
ATOM 5593 C CA . GLY F 3 15 ? -54.050 -8.453 -12.413 1.00 14.84 15 GLY F CA 1
ATOM 5594 C C . GLY F 3 15 ? -54.253 -7.132 -13.124 1.00 14.56 15 GLY F C 1
ATOM 5595 O O . GLY F 3 15 ? -54.586 -7.129 -14.314 1.00 15.71 15 GLY F O 1
ATOM 5596 N N . GLN F 3 16 ? -54.067 -6.010 -12.432 1.00 14.63 16 GLN F N 1
ATOM 5597 C CA . GLN F 3 16 ? -54.163 -4.713 -13.078 1.00 13.10 16 GLN F CA 1
ATOM 5598 C C . GLN F 3 16 ? -52.867 -4.384 -13.820 1.00 15.67 16 GLN F C 1
ATOM 5599 O O . GLN F 3 16 ? -51.824 -5.016 -13.634 1.00 17.54 16 GLN F O 1
ATOM 5605 N N . THR F 3 17 ? -52.941 -3.380 -14.677 1.00 15.24 17 THR F N 1
ATOM 5606 C CA . THR F 3 17 ? -51.748 -2.896 -15.362 1.00 16.08 17 THR F CA 1
ATOM 5607 C C . THR F 3 17 ? -51.133 -1.762 -14.563 1.00 15.29 17 THR F C 1
ATOM 5608 O O . THR F 3 17 ? -51.833 -0.826 -14.172 1.00 16.27 17 THR F O 1
ATOM 5612 N N . ALA F 3 18 ? -49.840 -1.874 -14.283 1.00 14.60 18 ALA F N 1
ATOM 5613 C CA . ALA F 3 18 ? -49.103 -0.809 -13.618 1.00 16.12 18 ALA F CA 1
ATOM 5614 C C . ALA F 3 18 ? -48.239 -0.100 -14.644 1.00 15.27 18 ALA F C 1
ATOM 5615 O O . ALA F 3 18 ? -47.657 -0.740 -15.526 1.00 14.91 18 ALA F O 1
ATOM 5617 N N . SER F 3 19 ? -48.182 1.222 -14.544 1.00 16.64 19 SER F N 1
ATOM 5618 C CA . SER F 3 19 ? -47.409 2.039 -15.466 1.00 15.80 19 SER F CA 1
ATOM 5619 C C . SER F 3 19 ? -46.489 2.934 -14.652 1.00 15.09 19 SER F C 1
ATOM 5620 O O . SER F 3 19 ? -46.966 3.741 -13.841 1.00 15.43 19 SER F O 1
ATOM 5623 N N . ILE F 3 20 ? -45.180 2.784 -14.854 1.00 15.24 20 ILE F N 1
ATOM 5624 C CA . ILE F 3 20 ? -44.155 3.523 -14.128 1.00 12.24 20 ILE F CA 1
ATOM 5625 C C . ILE F 3 20 ? -43.329 4.296 -15.146 1.00 13.66 20 ILE F C 1
ATOM 5626 O O . ILE F 3 20 ? -42.779 3.704 -16.082 1.00 13.24 20 ILE F O 1
ATOM 5631 N N . THR F 3 21 ? -43.231 5.609 -14.975 1.00 13.91 21 THR F N 1
ATOM 5632 C CA . THR F 3 21 ? -42.518 6.404 -15.965 1.00 14.59 21 THR F CA 1
ATOM 5633 C C . THR F 3 21 ? -41.262 7.030 -15.380 1.00 13.48 21 THR F C 1
ATOM 5634 O O . THR F 3 21 ? -41.079 7.128 -14.163 1.00 12.73 21 THR F O 1
ATOM 5638 N N . CYS F 3 22 ? -40.381 7.442 -16.296 1.00 13.55 22 CYS F N 1
ATOM 5639 C CA . CYS F 3 22 ? -39.194 8.215 -15.990 1.00 12.71 22 CYS F CA 1
ATOM 5640 C C . CYS F 3 22 ? -39.032 9.260 -17.079 1.00 14.17 22 CYS F C 1
ATOM 5641 O O . CYS F 3 22 ? -39.181 8.942 -18.256 1.00 14.49 22 CYS F O 1
ATOM 5644 N N . SER F 3 23 ? -38.720 10.495 -16.697 1.00 15.15 23 SER F N 1
ATOM 5645 C CA . SER F 3 23 ? -38.586 11.566 -17.674 1.00 14.73 23 SER F CA 1
ATOM 5646 C C . SER F 3 23 ? -37.280 12.318 -17.489 1.00 14.23 23 SER F C 1
ATOM 5647 O O . SER F 3 23 ? -36.817 12.516 -16.359 1.00 15.37 23 SER F O 1
ATOM 5650 N N . GLY F 3 24 ? -36.710 12.750 -18.612 1.00 16.69 24 GLY F N 1
ATOM 5651 C CA . GLY F 3 24 ? -35.581 13.661 -18.614 1.00 15.15 24 GLY F CA 1
ATOM 5652 C C . GLY F 3 24 ? -35.439 14.271 -19.989 1.00 18.55 24 GLY F C 1
ATOM 5653 O O . GLY F 3 24 ? -36.010 13.777 -20.963 1.00 16.19 24 GLY F O 1
ATOM 5654 N N . ASP F 3 25 ? -34.672 15.358 -20.063 1.00 19.87 25 ASP F N 1
ATOM 5655 C CA . ASP F 3 25 ? -34.500 16.053 -21.336 1.00 21.22 25 ASP F CA 1
ATOM 5656 C C . ASP F 3 25 ? -33.953 15.105 -22.404 1.00 16.80 25 ASP F C 1
ATOM 5657 O O . ASP F 3 25 ? -32.890 14.505 -22.224 1.00 19.62 25 ASP F O 1
ATOM 5662 N N . LYS F 3 26 ? -34.697 14.976 -23.505 1.00 17.44 26 LYS F N 1
ATOM 5663 C CA . LYS F 3 26 ? -34.341 14.126 -24.647 1.00 20.47 26 LYS F CA 1
ATOM 5664 C C . LYS F 3 26 ? -33.977 12.700 -24.218 1.00 18.05 26 LYS F C 1
ATOM 5665 O O . LYS F 3 26 ? -33.080 12.067 -24.772 1.00 16.50 26 LYS F O 1
ATOM 5671 N N . LEU F 3 27 ? -34.709 12.175 -23.237 1.00 15.57 27 LEU F N 1
ATOM 5672 C CA . LEU F 3 27 ? -34.485 10.789 -22.831 1.00 15.06 27 LEU F CA 1
ATOM 5673 C C . LEU F 3 27 ? -34.699 9.827 -23.995 1.00 13.46 27 LEU F C 1
ATOM 5674 O O . LEU F 3 27 ? -34.021 8.795 -24.079 1.00 14.66 27 LEU F O 1
ATOM 5679 N N . GLY F 3 28 ? -35.606 10.162 -24.921 1.00 16.27 28 GLY F N 1
ATOM 5680 C CA . GLY F 3 28 ? -35.865 9.329 -26.083 1.00 17.86 28 GLY F CA 1
ATOM 5681 C C . GLY F 3 28 ? -34.697 9.222 -27.045 1.00 16.82 28 GLY F C 1
ATOM 5682 O O . GLY F 3 28 ? -34.708 8.348 -27.918 1.00 16.61 28 GLY F O 1
ATOM 5683 N N . ASP F 3 29 ? -33.714 10.110 -26.931 1.00 13.95 29 ASP F N 1
ATOM 5684 C CA . ASP F 3 29 ? -32.484 10.032 -27.712 1.00 16.36 29 ASP F CA 1
ATOM 5685 C C . ASP F 3 29 ? -31.387 9.245 -27.002 1.00 16.48 29 ASP F C 1
ATOM 5686 O O . ASP F 3 29 ? -30.294 9.087 -27.556 1.00 17.20 29 ASP F O 1
ATOM 5691 N N . LYS F 3 30 ? -31.651 8.763 -25.795 1.00 14.94 30 LYS F N 1
ATOM 5692 C CA . LYS F 3 30 ? -30.760 7.893 -25.045 1.00 14.58 30 LYS F CA 1
ATOM 5693 C C . LYS F 3 30 ? -31.430 6.532 -24.901 1.00 14.25 30 LYS F C 1
ATOM 5694 O O . LYS F 3 30 ? -32.576 6.342 -25.317 1.00 13.08 30 LYS F O 1
ATOM 5700 N N . TYR F 3 31 ? -30.716 5.582 -24.299 1.00 12.77 31 TYR F N 1
ATOM 5701 C CA . TYR F 3 31 ? -31.297 4.277 -23.992 1.00 14.10 31 TYR F CA 1
ATOM 5702 C C . TYR F 3 31 ? -31.797 4.254 -22.563 1.00 14.26 31 TYR F C 1
ATOM 5703 O O . TYR F 3 31 ? -31.125 4.760 -21.663 1.00 15.78 31 TYR F O 1
ATOM 5712 N N . ALA F 3 32 ? -32.982 3.665 -22.364 1.00 13.77 32 ALA F N 1
ATOM 5713 C CA . ALA F 3 32 ? -33.563 3.491 -21.038 1.00 14.15 32 ALA F CA 1
ATOM 5714 C C . ALA F 3 32 ? -33.551 2.018 -20.642 1.00 12.85 32 ALA F C 1
ATOM 5715 O O . ALA F 3 32 ? -33.856 1.136 -21.454 1.00 16.00 32 ALA F O 1
ATOM 5717 N N . CYS F 3 33 ? -33.202 1.754 -19.391 1.00 13.36 33 CYS F N 1
ATOM 5718 C CA . CYS F 3 33 ? -33.335 0.415 -18.849 1.00 12.23 33 CYS F CA 1
ATOM 5719 C C . CYS F 3 33 ? -33.978 0.516 -17.479 1.00 13.29 33 CYS F C 1
ATOM 5720 O O . CYS F 3 33 ? -34.047 1.588 -16.878 1.00 13.71 33 CYS F O 1
ATOM 5723 N N . TRP F 3 34 ? -34.450 -0.623 -16.995 1.00 14.22 34 TRP F N 1
ATOM 5724 C CA . TRP F 3 34 ? -35.226 -0.679 -15.768 1.00 12.93 34 TRP F CA 1
ATOM 5725 C C . TRP F 3 34 ? -34.718 -1.807 -14.896 1.00 12.03 34 TRP F C 1
ATOM 5726 O O . TRP F 3 34 ? -34.461 -2.919 -15.390 1.00 13.43 34 TRP F O 1
ATOM 5737 N N . TYR F 3 35 ? -34.636 -1.496 -13.594 1.00 13.32 35 TYR F N 1
ATOM 5738 C CA . TYR F 3 35 ? -34.224 -2.410 -12.543 1.00 14.42 35 TYR F CA 1
ATOM 5739 C C . TYR F 3 35 ? -35.319 -2.538 -11.497 1.00 14.69 35 TYR F C 1
ATOM 5740 O O . TYR F 3 35 ? -35.946 -1.547 -11.105 1.00 14.95 35 TYR F O 1
ATOM 5749 N N . GLN F 3 36 ? -35.486 -3.758 -11.018 1.00 13.39 36 GLN F N 1
ATOM 5750 C CA . GLN F 3 36 ? -36.360 -4.076 -9.899 1.00 12.97 36 GLN F CA 1
ATOM 5751 C C . GLN F 3 36 ? -35.506 -4.324 -8.659 1.00 13.14 36 GLN F C 1
ATOM 5752 O O . GLN F 3 36 ? -34.509 -5.045 -8.728 1.00 13.84 36 GLN F O 1
ATOM 5758 N N . GLN F 3 37 ? -35.880 -3.722 -7.527 1.00 15.00 37 GLN F N 1
ATOM 5759 C CA . GLN F 3 37 ? -35.148 -3.920 -6.283 1.00 15.76 37 GLN F CA 1
ATOM 5760 C C . GLN F 3 37 ? -36.114 -4.216 -5.149 1.00 17.09 37 GLN F C 1
ATOM 5761 O O . GLN F 3 37 ? -36.928 -3.362 -4.775 1.00 15.41 37 GLN F O 1
ATOM 5767 N N . LYS F 3 38 ? -36.014 -5.414 -4.599 1.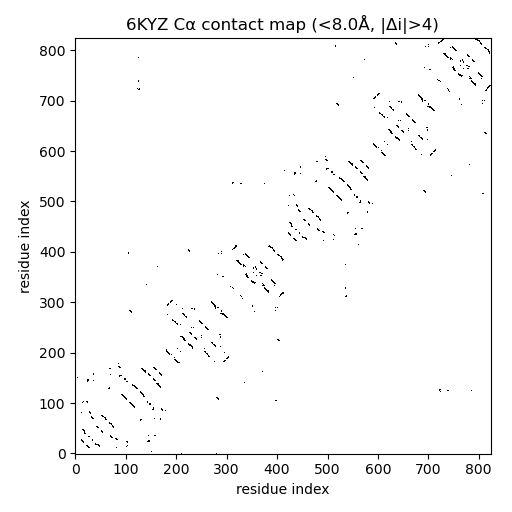00 20.89 38 LYS F N 1
ATOM 5768 C CA . LYS F 3 38 ? -36.803 -5.799 -3.443 1.00 22.69 38 LYS F CA 1
ATOM 5769 C C . LYS F 3 38 ? -36.036 -5.507 -2.163 1.00 24.85 38 LYS F C 1
ATOM 5770 O O . LYS F 3 38 ? -34.811 -5.407 -2.181 1.00 21.95 38 LYS F O 1
ATOM 5776 N N . PRO F 3 39 ? -36.727 -5.347 -1.030 1.00 28.69 39 PRO F N 1
ATOM 5777 C CA . PRO F 3 39 ? -36.030 -4.974 0.210 1.00 28.88 39 PRO F CA 1
ATOM 5778 C C . PRO F 3 39 ? -34.868 -5.907 0.526 1.00 26.51 39 PRO F C 1
ATOM 5779 O O . PRO F 3 39 ? -34.983 -7.127 0.428 1.00 27.84 39 PRO F O 1
ATOM 5783 N N . GLY F 3 40 ? -33.721 -5.311 0.844 1.00 28.32 40 GLY F N 1
ATOM 5784 C CA . GLY F 3 40 ? -32.530 -6.053 1.213 1.00 30.07 40 GLY F CA 1
ATOM 5785 C C . GLY F 3 40 ? -31.872 -6.837 0.102 1.00 31.46 40 GLY F C 1
ATOM 5786 O O . GLY F 3 40 ? -31.020 -7.683 0.377 1.00 31.69 40 GLY F O 1
ATOM 5787 N N . GLN F 3 41 ? -32.211 -6.562 -1.153 1.00 25.22 41 GLN F N 1
ATOM 5788 C CA . GLN F 3 41 ? -31.633 -7.265 -2.285 1.00 22.67 41 GLN F CA 1
ATOM 5789 C C . GLN F 3 41 ? -30.998 -6.263 -3.237 1.00 24.48 41 GLN F C 1
ATOM 5790 O O . GLN F 3 41 ? -31.256 -5.055 -3.173 1.00 18.98 41 GLN F O 1
ATOM 5796 N N . SER F 3 42 ? -30.153 -6.790 -4.115 1.00 21.92 42 SER F N 1
ATOM 5797 C CA . SER F 3 42 ? -29.543 -6.026 -5.192 1.00 21.47 42 SER F CA 1
ATOM 5798 C C . SER F 3 42 ? -30.553 -5.766 -6.303 1.00 18.80 42 SER F C 1
ATOM 5799 O O . SER F 3 42 ? -31.510 -6.526 -6.470 1.00 18.83 42 SER F O 1
ATOM 5802 N N . PRO F 3 43 ? -30.341 -4.715 -7.101 1.00 18.73 43 PRO F N 1
ATOM 5803 C CA . PRO F 3 43 ? -31.182 -4.509 -8.286 1.00 16.22 43 PRO F CA 1
ATOM 5804 C C . PRO F 3 43 ? -31.084 -5.679 -9.251 1.00 16.83 43 PRO F C 1
ATOM 5805 O O . PRO F 3 43 ? -30.056 -6.358 -9.344 1.00 16.53 43 PRO F O 1
ATOM 5809 N N . VAL F 3 44 ? -32.180 -5.899 -9.977 1.00 14.96 44 VAL F N 1
ATOM 5810 C CA . VAL F 3 44 ? -32.281 -6.910 -11.017 1.00 16.29 44 VAL F CA 1
ATOM 5811 C C . VAL F 3 44 ? -32.749 -6.231 -12.296 1.00 14.40 44 VAL F C 1
ATOM 5812 O O . VAL F 3 44 ? -33.773 -5.539 -12.292 1.00 14.50 44 VAL F O 1
ATOM 5816 N N . LEU F 3 45 ? -32.009 -6.434 -13.386 1.00 13.67 45 LEU F N 1
ATOM 5817 C CA . LEU F 3 45 ? -32.389 -5.841 -14.670 1.00 14.39 45 LEU F CA 1
ATOM 5818 C C . LEU F 3 45 ? -33.670 -6.487 -15.197 1.00 11.59 45 LEU F C 1
ATOM 5819 O O . LEU F 3 45 ? -33.746 -7.711 -15.311 1.00 14.66 45 LEU F O 1
ATOM 5824 N N . VAL F 3 46 ? -34.689 -5.677 -15.508 1.00 12.90 46 VAL F N 1
ATOM 5825 C CA . VAL F 3 46 ? -35.907 -6.261 -16.072 1.00 12.81 46 VAL F CA 1
ATOM 5826 C C . VAL F 3 46 ? -36.166 -5.792 -17.497 1.00 13.14 46 VAL F C 1
ATOM 5827 O O . VAL F 3 46 ? -36.858 -6.486 -18.252 1.00 14.32 46 VAL F O 1
ATOM 5831 N N . ILE F 3 47 ? -35.674 -4.606 -17.867 1.00 12.69 47 ILE F N 1
ATOM 5832 C CA . ILE F 3 47 ? -35.805 -4.149 -19.258 1.00 13.23 47 ILE F CA 1
ATOM 5833 C C . ILE F 3 47 ? -34.507 -3.466 -19.661 1.00 12.55 47 ILE F C 1
ATOM 5834 O O . ILE F 3 47 ? -33.964 -2.676 -18.888 1.00 14.79 47 ILE F O 1
ATOM 5839 N N . TYR F 3 48 ? -34.019 -3.729 -20.875 1.00 14.96 48 TYR F N 1
ATOM 5840 C CA . TYR F 3 48 ? -32.822 -3.028 -21.332 1.00 13.02 48 TYR F CA 1
ATOM 5841 C C . TYR F 3 48 ? -32.995 -2.554 -22.775 1.00 14.40 48 TYR F C 1
ATOM 5842 O O . TYR F 3 48 ? -33.824 -3.067 -23.527 1.00 13.37 48 TYR F O 1
ATOM 5851 N N . GLN F 3 49 ? -32.211 -1.539 -23.140 1.00 15.19 49 GLN F N 1
ATOM 5852 C CA . GLN F 3 49 ? -32.264 -0.942 -24.478 1.00 13.34 49 GLN F CA 1
ATOM 5853 C C . GLN F 3 49 ? -33.699 -0.611 -24.874 1.00 13.60 49 GLN F C 1
ATOM 5854 O O . GLN F 3 49 ? -34.196 -1.021 -25.932 1.00 14.15 49 GLN F O 1
ATOM 5860 N N . ASP F 3 50 ? -34.365 0.132 -23.983 1.00 13.03 50 ASP F N 1
ATOM 5861 C CA . ASP F 3 50 ? -35.740 0.605 -24.108 1.00 13.37 50 ASP F CA 1
ATOM 5862 C C . ASP F 3 50 ? -36.778 -0.486 -23.866 1.00 14.54 50 ASP F C 1
ATOM 5863 O O . ASP F 3 50 ? -37.730 -0.265 -23.112 1.00 12.81 50 ASP F O 1
ATOM 5868 N N . SER F 3 51 ? -36.627 -1.653 -24.505 1.00 13.76 51 SER F N 1
ATOM 5869 C CA . SER F 3 51 ? -37.755 -2.576 -24.607 1.00 14.70 51 SER F CA 1
ATOM 5870 C C . SER F 3 51 ? -37.384 -4.056 -24.568 1.00 16.97 51 SER F C 1
ATOM 5871 O O . SER F 3 51 ? -38.283 -4.890 -24.699 1.00 18.16 51 SER F O 1
ATOM 5874 N N . LYS F 3 52 ? -36.113 -4.420 -24.438 1.00 13.42 52 LYS F N 1
ATOM 5875 C CA . LYS F 3 52 ? -35.714 -5.821 -24.462 1.00 18.45 52 LYS F CA 1
ATOM 5876 C C . LYS F 3 52 ? -35.827 -6.413 -23.062 1.00 14.41 52 LYS F C 1
ATOM 5877 O O . LYS F 3 52 ? -35.528 -5.743 -22.072 1.00 15.43 52 LYS F O 1
ATOM 5883 N N . ARG F 3 53 ? -36.282 -7.681 -22.988 1.00 16.25 53 ARG F N 1
ATOM 5884 C CA . ARG F 3 53 ? -36.408 -8.404 -21.724 1.00 16.74 53 ARG F CA 1
ATOM 5885 C C . ARG F 3 53 ? -35.284 -9.409 -21.600 1.00 19.24 53 ARG F C 1
ATOM 5886 O O . ARG F 3 53 ? -35.108 -10.232 -22.510 1.00 18.33 53 ARG F O 1
ATOM 5894 N N . PRO F 3 54 ? -34.509 -9.396 -20.521 1.00 16.07 54 PRO F N 1
ATOM 5895 C CA . PRO F 3 54 ? -33.554 -10.486 -20.296 1.00 17.42 54 PRO F CA 1
ATOM 5896 C C . PRO F 3 54 ? -34.281 -11.816 -20.185 1.00 22.80 54 PRO F C 1
ATOM 5897 O O . PRO F 3 54 ? -35.456 -11.877 -19.813 1.00 18.63 54 PRO F O 1
ATOM 5901 N N . SER F 3 55 ? -33.577 -12.896 -20.516 1.00 22.57 55 SER F N 1
ATOM 5902 C CA . SER F 3 55 ? -34.182 -14.206 -20.326 1.00 23.61 55 SER F CA 1
ATOM 5903 C C . SER F 3 55 ? -34.495 -14.388 -18.852 1.00 19.83 55 SER F C 1
ATOM 5904 O O . SER F 3 55 ? -33.764 -13.911 -17.983 1.00 23.68 55 SER F O 1
ATOM 5907 N N . GLY F 3 56 ? -35.618 -15.040 -18.571 1.00 22.09 56 GLY F N 1
ATOM 5908 C CA . GLY F 3 56 ? -36.058 -15.234 -17.211 1.00 21.65 56 GLY F CA 1
ATOM 5909 C C . GLY F 3 56 ? -36.962 -14.145 -16.671 1.00 21.45 56 GLY F C 1
ATOM 5910 O O . GLY F 3 56 ? -37.585 -14.347 -15.624 1.00 22.63 56 GLY F O 1
ATOM 5911 N N . ILE F 3 57 ? -37.069 -13.009 -17.349 1.00 15.02 57 ILE F N 1
ATOM 5912 C CA . ILE F 3 57 ? -37.966 -11.945 -16.902 1.00 15.77 57 ILE F CA 1
ATOM 5913 C C . ILE F 3 57 ? -39.345 -12.195 -17.508 1.00 17.53 57 ILE F C 1
ATOM 5914 O O . ILE F 3 57 ? -39.459 -12.379 -18.732 1.00 16.44 57 ILE F O 1
ATOM 5919 N N . PRO F 3 58 ? -40.407 -12.192 -16.696 1.00 18.37 58 PRO F N 1
ATOM 5920 C CA . PRO F 3 58 ? -41.745 -12.505 -17.205 1.00 18.78 58 PRO F CA 1
ATOM 5921 C C . PRO F 3 58 ? -42.173 -11.568 -18.320 1.00 20.22 58 PRO F C 1
ATOM 5922 O O . PRO F 3 58 ? -41.865 -10.372 -18.318 1.00 17.28 58 PRO F O 1
ATOM 5926 N N . GLU F 3 59 ? -42.927 -12.129 -19.264 1.00 16.54 59 GLU F N 1
ATOM 5927 C CA . GLU F 3 59 ? -43.371 -11.381 -20.429 1.00 21.25 59 GLU F CA 1
ATOM 5928 C C . GLU F 3 59 ? -44.317 -10.239 -20.081 1.00 18.21 59 GLU F C 1
ATOM 5929 O O . GLU F 3 59 ? -44.547 -9.368 -20.930 1.00 17.81 59 GLU F O 1
ATOM 5935 N N . ARG F 3 60 ? -44.869 -10.217 -18.864 1.00 15.39 60 ARG F N 1
ATOM 5936 C CA . ARG F 3 60 ? -45.725 -9.104 -18.465 1.00 15.69 60 ARG F CA 1
ATOM 5937 C C . ARG F 3 60 ? -44.972 -7.786 -18.318 1.00 14.58 60 ARG F C 1
ATOM 5938 O O . ARG F 3 60 ? -45.618 -6.738 -18.250 1.00 15.73 60 ARG F O 1
ATOM 5946 N N . PHE F 3 61 ? -43.639 -7.798 -18.258 1.00 14.55 61 PHE F N 1
ATOM 5947 C CA . PHE F 3 61 ? -42.859 -6.564 -18.245 1.00 15.20 61 PHE F CA 1
ATOM 5948 C C . PHE F 3 61 ? -42.592 -6.105 -19.670 1.00 14.18 61 PHE F C 1
ATOM 5949 O O . PHE F 3 61 ? -42.116 -6.890 -20.492 1.00 14.37 61 PHE F O 1
ATOM 5957 N N . SER F 3 62 ? -42.885 -4.840 -19.963 1.00 14.32 62 SER F N 1
ATOM 5958 C CA . SER F 3 62 ? -42.520 -4.278 -21.260 1.00 14.18 62 SER F CA 1
ATOM 5959 C C . SER F 3 62 ? -42.037 -2.850 -21.057 1.00 15.07 62 SER F C 1
ATOM 5960 O O . SER F 3 62 ? -42.303 -2.224 -20.027 1.00 15.13 62 SER F O 1
ATOM 5963 N N . GLY F 3 63 ? -41.302 -2.339 -22.034 1.00 14.73 63 GLY F N 1
ATOM 5964 C CA . GLY F 3 63 ? -40.751 -1.000 -21.926 1.00 13.19 63 GLY F CA 1
ATOM 5965 C C . GLY F 3 63 ? -40.879 -0.226 -23.221 1.00 15.42 63 GLY F C 1
ATOM 5966 O O . GLY F 3 63 ? -40.903 -0.795 -24.314 1.00 12.40 63 GLY F O 1
ATOM 5967 N N . SER F 3 64 ? -40.941 1.094 -23.081 1.00 13.63 64 SER F N 1
ATOM 5968 C CA . SER F 3 64 ? -40.925 1.981 -24.238 1.00 15.82 64 SER F CA 1
ATOM 5969 C C . SER F 3 64 ? -40.174 3.246 -23.862 1.00 15.15 64 SER F C 1
ATOM 5970 O O . SER F 3 64 ? -39.963 3.539 -22.684 1.00 12.63 64 SER F O 1
ATOM 5973 N N . ASN F 3 65 ? -39.788 4.009 -24.877 1.00 16.12 65 ASN F N 1
ATOM 5974 C CA . ASN F 3 65 ? -39.017 5.226 -24.643 1.00 15.46 65 ASN F CA 1
ATOM 5975 C C . ASN F 3 65 ? -39.214 6.133 -25.839 1.00 17.35 65 ASN F C 1
ATOM 5976 O O . ASN F 3 65 ? -38.832 5.762 -26.950 1.00 14.53 65 ASN F O 1
ATOM 5981 N N . SER F 3 66 ? -39.761 7.323 -25.605 1.00 17.25 66 SER F N 1
ATOM 5982 C CA . SER F 3 66 ? -40.068 8.250 -26.684 1.00 19.99 66 SER F CA 1
ATOM 5983 C C . SER F 3 66 ? -40.120 9.654 -26.109 1.00 19.20 66 SER F C 1
ATOM 5984 O O . SER F 3 66 ? -40.553 9.848 -24.969 1.00 18.25 66 SER F O 1
ATOM 5987 N N . GLY F 3 67 ? -39.687 10.629 -26.914 1.00 17.51 67 GLY F N 1
ATOM 5988 C CA . GLY F 3 67 ? -39.781 12.016 -26.487 1.00 19.46 67 GLY F CA 1
ATOM 5989 C C . GLY F 3 67 ? -38.902 12.245 -25.279 1.00 19.78 67 GLY F C 1
ATOM 5990 O O . GLY F 3 67 ? -37.676 12.090 -25.340 1.00 19.49 67 GLY F O 1
ATOM 5991 N N . ASN F 3 68 ? -39.517 12.605 -24.151 1.00 17.01 68 ASN F N 1
ATOM 5992 C CA . ASN F 3 68 ? -38.771 12.795 -22.915 1.00 17.30 68 ASN F CA 1
ATOM 5993 C C . ASN F 3 68 ? -39.088 11.735 -21.868 1.00 17.23 68 ASN F C 1
ATOM 5994 O O . ASN F 3 68 ? -38.686 11.899 -20.718 1.00 17.99 68 ASN F O 1
ATOM 5999 N N . THR F 3 69 ? -39.773 10.653 -22.237 1.00 17.39 69 THR F N 1
ATOM 6000 C CA . THR F 3 69 ? -40.297 9.729 -21.234 1.00 16.30 69 THR F CA 1
ATOM 6001 C C . THR F 3 69 ? -40.119 8.271 -21.639 1.00 16.17 69 THR F C 1
ATOM 6002 O O . THR F 3 69 ? -40.471 7.869 -22.757 1.00 15.77 69 THR F O 1
ATOM 6006 N N . ALA F 3 70 ? -39.573 7.494 -20.705 1.00 13.94 70 ALA F N 1
ATOM 6007 C CA . ALA F 3 70 ? -39.526 6.040 -20.768 1.00 14.52 70 ALA F CA 1
ATOM 6008 C C . ALA F 3 70 ? -40.585 5.469 -19.833 1.00 15.06 70 ALA F C 1
ATOM 6009 O O . ALA F 3 70 ? -40.856 6.026 -18.763 1.00 15.35 70 ALA F O 1
ATOM 6011 N N . THR F 3 71 ? -41.188 4.363 -20.242 1.00 12.94 71 THR F N 1
ATOM 6012 C CA . THR F 3 71 ? -42.292 3.772 -19.505 1.00 13.48 71 THR F CA 1
ATOM 6013 C C . THR F 3 71 ? -42.059 2.285 -19.334 1.00 14.43 71 THR F C 1
ATOM 6014 O O . THR F 3 71 ? -41.817 1.566 -20.315 1.00 14.35 71 THR F O 1
ATOM 6018 N N . LEU F 3 72 ? -42.151 1.838 -18.090 1.00 14.30 72 LEU F N 1
ATOM 6019 C CA . LEU F 3 72 ? -42.189 0.430 -17.735 1.00 11.81 72 LEU F CA 1
ATOM 6020 C C . LEU F 3 72 ? -43.647 0.073 -17.494 1.00 14.15 72 LEU F C 1
ATOM 6021 O O . LEU F 3 72 ? -44.311 0.688 -16.643 1.00 13.49 72 LEU F O 1
ATOM 6026 N N . THR F 3 73 ? -44.153 -0.897 -18.245 1.00 12.93 73 THR F N 1
ATOM 6027 C CA . THR F 3 73 ? -45.532 -1.345 -18.103 1.00 14.04 73 THR F CA 1
ATOM 6028 C C . THR F 3 73 ? -45.523 -2.774 -17.595 1.00 14.72 73 THR F C 1
ATOM 6029 O O . THR F 3 73 ? -44.792 -3.618 -18.126 1.00 15.01 73 THR F O 1
ATOM 6033 N N . ILE F 3 74 ? -46.318 -3.044 -16.563 1.00 13.99 74 ILE F N 1
ATOM 6034 C CA . ILE F 3 74 ? -46.522 -4.401 -16.069 1.00 15.54 74 ILE F CA 1
ATOM 6035 C C . ILE F 3 74 ? -47.968 -4.764 -16.375 1.00 17.01 74 ILE F C 1
ATOM 6036 O O . ILE F 3 74 ? -48.891 -4.232 -15.748 1.00 17.25 74 ILE F O 1
ATOM 6041 N N . SER F 3 75 ? -48.171 -5.656 -17.349 1.00 15.36 75 SER F N 1
ATOM 6042 C CA . SER F 3 75 ? -49.509 -5.989 -17.846 1.00 16.45 75 SER F CA 1
ATOM 6043 C C . SER F 3 75 ? -50.024 -7.214 -17.104 1.00 20.01 75 SER F C 1
ATOM 6044 O O . SER F 3 75 ? -49.765 -8.352 -17.507 1.00 19.39 75 SER F O 1
ATOM 6047 N N . GLY F 3 76 ? -50.794 -6.986 -16.044 1.00 16.62 76 GLY F N 1
ATOM 6048 C CA . GLY F 3 76 ? -51.253 -8.080 -15.210 1.00 15.27 76 GLY F CA 1
ATOM 6049 C C . GLY F 3 76 ? -50.318 -8.251 -14.036 1.00 14.92 76 GLY F C 1
ATOM 6050 O O . GLY F 3 76 ? -49.630 -9.270 -13.902 1.00 14.59 76 GLY F O 1
ATOM 6051 N N . THR F 3 77 ? -50.287 -7.234 -13.181 1.00 14.68 77 THR F N 1
ATOM 6052 C CA . THR F 3 77 ? -49.292 -7.165 -12.121 1.00 14.36 77 THR F CA 1
ATOM 6053 C C . THR F 3 77 ? -49.492 -8.296 -11.119 1.00 15.62 77 THR F C 1
ATOM 6054 O O . THR F 3 77 ? -50.622 -8.650 -10.774 1.00 17.04 77 THR F O 1
ATOM 6058 N N . GLN F 3 78 ? -48.382 -8.891 -10.680 1.00 14.87 78 GLN F N 1
ATOM 6059 C CA . GLN F 3 78 ? -48.419 -10.000 -9.739 1.00 14.47 78 GLN F CA 1
ATOM 6060 C C . GLN F 3 78 ? -47.910 -9.536 -8.382 1.00 16.41 78 GLN F C 1
ATOM 6061 O O . GLN F 3 78 ? -47.149 -8.568 -8.279 1.00 15.85 78 GLN F O 1
ATOM 6067 N N . ALA F 3 79 ? -48.337 -10.249 -7.334 1.00 15.35 79 ALA F N 1
ATOM 6068 C CA . ALA F 3 79 ? -47.947 -9.874 -5.979 1.00 14.30 79 ALA F CA 1
ATOM 6069 C C . ALA F 3 79 ? -46.428 -9.797 -5.825 1.00 15.50 79 ALA F C 1
ATOM 6070 O O . ALA F 3 79 ? -45.913 -8.912 -5.126 1.00 16.29 79 ALA F O 1
ATOM 6072 N N . MET F 3 80 ? -45.692 -10.716 -6.461 1.00 16.14 80 MET F N 1
ATOM 6073 C CA . MET F 3 80 ? -44.234 -10.720 -6.357 1.00 18.39 80 MET F CA 1
ATOM 6074 C C . MET F 3 80 ? -43.579 -9.552 -7.084 1.00 18.94 80 MET F C 1
ATOM 6075 O O . MET F 3 80 ? -42.361 -9.389 -6.976 1.00 17.67 80 MET F O 1
ATOM 6080 N N . ASP F 3 81 ? -44.339 -8.740 -7.821 1.00 14.73 81 ASP F N 1
ATOM 6081 C CA . ASP F 3 81 ? -43.752 -7.587 -8.492 1.00 14.32 81 ASP F CA 1
ATOM 6082 C C . ASP F 3 81 ? -43.589 -6.384 -7.571 1.00 15.65 81 ASP F C 1
ATOM 6083 O O . ASP F 3 81 ? -42.987 -5.385 -7.989 1.00 15.24 81 ASP F O 1
ATOM 6088 N N . GLU F 3 82 ? -44.116 -6.450 -6.348 1.00 15.87 82 GLU F N 1
ATOM 6089 C CA . GLU F 3 82 ? -43.947 -5.361 -5.396 1.00 16.61 82 GLU F CA 1
ATOM 6090 C C . GLU F 3 82 ? -42.461 -5.167 -5.133 1.00 18.39 82 GLU F C 1
ATOM 6091 O O . GLU F 3 82 ? -41.761 -6.120 -4.761 1.00 16.30 82 GLU F O 1
ATOM 6097 N N . ALA F 3 83 ? -41.983 -3.943 -5.358 1.00 16.48 83 ALA F N 1
ATOM 6098 C CA . ALA F 3 83 ? -40.553 -3.649 -5.352 1.00 14.85 83 ALA F CA 1
ATOM 6099 C C . ALA F 3 83 ? -40.393 -2.171 -5.658 1.00 13.33 83 ALA F C 1
ATOM 6100 O O . ALA F 3 83 ? -41.351 -1.502 -6.053 1.00 16.13 83 ALA F O 1
ATOM 6102 N N . ASP F 3 84 ? -39.164 -1.673 -5.517 1.00 14.14 84 ASP F N 1
ATOM 6103 C CA . ASP F 3 84 ? -38.821 -0.363 -6.058 1.00 14.68 84 ASP F CA 1
ATOM 6104 C C . ASP F 3 84 ? -38.291 -0.556 -7.472 1.00 13.50 84 ASP F C 1
ATOM 6105 O O . ASP F 3 84 ? -37.575 -1.516 -7.743 1.00 15.52 84 ASP F O 1
ATOM 6110 N N . TYR F 3 85 ? -38.657 0.342 -8.380 1.00 13.47 85 TYR F N 1
ATOM 6111 C CA . TYR F 3 85 ? -38.205 0.275 -9.764 1.00 13.45 85 TYR F CA 1
ATOM 6112 C C . TYR F 3 85 ? -37.407 1.527 -10.097 1.00 14.67 85 TYR F C 1
ATOM 6113 O O . TYR F 3 85 ? -37.861 2.644 -9.839 1.00 13.94 85 TYR F O 1
ATOM 6122 N N . TYR F 3 86 ? -36.231 1.333 -10.688 1.00 13.40 86 TYR F N 1
ATOM 6123 C CA . TYR F 3 86 ? -35.348 2.427 -11.068 1.00 14.79 86 TYR F CA 1
ATOM 6124 C C . TYR F 3 86 ? -35.153 2.394 -12.568 1.00 13.48 86 TYR F C 1
ATOM 6125 O O . TYR F 3 86 ? -34.822 1.343 -13.124 1.00 13.32 86 TYR F O 1
ATOM 6134 N N . CYS F 3 87 ? -35.346 3.541 -13.208 1.00 12.76 87 CYS F N 1
ATOM 6135 C CA . CYS F 3 87 ? -34.920 3.721 -14.584 1.00 11.69 87 CYS F CA 1
ATOM 6136 C C . CYS F 3 87 ? -33.481 4.227 -14.607 1.00 14.09 87 CYS F C 1
ATOM 6137 O O . CYS F 3 87 ? -33.024 4.918 -13.692 1.00 14.26 87 CYS F O 1
ATOM 6140 N N . GLN F 3 88 ? -32.755 3.842 -15.648 1.00 13.06 88 GLN F N 1
ATOM 6141 C CA . GLN F 3 88 ? -31.408 4.349 -15.863 1.00 13.55 88 GLN F CA 1
ATOM 6142 C C . GLN F 3 88 ? -31.249 4.692 -17.335 1.00 12.55 88 GLN F C 1
ATOM 6143 O O . GLN F 3 88 ? -31.656 3.914 -18.201 1.00 13.39 88 GLN F O 1
ATOM 6149 N N . ALA F 3 89 ? -30.655 5.852 -17.610 1.00 13.20 89 ALA F N 1
ATOM 6150 C CA . ALA F 3 89 ? -30.359 6.264 -18.974 1.00 12.90 89 ALA F CA 1
ATOM 6151 C C . ALA F 3 89 ? -28.879 6.050 -19.265 1.00 13.97 89 ALA F C 1
ATOM 6152 O O . ALA F 3 89 ? -28.028 6.173 -18.368 1.00 15.44 89 ALA F O 1
ATOM 6154 N N . TRP F 3 90 ? -28.579 5.731 -20.535 1.00 13.36 90 TRP F N 1
ATOM 6155 C CA . TRP F 3 90 ? -27.193 5.792 -20.987 1.00 13.85 90 TRP F CA 1
ATOM 6156 C C . TRP F 3 90 ? -27.092 6.304 -22.416 1.00 15.79 90 TRP F C 1
ATOM 6157 O O . TRP F 3 90 ? -27.980 6.080 -23.252 1.00 15.14 90 TRP F O 1
ATOM 6168 N N . ASP F 3 91 ? -26.017 7.054 -22.640 1.00 12.42 91 ASP F N 1
ATOM 6169 C CA . ASP F 3 91 ? -25.422 7.258 -23.963 1.00 13.48 91 ASP F CA 1
ATOM 6170 C C . ASP F 3 91 ? -23.922 7.386 -23.725 1.00 13.98 91 ASP F C 1
ATOM 6171 O O . ASP F 3 91 ? -23.456 7.154 -22.609 1.00 14.94 91 ASP F O 1
ATOM 6176 N N . SER F 3 92 ? -23.160 7.749 -24.767 1.00 15.10 92 SER F N 1
ATOM 6177 C CA . SER F 3 92 ? -21.697 7.747 -24.642 1.00 13.05 92 SER F CA 1
ATOM 6178 C C . SER F 3 92 ? -21.240 8.527 -23.419 1.00 14.13 92 SER F C 1
ATOM 6179 O O . SER F 3 92 ? -20.288 8.126 -22.731 1.00 19.79 92 SER F O 1
ATOM 6182 N N . SER F 3 93 ? -21.919 9.632 -23.123 1.00 13.74 93 SER F N 1
ATOM 6183 C CA . SER F 3 93 ? -21.525 10.547 -22.064 1.00 16.18 93 SER F CA 1
ATOM 6184 C C . SER F 3 93 ? -22.394 10.434 -20.819 1.00 16.68 93 SER F C 1
ATOM 6185 O O . SER F 3 93 ? -22.256 11.263 -19.916 1.00 14.89 93 SER F O 1
ATOM 6188 N N . THR F 3 94 ? -23.303 9.461 -20.753 1.00 15.02 94 THR F N 1
ATOM 6189 C CA . THR F 3 94 ? -24.327 9.512 -19.711 1.00 14.83 94 THR F CA 1
ATOM 6190 C C . THR F 3 94 ? -24.533 8.141 -19.098 1.00 14.75 94 THR F C 1
ATOM 6191 O O . THR F 3 94 ? -24.805 7.183 -19.827 1.00 13.91 94 THR F O 1
ATOM 6195 N N . VAL F 3 95 ? -24.439 8.070 -17.766 1.00 14.59 95 VAL F N 1
ATOM 6196 C CA . VAL F 3 95 ? -24.986 6.965 -16.978 1.00 13.98 95 VAL F CA 1
ATOM 6197 C C . VAL F 3 95 ? -25.674 7.605 -15.782 1.00 16.91 95 VAL F C 1
ATOM 6198 O O . VAL F 3 95 ? -24.999 8.168 -14.910 1.00 17.08 95 VAL F O 1
ATOM 6202 N N . VAL F 3 96 ? -27.007 7.572 -15.757 1.00 15.31 96 VAL F N 1
ATOM 6203 C CA . VAL F 3 96 ? -27.744 8.302 -14.720 1.00 17.47 96 VAL F CA 1
ATOM 6204 C C . VAL F 3 96 ? -28.961 7.485 -14.302 1.00 14.09 96 VAL F C 1
ATOM 6205 O O . VAL F 3 96 ? -29.680 6.962 -15.156 1.00 13.97 96 VAL F O 1
ATOM 6209 N N . PHE F 3 97 ? -29.181 7.367 -12.992 1.00 18.37 97 PHE F N 1
ATOM 6210 C CA . PHE F 3 97 ? -30.344 6.681 -12.435 1.00 16.66 97 PHE F CA 1
ATOM 6211 C C . PHE F 3 97 ? -31.433 7.677 -12.069 1.00 17.95 97 PHE F C 1
ATOM 6212 O O . PHE F 3 97 ? -31.149 8.750 -11.526 1.00 17.81 97 PHE F O 1
ATOM 6220 N N . GLY F 3 98 ? -32.677 7.323 -12.384 1.00 16.32 98 GLY F N 1
ATOM 6221 C CA . GLY F 3 98 ? -33.811 8.048 -11.848 1.00 17.17 98 GLY F CA 1
ATOM 6222 C C . GLY F 3 98 ? -33.970 7.787 -10.362 1.00 16.84 98 GLY F C 1
ATOM 6223 O O . GLY F 3 98 ? -33.340 6.900 -9.786 1.00 16.51 98 GLY F O 1
ATOM 6224 N N . GLY F 3 99 ? -34.842 8.580 -9.730 1.00 16.00 99 GLY F N 1
ATOM 6225 C CA . GLY F 3 99 ? -34.977 8.547 -8.281 1.00 17.73 99 GLY F CA 1
ATOM 6226 C C . GLY F 3 99 ? -35.711 7.339 -7.734 1.00 18.63 99 GLY F C 1
ATOM 6227 O O . GLY F 3 99 ? -35.719 7.141 -6.515 1.00 17.11 99 GLY F O 1
ATOM 6228 N N . GLY F 3 100 ? -36.337 6.554 -8.588 1.00 13.82 100 GLY F N 1
ATOM 6229 C CA . GLY F 3 100 ? -36.998 5.348 -8.136 1.00 16.35 100 GLY F CA 1
ATOM 6230 C C . GLY F 3 100 ? -38.486 5.553 -7.914 1.00 15.92 100 GLY F C 1
ATOM 6231 O O . GLY F 3 100 ? -38.956 6.652 -7.589 1.00 15.53 100 GLY F O 1
ATOM 6232 N N . THR F 3 101 ? -39.242 4.471 -8.089 1.00 15.42 101 THR F N 1
ATOM 6233 C CA . THR F 3 101 ? -40.677 4.446 -7.846 1.00 14.47 101 THR F CA 1
ATOM 6234 C C . THR F 3 101 ? -41.004 3.226 -7.001 1.00 14.56 101 THR F C 1
ATOM 6235 O O . THR F 3 101 ? -40.648 2.104 -7.374 1.00 15.01 101 THR F O 1
ATOM 6239 N N . LYS F 3 102 ? -41.710 3.429 -5.895 1.00 14.61 102 LYS F N 1
ATOM 6240 C CA . LYS F 3 102 ? -42.138 2.299 -5.077 1.00 16.53 102 LYS F CA 1
ATOM 6241 C C . LYS F 3 102 ? -43.441 1.728 -5.638 1.00 14.22 102 LYS F C 1
ATOM 6242 O O . LYS F 3 102 ? -44.464 2.419 -5.665 1.00 16.40 102 LYS F O 1
ATOM 6248 N N . LEU F 3 103 ? -43.413 0.474 -6.088 1.00 14.90 103 LEU F N 1
ATOM 6249 C CA . LEU F 3 103 ? -44.613 -0.219 -6.537 1.00 14.54 103 LEU F CA 1
ATOM 6250 C C . LEU F 3 103 ? -45.099 -1.126 -5.416 1.00 16.38 103 LEU F C 1
ATOM 6251 O O . LEU F 3 103 ? -44.385 -2.067 -5.021 1.00 16.75 103 LEU F O 1
ATOM 6256 N N . THR F 3 104 ? -46.307 -0.845 -4.918 1.00 14.89 104 THR F N 1
ATOM 6257 C CA . THR F 3 104 ? -46.995 -1.695 -3.945 1.00 17.20 104 THR F CA 1
ATOM 6258 C C . THR F 3 104 ? -48.116 -2.441 -4.659 1.00 17.45 104 THR F C 1
ATOM 6259 O O . THR F 3 104 ? -48.864 -1.842 -5.436 1.00 16.75 104 THR F O 1
ATOM 6263 N N . VAL F 3 105 ? -48.228 -3.744 -4.410 1.00 15.96 105 VAL F N 1
ATOM 6264 C CA . VAL F 3 105 ? -49.278 -4.560 -5.007 1.00 17.86 105 VAL F CA 1
ATOM 6265 C C . VAL F 3 105 ? -50.224 -4.951 -3.881 1.00 24.51 105 VAL F C 1
ATOM 6266 O O . VAL F 3 105 ? -49.838 -5.668 -2.950 1.00 20.33 105 VAL F O 1
ATOM 6270 N N . LEU F 3 106 ? -51.460 -4.461 -3.935 1.00 22.94 106 LEU F N 1
ATOM 6271 C CA . LEU F 3 106 ? -52.371 -4.660 -2.815 1.00 30.35 106 LEU F CA 1
ATOM 6272 C C . LEU F 3 106 ? -53.798 -4.909 -3.279 1.00 33.73 106 LEU F C 1
ATOM 6273 O O . LEU F 3 106 ? -54.242 -4.326 -4.266 1.00 40.51 106 LEU F O 1
ATOM 6278 N N . GLY F 3 107 ? -54.512 -5.760 -2.545 1.00 43.97 107 GLY F N 1
ATOM 6279 C CA . GLY F 3 107 ? -55.955 -5.915 -2.673 1.00 45.66 107 GLY F CA 1
ATOM 6280 C C . GLY F 3 107 ? -56.569 -6.019 -4.057 1.00 43.24 107 GLY F C 1
ATOM 6281 O O . GLY F 3 107 ? -57.503 -5.274 -4.387 1.00 46.72 107 GLY F O 1
#

Solvent-accessible surface area: 34328 Å² total; per-residue (Å²): 65,139,34,138,25,6,38,24,0,25,191,115,2,9,8,16,0,31,13,110,97,29,66,13,0,0,0,0,0,18,48,54,19,0,0,0,0,19,71,0,111,14,33,111,58,4,65,7,96,56,120,143,18,118,12,108,85,78,106,142,20,75,12,128,142,122,45,20,5,10,0,3,5,0,30,0,63,60,129,108,132,11,74,48,0,29,42,72,8,15,82,102,4,112,57,41,80,0,28,0,0,0,37,0,63,40,0,38,28,0,9,0,58,4,11,95,2,43,68,32,21,102,40,70,19,56,2,46,36,0,31,63,0,0,73,2,80,4,5,13,14,110,8,0,21,0,0,0,0,3,18,111,28,69,0,0,0,0,3,3,14,45,108,31,191,60,0,18,0,1,13,0,33,105,129,33,17,109,161,150,176,59,86,9,81,34,61,52,24,36,116,14,86,61,55,141,64,40,136,0,23,2,46,6,43,34,32,85,2,45,44,20,10,0,0,0,0,13,25,30,104,93,148,20,10,72,43,0,0,4,1,1,62,75,20,83,25,88,100,41,13,131,43,0,122,78,32,5,66,0,45,32,53,50,111,143,48,11,0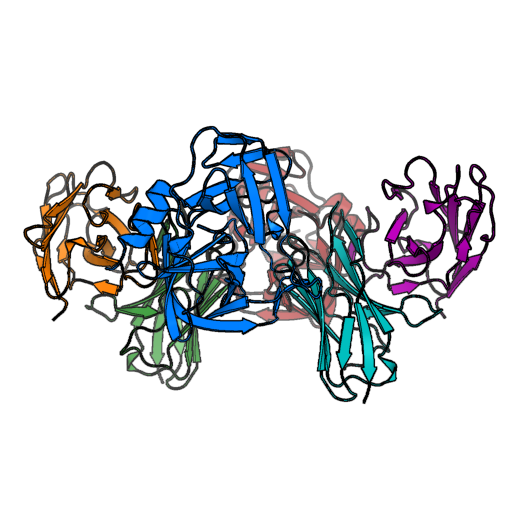,39,0,52,0,39,55,3,120,26,130,2,28,3,44,0,10,0,0,26,6,0,93,4,0,24,3,28,136,15,0,7,0,7,0,45,28,28,0,185,24,11,80,0,52,6,60,50,112,154,59,99,10,52,15,8,96,73,28,64,25,36,75,51,105,81,1,60,0,14,0,5,8,88,133,0,14,42,28,1,0,2,0,0,19,14,48,124,93,96,22,4,70,10,2,0,47,2,4,45,64,93,31,119,79,29,41,142,50,4,46,13,49,19,85,58,58,33,0,28,0,35,0,66,19,0,78,71,111,0,81,5,29,0,9,0,0,0,1,3,10,112,16,17,35,19,1,57,13,2,113,0,43,17,101,104,67,33,66,27,0,19,174,123,2,12,5,16,0,32,15,111,90,28,66,12,0,0,0,0,0,6,70,77,21,0,1,0,0,18,70,0,109,12,33,112,68,3,61,5,85,51,127,146,26,172,14,144,91,78,108,144,17,74,14,128,134,124,35,21,6,8,0,4,6,0,38,2,68,37,137,105,123,14,73,59,0,20,56,78,10,16,83,106,4,110,56,39,97,0,26,0,0,0,37,0,64,39,0,39,22,0,10,0,53,4,13,95,2,43,70,31,21,100,41,71,21,56,2,44,40,0,27,62,0,0,74,2,80,4,2,12,12,96,4,0,19,0,0,0,0,1,19,126,30,68,0,0,0,1,3,3,12,46,81,31,166,56,0,17,0,0,10,0,32,107,130,28,18,106,162,187,191,40,102,10,123,25,64,36,32,32,116,14,116,61,55,150,58,37,137,0,25,1,51,6,50,48,30,87,3,45,70,37,10,0,0,0,0,13,23,26,86,90,118,24,11,76,45,0,0,5,1,1,54,74,19,78,24,81,109,51,14,138,50,0,151,80,21,7,63,0,40,31,41,52,102,145,49,22,0,46,0,58,0,55,57,3,108,29,110,0,28,3,44,0,10,0,0,26,6,0,121,10,0,52,3,20,128,12,0,7,0,8,0,43,27,26,1,132,22,15,78,0,51,7,63,54,114,158,58,105,10,48,16,9,98,73,27,64,24,31,73,50,104,80,0,60,0,13,0,5,10,93,131,0,15,41,26,1,0,1,0,0,25,14,60,127,70,88,18,4,69,10,2,0,48,1,5,47,62,94,30,119,81,29,45,138,49,3,45,12,63,18,86,56,60,33,0,28,0,34,0,65,19,0,80,70,131,2,81,5,34,0,10,0,0,0,2,3,12,108,15,17,35,19,1,58,13,1,110,0,41,18,99,103

Organism: Human rhinovirus 14 (NCBI:txid12131)

Radius of gyration: 29.95 Å; Cα contacts (8 Å, |Δi|>4): 2405; chains: 6; bounding box: 68×68×85 Å

InterPro domains:
  IPR000081 Peptidase C3, picornavirus core protein 2A [PF00947] (874-1000)
  IPR000199 Peptidase C3A/C3B, picornaviral [PF00548] (1538-1702)
  IPR000605 Helicase, superfamily 3, single-stranded DNA/RNA virus [PF00910] (1225-1323)
  IPR001205 RNA-directed RNA polymerase, C-terminal domain [PF00680] (1745-2154)
  IPR001676 Picornavirus capsid [PF00073] (93-298)
  IPR001676 Picornavirus capsid [PF00073] (360-522)
  IPR001676 Picornavirus capsid [PF00073] (615-786)
  IPR002527 Picornavirus 2B protein [PF01552] (1002-1099)
  IPR003138 Picornavirus coat protein VP4 [PF02226] (2-69)
  IPR003593 AAA+ ATPase domain [SM00382] (1221-1352)
  IPR007094 RNA-directed RNA polymerase, catalytic domain [PS50507] (1946-2060)
  IPR009003 Peptidase S1, PA clan [SSF50494] (859-997)
  IPR009003 Peptidase S1, PA clan [SSF50494] (1532-1720)
  IPR014759 Helicase, superfamily 3, single-stranded RNA virus [PS51218] (1205-1361)
  IPR014838 Poliovirus 3A protein-like [PF08727] (1433-1486)
  IPR027417 P-loop containing nucleoside triphosphate hydrolase [SSF52540] (1103-1350)
  IPR029053 Viral coat protein subunit [G3DSA:2.60.120.20] (70-328)
  IPR029053 Viral coat protein subunit [G3DSA:2.60.120.20] (332-567)
  IPR029053 Viral coat protein subunit [G3DSA:2.60.120.20] (568-856)
  IPR033703 Picornavirus/Calicivirus coat protein [cd00205] (125-324)

Secondary structure (DSSP, 8-state):
---HHHHHHHHHTEEEEEETTEEEEEEEEEBTEEEEEGGG---SEEEETTEEEEEEEEEEEE-TTS-EEEEEEEEE--SPPBP--GGGB----BT-EEEEEEEETTEEEEEEEEEEBEEEEEEEETTEEEEEEEEEES---GGGTTPEEEETTEEEEEEEEE-SSEEEEEEP-GGGS---/--EEEEE--EEE-TT--EEEEEEEESS-GGGS-EEEEEE-TT--EEEEEEE-TTS--EEE-TTTTTT-EEEEETTTTEEEEEE-S--GGG-EEEEEEEEEEEEEETTT--EEEEEE---EEEEE---/----B--SEEEE-TTSEEEEEEE-TTGGGSEEEEEEE-TTS--EEEEBTTTB--TTS-TTEEEEEETTEEEEEEES--GGG-EEEEEEEEETTEEEE---EEEEE--/-HHHHHHHTEEEEEETTEEEEEEEEEBTEEEEEGGG---SEEEETTEEEEEEEEEEEE-TTS-EEEEEEEEEE-SSPBP--GGGB----BT-EEEEEEEETTEEEEEEEEEEEEEEEEEEETTEEEEEEEEEES---GGGTTPEEEETTEEEEEEEEE-SSEEEEEEP-GGGS---/--EEEEE--EEE-TT--EEEEEEEESS-GGGS-EEEEEE-TT--EEEEEEE-TTS--EEE-TTTTTTEEEEEETTTTEEEEEE-S--GGG-EEEEEEEEEEEEEETTT--EEEEEE---EEEEE---/----B--SEEEE-TTSEEEEEEE-TTGGGSEEEEEEE-TTS--EEEEBTTTB--TTS-TTEEEEEETTEEEEEEES--GGG-EEEEEEEEETTEEEE---EEEEE--

Foldseek 3Di:
DPCPQLVVQLVFFWWFKQAPVFTEIKGAAKFQKIKFFVVSVHDQWIQTNHRIWGFPDKDFDADPVRAGLRMMITRTPDDDITDHLLQQEDQPAAQDFKWWRFDWDPAHRHIGRQGGKDFPAWDCAVNGTHGRKIKTQAADDPTGFQTWIADVSHTFFTWHDDDRGMTIGRGDHSVVDDHD/DWAWAKDWADEDAAQAKTKIKTATDDDQQLQWKKWKWWAAVVGDIHTAKIAASNRPDIDGDPVQPPFWDWGADSVRRMIMIMGGRHDQVVFTWMKMFTADPPDADRRNRDHDGDDIHPTHTHGHPDD/DWAKAWDAEWEEAFQAKTKTKIFTAPLLVWFKWKWWAAPPGDTDTQGTRFFDGPPPRDPQWGWHGDHGMIMTMRRGDDQVSQTKMWMWTDDPPGTDIHPIYGYHHDD/DLVCQLVFFWWWKQAPVGTEIWGAAWFQKIKFFVVSVHDQWIDTNHHIWGFPDKDFDADPVRAGLRIMITRINDDDIGDHLLVLEDPPQAQDFKWWQFDWDVAHRHIDRQGGKDFPAWDCAVNGTHGRKIKTQAADDPTGFQTWIADVSHTFFTWHDDDRGMTIGRGDHSVVDDHD/DWAWAKDKADEDAAQAKTKIKTATDDDQQLQWKKFKWWAAVVGDIGTAKIAASNRPDIDGDPVQPPFWDWGADSVRRMIMIIGGRDDQVPFTWMKMFTADPPDADRRHRDHDGDDIHPTHTHGHPDD/DWAKAWDAEDEEAFQAKTKTKIFTAPLLVWFKWKWWAAPPDDTDTQATRFFDGDPPRDPQWGWHGDHGMIMTMRRGDDQVSQTKMWMWTDDPPDTDIHPIYGYHHDD

CATH classification: 2.40.10.10 (+1 more: 2.40.10.10)

B-factor: mean 23.41, std 10.88, range [11.0, 121.02]

GO terms:
  GO:0004197 cysteine-type endopeptidase activity (F, IDA)